Protein AF-A0A812W9Q5-F1 (afdb_monomer)

Nearest PDB structures (foldseek):
  7p4l-assembly1_B  TM=4.556E-01  e=6.138E-03  metagenome
  7p4l-assembly1_C  TM=4.584E-01  e=8.910E-03  metagenome
  7q62-assembly1_A  TM=2.193E-01  e=7.897E-06  Homo sapiens
  7p4l-assembly1_A  TM=4.209E-01  e=2.203E-02  metagenome
  4e0s-assembly1_A  TM=1.666E-01  e=3.801E-03  Homo sapiens

Secondary structure (DSSP, 8-state):
-HHHHHHHHTTSSS-----------EEEEEEGGG-EEEEEE---S---S-EEEEEEEEEEES-SSEE---EEEEE-TT----EEEEEEEP--SS-----EEEEEEEESS----TT---EEEEEEEE---S--EE------TT-----BSTTS-EEEES---S-S---S-----BB---S------------TT-TTSB--BTTTEE-B-BS-----BSS------------SSSGGGS-TTT----EE-TT-TTSS--EE-------SS--SEE--S---EEEE-S---S--S---EEETT---------S---S-------SS--GGGTT-TT--EE-SS-------GGGTTSS-SEEE-----EEEEEEEPPSSS---EEEEEEE------EEEE---TT-EEEEETT-S--EEE---SS----S-EEEEEESS---TTS--TTTTSHHHHHHHHHTEEEPPTTSEEE-S-HHHHHTT-SEEEEEEEEE-BTTB-S-SGGGTTEEEEEEEEEEEPP----EEETT-EEEEE--EES--TT-EEEEESSTT-S--SEEEE-SSSSEEEEEE--TTTS-SEEEEEEEE---SSSS-TTSGGG-EEEEEEEEE--TTEEESSSSEEE--TTSSS--TTSS-------TTSHHHHHHHHHHHHHHHHHS-PEEE-GGG---B-S------------EEESPEEE-------SSSS------SS---B-TT-----EEES---SSSBSS-------SSSEE----SSS---------SEEE--HHHHHHHB-GGGGHHHHHHHHHHHHHHHTTTTTS-S-THHHHHHHHHHHHHHHHHHHHHHHT----STTTHHHHHHHHHHSSSSS-----TTTT-----HHHHHHHHHHTTTTSS--SSBHIIIIIHHHTTTT--BTTTTT----BS-B----S-S-S--SSSHHHHHHHHHHT---TTSSSSS----STTTS-GGGHHHHH-SSTTTSTTHHHHTTSS---EE---BSS---SSSSHHHHHHHHHHHHTTT-TT---EEB--SS--TTTT-S-HHHHSSTTTGGG---TT----SSHHHHHHHHHHHHHHTSSHHHHTTSHHHHHHHHHHHHHHHHHHHHHHHHHHHTT-PPP---------------------

pLDDT: mean 71.58, std 17.88, range [24.41, 98.25]

Foldseek 3Di:
DVVVVVVVVVVVVPPDDDDDDFAPAAEAEAALLVQKDKDKDWDDDDQAAKWKKWKDWPDKPPPDWWDDDTDIDIRHRNRGDIDIDMIGTHAWFFFDFKMKIKMWIFTDPDDDDPPGPTHIYIYIHLFFAAFFDKFKWFADFPFQDTFWWLWFFFEDEQDFDDWFFAFRFFMFFAAAFDFFWKDFWFADDPDPAQPPAADDDLPQKFWFWWFDQFMAFAFAFAFFGFFTDFHFFFCLQQQQQHHYFFNGHNPSPPDDWHWFWTDFAMFQQWDYAAAFAIWTYTYDYDPCPPDFLDAFFDEQQDFFFWWFFADAFDFWWKKFKFAFFALLALWFAFWFTADDGTFFFTAGSQVSFLDAWAKMAMWFKGKDKDWDDDPPDDDIDIDIFFSFWAFFIATYFAHAQADEEEDEALDPWDKDADDKQFADPPQQKKKFWAQFAEALLDDRPPCPPQLRVLRRQFRIFGADPVRMTITPHVNSNNSNPFDKTWIFMAGQDVPQRPPDSSRSQHGAYIYGYWDFGADADDAAEAFDWDKFFTHHGHFAFQKKKWKAQDLLDPDTQFIFTDGGRTITGGTHHHCVRPFFAKIFIWIADADDPVRDPPHSSRIDTRYMYGHDYPDQWADDPRDTDHDDPPFPGAPPNSHGGDDDDDPPDPVVVVLVVVLVVVVSLLLQKAKHHNNNHDHDDDDDHRDTYHRHGIYIAAHKGKINHGHCRDNNQFTTHFHSVFNQWDAFDHHKWHHYDSRFRRRHSRHYTWGAHDRRHITGGGRSNGTTTTTRRIDIIGGYSVRSVVTGPSVVCVVVSVVVSVVVVVVVVVPPPDDDDPPVVVVVVVVVVVVSVSVSSSVVVPSPDDVSVVLLSSVSSVCSSAGRAFDDGDFASSHRHIDLCNVVNCVSSHSHRHFAHISDPVSYSNCVSCVNPLGASCGSRHRGGMAAAERRTRHIGPSVHPQWNCLSNCVVLVDPDSNSTHNTHRHGHDRSCSVVCVVCQCPPAVCSHSLNSHLPVLNHQEYDHHITRRGHISHRHLHSLNSLSLVVCVVPRPSNPYRATAHSCHGLLQQSDDVSSLPSSVVSSSGRFSIRHDHSDNVSSVNRSVVCCVRQVGSSRSSNNSVVSSVSSSVNNVVVVVVVVVVVVCVVVVVDDPDDDDPDDDDDDDDDDDDDDDD

Solvent-accessible surface area (backbone atoms only — not comparable to full-atom values): 54466 Å² total; per-residue (Å²): 110,75,72,54,56,65,60,52,60,63,64,63,72,80,70,77,80,79,78,74,68,73,68,77,63,52,74,48,80,46,47,22,83,57,45,53,47,77,49,79,45,70,64,73,97,67,37,79,57,68,45,41,36,38,40,38,77,80,48,64,42,69,89,79,53,59,52,77,77,77,44,75,48,78,32,54,60,68,44,55,69,75,45,78,47,76,38,38,35,34,68,69,58,50,71,51,69,43,34,41,36,31,37,35,42,44,76,73,74,71,75,95,59,98,74,76,70,72,44,46,33,39,40,30,38,36,32,26,4,61,26,28,42,34,30,18,32,25,41,58,92,83,30,73,59,78,36,4,3,28,20,18,40,26,78,45,62,49,73,73,93,62,52,32,12,2,29,25,21,25,10,32,6,27,22,1,2,25,27,10,5,27,38,43,37,8,45,37,81,71,52,97,83,39,84,88,35,52,59,53,77,63,64,35,20,8,17,24,39,11,22,31,39,10,11,12,8,70,40,4,28,7,37,34,35,20,22,13,23,25,77,52,59,31,22,18,9,36,21,22,32,34,36,44,21,12,14,50,37,92,70,37,76,80,62,71,72,28,35,44,33,22,27,7,12,30,18,29,14,7,36,5,22,26,64,30,14,28,12,33,30,33,48,42,73,80,81,77,87,69,78,61,82,70,68,41,74,23,62,45,42,54,62,62,55,15,22,3,28,72,62,36,46,43,75,60,5,5,46,18,9,18,71,40,8,13,50,38,19,31,20,19,48,33,12,31,9,21,71,49,42,53,7,19,21,24,13,15,14,29,34,43,20,43,40,25,24,33,39,23,1,25,17,7,0,29,70,50,79,43,78,41,81,52,97,76,86,78,62,79,46,77,49,79,23,36,26,23,20,12,45,66,38,19,31,18,22,20,34,66,47,86,41,74,44,67,42,57,58,41,54,94,77,47,63,42,77,66,78,64,94,16,42,78,86,70,93,51,37,37,38,32,33,29,78,58,24,25,20,37,69,45,77,62,85,63,56,85,42,66,37,45,41,16,16,67,66,6,24,32,14,54,60,43,101,84,55,36,26,49,42,74,31,51,67,38,36,43,58,39,47,31,39,76,26,13,22,8,13,21,66,50,46,97,96,43,77,55,77,53,62,67,41,28,23,17,15,32,9,43,31,38,33,27,27,52,34,75,40,94,42,65,78,40,51,75,70,42,73,46,70,46,77,53,55,51,31,81,53,39,54,68,28,35,44,31,35,18,82,42,47,68,49,93,60,70,62,51,72,36,63,17,82,75,33,36,51,37,63,71,49,70,44,39,71,93,57,50,62,50,48,74,33,27,34,22,34,32,67,59,85,46,95,89,44,46,75,82,49,48,76,25,35,36,76,30,29,48,35,38,36,41,59,68,80,86,28,24,59,60,90,60,44,71,40,77,72,64,81,96,38,95,46,56,36,98,83,30,72,52,62,71,89,90,83,80,86,73,63,67,70,61,59,62,61,56,56,58,57,56,60,55,54,69,64,65,69,56,53,40,82,32,51,32,75,60,38,64,51,52,86,84,80,95,65,62,60,30,35,57,34,15,24,30,21,12,12,16,32,71,21,20,4,24,22,3,11,58,26,54,76,67,54,32,34,24,8,10,30,40,74,57,44,46,39,45,53,74,40,72,56,27,10,37,36,33,62,2,4,28,68,29,26,15,28,38,27,35,12,48,10,26,47,36,54,31,16,14,24,46,38,28,56,82,42,45,80,67,63,24,8,11,9,5,30,14,17,26,31,5,53,71,32,42,67,76,40,35,57,61,75,74,54,52,70,57,54,57,52,54,53,54,54,51,57,58,54,62,71,71,59,81,87,58,89,80,69,75,62,61,59,58,50,57,50,54,52,52,52,50,50,52,52,44,54,65,32,38,56,64,63,59,50,46,82,27,56,11,72,38,47,51,47,54,44,39,11,66,42,18,14,6,6,50,53,49,42,86,56,56,82,8,51,22,17,7,24,15,3,51,23,20,49,49,41,12,69,68,46,36,44,25,38,26,80,18,16,6,22,12,30,38,28,12,59,33,47,55,69,15,62,85,70,72,32,14,4,8,12,49,1,24,47,2,46,55,52,14,23,30,16,24,33,4,18,54,15,28,36,12,52,79,52,13,10,30,32,26,26,23,59,76,50,70,37,87,54,81,64,43,15,25,55,46,31,28,14,28,8,43,8,3,25,36,70,93,42,50,72,67,39,52,38,93,44,71,72,59,9,21,37,41,32,24,60,71,48,76,46,28,25,31,28,7,12,16,20,22,51,42,17,55,16,24,31,24,10,71,27,49,48,54,40,47,52,45,62,51,38,59,76,73,35,89,73,32,75,40,34,21,20,19,20,24,69,6,20,17,60,74,11,50,30,45,56,100,53,51,57,24,28,68,49,32,32,51,4,5,46,48,52,46,13,47,20,44,43,65,65,54,26,56,53,36,49,47,50,43,42,69,76,54,65,32,45,69,54,39,19,63,34,11,48,52,39,37,46,54,18,44,53,32,24,49,51,50,50,55,50,51,48,55,51,51,54,37,52,78,69,67,64,65,80,85,81,93,76,92,86,86,88,87,81,87,87,85,84,82,88,82,87,81,84,87,134

Radius of gyration: 36.63 Å; Cα contacts (8 Å, |Δi|>4): 3756; chains: 1; bounding box: 108×69×131 Å

Sequence (1155 aa):
MAAAWATEMKKWADCGVKKTDHSVDVRQTIFESSKFAVLSLTRVGGVSGELEARVYVTKATPTADFLFENTTVRWADGDSSLKPVTVRVLDDTVFEPNEAIWFTVNDTNLDPAPNSSLRSTEVRLLPDGDGGLLRFTFVPRGETESVNLVSYVATVQESFEGASDHCLVWASRLGGSSGQAGVKLELDDCGQLMATQTATRVVDFDYFPSTEAAVWEDGETDRQCLAYAIKSDEAANALANHQVGLRVWEDADAETDEVICLRVVALSNSTANIETRFLRVVILEPEDQGDSRTSIWCTQGVNCTLNLTGLHYTPGARVALAEDCSDLECENPSATTVSEQSYVHVITAAESLLVQPGKWFLCRCFFFDVVKHDDDEGANSTVTDYETQAIQMLFYEGPSDSNLAYCTLGWPNCSVNLPFSTGEPDVETSLRILAACPVPGKTVEGTDAPSVQALIWGGVANQTETGSYPMADVQALYDAGAGLYGMCWCKSVPGRPCVDLEEYIVPAGLFVLVGPYPQELTQIYMGETLQVAIAGTGLSPNDRLEIKPTCGSAESYLVTETTDGYNFDFGVVQEQSIPPGQYNFCWCRSYSTEMSCNLPDHWRLVGDITVICTGDSYDNNGVCDECGLPWNGPNEDKTGCEMYADRALAIILMNLFYILAFFLLSLQLELTHPDRARPVANQGVHWFQGKTGWRLSGRRVLIEDISVEGEGNHLVVTTLGSHFLRVGTTFRVHFTETNHFLLDGEYKRATVVDGSRLDLHNLDGTFFAADASGGFFVLSMPGTFWYSQAYACIPLLLFCTALIAAGTSAVTFAPPYPFAIMIVTTVQMAIALLFRGLWKSRRVQTPLRRRLQQYIAMIDSQNPRPQPCDRGASRAVTAFRLFELFEFFQAFIKFRTMYYIDPNLVRPITRKHKLSFAERVGPQQVQFFISHWWGTPFVRFCESVRRHAVQISGSEDESTWKLVSYWICTFSNNQYRIKEELGTYHKDSSFYLALHSGVCKGTAMIMDERASLLNRSWCLFELLQTVTLEKTQANFTGLYFCTPTGVLNNGDATVELAMNIGKRIAGLSLQSATATSQDDKDMINKLVLEEMGSFHRIDRILRNHLADALKKCQGMVDEQFDNLFTELQGNAPENELESMGESQGESPVPDESVV

Structure (mmCIF, N/CA/C/O backbone):
data_AF-A0A812W9Q5-F1
#
_entry.id   AF-A0A812W9Q5-F1
#
loop_
_atom_site.group_PDB
_atom_site.id
_atom_site.type_symbol
_atom_site.label_atom_id
_atom_site.label_alt_id
_atom_site.label_comp_id
_atom_site.label_asym_id
_atom_site.label_entity_id
_atom_site.label_seq_id
_atom_site.pdbx_PDB_ins_code
_atom_site.Cartn_x
_atom_site.Cartn_y
_atom_site.Cartn_z
_atom_site.occupancy
_atom_site.B_iso_or_equiv
_atom_site.auth_seq_id
_atom_site.auth_comp_id
_atom_site.auth_asym_id
_atom_site.auth_atom_id
_atom_site.pdbx_PDB_model_num
ATOM 1 N N . MET A 1 1 ? 64.298 -5.894 8.853 1.00 41.41 1 MET A N 1
ATOM 2 C CA . MET A 1 1 ? 63.401 -5.511 7.739 1.00 41.41 1 MET A CA 1
ATOM 3 C C . MET A 1 1 ? 62.443 -6.645 7.387 1.00 41.41 1 MET A C 1
ATOM 5 O O . MET A 1 1 ? 61.289 -6.497 7.743 1.00 41.41 1 MET A O 1
ATOM 9 N N . ALA A 1 2 ? 62.873 -7.797 6.848 1.00 32.16 2 ALA A N 1
ATOM 10 C CA . ALA A 1 2 ? 61.957 -8.920 6.548 1.00 32.16 2 ALA A CA 1
ATOM 11 C C . ALA A 1 2 ? 61.045 -9.348 7.730 1.00 32.16 2 ALA A C 1
ATOM 13 O O . ALA A 1 2 ? 59.846 -9.535 7.554 1.00 32.16 2 ALA A O 1
ATOM 14 N N . ALA A 1 3 ? 61.579 -9.397 8.958 1.00 31.67 3 ALA A N 1
ATOM 15 C CA . ALA A 1 3 ? 60.799 -9.703 10.165 1.00 31.67 3 ALA A CA 1
ATOM 16 C C . ALA A 1 3 ? 59.738 -8.640 10.551 1.00 31.67 3 ALA A C 1
ATOM 18 O O . ALA A 1 3 ? 58.813 -8.950 11.297 1.00 31.67 3 ALA A O 1
ATOM 19 N N . ALA A 1 4 ? 59.840 -7.402 10.049 1.00 33.56 4 ALA A N 1
ATOM 20 C CA . ALA A 1 4 ? 58.826 -6.371 10.289 1.00 33.56 4 ALA A CA 1
ATOM 21 C C . ALA A 1 4 ? 57.559 -6.664 9.468 1.00 33.56 4 ALA A C 1
ATOM 23 O O . ALA A 1 4 ? 56.480 -6.791 10.037 1.00 33.56 4 ALA A O 1
ATOM 24 N N . TRP A 1 5 ? 57.712 -6.909 8.161 1.00 30.11 5 TRP A N 1
ATOM 25 C CA . TRP A 1 5 ? 56.604 -7.272 7.264 1.00 30.11 5 TRP A CA 1
ATOM 26 C C . TRP A 1 5 ? 55.856 -8.536 7.715 1.00 30.11 5 TRP A C 1
ATOM 28 O O . TRP A 1 5 ? 54.627 -8.570 7.686 1.00 30.11 5 TRP A O 1
ATOM 38 N N . ALA A 1 6 ? 56.576 -9.544 8.221 1.00 32.44 6 ALA A N 1
ATOM 39 C CA . ALA A 1 6 ? 55.969 -10.758 8.776 1.00 32.44 6 ALA A CA 1
ATOM 40 C C . ALA A 1 6 ? 55.085 -10.501 10.018 1.00 32.44 6 ALA A C 1
ATOM 42 O O . ALA A 1 6 ? 54.170 -11.275 10.295 1.00 32.44 6 ALA A O 1
ATOM 43 N N . THR A 1 7 ? 55.338 -9.417 10.758 1.00 33.19 7 THR A N 1
ATOM 44 C CA . THR A 1 7 ? 54.542 -9.020 11.935 1.00 33.19 7 THR A CA 1
ATOM 45 C C . THR A 1 7 ? 53.299 -8.216 11.533 1.00 33.19 7 THR A C 1
ATOM 47 O O . THR A 1 7 ? 52.294 -8.222 12.240 1.00 33.19 7 THR A O 1
ATOM 50 N N . GLU A 1 8 ? 53.346 -7.545 10.381 1.00 32.28 8 GLU A N 1
ATOM 51 C CA . GLU A 1 8 ? 52.298 -6.644 9.898 1.00 32.28 8 GLU A CA 1
ATOM 52 C C . GLU A 1 8 ? 51.204 -7.398 9.125 1.00 32.28 8 GLU A C 1
ATOM 54 O O . GLU A 1 8 ? 50.022 -7.230 9.422 1.00 32.28 8 GLU A O 1
ATOM 59 N N . MET A 1 9 ? 51.578 -8.349 8.254 1.00 31.78 9 MET A N 1
ATOM 60 C CA . MET A 1 9 ? 50.608 -9.235 7.586 1.00 31.78 9 MET A CA 1
ATOM 61 C C . MET A 1 9 ? 49.765 -10.054 8.574 1.00 31.78 9 MET A C 1
ATOM 63 O O . MET A 1 9 ? 48.591 -10.309 8.315 1.00 31.78 9 MET A O 1
ATOM 67 N N . LYS A 1 10 ? 50.318 -10.419 9.740 1.00 30.55 10 LYS A N 1
ATOM 68 C CA . LYS A 1 10 ? 49.571 -11.181 10.752 1.00 30.55 10 LYS A CA 1
ATOM 69 C C . LYS A 1 10 ? 48.476 -10.361 11.454 1.00 30.55 10 LYS A C 1
ATOM 71 O O . LYS A 1 10 ? 47.595 -10.955 12.056 1.00 30.55 10 LYS A O 1
ATOM 76 N N . LYS A 1 11 ? 48.472 -9.024 11.335 1.00 30.44 11 LYS A N 1
ATOM 77 C CA . LYS A 1 11 ? 47.379 -8.162 11.828 1.00 30.44 11 LYS A CA 1
ATOM 78 C C . LYS A 1 11 ? 46.214 -7.995 10.846 1.00 30.44 11 LYS A C 1
ATOM 80 O O . LYS A 1 11 ? 45.173 -7.492 11.247 1.00 30.44 11 LYS A O 1
ATOM 85 N N . TRP A 1 12 ? 46.370 -8.390 9.581 1.00 29.17 12 TRP A N 1
ATOM 86 C CA . TRP A 1 12 ? 45.296 -8.312 8.577 1.00 29.17 12 TRP A CA 1
ATOM 87 C C . TRP A 1 12 ? 44.440 -9.585 8.491 1.00 29.17 12 TRP A C 1
ATOM 89 O O . TRP A 1 12 ? 43.389 -9.558 7.860 1.00 29.17 12 TRP A O 1
ATOM 99 N N . ALA A 1 13 ? 44.846 -10.679 9.143 1.00 28.58 13 ALA A N 1
ATOM 100 C CA . ALA A 1 13 ? 44.083 -11.928 9.162 1.00 28.58 13 ALA A CA 1
ATOM 101 C C . ALA A 1 13 ? 42.838 -11.882 10.076 1.00 28.58 13 ALA A C 1
ATOM 103 O O . ALA A 1 13 ? 41.844 -12.534 9.770 1.00 28.58 13 ALA A O 1
ATOM 104 N N . ASP A 1 14 ? 42.874 -11.096 11.160 1.00 28.67 14 ASP A N 1
ATOM 105 C CA . ASP A 1 14 ? 41.856 -11.132 12.228 1.00 28.67 14 ASP A CA 1
ATOM 106 C C . ASP A 1 14 ? 40.745 -10.061 12.099 1.00 28.67 14 ASP A C 1
ATOM 108 O O . ASP A 1 14 ? 39.793 -10.056 12.878 1.00 28.67 14 ASP A O 1
ATOM 112 N N . CYS A 1 15 ? 40.807 -9.167 11.102 1.00 24.41 15 CYS A N 1
ATOM 113 C CA . CYS A 1 15 ? 39.784 -8.134 10.856 1.00 24.41 15 CYS A CA 1
ATOM 114 C C . CYS A 1 15 ? 38.835 -8.525 9.708 1.00 24.41 15 CYS A C 1
ATOM 116 O O . CYS A 1 15 ? 38.859 -7.942 8.623 1.00 24.41 15 CYS A O 1
ATOM 118 N N . GLY A 1 16 ? 37.992 -9.533 9.945 1.00 27.16 16 GLY A N 1
ATOM 119 C CA . GLY A 1 16 ? 37.069 -10.068 8.940 1.00 27.16 16 GLY A CA 1
ATOM 120 C C . GLY A 1 16 ? 35.933 -9.113 8.548 1.00 27.16 16 GLY A C 1
ATOM 121 O O . GLY A 1 16 ? 35.013 -8.866 9.328 1.00 27.16 16 GLY A O 1
ATOM 122 N N . VAL A 1 17 ? 35.926 -8.652 7.293 1.00 25.80 17 VAL A N 1
ATOM 123 C CA . VAL A 1 17 ? 34.760 -7.986 6.687 1.00 25.80 17 VAL A CA 1
ATOM 124 C C . VAL A 1 17 ? 33.739 -9.049 6.276 1.00 25.80 17 VAL A C 1
ATOM 126 O O . VAL A 1 17 ? 33.969 -9.809 5.334 1.00 25.80 17 VAL A O 1
ATOM 129 N N . LYS A 1 18 ? 32.585 -9.101 6.955 1.00 24.50 18 LYS A N 1
ATOM 130 C CA . LYS A 1 18 ? 31.467 -9.954 6.526 1.00 24.50 18 LYS A CA 1
ATOM 131 C C . LYS A 1 18 ? 30.969 -9.510 5.148 1.00 24.50 18 LYS A C 1
ATOM 133 O O . LYS A 1 18 ? 30.422 -8.414 5.015 1.00 24.50 18 LYS A O 1
ATOM 138 N N . LYS A 1 19 ? 31.069 -10.403 4.156 1.00 26.59 19 LYS A N 1
ATOM 139 C CA . LYS A 1 19 ? 30.166 -10.375 2.998 1.00 26.59 19 LYS A CA 1
ATOM 140 C C . LYS A 1 19 ? 28.718 -10.340 3.507 1.00 26.59 19 LYS A C 1
ATOM 142 O O . LYS A 1 19 ? 28.366 -11.069 4.431 1.00 26.59 19 LYS A O 1
ATOM 147 N N . THR A 1 20 ? 27.894 -9.524 2.867 1.00 25.16 20 THR A N 1
ATOM 148 C CA . THR A 1 20 ? 26.473 -9.860 2.668 1.00 25.16 20 THR A CA 1
ATOM 149 C C . THR A 1 20 ? 26.362 -10.466 1.258 1.00 25.16 20 THR A C 1
ATOM 151 O O . THR A 1 20 ? 27.364 -10.474 0.538 1.00 25.16 20 THR A O 1
ATOM 154 N N . ASP A 1 21 ? 25.202 -10.973 0.850 1.00 25.97 21 ASP A N 1
ATOM 155 C CA . ASP A 1 21 ? 25.012 -11.546 -0.493 1.00 25.97 21 ASP A CA 1
ATOM 156 C C . ASP A 1 21 ? 23.771 -10.963 -1.182 1.00 25.97 21 ASP A C 1
ATOM 158 O O . ASP A 1 21 ? 22.925 -10.365 -0.507 1.00 25.97 21 ASP A O 1
ATOM 162 N N . HIS A 1 22 ? 23.709 -11.072 -2.513 1.00 29.33 22 HIS A N 1
ATOM 163 C CA . HIS A 1 22 ? 22.698 -10.439 -3.374 1.00 29.33 22 HIS A CA 1
ATOM 164 C C . HIS A 1 22 ? 21.951 -11.396 -4.293 1.00 29.33 22 HIS A C 1
ATOM 166 O O . HIS A 1 22 ? 21.828 -11.191 -5.502 1.00 29.33 22 HIS A O 1
ATOM 172 N N . SER A 1 23 ? 21.353 -12.404 -3.668 1.00 31.89 23 SER A N 1
ATOM 173 C CA . SER A 1 23 ? 20.132 -13.002 -4.188 1.00 31.89 23 SER A CA 1
ATOM 174 C C . SER A 1 23 ? 19.041 -11.930 -4.332 1.00 31.89 23 SER A C 1
ATOM 176 O O . SER A 1 23 ? 18.707 -11.202 -3.395 1.00 31.89 23 SER A O 1
ATOM 178 N N . VAL A 1 24 ? 18.451 -11.836 -5.525 1.00 35.81 24 VAL A N 1
ATOM 179 C CA . VAL A 1 24 ? 17.134 -11.208 -5.697 1.00 35.81 24 VAL A CA 1
ATOM 180 C C . VAL A 1 24 ? 16.107 -12.302 -5.430 1.00 35.81 24 VAL A C 1
ATOM 182 O O . VAL A 1 24 ? 15.580 -12.904 -6.361 1.00 35.81 24 VAL A O 1
ATOM 185 N N . ASP A 1 25 ? 15.894 -12.604 -4.148 1.00 38.84 25 ASP A N 1
ATOM 186 C CA . ASP A 1 25 ? 14.957 -13.645 -3.731 1.00 38.84 25 ASP A CA 1
ATOM 187 C C . ASP A 1 25 ? 13.525 -13.237 -4.086 1.00 38.84 25 ASP A C 1
ATOM 189 O O . ASP A 1 25 ? 12.899 -12.402 -3.425 1.00 38.84 25 ASP A O 1
ATOM 193 N N . VAL A 1 26 ? 12.992 -13.861 -5.137 1.00 45.94 26 VAL A N 1
ATOM 194 C CA . VAL A 1 26 ? 11.547 -13.930 -5.343 1.00 45.94 26 VAL A CA 1
ATOM 195 C C . VAL A 1 26 ? 10.977 -14.752 -4.185 1.00 45.94 26 VAL A C 1
ATOM 197 O O . VAL A 1 26 ? 11.491 -15.820 -3.847 1.00 45.94 26 VAL A O 1
ATOM 200 N N . ARG A 1 27 ? 9.944 -14.218 -3.531 1.00 54.28 27 ARG A N 1
ATOM 201 C CA . ARG A 1 27 ? 9.287 -14.846 -2.381 1.00 54.28 27 ARG A CA 1
ATOM 202 C C . ARG A 1 27 ? 7.848 -15.177 -2.724 1.00 54.28 27 ARG A C 1
ATOM 204 O O . ARG A 1 27 ? 7.102 -14.296 -3.149 1.00 54.28 27 ARG A O 1
ATOM 211 N N . GLN A 1 28 ? 7.470 -16.428 -2.501 1.00 55.09 28 GLN A N 1
ATOM 212 C CA . GLN A 1 28 ? 6.101 -16.911 -2.632 1.00 55.09 28 GLN A CA 1
ATOM 213 C C . GLN A 1 28 ? 5.668 -17.521 -1.299 1.00 55.09 28 GLN A C 1
ATOM 215 O O . GLN A 1 28 ? 6.451 -18.199 -0.640 1.00 55.09 28 GLN A O 1
ATOM 220 N N . THR A 1 29 ? 4.422 -17.284 -0.903 1.00 56.16 29 THR A N 1
ATOM 221 C CA . THR A 1 29 ? 3.900 -17.708 0.398 1.00 56.16 29 THR A CA 1
ATOM 222 C C . THR A 1 29 ? 2.575 -18.433 0.189 1.00 56.16 29 THR A C 1
ATOM 224 O O . THR A 1 29 ? 1.634 -17.836 -0.334 1.00 56.16 29 THR A O 1
ATOM 227 N N . ILE A 1 30 ? 2.499 -19.707 0.574 1.00 60.19 30 ILE A N 1
ATOM 228 C CA . ILE A 1 30 ? 1.371 -20.617 0.297 1.00 60.19 30 ILE A CA 1
ATOM 229 C C . ILE A 1 30 ? 0.978 -21.403 1.555 1.00 60.19 30 ILE A C 1
ATOM 231 O O . ILE A 1 30 ? 1.717 -21.407 2.535 1.00 60.19 30 ILE A O 1
ATOM 235 N N . PHE A 1 31 ? -0.235 -21.953 1.598 1.00 58.94 31 PHE A N 1
ATOM 236 C CA . PHE A 1 31 ? -0.655 -22.876 2.666 1.00 58.94 31 PHE A CA 1
ATOM 237 C C . PHE A 1 31 ? -0.283 -24.311 2.314 1.00 58.94 31 PHE A C 1
ATOM 239 O O . PHE A 1 31 ? -0.237 -24.632 1.123 1.00 58.94 31 PHE A O 1
ATOM 246 N N . GLU A 1 32 ? -0.109 -25.172 3.311 1.00 64.50 32 GLU A N 1
ATOM 247 C CA . GLU A 1 32 ? -0.055 -26.626 3.107 1.00 64.50 32 GLU A CA 1
ATOM 248 C C . GLU A 1 32 ? -1.282 -27.113 2.309 1.00 64.50 32 GLU A C 1
ATOM 250 O O . GLU A 1 32 ? -1.157 -27.691 1.220 1.00 64.50 32 GLU A O 1
ATOM 255 N N . SER A 1 33 ? -2.476 -26.674 2.714 1.00 54.12 33 SER A N 1
ATOM 256 C CA . SER A 1 33 ? -3.750 -26.868 2.002 1.00 54.12 33 SER A CA 1
ATOM 257 C C . SER A 1 33 ? -3.819 -26.344 0.547 1.00 54.12 33 SER A C 1
ATOM 259 O O . SER A 1 33 ? -4.796 -26.623 -0.159 1.00 54.12 33 SER A O 1
ATOM 261 N N . SER A 1 34 ? -2.775 -25.679 0.023 1.00 51.38 34 SER A N 1
ATOM 262 C CA . SER A 1 34 ? -2.676 -25.275 -1.399 1.00 51.38 34 SER A CA 1
ATOM 263 C C . SER A 1 34 ? -2.399 -26.440 -2.358 1.00 51.38 34 SER A C 1
ATOM 265 O O . SER A 1 34 ? -2.650 -26.303 -3.558 1.00 51.38 34 SER A O 1
ATOM 267 N N . LYS A 1 35 ? -1.879 -27.578 -1.866 1.00 53.22 35 LYS A N 1
ATOM 268 C CA . LYS A 1 35 ? -1.561 -28.828 -2.610 1.00 53.22 35 LYS A CA 1
ATOM 269 C C . LYS A 1 35 ? -0.473 -28.736 -3.691 1.00 53.22 35 LYS A C 1
ATOM 271 O O . LYS A 1 35 ? 0.194 -29.737 -3.955 1.00 53.22 35 LYS A O 1
ATOM 276 N N . PHE A 1 36 ? -0.256 -27.574 -4.306 1.00 55.28 36 PHE A N 1
ATOM 277 C CA . PHE A 1 36 ? 0.828 -27.320 -5.257 1.00 55.28 36 PHE A CA 1
ATOM 278 C C . PHE A 1 36 ? 1.350 -25.879 -5.162 1.00 55.28 36 PHE A C 1
ATOM 280 O O . PHE A 1 36 ? 0.578 -24.945 -4.950 1.00 55.28 36 PHE A O 1
ATOM 287 N N . ALA A 1 37 ? 2.646 -25.693 -5.420 1.00 65.50 37 ALA A N 1
ATOM 288 C CA . ALA A 1 37 ? 3.233 -24.405 -5.791 1.00 65.50 37 ALA A CA 1
ATOM 289 C C . ALA A 1 37 ? 3.580 -24.412 -7.287 1.00 65.50 37 ALA A C 1
ATOM 291 O O . ALA A 1 37 ? 3.929 -25.457 -7.841 1.00 65.50 37 ALA A O 1
ATOM 292 N N . VAL A 1 38 ? 3.535 -23.250 -7.940 1.00 60.81 38 VAL A N 1
ATOM 293 C CA . VAL A 1 38 ? 3.927 -23.101 -9.351 1.00 60.81 38 VAL A CA 1
ATOM 294 C C . VAL A 1 38 ? 4.984 -22.011 -9.464 1.00 60.81 38 VAL A C 1
ATOM 296 O O . VAL A 1 38 ? 4.694 -20.834 -9.258 1.00 60.81 38 VAL A O 1
ATOM 299 N N . LEU A 1 39 ? 6.205 -22.421 -9.800 1.00 68.81 39 LEU A N 1
ATOM 300 C CA . LEU A 1 39 ? 7.330 -21.541 -10.088 1.00 68.81 39 LEU A CA 1
ATOM 301 C C . LEU A 1 39 ? 7.322 -21.215 -11.586 1.00 68.81 39 LEU A C 1
ATOM 303 O O . LEU A 1 39 ? 7.345 -22.122 -12.415 1.00 68.81 39 LEU A O 1
ATOM 307 N N . SER A 1 40 ? 7.306 -19.933 -11.941 1.00 60.47 40 SER A N 1
ATOM 308 C CA . SER A 1 40 ? 7.312 -19.480 -13.337 1.00 60.47 40 SER A CA 1
ATOM 309 C C . SER A 1 40 ? 8.708 -19.025 -13.749 1.00 60.47 40 SER A C 1
ATOM 311 O O . SER A 1 40 ? 9.220 -18.047 -13.205 1.00 60.47 40 SER A O 1
ATOM 313 N N . LEU A 1 41 ? 9.318 -19.708 -14.719 1.00 69.38 41 LEU A N 1
ATOM 314 C CA . LEU A 1 41 ? 10.629 -19.352 -15.255 1.00 69.38 41 LEU A CA 1
ATOM 315 C C . LEU A 1 41 ? 10.483 -18.608 -16.587 1.00 69.38 41 LEU A C 1
ATOM 317 O O . LEU A 1 41 ? 9.712 -19.012 -17.459 1.00 69.38 41 LEU A O 1
ATOM 321 N N . THR A 1 42 ? 11.267 -17.546 -16.763 1.00 61.91 42 THR A N 1
ATOM 322 C CA . THR A 1 42 ? 11.336 -16.748 -17.993 1.00 61.91 42 THR A CA 1
ATOM 323 C C . THR A 1 42 ? 12.782 -16.597 -18.455 1.00 61.91 42 THR A C 1
ATOM 325 O O . THR A 1 42 ? 13.686 -16.332 -17.658 1.00 61.91 42 THR A O 1
ATOM 328 N N . ARG A 1 43 ? 13.005 -16.754 -19.763 1.00 63.91 43 ARG A N 1
ATOM 329 C CA . ARG A 1 43 ? 14.297 -16.493 -20.400 1.00 63.91 43 ARG A CA 1
ATOM 330 C C . ARG A 1 43 ? 14.462 -14.985 -20.598 1.00 63.91 43 ARG A C 1
ATOM 332 O O . ARG A 1 43 ? 13.568 -14.331 -21.124 1.00 63.91 43 ARG A O 1
ATOM 339 N N . VAL A 1 44 ? 15.596 -14.426 -20.173 1.00 54.00 44 VAL A N 1
ATOM 340 C CA . VAL A 1 44 ? 15.886 -12.982 -20.241 1.00 54.00 44 VAL A CA 1
ATOM 341 C C . VAL A 1 44 ? 17.329 -12.734 -20.680 1.00 54.00 44 VAL A C 1
ATOM 343 O O . VAL A 1 44 ? 18.213 -13.525 -20.368 1.00 54.00 44 VAL A O 1
ATOM 346 N N . GLY A 1 45 ? 17.574 -11.624 -21.384 1.00 46.62 45 GLY A N 1
ATOM 347 C CA . GLY A 1 45 ? 18.909 -11.238 -21.868 1.00 46.62 45 GLY A CA 1
ATOM 348 C C . GLY A 1 45 ? 19.293 -11.766 -23.257 1.00 46.62 45 GLY A C 1
ATOM 349 O O . GLY A 1 45 ? 20.348 -11.399 -23.759 1.00 46.62 45 GLY A O 1
ATOM 350 N N . GLY A 1 46 ? 18.446 -12.579 -23.895 1.00 51.47 46 GLY A N 1
ATOM 351 C CA . GLY A 1 46 ? 18.626 -13.041 -25.274 1.00 51.47 46 GLY A CA 1
ATOM 352 C C . GLY A 1 46 ? 17.892 -14.353 -25.552 1.00 51.47 46 GLY A C 1
ATOM 353 O O . GLY A 1 46 ? 17.726 -15.174 -24.649 1.00 51.47 46 GLY A O 1
ATOM 354 N N . VAL A 1 47 ? 17.454 -14.552 -26.800 1.00 54.25 47 VAL A N 1
ATOM 355 C CA . VAL A 1 47 ? 16.754 -15.776 -27.249 1.00 54.25 47 VAL A CA 1
ATOM 356 C C . VAL A 1 47 ? 17.632 -16.732 -28.061 1.00 54.25 47 VAL A C 1
ATOM 358 O O . VAL A 1 47 ? 17.241 -17.878 -28.247 1.00 54.25 47 VAL A O 1
ATOM 361 N N . SER A 1 48 ? 18.810 -16.287 -28.513 1.00 44.47 48 SER A N 1
ATOM 362 C CA . SER A 1 48 ? 19.703 -17.092 -29.355 1.00 44.47 48 SER A CA 1
ATOM 363 C C . SER A 1 48 ? 20.386 -18.225 -28.577 1.00 44.47 48 SER A C 1
ATOM 365 O O . SER A 1 48 ? 20.829 -18.029 -27.441 1.00 44.47 48 SER A O 1
ATOM 367 N N . GLY A 1 49 ? 20.473 -19.400 -29.200 1.00 54.66 49 GLY A N 1
ATOM 368 C CA . GLY A 1 49 ? 21.028 -20.634 -28.645 1.00 54.66 49 GLY A CA 1
ATOM 369 C C . GLY A 1 49 ? 20.036 -21.399 -27.765 1.00 54.66 49 GLY A C 1
ATOM 370 O O . GLY A 1 49 ? 19.147 -20.818 -27.143 1.00 54.66 49 GLY A O 1
ATOM 371 N N . GLU A 1 50 ? 20.185 -22.719 -27.680 1.00 69.75 50 GLU A N 1
ATOM 372 C CA . GLU A 1 50 ? 19.358 -23.556 -26.804 1.00 69.75 50 GLU A CA 1
ATOM 373 C C . GLU A 1 50 ? 19.819 -23.474 -25.338 1.00 69.75 50 GLU A C 1
ATOM 375 O O . GLU A 1 50 ? 20.999 -23.655 -25.028 1.00 69.75 50 GLU A O 1
ATOM 380 N N . LEU A 1 51 ? 18.874 -23.227 -24.429 1.00 72.25 51 LEU A N 1
ATOM 381 C CA . LEU A 1 51 ? 19.119 -23.018 -23.002 1.00 72.25 51 LEU A CA 1
ATOM 382 C C . LEU A 1 51 ? 18.437 -24.110 -22.170 1.00 72.25 51 LEU A C 1
ATOM 384 O O . LEU A 1 51 ? 17.220 -24.283 -22.249 1.00 72.25 51 LEU A O 1
ATOM 388 N N . GLU A 1 52 ? 19.205 -24.790 -21.319 1.00 76.38 52 GLU A N 1
ATOM 389 C CA . GLU A 1 52 ? 18.689 -25.714 -20.305 1.00 76.38 52 GLU A CA 1
ATOM 390 C C . GLU A 1 52 ? 19.021 -25.222 -18.895 1.00 76.38 52 GLU A C 1
ATOM 392 O O . GLU A 1 52 ? 20.176 -24.950 -18.571 1.00 76.38 52 GLU A O 1
ATOM 397 N N . ALA A 1 53 ? 17.998 -25.133 -18.043 1.00 77.25 53 ALA A N 1
ATOM 398 C CA . ALA A 1 53 ? 18.129 -24.734 -16.649 1.00 77.25 53 ALA A CA 1
ATOM 399 C C . ALA A 1 53 ? 17.559 -25.811 -15.720 1.00 77.25 53 ALA A C 1
ATOM 401 O O . ALA A 1 53 ? 16.392 -26.199 -15.826 1.00 77.25 53 ALA A O 1
ATOM 402 N N . ARG A 1 54 ? 18.369 -26.283 -14.772 1.00 81.50 54 ARG A N 1
ATOM 403 C CA . ARG A 1 54 ? 17.963 -27.249 -13.748 1.00 81.50 54 ARG A CA 1
ATOM 404 C C . ARG A 1 54 ? 17.468 -26.536 -12.495 1.00 81.50 54 ARG A C 1
ATOM 406 O O . ARG A 1 54 ? 18.172 -25.696 -11.939 1.00 81.50 54 ARG A O 1
ATOM 413 N N . VAL A 1 55 ? 16.288 -26.930 -12.028 1.00 84.19 55 VAL A N 1
ATOM 414 C CA . VAL A 1 55 ? 15.646 -26.469 -10.794 1.00 84.19 55 VAL A CA 1
ATOM 415 C C . VAL A 1 55 ? 15.753 -27.567 -9.738 1.00 84.19 55 VAL A C 1
ATOM 417 O O . VAL A 1 55 ? 15.346 -28.706 -9.974 1.00 84.19 55 VAL A O 1
ATOM 420 N N . TYR A 1 56 ? 16.308 -27.234 -8.576 1.00 83.19 56 TYR A N 1
ATOM 421 C CA . TYR A 1 56 ? 16.491 -28.160 -7.456 1.00 83.19 56 TYR A CA 1
ATOM 422 C C . TYR A 1 56 ? 16.360 -27.444 -6.109 1.00 83.19 56 TYR A C 1
ATOM 424 O O . TYR A 1 56 ? 16.569 -26.235 -6.020 1.00 83.19 56 TYR A O 1
ATOM 432 N N . VAL A 1 57 ? 16.013 -28.180 -5.053 1.00 85.00 57 VAL A N 1
ATOM 433 C CA . VAL A 1 57 ? 15.977 -27.642 -3.681 1.00 85.00 57 VAL A CA 1
ATOM 434 C C . VAL A 1 57 ? 17.396 -27.611 -3.108 1.00 85.00 57 VAL A C 1
ATOM 436 O O . VAL A 1 57 ? 18.121 -28.604 -3.184 1.00 85.00 57 VAL A O 1
ATOM 439 N N . THR A 1 58 ? 17.799 -26.479 -2.529 1.00 77.69 58 THR A N 1
ATOM 440 C CA . THR A 1 58 ? 19.099 -26.301 -1.849 1.00 77.69 58 THR A CA 1
ATOM 441 C C . THR A 1 58 ? 18.992 -26.281 -0.328 1.00 77.69 58 THR A C 1
ATOM 443 O O . THR A 1 58 ? 19.975 -26.583 0.349 1.00 77.69 58 THR A O 1
ATOM 446 N N . LYS A 1 59 ? 17.816 -25.960 0.221 1.00 77.44 59 LYS A N 1
ATOM 447 C CA . LYS A 1 59 ? 17.511 -26.026 1.657 1.00 77.44 59 LYS A CA 1
ATOM 448 C C . LYS A 1 59 ? 16.003 -26.183 1.863 1.00 77.44 59 LYS A C 1
ATOM 450 O O . LYS A 1 59 ? 15.228 -25.588 1.122 1.00 77.44 59 LYS A O 1
ATOM 455 N N . ALA A 1 60 ? 15.606 -26.908 2.902 1.00 71.38 60 ALA A N 1
ATOM 456 C CA . ALA A 1 60 ? 14.266 -26.870 3.483 1.00 71.38 60 ALA A CA 1
ATOM 457 C C . ALA A 1 60 ? 14.384 -26.948 5.015 1.00 71.38 60 ALA A C 1
ATOM 459 O O . ALA A 1 60 ? 15.372 -27.504 5.508 1.00 71.38 60 ALA A O 1
ATOM 460 N N . THR A 1 61 ? 13.453 -26.337 5.752 1.00 65.06 61 THR A N 1
ATOM 461 C CA . THR A 1 61 ? 13.358 -26.446 7.222 1.00 65.06 61 THR A CA 1
ATOM 462 C C . THR A 1 61 ? 11.925 -26.196 7.721 1.00 65.06 61 THR A C 1
ATOM 464 O O . THR A 1 61 ? 11.485 -25.059 7.515 1.00 65.06 61 THR A O 1
ATOM 467 N N . PRO A 1 62 ? 11.299 -27.119 8.485 1.00 53.00 62 PRO A N 1
ATOM 468 C CA . PRO A 1 62 ? 11.517 -28.580 8.513 1.00 53.00 62 PRO A CA 1
ATOM 469 C C . PRO A 1 62 ? 11.350 -29.265 7.128 1.00 53.00 62 PRO A C 1
ATOM 471 O O . PRO A 1 62 ? 11.841 -28.723 6.132 1.00 53.00 62 PRO A O 1
ATOM 474 N N . THR A 1 63 ? 10.896 -30.526 7.062 1.00 62.62 63 THR A N 1
ATOM 475 C CA . THR A 1 63 ? 11.057 -31.371 5.857 1.00 62.62 63 THR A CA 1
ATOM 476 C C . THR A 1 63 ? 9.998 -32.475 5.656 1.00 62.62 63 THR A C 1
ATOM 478 O O . THR A 1 63 ? 10.366 -33.555 5.179 1.00 62.62 63 THR A O 1
ATOM 481 N N . ALA A 1 64 ? 8.725 -32.277 6.015 1.00 61.19 64 ALA A N 1
ATOM 482 C CA . ALA A 1 64 ? 7.663 -33.249 5.695 1.00 61.19 64 ALA A CA 1
ATOM 483 C C . ALA A 1 64 ? 6.758 -32.795 4.528 1.00 61.19 64 ALA A C 1
ATOM 485 O O . ALA A 1 64 ? 6.276 -33.633 3.760 1.00 61.19 64 ALA A O 1
ATOM 486 N N . ASP A 1 65 ? 6.613 -31.486 4.313 1.00 69.88 65 ASP A N 1
ATOM 487 C CA . ASP A 1 65 ? 5.370 -30.929 3.752 1.00 69.88 65 ASP A CA 1
ATOM 488 C C . ASP A 1 65 ? 5.443 -30.545 2.275 1.00 69.88 65 ASP A C 1
ATOM 490 O O . ASP A 1 65 ? 4.621 -29.812 1.721 1.00 69.88 65 ASP A O 1
ATOM 494 N N . PHE A 1 66 ? 6.413 -31.118 1.567 1.00 78.88 66 PHE A N 1
ATOM 495 C CA . PHE A 1 66 ? 6.514 -31.001 0.121 1.00 78.88 66 PHE A CA 1
ATOM 496 C C . PHE A 1 66 ? 7.117 -32.246 -0.528 1.00 78.88 66 PHE A C 1
ATOM 498 O O . PHE A 1 66 ? 7.927 -32.976 0.041 1.00 78.88 66 PHE A O 1
ATOM 505 N N . LEU A 1 67 ? 6.750 -32.454 -1.790 1.00 77.12 67 LEU A N 1
ATOM 506 C CA . LEU A 1 67 ? 7.331 -33.453 -2.671 1.00 77.12 67 LEU A CA 1
ATOM 507 C C . LEU A 1 67 ? 7.770 -32.764 -3.968 1.00 77.12 67 LEU A C 1
ATOM 509 O O . LEU A 1 67 ? 6.954 -32.198 -4.701 1.00 77.12 67 LEU A O 1
ATOM 513 N N . PHE A 1 68 ? 9.070 -32.819 -4.256 1.00 80.38 68 PHE A N 1
ATOM 514 C CA . PHE A 1 68 ? 9.663 -32.214 -5.445 1.00 80.38 68 PHE A CA 1
ATOM 515 C C . PHE A 1 68 ? 10.726 -33.120 -6.065 1.00 80.38 68 PHE A C 1
ATOM 517 O O . PHE A 1 68 ? 11.624 -33.598 -5.373 1.00 80.38 68 PHE A O 1
ATOM 524 N N . GLU A 1 69 ? 10.654 -33.305 -7.382 1.00 77.75 69 GLU A N 1
ATOM 525 C CA . GLU A 1 69 ? 11.689 -33.976 -8.167 1.00 77.75 69 GLU A CA 1
ATOM 526 C C . GLU A 1 69 ? 12.492 -32.937 -8.961 1.00 77.75 69 GLU A C 1
ATOM 528 O O . GLU A 1 69 ? 11.929 -32.079 -9.647 1.00 77.75 69 GLU A O 1
ATOM 533 N N . ASN A 1 70 ? 13.824 -33.011 -8.868 1.00 80.31 70 ASN A N 1
ATOM 534 C CA . ASN A 1 70 ? 14.730 -32.062 -9.516 1.00 80.31 70 ASN A CA 1
ATOM 535 C C . ASN A 1 70 ? 14.520 -32.064 -11.039 1.00 80.31 70 ASN A C 1
ATOM 537 O O . ASN A 1 70 ? 14.856 -33.026 -11.731 1.00 80.31 70 ASN A O 1
ATOM 541 N N . THR A 1 71 ? 13.982 -30.961 -11.553 1.00 73.88 71 THR A N 1
ATOM 542 C CA . THR A 1 71 ? 13.449 -30.839 -12.915 1.00 73.88 71 THR A CA 1
ATOM 543 C C . THR A 1 71 ? 14.390 -30.007 -13.785 1.00 73.88 71 THR A C 1
ATOM 545 O O . THR A 1 71 ? 15.034 -29.084 -13.294 1.00 73.88 71 THR A O 1
ATOM 548 N N . THR A 1 72 ? 14.484 -30.307 -15.083 1.00 80.56 72 THR A N 1
ATOM 549 C CA . THR A 1 72 ? 15.232 -29.480 -16.050 1.00 80.56 72 THR A CA 1
ATOM 550 C C . THR A 1 72 ? 14.260 -28.870 -17.056 1.00 80.56 72 THR A C 1
ATOM 552 O O . THR A 1 72 ? 13.383 -29.560 -17.570 1.00 80.56 72 THR A O 1
ATOM 555 N N . VAL A 1 73 ? 14.395 -27.567 -17.295 1.00 77.94 73 VAL A N 1
ATOM 556 C CA . VAL A 1 73 ? 13.538 -26.754 -18.163 1.00 77.94 73 VAL A CA 1
ATOM 557 C C . VAL A 1 73 ? 14.353 -26.317 -19.375 1.00 77.94 73 VAL A C 1
ATOM 559 O O . VAL A 1 73 ? 15.466 -25.821 -19.212 1.00 77.94 73 VAL A O 1
ATOM 562 N N . ARG A 1 74 ? 13.801 -26.497 -20.578 1.00 74.75 74 ARG A N 1
ATOM 563 C CA . ARG A 1 74 ? 14.465 -26.204 -21.854 1.00 74.75 74 ARG A CA 1
ATOM 564 C C . ARG A 1 74 ? 13.733 -25.087 -22.603 1.00 74.75 74 ARG A C 1
ATOM 566 O O . ARG A 1 74 ? 12.507 -25.126 -22.727 1.00 74.75 74 ARG A O 1
ATOM 573 N N . TRP A 1 75 ? 14.498 -24.141 -23.136 1.00 76.88 75 TRP A N 1
ATOM 574 C CA . TRP A 1 75 ? 14.085 -23.191 -24.167 1.00 76.88 75 TRP A CA 1
ATOM 575 C C . TRP A 1 75 ? 14.890 -23.494 -25.424 1.00 76.88 75 TRP A C 1
ATOM 577 O O . TRP A 1 75 ? 16.121 -23.473 -25.381 1.00 76.88 75 TRP A O 1
ATOM 587 N N . ALA A 1 76 ? 14.201 -23.761 -26.530 1.00 68.88 76 ALA A N 1
ATOM 588 C CA . ALA A 1 76 ? 14.849 -23.886 -27.829 1.00 68.88 76 ALA A CA 1
ATOM 589 C C . ALA A 1 76 ? 15.507 -22.556 -28.251 1.00 68.88 76 ALA A C 1
ATOM 591 O O . ALA A 1 76 ? 15.285 -21.503 -27.643 1.00 68.88 76 ALA A O 1
ATOM 592 N N . ASP A 1 77 ? 16.302 -22.598 -29.317 1.00 65.75 77 ASP A N 1
ATOM 593 C CA . ASP A 1 77 ? 16.750 -21.381 -29.994 1.00 65.75 77 ASP A CA 1
ATOM 594 C C . ASP A 1 77 ? 15.529 -20.554 -30.453 1.00 65.75 77 ASP A C 1
ATOM 596 O O . ASP A 1 77 ? 14.557 -21.104 -30.974 1.00 65.75 77 ASP A O 1
ATOM 600 N N . GLY A 1 78 ? 15.532 -19.250 -30.171 1.00 47.56 78 GLY A N 1
ATOM 601 C CA . GLY A 1 78 ? 14.399 -18.344 -30.405 1.00 47.56 78 GLY A CA 1
ATOM 602 C C . GLY A 1 78 ? 13.270 -18.380 -29.356 1.00 47.56 78 GLY A C 1
ATOM 603 O O . GLY A 1 78 ? 12.424 -17.486 -29.353 1.00 47.56 78 GLY A O 1
ATOM 604 N N . ASP A 1 79 ? 13.238 -19.351 -28.437 1.00 49.41 79 ASP A N 1
ATOM 605 C CA . ASP A 1 79 ? 12.134 -19.519 -27.479 1.00 49.41 79 ASP A CA 1
ATOM 606 C C . ASP A 1 79 ? 12.275 -18.611 -26.242 1.00 49.41 79 ASP A C 1
ATOM 608 O O . ASP A 1 79 ? 13.145 -18.807 -25.392 1.00 49.41 79 ASP A O 1
ATOM 612 N N . SER A 1 80 ? 11.370 -17.637 -26.110 1.00 61.00 80 SER A N 1
ATOM 613 C CA . SER A 1 80 ? 11.240 -16.738 -24.952 1.00 61.00 80 SER A CA 1
ATOM 614 C C . SER A 1 80 ? 10.080 -17.086 -24.006 1.00 61.00 80 SER A C 1
ATOM 616 O O . SER A 1 80 ? 9.861 -16.383 -23.017 1.00 61.00 80 SER A O 1
ATOM 618 N N . SER A 1 81 ? 9.313 -18.145 -24.287 1.00 47.97 81 SER A N 1
ATOM 619 C CA . SER A 1 81 ? 8.048 -18.419 -23.593 1.00 47.97 81 SER A CA 1
ATOM 620 C C . SER A 1 81 ? 8.230 -18.781 -22.112 1.00 47.97 81 SER A C 1
ATOM 622 O O . SER A 1 81 ? 9.201 -19.425 -21.708 1.00 47.97 81 SER A O 1
ATOM 624 N N . LEU A 1 82 ? 7.271 -18.364 -21.281 1.00 50.88 82 LEU A N 1
ATOM 625 C CA . LEU A 1 82 ? 7.250 -18.658 -19.847 1.00 50.88 82 LEU A CA 1
ATOM 626 C C . LEU A 1 82 ? 7.012 -20.158 -19.614 1.00 50.88 82 LEU A C 1
ATOM 628 O O . LEU A 1 82 ? 6.072 -20.735 -20.162 1.00 50.88 82 LEU A O 1
ATOM 632 N N . LYS A 1 83 ? 7.846 -20.788 -18.780 1.00 62.84 83 LYS A N 1
ATOM 633 C CA . LYS A 1 83 ? 7.775 -22.222 -18.457 1.00 62.84 83 LYS A CA 1
ATOM 634 C C . LYS A 1 83 ? 7.408 -22.421 -16.978 1.00 62.84 83 LYS A C 1
ATOM 636 O O . LYS A 1 83 ? 8.156 -21.949 -16.117 1.00 62.84 83 LYS A O 1
ATOM 641 N N . PRO A 1 84 ? 6.298 -23.102 -16.649 1.00 55.41 84 PRO A N 1
ATOM 642 C CA . PRO A 1 84 ? 5.948 -23.422 -15.268 1.00 55.41 84 PRO A CA 1
ATOM 643 C C . PRO A 1 84 ? 6.665 -24.689 -14.771 1.00 55.41 84 PRO A C 1
ATOM 645 O O . PRO A 1 84 ? 6.807 -25.666 -15.506 1.00 55.41 84 PRO A O 1
ATOM 648 N N . VAL A 1 85 ? 7.053 -24.696 -13.496 1.00 73.88 85 VAL A N 1
ATOM 649 C CA . VAL A 1 85 ? 7.566 -25.856 -12.749 1.00 73.88 85 VAL A CA 1
ATOM 650 C C . VAL A 1 85 ? 6.719 -26.034 -11.493 1.00 73.88 85 VAL A C 1
ATOM 652 O O . VAL A 1 85 ? 6.537 -25.093 -10.722 1.00 73.88 85 VAL A O 1
ATOM 655 N N . THR A 1 86 ? 6.184 -27.236 -11.284 1.00 70.31 86 THR A N 1
ATOM 656 C CA . THR A 1 86 ? 5.244 -27.526 -10.192 1.00 70.31 86 THR A CA 1
ATOM 657 C C . THR A 1 86 ? 5.923 -28.220 -9.018 1.00 70.31 86 THR A C 1
ATOM 659 O O . THR A 1 86 ? 6.507 -29.290 -9.179 1.00 70.31 86 THR A O 1
ATOM 662 N N . VAL A 1 87 ? 5.766 -27.654 -7.826 1.00 76.38 87 VAL A N 1
ATOM 663 C CA . VAL A 1 87 ? 6.067 -28.296 -6.541 1.00 76.38 87 VAL A CA 1
ATOM 664 C C . VAL A 1 87 ? 4.774 -28.909 -6.025 1.00 76.38 87 VAL A C 1
ATOM 666 O O . VAL A 1 87 ? 3.738 -28.250 -6.089 1.00 76.38 87 VAL A O 1
ATOM 669 N N . ARG A 1 88 ? 4.797 -30.135 -5.499 1.00 73.25 88 ARG A N 1
ATOM 670 C CA . ARG A 1 88 ? 3.650 -30.677 -4.766 1.00 73.25 88 ARG A CA 1
ATOM 671 C C . ARG A 1 88 ? 3.818 -30.364 -3.285 1.00 73.25 88 ARG A C 1
ATOM 673 O O . ARG A 1 88 ? 4.898 -30.554 -2.739 1.00 73.25 88 ARG A O 1
ATOM 680 N N . VAL A 1 89 ? 2.748 -29.905 -2.659 1.00 78.38 89 VAL A N 1
ATOM 681 C CA . VAL A 1 89 ? 2.682 -29.600 -1.229 1.00 78.38 89 VAL A CA 1
ATOM 682 C C . VAL A 1 89 ? 1.933 -30.749 -0.550 1.00 78.38 89 VAL A C 1
ATOM 684 O O . VAL A 1 89 ? 0.967 -31.282 -1.113 1.00 78.38 89 VAL A O 1
ATOM 687 N N . LEU A 1 90 ? 2.447 -31.198 0.589 1.00 73.38 90 LEU A N 1
ATOM 688 C CA . LEU A 1 90 ? 1.776 -32.130 1.490 1.00 73.38 90 LEU A CA 1
ATOM 689 C C . LEU A 1 90 ? 1.142 -31.317 2.627 1.00 73.38 90 LEU A C 1
ATOM 691 O O . LEU A 1 90 ? 1.347 -30.116 2.729 1.00 73.38 90 LEU A O 1
ATOM 695 N N . ASP A 1 91 ? 0.179 -31.927 3.301 1.00 69.94 91 ASP A N 1
ATOM 696 C CA . ASP A 1 91 ? -0.955 -31.206 3.872 1.00 69.94 91 ASP A CA 1
ATOM 697 C C . ASP A 1 91 ? -1.590 -32.136 4.911 1.00 69.94 91 ASP A C 1
ATOM 699 O O . ASP A 1 91 ? -1.943 -33.280 4.580 1.00 69.94 91 ASP A O 1
ATOM 703 N N . ASP A 1 92 ? -1.676 -31.706 6.166 1.00 63.22 92 ASP A N 1
ATOM 704 C CA . ASP A 1 92 ? -1.761 -32.607 7.323 1.00 63.22 92 ASP A CA 1
ATOM 705 C C . ASP A 1 92 ? -2.785 -32.089 8.384 1.00 63.22 92 ASP A C 1
ATOM 707 O O . ASP A 1 92 ? -3.887 -31.686 7.984 1.00 63.22 92 ASP A O 1
ATOM 711 N N . THR A 1 93 ? -2.543 -32.241 9.688 1.00 57.53 93 THR A N 1
ATOM 712 C CA . THR A 1 93 ? -3.402 -31.914 10.831 1.00 57.53 93 THR A CA 1
ATOM 713 C C . THR A 1 93 ? -2.575 -31.509 12.083 1.00 57.53 93 THR A C 1
ATOM 715 O O . THR A 1 93 ? -3.026 -31.775 13.200 1.00 57.53 93 THR A O 1
ATOM 718 N N . VAL A 1 94 ? -1.324 -31.031 11.942 1.00 59.94 94 VAL A N 1
ATOM 719 C CA . VAL A 1 94 ? -0.308 -30.986 13.023 1.00 59.94 94 VAL A CA 1
ATOM 720 C C . VAL A 1 94 ? 0.419 -29.635 13.131 1.00 59.94 94 VAL A C 1
ATOM 722 O O . VAL A 1 94 ? 0.609 -28.905 12.161 1.00 59.94 94 VAL A O 1
ATOM 725 N N . PHE A 1 95 ? 0.821 -29.267 14.357 1.00 58.44 95 PHE A N 1
ATOM 726 C CA . PHE A 1 95 ? 1.571 -28.037 14.625 1.00 58.44 95 PHE A CA 1
ATOM 727 C C . PHE A 1 95 ? 3.054 -28.184 14.220 1.00 58.44 95 PHE A C 1
ATOM 729 O O . PHE A 1 95 ? 3.862 -28.679 15.006 1.00 58.44 95 PHE A O 1
ATOM 736 N N . GLU A 1 96 ? 3.435 -27.692 13.038 1.00 61.09 96 GLU A N 1
ATOM 737 C CA . GLU A 1 96 ? 4.836 -27.567 12.589 1.00 61.09 96 GLU A CA 1
ATOM 738 C C . GLU A 1 96 ? 5.130 -26.106 12.187 1.00 61.09 96 GLU A C 1
ATOM 740 O O . GLU A 1 96 ? 4.399 -25.572 11.374 1.00 61.09 96 GLU A O 1
ATOM 745 N N . PRO A 1 97 ? 6.112 -25.377 12.756 1.00 60.41 97 PRO A N 1
ATOM 746 C CA . PRO A 1 97 ? 6.184 -23.911 12.609 1.00 60.41 97 PRO A CA 1
ATOM 747 C C . PRO A 1 97 ? 6.835 -23.412 11.297 1.00 60.41 97 PRO A C 1
ATOM 749 O O . PRO A 1 97 ? 8.020 -23.658 11.082 1.00 60.41 97 PRO A O 1
ATOM 752 N N . ASN A 1 98 ? 6.101 -22.602 10.508 1.00 64.56 98 ASN A N 1
ATOM 753 C CA . ASN A 1 98 ? 6.516 -21.887 9.270 1.00 64.56 98 ASN A CA 1
ATOM 754 C C . ASN A 1 98 ? 7.693 -22.519 8.506 1.00 64.56 98 ASN A C 1
ATOM 756 O O . ASN A 1 98 ? 8.849 -22.095 8.657 1.00 64.56 98 ASN A O 1
ATOM 760 N N . GLU A 1 99 ? 7.395 -23.455 7.607 1.00 72.62 99 GLU A N 1
ATOM 761 C CA . GLU A 1 99 ? 8.431 -23.993 6.738 1.00 72.62 99 GLU A CA 1
ATOM 762 C C . GLU A 1 99 ? 8.929 -22.966 5.709 1.00 72.62 99 GLU A C 1
ATOM 764 O O . GLU A 1 99 ? 8.220 -22.073 5.228 1.00 72.62 99 GLU A O 1
ATOM 769 N N . ALA A 1 100 ? 10.173 -23.149 5.280 1.00 75.94 100 ALA A N 1
ATOM 770 C CA . ALA A 1 100 ? 10.706 -22.463 4.114 1.00 75.94 100 ALA A CA 1
ATOM 771 C C . ALA A 1 100 ? 11.519 -23.426 3.249 1.00 75.94 100 ALA A C 1
ATOM 773 O O . ALA A 1 100 ? 12.407 -24.127 3.737 1.00 75.94 100 ALA A O 1
ATOM 774 N N . ILE A 1 101 ? 11.221 -23.422 1.950 1.00 78.50 101 ILE A N 1
ATOM 775 C CA . ILE A 1 101 ? 11.852 -24.235 0.916 1.00 78.50 101 ILE A CA 1
ATOM 776 C C . ILE A 1 101 ? 12.577 -23.284 -0.038 1.00 78.50 101 ILE A C 1
ATOM 778 O O . ILE A 1 101 ? 11.969 -22.423 -0.680 1.00 78.50 101 ILE A O 1
ATOM 782 N N . TRP A 1 102 ? 13.892 -23.441 -0.142 1.00 80.94 102 TRP A N 1
ATOM 783 C CA . TRP A 1 102 ? 14.734 -22.666 -1.044 1.00 80.94 102 TRP A CA 1
ATOM 784 C C . TRP A 1 102 ? 15.017 -23.487 -2.299 1.00 80.94 102 TRP A C 1
ATOM 786 O O . TRP A 1 102 ? 15.758 -24.473 -2.269 1.00 80.94 102 TRP A O 1
ATOM 796 N N . PHE A 1 103 ? 14.430 -23.059 -3.412 1.00 81.19 103 PHE A N 1
ATOM 797 C CA . PHE A 1 103 ? 14.737 -23.579 -4.739 1.00 81.19 103 PHE A CA 1
ATOM 798 C C . PHE A 1 103 ? 15.903 -22.798 -5.333 1.00 81.19 103 PHE A C 1
ATOM 800 O O . PHE A 1 103 ? 16.112 -21.623 -5.029 1.00 81.19 103 PHE A O 1
ATOM 807 N N . THR A 1 104 ? 16.680 -23.441 -6.193 1.00 82.00 104 THR A N 1
ATOM 808 C CA . THR A 1 104 ? 17.789 -22.826 -6.919 1.00 82.00 104 THR A CA 1
ATOM 809 C C . THR A 1 104 ? 17.760 -23.273 -8.370 1.00 82.00 104 THR A C 1
ATOM 811 O O . THR A 1 104 ? 17.549 -24.449 -8.669 1.00 82.00 104 THR A O 1
ATOM 814 N N . VAL A 1 105 ? 17.957 -22.308 -9.265 1.00 78.00 105 VAL A N 1
ATOM 815 C CA . VAL A 1 105 ? 18.047 -22.519 -10.709 1.00 78.00 105 VAL A CA 1
ATOM 816 C C . VAL A 1 105 ? 19.507 -22.386 -11.134 1.00 78.00 105 VAL A C 1
ATOM 818 O O . VAL A 1 105 ? 20.151 -21.384 -10.811 1.00 78.00 105 VAL A O 1
ATOM 821 N N . ASN A 1 106 ? 20.019 -23.381 -11.861 1.00 74.88 106 ASN A N 1
ATOM 822 C CA . ASN A 1 106 ? 21.363 -23.367 -12.438 1.00 74.88 106 ASN A CA 1
ATOM 823 C C . ASN A 1 106 ? 21.334 -23.768 -13.920 1.00 74.88 106 ASN A C 1
ATOM 825 O O . ASN A 1 106 ? 20.649 -24.720 -14.288 1.00 74.88 106 ASN A O 1
ATOM 829 N N . ASP A 1 107 ? 22.103 -23.063 -14.745 1.00 67.25 107 ASP A N 1
ATOM 830 C CA . ASP A 1 107 ? 22.306 -23.373 -16.166 1.00 67.25 107 ASP A CA 1
ATOM 831 C C . ASP A 1 107 ? 23.110 -24.680 -16.328 1.00 67.25 107 ASP A C 1
ATOM 833 O O . ASP A 1 107 ? 23.953 -25.006 -15.485 1.00 67.25 107 ASP A O 1
ATOM 837 N N . THR A 1 108 ? 22.847 -25.449 -17.384 1.00 59.69 108 THR A N 1
ATOM 838 C CA . THR A 1 108 ? 23.591 -26.677 -17.715 1.00 59.69 108 THR A CA 1
ATOM 839 C C . THR A 1 108 ? 24.339 -26.634 -19.051 1.00 59.69 108 THR A C 1
ATOM 841 O O . THR A 1 108 ? 25.087 -27.572 -19.323 1.00 59.69 108 THR A O 1
ATOM 844 N N . ASN A 1 109 ? 24.202 -25.566 -19.845 1.00 56.28 109 ASN A N 1
ATOM 845 C CA . ASN A 1 109 ? 24.812 -25.432 -21.177 1.00 56.28 109 ASN A CA 1
ATOM 846 C C . ASN A 1 109 ? 26.027 -24.481 -21.223 1.00 56.28 109 ASN A C 1
ATOM 848 O O . ASN A 1 109 ? 26.697 -24.407 -22.253 1.00 56.28 109 ASN A O 1
ATOM 852 N N . LEU A 1 110 ? 26.339 -23.767 -20.135 1.00 48.47 110 LEU A N 1
ATOM 853 C CA . LEU A 1 110 ? 27.484 -22.850 -20.066 1.00 48.47 110 LEU A CA 1
ATOM 854 C C . LEU A 1 110 ? 28.762 -23.503 -19.510 1.00 48.47 110 LEU A C 1
ATOM 856 O O . LEU A 1 110 ? 28.789 -24.009 -18.387 1.00 48.47 110 LEU A O 1
ATOM 860 N N . ASP A 1 111 ? 29.857 -23.374 -20.266 1.00 39.62 111 ASP A N 1
ATOM 861 C CA . ASP A 1 111 ? 31.231 -23.467 -19.744 1.00 39.62 111 ASP A CA 1
ATOM 862 C C . ASP A 1 111 ? 31.442 -22.363 -18.670 1.00 39.62 111 ASP A C 1
ATOM 864 O O . ASP A 1 111 ? 30.780 -21.321 -18.737 1.00 39.62 111 ASP A O 1
ATOM 868 N N . PRO A 1 112 ? 32.319 -22.535 -17.657 1.00 39.28 112 PRO A N 1
ATOM 869 C CA . PRO A 1 112 ? 32.239 -21.799 -16.390 1.00 39.28 112 PRO A CA 1
ATOM 870 C C . PRO A 1 112 ? 32.740 -20.342 -16.464 1.00 39.28 112 PRO A C 1
ATOM 872 O O . PRO A 1 112 ? 33.794 -19.982 -15.929 1.00 39.28 112 PRO A O 1
ATOM 875 N N . ALA A 1 113 ? 31.947 -19.473 -17.090 1.00 30.89 113 ALA A N 1
ATOM 876 C CA . ALA A 1 113 ? 32.102 -18.024 -17.058 1.00 30.89 113 ALA A CA 1
ATOM 877 C C . ALA A 1 113 ? 31.575 -17.432 -15.726 1.00 30.89 113 ALA A C 1
ATOM 879 O O . ALA A 1 113 ? 30.572 -17.915 -15.202 1.00 30.89 113 ALA A O 1
ATOM 880 N N . PRO A 1 114 ? 32.163 -16.349 -15.171 1.00 36.19 114 PRO A N 1
ATOM 881 C CA . PRO A 1 114 ? 31.886 -15.923 -13.786 1.00 36.19 114 PRO A CA 1
ATOM 882 C C . PRO A 1 114 ? 30.491 -15.336 -13.493 1.00 36.19 114 PRO A C 1
ATOM 884 O O . PRO A 1 114 ? 30.242 -14.929 -12.360 1.00 36.19 114 PRO A O 1
ATOM 887 N N . ASN A 1 115 ? 29.608 -15.242 -14.493 1.00 40.00 115 ASN A N 1
ATOM 888 C CA . ASN A 1 115 ? 28.383 -14.433 -14.449 1.00 40.00 115 ASN A CA 1
ATOM 889 C C . ASN A 1 115 ? 27.073 -15.245 -14.485 1.00 40.00 115 ASN A C 1
ATOM 891 O O . ASN A 1 115 ? 26.000 -14.649 -14.597 1.00 40.00 115 ASN A O 1
ATOM 895 N N . SER A 1 116 ? 27.116 -16.575 -14.350 1.00 40.00 116 SER A N 1
ATOM 896 C CA . SER A 1 116 ? 25.910 -17.372 -14.089 1.00 40.00 116 SER A CA 1
ATOM 897 C C . SER A 1 116 ? 25.374 -17.042 -12.689 1.00 40.00 116 SER A C 1
ATOM 899 O O . SER A 1 116 ? 25.782 -17.641 -11.692 1.00 40.00 116 SER A O 1
ATOM 901 N N . SER A 1 117 ? 24.487 -16.044 -12.593 1.00 46.94 117 SER A N 1
ATOM 902 C CA . SER A 1 117 ? 23.862 -15.657 -11.325 1.00 46.94 117 SER A CA 1
ATOM 903 C C . SER A 1 117 ? 23.069 -16.843 -10.777 1.00 46.94 117 SER A C 1
ATOM 905 O O . SER A 1 117 ? 22.028 -17.176 -11.345 1.00 46.94 117 SER A O 1
ATOM 907 N N . LEU A 1 118 ? 23.530 -17.465 -9.689 1.00 45.25 118 LEU A N 1
ATOM 908 C CA . LEU A 1 118 ? 22.749 -18.476 -8.981 1.00 45.25 118 LEU A CA 1
ATOM 909 C C . LEU A 1 118 ? 21.451 -17.809 -8.506 1.00 45.25 118 LEU A C 1
ATOM 911 O O . LEU A 1 118 ? 21.505 -16.857 -7.725 1.00 45.25 118 LEU A O 1
ATOM 915 N N . ARG A 1 119 ? 20.291 -18.247 -9.009 1.00 65.00 119 ARG A N 1
ATOM 916 C CA . ARG A 1 119 ? 19.003 -17.639 -8.640 1.00 65.00 119 ARG A CA 1
ATOM 917 C C . ARG A 1 119 ? 18.269 -18.529 -7.657 1.00 65.00 119 ARG A C 1
ATOM 919 O O . ARG A 1 119 ? 17.796 -19.604 -8.024 1.00 65.00 119 ARG A O 1
ATOM 926 N N . SER A 1 120 ? 18.197 -18.063 -6.416 1.00 61.34 120 SER A N 1
ATOM 927 C CA . SER A 1 120 ? 17.349 -18.618 -5.371 1.00 61.34 120 SER A CA 1
ATOM 928 C C . SER A 1 120 ? 15.935 -18.035 -5.433 1.00 61.34 120 SER A C 1
ATOM 930 O O . SER A 1 120 ? 15.726 -16.890 -5.837 1.00 61.34 120 SER A O 1
ATOM 932 N N . THR A 1 121 ? 14.956 -18.837 -5.027 1.00 70.75 121 THR A N 1
ATOM 933 C CA . THR A 1 121 ? 13.591 -18.388 -4.733 1.00 70.75 121 THR A CA 1
ATOM 934 C C . THR A 1 121 ? 13.104 -19.122 -3.489 1.00 70.75 121 THR A C 1
ATOM 936 O O . THR A 1 121 ? 13.358 -20.316 -3.318 1.00 70.75 121 THR A O 1
ATOM 939 N N . GLU A 1 122 ? 12.438 -18.395 -2.599 1.00 72.50 122 GLU A N 1
ATOM 940 C CA . GLU A 1 122 ? 12.005 -18.876 -1.285 1.00 72.50 122 GLU A CA 1
ATOM 941 C C . GLU A 1 122 ? 10.486 -19.073 -1.317 1.00 72.50 122 GLU A C 1
ATOM 943 O O . GLU A 1 122 ? 9.726 -18.104 -1.413 1.00 72.50 122 GLU A O 1
ATOM 948 N N . VAL A 1 123 ? 10.050 -20.333 -1.265 1.00 73.50 123 VAL A N 1
ATOM 949 C CA . VAL A 1 123 ? 8.647 -20.698 -1.053 1.00 73.50 123 VAL A CA 1
ATOM 950 C C . VAL A 1 123 ? 8.465 -20.941 0.435 1.00 73.50 123 VAL A C 1
ATOM 952 O O . VAL A 1 123 ? 9.100 -21.832 0.995 1.00 73.50 123 VAL A O 1
ATOM 955 N N . ARG A 1 124 ? 7.606 -20.160 1.083 1.00 70.50 124 ARG A N 1
ATOM 956 C CA . ARG A 1 124 ? 7.182 -20.428 2.458 1.00 70.50 124 ARG A CA 1
ATOM 957 C C . ARG A 1 124 ? 5.880 -21.195 2.452 1.00 70.50 124 ARG A C 1
ATOM 959 O O . ARG A 1 124 ? 4.892 -20.698 1.900 1.00 70.50 124 ARG A O 1
ATOM 966 N N . LEU A 1 125 ? 5.891 -22.357 3.092 1.00 69.06 125 LEU A N 1
ATOM 967 C CA . LEU A 1 125 ? 4.659 -22.931 3.604 1.00 69.06 125 LEU A CA 1
ATOM 968 C C . LEU A 1 125 ? 4.375 -22.177 4.901 1.00 69.06 125 LEU A C 1
ATOM 970 O O . LEU A 1 125 ? 5.250 -22.039 5.755 1.00 69.06 125 LEU A O 1
ATOM 974 N N . LEU A 1 126 ? 3.181 -21.606 5.004 1.00 63.94 126 LEU A N 1
ATOM 975 C CA . LEU A 1 126 ? 2.645 -21.263 6.312 1.00 63.94 126 LEU A CA 1
ATOM 976 C C . LEU A 1 126 ? 1.581 -22.349 6.642 1.00 63.94 126 LEU A C 1
ATOM 978 O O . LEU A 1 126 ? 0.726 -22.543 5.770 1.00 63.94 126 LEU A O 1
ATOM 982 N N . PRO A 1 127 ? 1.661 -23.030 7.804 1.00 59.16 127 PRO A N 1
ATOM 983 C CA . PRO A 1 127 ? 1.086 -24.373 8.065 1.00 59.16 127 PRO A CA 1
ATOM 984 C C . PRO A 1 127 ? -0.442 -24.644 8.233 1.00 59.16 127 PRO A C 1
ATOM 986 O O . PRO A 1 127 ? -1.261 -23.754 7.962 1.00 59.16 127 PRO A O 1
ATOM 989 N N . ASP A 1 128 ? -0.822 -25.881 8.665 1.00 57.12 128 ASP A N 1
ATOM 990 C CA . ASP A 1 128 ? -2.221 -26.360 8.907 1.00 57.12 128 ASP A CA 1
ATOM 991 C C . ASP A 1 128 ? -2.644 -27.241 10.186 1.00 57.12 128 ASP A C 1
ATOM 993 O O . ASP A 1 128 ? -3.791 -27.671 10.195 1.00 57.12 128 ASP A O 1
ATOM 997 N N . GLY A 1 129 ? -1.850 -27.551 11.249 1.00 52.69 129 GLY A N 1
ATOM 998 C CA . GLY A 1 129 ? -2.071 -27.366 12.750 1.00 52.69 129 GLY A CA 1
ATOM 999 C C . GLY A 1 129 ? -3.212 -27.811 13.771 1.00 52.69 129 GLY A C 1
ATOM 1000 O O . GLY A 1 129 ? -3.948 -28.751 13.514 1.00 52.69 129 GLY A O 1
ATOM 1001 N N . ASP A 1 130 ? -3.341 -27.127 14.974 1.00 55.75 130 ASP A N 1
ATOM 1002 C CA . ASP A 1 130 ? -4.349 -27.243 16.146 1.00 55.75 130 ASP A CA 1
ATOM 1003 C C . ASP A 1 130 ? -5.639 -26.283 16.433 1.00 55.75 130 ASP A C 1
ATOM 1005 O O . ASP A 1 130 ? -6.736 -26.833 16.356 1.00 55.75 130 ASP A O 1
ATOM 1009 N N . GLY A 1 131 ? -5.661 -24.931 16.735 1.00 60.31 131 GLY A N 1
ATOM 1010 C CA . GLY A 1 131 ? -6.915 -24.053 16.730 1.00 60.31 131 GLY A CA 1
ATOM 1011 C C . GLY A 1 131 ? -7.125 -22.518 17.149 1.00 60.31 131 GLY A C 1
ATOM 1012 O O . GLY A 1 131 ? -7.520 -22.288 18.286 1.00 60.31 131 GLY A O 1
ATOM 1013 N N . GLY A 1 132 ? -7.164 -21.488 16.250 1.00 66.94 132 GLY A N 1
ATOM 1014 C CA . GLY A 1 132 ? -8.098 -20.281 16.229 1.00 66.94 132 GLY A CA 1
ATOM 1015 C C . GLY A 1 132 ? -7.699 -18.790 16.543 1.00 66.94 132 GLY A C 1
ATOM 1016 O O . GLY A 1 132 ? -6.985 -18.651 17.543 1.00 66.94 132 GLY A O 1
ATOM 1017 N N . LEU A 1 133 ? -8.228 -17.732 15.760 1.00 69.81 133 LEU A N 1
ATOM 1018 C CA . LEU A 1 133 ? -7.909 -14.826 15.286 1.00 69.81 133 LEU A CA 1
ATOM 1019 C C . LEU A 1 133 ? -8.949 -13.534 15.575 1.00 69.81 133 LEU A C 1
ATOM 1021 O O . LEU A 1 133 ? -9.975 -13.423 14.894 1.00 69.81 133 LEU A O 1
ATOM 1025 N N . LEU A 1 134 ? -8.700 -12.433 16.403 1.00 72.06 134 LEU A N 1
ATOM 1026 C CA . LEU A 1 134 ? -9.678 -11.307 16.854 1.00 72.06 134 LEU A CA 1
ATOM 1027 C C . LEU A 1 134 ? -9.395 -9.704 17.030 1.00 72.06 134 LEU A C 1
ATOM 1029 O O . LEU A 1 134 ? -8.623 -9.295 17.889 1.00 72.06 134 LEU A O 1
ATOM 1033 N N . ARG A 1 135 ? -10.330 -8.754 16.658 1.00 80.25 135 ARG A N 1
ATOM 1034 C CA . ARG A 1 135 ? -10.164 -7.590 15.681 1.00 80.25 135 ARG A CA 1
ATOM 1035 C C . ARG A 1 135 ? -11.276 -6.454 15.272 1.00 80.25 135 ARG A C 1
ATOM 1037 O O . ARG A 1 135 ? -11.975 -6.667 14.306 1.00 80.25 135 ARG A O 1
ATOM 1044 N N . PHE A 1 136 ? -11.603 -5.259 15.840 1.00 79.31 136 PHE A N 1
ATOM 1045 C CA . PHE A 1 136 ? -12.869 -4.421 15.553 1.00 79.31 136 PHE A CA 1
ATOM 1046 C C . PHE A 1 136 ? -12.946 -3.024 14.695 1.00 79.31 136 PHE A C 1
ATOM 1048 O O . PHE A 1 136 ? -11.904 -2.464 14.643 1.00 79.31 136 PHE A O 1
ATOM 1055 N N . THR A 1 137 ? -14.055 -2.389 14.094 1.00 76.19 137 THR A N 1
ATOM 1056 C CA . THR A 1 137 ? -14.544 -1.495 12.798 1.00 76.19 137 THR A CA 1
ATOM 1057 C C . THR A 1 137 ? -15.156 0.015 12.967 1.00 76.19 137 THR A C 1
ATOM 1059 O O . THR A 1 137 ? -16.365 0.182 12.794 1.00 76.19 137 THR A O 1
ATOM 1062 N N . PHE A 1 138 ? -14.574 1.159 13.377 1.00 72.31 138 PHE A N 1
ATOM 1063 C CA . PHE A 1 138 ? -15.390 2.406 13.454 1.00 72.31 138 PHE A CA 1
ATOM 1064 C C . PHE A 1 138 ? -15.902 2.688 12.038 1.00 72.31 138 PHE A C 1
ATOM 1066 O O . PHE A 1 138 ? -15.544 2.069 11.035 1.00 72.31 138 PHE A O 1
ATOM 1073 N N . VAL A 1 139 ? -16.844 3.586 11.960 1.00 67.69 139 VAL A N 1
ATOM 1074 C CA . VAL A 1 139 ? -17.277 4.174 10.718 1.00 67.69 139 VAL A CA 1
ATOM 1075 C C . VAL A 1 139 ? -17.694 5.567 11.125 1.00 67.69 139 VAL A C 1
ATOM 1077 O O . VAL A 1 139 ? -18.471 5.665 12.087 1.00 67.69 139 VAL A O 1
ATOM 1080 N N . PRO A 1 140 ? -17.199 6.628 10.483 1.00 58.25 140 PRO A N 1
ATOM 1081 C CA . PRO A 1 140 ? -17.585 7.972 10.853 1.00 58.25 140 PRO A CA 1
ATOM 1082 C C . PRO A 1 140 ? -19.087 8.198 10.749 1.00 58.25 140 PRO A C 1
ATOM 1084 O O . PRO A 1 140 ? -19.828 7.499 10.051 1.00 58.25 140 PRO A O 1
ATOM 1087 N N . ARG A 1 141 ? -19.527 9.265 11.407 1.00 51.91 141 ARG A N 1
ATOM 1088 C CA . ARG A 1 141 ? -20.791 9.923 11.094 1.00 51.91 141 ARG A CA 1
ATOM 1089 C C . ARG A 1 141 ? -20.779 10.325 9.612 1.00 51.91 141 ARG A C 1
ATOM 1091 O O . ARG A 1 141 ? -20.072 11.254 9.247 1.00 51.91 141 ARG A O 1
ATOM 1098 N N . GLY A 1 142 ? -21.571 9.637 8.788 1.00 48.97 142 GLY A N 1
ATOM 1099 C CA . GLY A 1 142 ? -21.749 9.945 7.361 1.00 48.97 142 GLY A CA 1
ATOM 1100 C C . GLY A 1 142 ? -21.077 8.987 6.369 1.00 48.97 142 GLY A C 1
ATOM 1101 O O . GLY A 1 142 ? -21.226 9.186 5.167 1.00 48.97 142 GLY A O 1
ATOM 1102 N N . GLU A 1 143 ? -20.385 7.943 6.828 1.00 46.31 143 GLU A N 1
ATOM 1103 C CA . GLU A 1 143 ? -19.686 7.001 5.945 1.00 46.31 143 GLU A CA 1
ATOM 1104 C C . GLU A 1 143 ? -20.286 5.600 5.934 1.00 46.31 143 GLU A C 1
ATOM 1106 O O . GLU A 1 143 ? -20.705 5.080 6.956 1.00 46.31 143 GLU A O 1
ATOM 1111 N N . THR A 1 144 ? -20.241 4.941 4.777 1.00 47.22 144 THR A N 1
ATOM 1112 C CA . THR A 1 144 ? -20.786 3.588 4.582 1.00 47.22 144 THR A CA 1
ATOM 1113 C C . THR A 1 144 ? -19.772 2.451 4.730 1.00 47.22 144 THR A C 1
ATOM 1115 O O . THR A 1 144 ? -20.107 1.310 4.413 1.00 47.22 144 THR A O 1
ATOM 1118 N N . GLU A 1 145 ? -18.540 2.712 5.180 1.00 44.75 145 GLU A N 1
ATOM 1119 C CA . GLU A 1 145 ? -17.469 1.706 5.136 1.00 44.75 145 GLU A CA 1
ATOM 1120 C C . GLU A 1 145 ? -16.632 1.599 6.404 1.00 44.75 145 GLU A C 1
ATOM 1122 O O . GLU A 1 145 ? -16.624 2.479 7.252 1.00 44.75 145 GLU A O 1
ATOM 1127 N N . SER A 1 146 ? -16.038 0.421 6.578 1.00 56.69 146 SER A N 1
ATOM 1128 C CA . SER A 1 146 ? -16.020 -0.195 7.888 1.00 56.69 146 SER A CA 1
ATOM 1129 C C . SER A 1 146 ? -14.880 -1.225 8.031 1.00 56.69 146 SER A C 1
ATOM 1131 O O . SER A 1 146 ? -14.808 -2.182 7.266 1.00 56.69 146 SER A O 1
ATOM 1133 N N . VAL A 1 147 ? -14.008 -0.973 9.006 1.00 51.53 147 VAL A N 1
ATOM 1134 C CA . VAL A 1 147 ? -12.566 -0.819 9.036 1.00 51.53 147 VAL A CA 1
ATOM 1135 C C . VAL A 1 147 ? -12.160 -0.437 10.471 1.00 51.53 147 VAL A C 1
ATOM 1137 O O . VAL A 1 147 ? -12.888 0.275 11.141 1.00 51.53 147 VAL A O 1
ATOM 1140 N N . ASN A 1 148 ? -11.045 -0.934 11.010 1.00 58.16 148 ASN A N 1
ATOM 1141 C CA . ASN A 1 148 ? -10.959 -1.429 12.419 1.00 58.16 148 ASN A CA 1
ATOM 1142 C C . ASN A 1 148 ? -9.718 -1.160 13.629 1.00 58.16 148 ASN A C 1
ATOM 1144 O O . ASN A 1 148 ? -9.242 -2.131 14.176 1.00 58.16 148 ASN A O 1
ATOM 1148 N N . LEU A 1 149 ? -8.981 -0.040 14.180 1.00 56.44 149 LEU A N 1
ATOM 1149 C CA . LEU A 1 149 ? -9.055 1.380 15.040 1.00 56.44 149 LEU A CA 1
ATOM 1150 C C . LEU A 1 149 ? -8.101 1.391 16.204 1.00 56.44 149 LEU A C 1
ATOM 1152 O O . LEU A 1 149 ? -7.623 2.394 16.695 1.00 56.44 149 LEU A O 1
ATOM 1156 N N . VAL A 1 150 ? -7.536 0.238 16.360 1.00 51.03 150 VAL A N 1
ATOM 1157 C CA . VAL A 1 150 ? -6.137 0.182 16.368 1.00 51.03 150 VAL A CA 1
ATOM 1158 C C . VAL A 1 150 ? -5.525 1.060 15.207 1.00 51.03 150 VAL A C 1
ATOM 1160 O O . VAL A 1 150 ? -4.377 1.390 15.365 1.00 51.03 150 VAL A O 1
ATOM 1163 N N . SER A 1 151 ? -6.343 1.516 14.181 1.00 41.03 151 SER A N 1
ATOM 1164 C CA . SER A 1 151 ? -6.555 2.683 13.215 1.00 41.03 151 SER A CA 1
ATOM 1165 C C . SER A 1 151 ? -7.439 3.904 13.466 1.00 41.03 151 SER A C 1
ATOM 1167 O O . SER A 1 151 ? -7.923 4.460 12.507 1.00 41.03 151 SER A O 1
ATOM 1169 N N . TYR A 1 152 ? -7.637 4.395 14.675 1.00 47.44 152 TYR A N 1
ATOM 1170 C CA . TYR A 1 152 ? -8.022 5.782 14.985 1.00 47.44 152 TYR A CA 1
ATOM 1171 C C . TYR A 1 152 ? -8.054 5.959 16.500 1.00 47.44 152 TYR A C 1
ATOM 1173 O O . TYR A 1 152 ? -7.805 5.042 17.254 1.00 47.44 152 TYR A O 1
ATOM 1181 N N . VAL A 1 153 ? -8.547 7.098 16.940 1.00 53.91 153 VAL A N 1
ATOM 1182 C CA . VAL A 1 153 ? -9.186 7.285 18.235 1.00 53.91 153 VAL A CA 1
ATOM 1183 C C . VAL A 1 153 ? -10.709 7.385 18.009 1.00 53.91 153 VAL A C 1
ATOM 1185 O O . VAL A 1 153 ? -11.116 8.068 17.071 1.00 53.91 153 VAL A O 1
ATOM 1188 N N . ALA A 1 154 ? -11.583 6.715 18.774 1.00 61.09 154 ALA A N 1
ATOM 1189 C CA . ALA A 1 154 ? -13.035 6.927 18.618 1.00 61.09 154 ALA A CA 1
ATOM 1190 C C . ALA A 1 154 ? -13.376 8.405 18.779 1.00 61.09 154 ALA A C 1
ATOM 1192 O O . ALA A 1 154 ? -12.797 9.069 19.627 1.00 61.09 154 ALA A O 1
ATOM 1193 N N . THR A 1 155 ? -14.344 8.917 18.023 1.00 63.69 155 THR A N 1
ATOM 1194 C CA . THR A 1 155 ? -14.774 10.313 18.159 1.00 63.69 155 THR A CA 1
ATOM 1195 C C . THR A 1 155 ? -16.271 10.411 18.394 1.00 63.69 155 THR A C 1
ATOM 1197 O O . THR A 1 155 ? -17.059 9.648 17.832 1.00 63.69 155 THR A O 1
ATOM 1200 N N . VAL A 1 156 ? -16.672 11.353 19.241 1.00 67.44 156 VAL A N 1
ATOM 1201 C CA . VAL A 1 156 ? -18.067 11.700 19.515 1.00 67.44 156 VAL A CA 1
ATOM 1202 C C . VAL A 1 156 ? -18.216 13.218 19.559 1.00 67.44 156 VAL A C 1
ATOM 1204 O O . VAL A 1 156 ? -17.303 13.895 20.005 1.00 67.44 156 VAL A O 1
ATOM 1207 N N . GLN A 1 157 ? -19.350 13.741 19.099 1.00 61.31 157 GLN A N 1
ATOM 1208 C CA . GLN A 1 157 ? -19.683 15.167 19.192 1.00 61.31 157 GLN A CA 1
ATOM 1209 C C . GLN A 1 157 ? -20.720 15.409 20.287 1.00 61.31 157 GLN A C 1
ATOM 1211 O O . GLN A 1 157 ? -21.571 14.545 20.529 1.00 61.31 157 GLN A O 1
ATOM 1216 N N . GLU A 1 158 ? -20.668 16.594 20.891 1.00 57.25 158 GLU A N 1
ATOM 1217 C CA . GLU A 1 158 ? -21.555 17.005 21.986 1.00 57.25 158 GLU A CA 1
ATOM 1218 C C . GLU A 1 158 ? -22.959 17.345 21.471 1.00 57.25 158 GLU A C 1
ATOM 1220 O O . GLU A 1 158 ? -23.944 16.698 21.840 1.00 57.25 158 GLU A O 1
ATOM 1225 N N . SER A 1 159 ? -23.047 18.302 20.538 1.00 52.91 159 SER A N 1
ATOM 1226 C CA . SER A 1 159 ? -24.310 18.704 19.910 1.00 52.91 159 SER A CA 1
ATOM 1227 C C . SER A 1 159 ? -24.682 17.790 18.731 1.00 52.91 159 SER A C 1
ATOM 1229 O O . SER A 1 159 ? -23.858 17.440 17.878 1.00 52.91 159 SER A O 1
ATOM 1231 N N . PHE A 1 160 ? -25.939 17.325 18.693 1.00 49.44 160 PHE A N 1
ATOM 1232 C CA . PHE A 1 160 ? -26.300 16.217 17.802 1.00 49.44 160 PHE A CA 1
ATOM 1233 C C . PHE A 1 160 ? -27.794 16.142 17.435 1.00 49.44 160 PHE A C 1
ATOM 1235 O O . PHE A 1 160 ? -28.556 15.325 17.957 1.00 49.44 160 PHE A O 1
ATOM 1242 N N . GLU A 1 161 ? -28.224 16.930 16.451 1.00 40.75 161 GLU A N 1
ATOM 1243 C CA . GLU A 1 161 ? -29.512 16.685 15.792 1.00 40.75 161 GLU A CA 1
ATOM 1244 C C . GLU A 1 161 ? -29.448 15.399 14.929 1.00 40.75 161 GLU A C 1
ATOM 1246 O O . GLU A 1 161 ? -28.535 15.254 14.108 1.00 40.75 161 GLU A O 1
ATOM 1251 N N . GLY A 1 162 ? -30.424 14.478 15.066 1.00 39.66 162 GLY A N 1
ATOM 1252 C CA . GLY A 1 162 ? -30.776 13.572 13.952 1.00 39.66 162 GLY A CA 1
ATOM 1253 C C . GLY A 1 162 ? -31.002 12.054 14.136 1.00 39.66 162 GLY A C 1
ATOM 1254 O O . GLY A 1 162 ? -30.534 11.318 13.277 1.00 39.66 162 GLY A O 1
ATOM 1255 N N . ALA A 1 163 ? -31.849 11.595 15.072 1.00 36.03 163 ALA A N 1
ATOM 1256 C CA . ALA A 1 163 ? -32.647 10.339 14.985 1.00 36.03 163 ALA A CA 1
ATOM 1257 C C . ALA A 1 163 ? -31.957 8.949 15.033 1.00 36.03 163 ALA A C 1
ATOM 1259 O O . ALA A 1 163 ? -31.231 8.624 14.114 1.00 36.03 163 ALA A O 1
ATOM 1260 N N . SER A 1 164 ? -32.307 8.155 16.070 1.00 51.16 164 SER A N 1
ATOM 1261 C CA . SER A 1 164 ? -32.282 6.683 16.430 1.00 51.16 164 SER A CA 1
ATOM 1262 C C . SER A 1 164 ? -31.151 5.659 16.787 1.00 51.16 164 SER A C 1
ATOM 1264 O O . SER A 1 164 ? -31.093 4.597 16.195 1.00 51.16 164 SER A O 1
ATOM 1266 N N . ASP A 1 165 ? -30.280 5.955 17.753 1.00 59.44 165 ASP A N 1
ATOM 1267 C CA . ASP A 1 165 ? -29.262 5.140 18.448 1.00 59.44 165 ASP A CA 1
ATOM 1268 C C . ASP A 1 165 ? -28.486 3.939 17.881 1.00 59.44 165 ASP A C 1
ATOM 1270 O O . ASP A 1 165 ? -28.943 3.078 17.154 1.00 59.44 165 ASP A O 1
ATOM 1274 N N . HIS A 1 166 ? -27.212 3.997 18.270 1.00 66.62 166 HIS A N 1
ATOM 1275 C CA . HIS A 1 166 ? -26.038 4.064 17.408 1.00 66.62 166 HIS A CA 1
ATOM 1276 C C . HIS A 1 166 ? -25.345 2.639 17.118 1.00 66.62 166 HIS A C 1
ATOM 1278 O O . HIS A 1 166 ? -25.961 1.733 16.596 1.00 66.62 166 HIS A O 1
ATOM 1284 N N . CYS A 1 167 ? -24.043 2.407 17.444 1.00 73.81 167 CYS A N 1
ATOM 1285 C CA . CYS A 1 167 ? -22.997 1.409 17.033 1.00 73.81 167 CYS A CA 1
ATOM 1286 C C . CYS A 1 167 ? -21.623 1.846 16.406 1.00 73.81 167 CYS A C 1
ATOM 1288 O O . CYS A 1 167 ? -21.285 1.473 15.283 1.00 73.81 167 CYS A O 1
ATOM 1290 N N . LEU A 1 168 ? -20.810 2.624 17.144 1.00 73.25 168 LEU A N 1
ATOM 1291 C CA . LEU A 1 168 ? -19.458 3.156 16.840 1.00 73.25 168 LEU A CA 1
ATOM 1292 C C . LEU A 1 168 ? -18.377 2.045 16.804 1.00 73.25 168 LEU A C 1
ATOM 1294 O O . LEU A 1 168 ? -18.063 1.708 15.672 1.00 73.25 168 LEU A O 1
ATOM 1298 N N . VAL A 1 169 ? -17.915 1.469 17.951 1.00 81.00 169 VAL A N 1
ATOM 1299 C CA . VAL A 1 169 ? -17.464 0.065 18.245 1.00 81.00 169 VAL A CA 1
ATOM 1300 C C . VAL A 1 169 ? -18.453 -1.014 17.415 1.00 81.00 169 VAL A C 1
ATOM 1302 O O . VAL A 1 169 ? -19.616 -0.709 17.270 1.00 81.00 169 VAL A O 1
ATOM 1305 N N . TRP A 1 170 ? -18.073 -2.206 16.803 1.00 84.44 170 TRP A N 1
ATOM 1306 C CA . TRP A 1 170 ? -18.532 -3.638 16.445 1.00 84.44 170 TRP A CA 1
ATOM 1307 C C . TRP A 1 170 ? -17.274 -4.671 16.423 1.00 84.44 170 TRP A C 1
ATOM 1309 O O . TRP A 1 170 ? -16.236 -4.210 15.973 1.00 84.44 170 TRP A O 1
ATOM 1319 N N . ALA A 1 171 ? -17.246 -6.001 16.785 1.00 83.94 171 ALA A N 1
ATOM 1320 C CA . ALA A 1 171 ? -16.029 -6.942 16.985 1.00 83.94 171 ALA A CA 1
ATOM 1321 C C . ALA A 1 171 ? -16.229 -8.513 16.802 1.00 83.94 171 ALA A C 1
ATOM 1323 O O . ALA A 1 171 ? -17.382 -8.656 16.934 1.00 83.94 171 ALA A O 1
ATOM 1324 N N . SER A 1 172 ? -15.406 -9.652 16.644 1.00 81.81 172 SER A N 1
ATOM 1325 C CA . SER A 1 172 ? -15.577 -11.127 16.101 1.00 81.81 172 SER A CA 1
ATOM 1326 C C . SER A 1 172 ? -14.636 -12.420 16.217 1.00 81.81 172 SER A C 1
ATOM 1328 O O . SER A 1 172 ? -14.272 -12.838 17.291 1.00 81.81 172 SER A O 1
ATOM 1330 N N . ARG A 1 173 ? -14.365 -13.189 15.141 1.00 78.56 173 ARG A N 1
ATOM 1331 C CA . ARG A 1 173 ? -13.373 -14.268 14.792 1.00 78.56 173 ARG A CA 1
ATOM 1332 C C . ARG A 1 173 ? -12.848 -14.152 13.274 1.00 78.56 173 ARG A C 1
ATOM 1334 O O . ARG A 1 173 ? -13.591 -14.686 12.504 1.00 78.56 173 ARG A O 1
ATOM 1341 N N . LEU A 1 174 ? -11.720 -13.569 12.712 1.00 63.28 174 LEU A N 1
ATOM 1342 C CA . LEU A 1 174 ? -11.157 -13.762 11.268 1.00 63.28 174 LEU A CA 1
ATOM 1343 C C . LEU A 1 174 ? -9.854 -14.713 11.042 1.00 63.28 174 LEU A C 1
ATOM 1345 O O . LEU A 1 174 ? -8.833 -14.511 11.662 1.00 63.28 174 LEU A O 1
ATOM 1349 N N . GLY A 1 175 ? -9.844 -15.810 10.244 1.00 50.69 175 GLY A N 1
ATOM 1350 C CA . GLY A 1 175 ? -9.021 -17.087 10.207 1.00 50.69 175 GLY A CA 1
ATOM 1351 C C . GLY A 1 175 ? -9.073 -18.468 11.064 1.00 50.69 175 GLY A C 1
ATOM 1352 O O . GLY A 1 175 ? -7.977 -18.845 11.364 1.00 50.69 175 GLY A O 1
ATOM 1353 N N . GLY A 1 176 ? -10.156 -19.227 11.485 1.00 58.75 176 GLY A N 1
ATOM 1354 C CA . GLY A 1 176 ? -10.291 -20.548 12.265 1.00 58.75 176 GLY A CA 1
ATOM 1355 C C . GLY A 1 176 ? -10.988 -21.028 13.617 1.00 58.75 176 GLY A C 1
ATOM 1356 O O . GLY A 1 176 ? -10.531 -20.728 14.713 1.00 58.75 176 GLY A O 1
ATOM 1357 N N . SER A 1 177 ? -11.981 -21.953 13.611 1.00 66.00 177 SER A N 1
ATOM 1358 C CA . SER A 1 177 ? -12.925 -22.199 14.742 1.00 66.00 177 SER A CA 1
ATOM 1359 C C . SER A 1 177 ? -12.588 -23.069 15.960 1.00 66.00 177 SER A C 1
ATOM 1361 O O . SER A 1 177 ? -13.474 -23.249 16.783 1.00 66.00 177 SER A O 1
ATOM 1363 N N . SER A 1 178 ? -11.373 -23.561 16.190 1.00 58.41 178 SER A N 1
ATOM 1364 C CA . SER A 1 178 ? -11.266 -24.678 17.152 1.00 58.41 178 SER A CA 1
ATOM 1365 C C . SER A 1 178 ? -11.381 -24.203 18.612 1.00 58.41 178 SER A C 1
ATOM 1367 O O . SER A 1 178 ? -10.424 -23.686 19.190 1.00 58.41 178 SER A O 1
ATOM 1369 N N . GLY A 1 179 ? -12.614 -24.319 19.141 1.00 66.94 179 GLY A N 1
ATOM 1370 C CA . GLY A 1 179 ? -13.174 -23.987 20.467 1.00 66.94 179 GLY A CA 1
ATOM 1371 C C . GLY A 1 179 ? -14.237 -22.826 20.528 1.00 66.94 179 GLY A C 1
ATOM 1372 O O . GLY A 1 179 ? -14.226 -21.974 19.661 1.00 66.94 179 GLY A O 1
ATOM 1373 N N . GLN A 1 180 ? -15.085 -22.764 21.574 1.00 78.62 180 GLN A N 1
ATOM 1374 C CA . GLN A 1 180 ? -15.929 -21.686 22.213 1.00 78.62 180 GLN A CA 1
ATOM 1375 C C . GLN A 1 180 ? -15.271 -20.555 23.188 1.00 78.62 180 GLN A C 1
ATOM 1377 O O . GLN A 1 180 ? -14.604 -20.946 24.136 1.00 78.62 180 GLN A O 1
ATOM 1382 N N . ALA A 1 181 ? -15.449 -19.179 23.133 1.00 80.62 181 ALA A N 1
ATOM 1383 C CA . ALA A 1 181 ? -14.524 -18.046 23.653 1.00 80.62 181 ALA A CA 1
ATOM 1384 C C . ALA A 1 181 ? -14.782 -16.864 24.671 1.00 80.62 181 ALA A C 1
ATOM 1386 O O . ALA A 1 181 ? -15.646 -16.057 24.500 1.00 80.62 181 ALA A O 1
ATOM 1387 N N . GLY A 1 182 ? -13.789 -16.314 25.372 1.00 82.12 182 GLY A N 1
ATOM 1388 C CA . GLY A 1 182 ? -13.431 -14.860 25.216 1.00 82.12 182 GLY A CA 1
ATOM 1389 C C . GLY A 1 182 ? -13.868 -13.562 25.989 1.00 82.12 182 GLY A C 1
ATOM 1390 O O . GLY A 1 182 ? -13.422 -13.433 27.120 1.00 82.12 182 GLY A O 1
ATOM 1391 N N . VAL A 1 183 ? -14.372 -12.458 25.350 1.00 85.88 183 VAL A N 1
ATOM 1392 C CA . VAL A 1 183 ? -13.950 -11.015 25.654 1.00 85.88 183 VAL A CA 1
ATOM 1393 C C . VAL A 1 183 ? -14.982 -9.932 26.100 1.00 85.88 183 VAL A C 1
ATOM 1395 O O . VAL A 1 183 ? -16.079 -10.306 26.420 1.00 85.88 183 VAL A O 1
ATOM 1398 N N . LYS A 1 184 ? -14.610 -8.644 26.340 1.00 81.44 184 LYS A N 1
ATOM 1399 C CA . LYS A 1 184 ? -15.344 -7.534 27.047 1.00 81.44 184 LYS A CA 1
ATOM 1400 C C . LYS A 1 184 ? -14.385 -6.327 27.389 1.00 81.44 184 LYS A C 1
ATOM 1402 O O . LYS A 1 184 ? -13.184 -6.465 27.198 1.00 81.44 184 LYS A O 1
ATOM 1407 N N . LEU A 1 185 ? -14.866 -5.176 27.908 1.00 83.31 185 LEU A N 1
ATOM 1408 C CA . LEU A 1 185 ? -14.217 -3.872 28.239 1.00 83.31 185 LEU A CA 1
ATOM 1409 C C . LEU A 1 185 ? -14.844 -3.238 29.489 1.00 83.31 185 LEU A C 1
ATOM 1411 O O . LEU A 1 185 ? -16.049 -3.453 29.665 1.00 83.31 185 LEU A O 1
ATOM 1415 N N . GLU A 1 186 ? -14.107 -2.410 30.258 1.00 78.69 186 GLU A N 1
ATOM 1416 C CA . GLU A 1 186 ? -14.640 -1.745 31.469 1.00 78.69 186 GLU A CA 1
ATOM 1417 C C . GLU A 1 186 ? -14.099 -0.303 31.778 1.00 78.69 186 GLU A C 1
ATOM 1419 O O . GLU A 1 186 ? -14.445 0.596 31.033 1.00 78.69 186 GLU A O 1
ATOM 1424 N N . LEU A 1 187 ? -13.314 0.023 32.833 1.00 76.00 187 LEU A N 1
ATOM 1425 C CA . LEU A 1 187 ? -12.403 1.208 32.876 1.00 76.00 187 LEU A CA 1
ATOM 1426 C C . LEU A 1 187 ? -11.224 1.194 33.888 1.00 76.00 187 LEU A C 1
ATOM 1428 O O . LEU A 1 187 ? -11.339 0.757 35.024 1.00 76.00 187 LEU A O 1
ATOM 1432 N N . ASP A 1 188 ? -10.091 1.768 33.460 1.00 75.19 188 ASP A N 1
ATOM 1433 C CA . ASP A 1 188 ? -8.972 2.262 34.270 1.00 75.19 188 ASP A CA 1
ATOM 1434 C C . ASP A 1 188 ? -8.393 3.546 33.710 1.00 75.19 188 ASP A C 1
ATOM 1436 O O . ASP A 1 188 ? -8.324 3.691 32.502 1.00 75.19 188 ASP A O 1
ATOM 1440 N N . ASP A 1 189 ? -7.861 4.381 34.582 1.00 63.47 189 ASP A N 1
ATOM 1441 C CA . ASP A 1 189 ? -7.087 5.578 34.270 1.00 63.47 189 ASP A CA 1
ATOM 1442 C C . ASP A 1 189 ? -6.275 5.490 32.961 1.00 63.47 189 ASP A C 1
ATOM 1444 O O . ASP A 1 189 ? -5.609 4.491 32.663 1.00 63.47 189 ASP A O 1
ATOM 1448 N N . CYS A 1 190 ? -6.246 6.571 32.180 1.00 61.06 190 CYS A N 1
ATOM 1449 C CA . CYS A 1 190 ? -5.451 6.671 30.946 1.00 61.06 190 CYS A CA 1
ATOM 1450 C C . CYS A 1 190 ? -3.914 6.666 31.165 1.00 61.06 190 CYS A C 1
ATOM 1452 O O . CYS A 1 190 ? -3.147 6.995 30.259 1.00 61.06 190 CYS A O 1
ATOM 1454 N N . GLY A 1 191 ? -3.450 6.255 32.351 1.00 51.69 191 GLY A N 1
ATOM 1455 C CA . GLY A 1 191 ? -2.062 6.287 32.798 1.00 51.69 191 GLY A CA 1
ATOM 1456 C C . GLY A 1 191 ? -1.624 7.676 33.270 1.00 51.69 191 GLY A C 1
ATOM 1457 O O . GLY A 1 191 ? -2.151 8.700 32.842 1.00 51.69 191 GLY A O 1
ATOM 1458 N N . GLN A 1 192 ? -0.587 7.730 34.113 1.00 42.91 192 GLN A N 1
ATOM 1459 C CA . GLN A 1 192 ? -0.043 8.980 34.681 1.00 42.91 192 GLN A CA 1
ATOM 1460 C C . GLN A 1 192 ? 0.604 9.939 33.650 1.00 42.91 192 GLN A C 1
ATOM 1462 O O . GLN A 1 192 ? 1.251 10.909 34.035 1.00 42.91 192 GLN A O 1
ATOM 1467 N N . LEU A 1 193 ? 0.455 9.672 32.348 1.00 40.66 193 LEU A N 1
ATOM 1468 C CA . LEU A 1 193 ? 1.037 10.436 31.241 1.00 40.66 193 LEU A CA 1
ATOM 1469 C C . LEU A 1 193 ? 0.016 11.278 30.453 1.00 40.66 193 LEU A C 1
ATOM 1471 O O . LEU A 1 193 ? 0.444 12.070 29.624 1.00 40.66 193 LEU A O 1
ATOM 1475 N N . MET A 1 194 ? -1.297 11.148 30.703 1.00 46.84 194 MET A N 1
ATOM 1476 C CA . MET A 1 194 ? -2.345 11.958 30.041 1.00 46.84 194 MET A CA 1
ATOM 1477 C C . MET A 1 194 ? -3.197 12.758 31.049 1.00 46.84 194 MET A C 1
ATOM 1479 O O . MET A 1 194 ? -4.394 12.956 30.861 1.00 46.84 194 MET A O 1
ATOM 1483 N N . ALA A 1 195 ? -2.577 13.224 32.140 1.00 42.50 195 ALA A N 1
ATOM 1484 C CA . ALA A 1 195 ? -3.243 13.891 33.269 1.00 42.50 195 ALA A CA 1
ATOM 1485 C C . ALA A 1 195 ? -3.817 15.300 32.974 1.00 42.50 195 ALA A C 1
ATOM 1487 O O . ALA A 1 195 ? -4.373 15.922 33.873 1.00 42.50 195 ALA A O 1
ATOM 1488 N N . THR A 1 196 ? -3.660 15.806 31.748 1.00 45.59 196 THR A N 1
ATOM 1489 C CA . THR A 1 196 ? -4.171 17.102 31.258 1.00 45.59 196 THR A CA 1
ATOM 1490 C C . THR A 1 196 ? -5.245 16.966 30.173 1.00 45.59 196 THR A C 1
ATOM 1492 O O . THR A 1 196 ? -5.790 17.972 29.742 1.00 45.59 196 THR A O 1
ATOM 1495 N N . GLN A 1 197 ? -5.543 15.739 29.725 1.00 57.06 197 GLN A N 1
ATOM 1496 C CA . GLN A 1 197 ? -6.517 15.439 28.662 1.00 57.06 197 GLN A CA 1
ATOM 1497 C C . GLN A 1 197 ? -7.237 14.103 28.885 1.00 57.06 197 GLN A C 1
ATOM 1499 O O . GLN A 1 197 ? -7.736 13.488 27.946 1.00 57.06 197 GLN A O 1
ATOM 1504 N N . THR A 1 198 ? -7.254 13.594 30.114 1.00 63.22 198 THR A N 1
ATOM 1505 C CA . THR A 1 198 ? -8.193 12.529 30.474 1.00 63.22 198 THR A CA 1
ATOM 1506 C C . THR A 1 198 ? -9.448 13.221 30.950 1.00 63.22 198 THR A C 1
ATOM 1508 O O . THR A 1 198 ? -9.357 14.052 31.850 1.00 63.22 198 THR A O 1
ATOM 1511 N N . ALA A 1 199 ? -10.582 12.885 30.352 1.00 67.12 199 ALA A N 1
ATOM 1512 C CA . ALA A 1 199 ? -11.839 13.503 30.733 1.00 67.12 199 ALA A CA 1
ATOM 1513 C C . ALA A 1 199 ? -12.165 13.253 32.211 1.00 67.12 199 ALA A C 1
ATOM 1515 O O . ALA A 1 199 ? -11.871 12.177 32.743 1.00 67.12 199 ALA A O 1
ATOM 1516 N N . THR A 1 200 ? -12.872 14.182 32.855 1.00 70.00 200 THR A N 1
ATOM 1517 C CA . THR A 1 200 ? -13.365 14.033 34.233 1.00 70.00 200 THR A CA 1
ATOM 1518 C C . THR A 1 200 ? -14.767 13.422 34.294 1.00 70.00 200 THR A C 1
ATOM 1520 O O . THR A 1 200 ? -15.806 14.055 34.088 1.00 70.00 200 THR A O 1
ATOM 1523 N N . ARG A 1 201 ? -14.816 12.138 34.649 1.00 67.44 201 ARG A N 1
ATOM 1524 C CA . ARG A 1 201 ? -16.053 11.373 34.835 1.00 67.44 201 ARG A CA 1
ATOM 1525 C C . ARG A 1 201 ? -16.964 12.144 35.818 1.00 67.44 201 ARG A C 1
ATOM 1527 O O . ARG A 1 201 ? -16.512 12.522 36.890 1.00 67.44 201 ARG A O 1
ATOM 1534 N N . VAL A 1 202 ? -18.258 12.297 35.509 1.00 66.06 202 VAL A N 1
ATOM 1535 C CA . VAL A 1 202 ? -19.267 13.258 36.045 1.00 66.06 202 VAL A CA 1
ATOM 1536 C C . VAL A 1 202 ? -19.466 14.446 35.122 1.00 66.06 202 VAL A C 1
ATOM 1538 O O . VAL A 1 202 ? -20.612 14.811 34.868 1.00 66.06 202 VAL A O 1
ATOM 1541 N N . VAL A 1 203 ? -18.368 15.110 34.772 1.00 66.38 203 VAL A N 1
ATOM 1542 C CA . VAL A 1 203 ? -18.353 16.526 34.400 1.00 66.38 203 VAL A CA 1
ATOM 1543 C C . VAL A 1 203 ? -18.561 16.650 32.907 1.00 66.38 203 VAL A C 1
ATOM 1545 O O . VAL A 1 203 ? -19.621 17.069 32.463 1.00 66.38 203 VAL A O 1
ATOM 1548 N N . ASP A 1 204 ? -17.598 16.158 32.149 1.00 66.31 204 ASP A N 1
ATOM 1549 C CA . ASP A 1 204 ? -17.572 16.253 30.691 1.00 66.31 204 ASP A CA 1
ATOM 1550 C C . ASP A 1 204 ? -18.364 15.082 30.097 1.00 66.31 204 ASP A C 1
ATOM 1552 O O . ASP A 1 204 ? -18.747 15.052 28.931 1.00 66.31 204 ASP A O 1
ATOM 1556 N N . PHE A 1 205 ? -18.627 14.062 30.917 1.00 76.38 205 PHE A N 1
ATOM 1557 C CA . PHE A 1 205 ? -19.229 12.803 30.529 1.00 76.38 205 PHE A CA 1
ATOM 1558 C C . PHE A 1 205 ? -19.487 11.899 31.737 1.00 76.38 205 PHE A C 1
ATOM 1560 O O . PHE A 1 205 ? -19.163 12.224 32.877 1.00 76.38 205 PHE A O 1
ATOM 1567 N N . ASP A 1 206 ? -20.015 10.706 31.494 1.00 72.25 206 ASP A N 1
ATOM 1568 C CA . ASP A 1 206 ? -20.170 9.710 32.535 1.00 72.25 206 ASP A CA 1
ATOM 1569 C C . ASP A 1 206 ? -20.068 8.262 32.019 1.00 72.25 206 ASP A C 1
ATOM 1571 O O . ASP A 1 206 ? -20.422 7.997 30.870 1.00 72.25 206 ASP A O 1
ATOM 1575 N N . TYR A 1 207 ? -19.636 7.346 32.908 1.00 77.19 207 TYR A N 1
ATOM 1576 C CA . TYR A 1 207 ? -19.442 5.898 32.669 1.00 77.19 207 TYR A CA 1
ATOM 1577 C C . TYR A 1 207 ? -20.728 5.130 32.635 1.00 77.19 207 TYR A C 1
ATOM 1579 O O . TYR A 1 207 ? -21.613 5.431 33.425 1.00 77.19 207 TYR A O 1
ATOM 1587 N N . PHE A 1 208 ? -20.770 4.032 31.880 1.00 73.88 208 PHE A N 1
ATOM 1588 C CA . PHE A 1 208 ? -21.855 3.056 31.958 1.00 73.88 208 PHE A CA 1
ATOM 1589 C C . PHE A 1 208 ? -21.338 1.605 31.788 1.00 73.88 208 PHE A C 1
ATOM 1591 O O . PHE A 1 208 ? -20.252 1.469 31.249 1.00 73.88 208 PHE A O 1
ATOM 1598 N N . PRO A 1 209 ? -22.050 0.529 32.233 1.00 68.88 209 PRO A N 1
ATOM 1599 C CA . PRO A 1 209 ? -21.479 -0.800 32.680 1.00 68.88 209 PRO A CA 1
ATOM 1600 C C . PRO A 1 209 ? -22.039 -2.184 32.082 1.00 68.88 209 PRO A C 1
ATOM 1602 O O . PRO A 1 209 ? -23.213 -2.285 32.257 1.00 68.88 209 PRO A O 1
ATOM 1605 N N . SER A 1 210 ? -21.374 -3.316 31.611 1.00 66.75 210 SER A N 1
ATOM 1606 C CA . SER A 1 210 ? -21.829 -4.800 31.408 1.00 66.75 210 SER A CA 1
ATOM 1607 C C . SER A 1 210 ? -21.350 -6.019 32.307 1.00 66.75 210 SER A C 1
ATOM 1609 O O . SER A 1 210 ? -20.177 -6.248 32.565 1.00 66.75 210 SER A O 1
ATOM 1611 N N . THR A 1 211 ? -22.214 -6.916 32.799 1.00 62.47 211 THR A N 1
ATOM 1612 C CA . THR A 1 211 ? -21.801 -8.014 33.712 1.00 62.47 211 THR A CA 1
ATOM 1613 C C . THR A 1 211 ? -21.280 -9.124 32.860 1.00 62.47 211 THR A C 1
ATOM 1615 O O . THR A 1 211 ? -20.277 -9.707 33.231 1.00 62.47 211 THR A O 1
ATOM 1618 N N . GLU A 1 212 ? -21.924 -9.362 31.723 1.00 69.38 212 GLU A N 1
ATOM 1619 C CA . GLU A 1 212 ? -21.595 -10.403 30.802 1.00 69.38 212 GLU A CA 1
ATOM 1620 C C . GLU A 1 212 ? -20.382 -9.922 30.040 1.00 69.38 212 GLU A C 1
ATOM 1622 O O . GLU A 1 212 ? -20.102 -8.743 29.893 1.00 69.38 212 GLU A O 1
ATOM 1627 N N . ALA A 1 213 ? -19.635 -10.911 29.650 1.00 73.81 213 ALA A N 1
ATOM 1628 C CA . ALA A 1 213 ? -19.172 -11.210 28.329 1.00 73.81 213 ALA A CA 1
ATOM 1629 C C . ALA A 1 213 ? -19.999 -12.455 27.911 1.00 73.81 213 ALA A C 1
ATOM 1631 O O . ALA A 1 213 ? -20.492 -13.140 28.792 1.00 73.81 213 ALA A O 1
ATOM 1632 N N . ALA A 1 214 ? -20.261 -12.811 26.657 1.00 81.62 214 ALA A N 1
ATOM 1633 C CA . ALA A 1 214 ? -21.383 -13.714 26.342 1.00 81.62 214 ALA A CA 1
ATOM 1634 C C . ALA A 1 214 ? -21.228 -14.319 24.953 1.00 81.62 214 ALA A C 1
ATOM 1636 O O . ALA A 1 214 ? -20.831 -13.556 24.105 1.00 81.62 214 ALA A O 1
ATOM 1637 N N . VAL A 1 215 ? -21.571 -15.593 24.689 1.00 84.50 215 VAL A N 1
ATOM 1638 C CA . VAL A 1 215 ? -20.770 -16.842 24.531 1.00 84.50 215 VAL A CA 1
ATOM 1639 C C . VAL A 1 215 ? -20.932 -17.613 23.193 1.00 84.50 215 VAL A C 1
ATOM 1641 O O . VAL A 1 215 ? -22.022 -18.070 22.936 1.00 84.50 215 VAL A O 1
ATOM 1644 N N . TRP A 1 216 ? -19.825 -17.814 22.448 1.00 85.56 216 TRP A N 1
ATOM 1645 C CA . TRP A 1 216 ? -19.479 -18.539 21.197 1.00 85.56 216 TRP A CA 1
ATOM 1646 C C . TRP A 1 216 ? -19.565 -20.113 21.361 1.00 85.56 216 TRP A C 1
ATOM 1648 O O . TRP A 1 216 ? -19.657 -20.591 22.493 1.00 85.56 216 TRP A O 1
ATOM 1658 N N . GLU A 1 217 ? -19.640 -20.917 20.275 1.00 83.81 217 GLU A N 1
ATOM 1659 C CA . GLU A 1 217 ? -20.104 -22.358 20.189 1.00 83.81 217 GLU A CA 1
ATOM 1660 C C . GLU A 1 217 ? -18.811 -23.416 20.169 1.00 83.81 217 GLU A C 1
ATOM 1662 O O . GLU A 1 217 ? -17.759 -22.812 20.017 1.00 83.81 217 GLU A O 1
ATOM 1667 N N . ASP A 1 218 ? -18.756 -24.858 20.291 1.00 76.88 218 ASP A N 1
ATOM 1668 C CA . ASP A 1 218 ? -18.590 -26.261 19.423 1.00 76.88 218 ASP A CA 1
ATOM 1669 C C . ASP A 1 218 ? -18.973 -26.854 17.805 1.00 76.88 218 ASP A C 1
ATOM 1671 O O . ASP A 1 218 ? -19.137 -28.064 17.738 1.00 76.88 218 ASP A O 1
ATOM 1675 N N . GLY A 1 219 ? -19.101 -26.397 16.432 1.00 55.22 219 GLY A N 1
ATOM 1676 C CA . GLY A 1 219 ? -19.411 -25.187 15.414 1.00 55.22 219 GLY A CA 1
ATOM 1677 C C . GLY A 1 219 ? -18.534 -24.159 14.466 1.00 55.22 219 GLY A C 1
ATOM 1678 O O . GLY A 1 219 ? -18.419 -24.494 13.292 1.00 55.22 219 GLY A O 1
ATOM 1679 N N . GLU A 1 220 ? -18.034 -22.889 14.770 1.00 65.75 220 GLU A N 1
ATOM 1680 C CA . GLU A 1 220 ? -18.473 -21.502 14.269 1.00 65.75 220 GLU A CA 1
ATOM 1681 C C . GLU A 1 220 ? -17.618 -20.173 13.707 1.00 65.75 220 GLU A C 1
ATOM 1683 O O . GLU A 1 220 ? -16.668 -19.780 14.374 1.00 65.75 220 GLU A O 1
ATOM 1688 N N . THR A 1 221 ? -18.081 -19.260 12.720 1.00 70.06 221 THR A N 1
ATOM 1689 C CA . THR A 1 221 ? -17.926 -17.730 12.208 1.00 70.06 221 THR A CA 1
ATOM 1690 C C . THR A 1 221 ? -18.856 -16.270 12.216 1.00 70.06 221 THR A C 1
ATOM 1692 O O . THR A 1 221 ? -18.872 -15.618 11.197 1.00 70.06 221 THR A O 1
ATOM 1695 N N . ASP A 1 222 ? -19.613 -15.500 13.112 1.00 73.00 222 ASP A N 1
ATOM 1696 C CA . ASP A 1 222 ? -20.643 -14.342 12.812 1.00 73.00 222 ASP A CA 1
ATOM 1697 C C . ASP A 1 222 ? -20.727 -12.972 13.645 1.00 73.00 222 ASP A C 1
ATOM 1699 O O . ASP A 1 222 ? -19.670 -12.377 13.800 1.00 73.00 222 ASP A O 1
ATOM 1703 N N . ARG A 1 223 ? -21.889 -12.298 14.020 1.00 80.12 223 ARG A N 1
ATOM 1704 C CA . ARG A 1 223 ? -21.924 -10.811 14.339 1.00 80.12 223 ARG A CA 1
ATOM 1705 C C . ARG A 1 223 ? -22.696 -9.946 15.405 1.00 80.12 223 ARG A C 1
ATOM 1707 O O . ARG A 1 223 ? -23.861 -10.165 15.628 1.00 80.12 223 ARG A O 1
ATOM 1714 N N . GLN A 1 224 ? -21.998 -8.925 16.012 1.00 81.94 224 GLN A N 1
ATOM 1715 C CA . GLN A 1 224 ? -22.384 -7.924 17.083 1.00 81.94 224 GLN A CA 1
ATOM 1716 C C . GLN A 1 224 ? -21.582 -6.593 17.515 1.00 81.94 224 GLN A C 1
ATOM 1718 O O . GLN A 1 224 ? -20.503 -6.349 16.987 1.00 81.94 224 GLN A O 1
ATOM 1723 N N . CYS A 1 225 ? -22.017 -5.849 18.589 1.00 81.44 225 CYS A N 1
ATOM 1724 C CA . CYS A 1 225 ? -21.768 -4.405 19.031 1.00 81.44 225 CYS A CA 1
ATOM 1725 C C . CYS A 1 225 ? -21.743 -3.877 20.580 1.00 81.44 225 CYS A C 1
ATOM 1727 O O . CYS A 1 225 ? -22.821 -3.696 21.100 1.00 81.44 225 CYS A O 1
ATOM 1729 N N . LEU A 1 226 ? -20.620 -3.517 21.307 1.00 80.56 226 LEU A N 1
ATOM 1730 C CA . LEU A 1 226 ? -20.279 -3.087 22.779 1.00 80.56 226 LEU A CA 1
ATOM 1731 C C . LEU A 1 226 ? -20.982 -1.801 23.385 1.00 80.56 226 LEU A C 1
ATOM 1733 O O . LEU A 1 226 ? -22.160 -1.759 23.682 1.00 80.56 226 LEU A O 1
ATOM 1737 N N . ALA A 1 227 ? -20.286 -0.684 23.635 1.00 78.12 227 ALA A N 1
ATOM 1738 C CA . ALA A 1 227 ? -20.708 0.328 24.616 1.00 78.12 227 ALA A CA 1
ATOM 1739 C C . ALA A 1 227 ? -21.394 1.625 24.133 1.00 78.12 227 ALA A C 1
ATOM 1741 O O . ALA A 1 227 ? -20.801 2.235 23.281 1.00 78.12 227 ALA A O 1
ATOM 1742 N N . TYR A 1 228 ? -22.517 2.130 24.707 1.00 78.38 228 TYR A N 1
ATOM 1743 C CA . TYR A 1 228 ? -23.680 2.855 24.073 1.00 78.38 228 TYR A CA 1
ATOM 1744 C C . TYR A 1 228 ? -23.996 4.446 24.266 1.00 78.38 228 TYR A C 1
ATOM 1746 O O . TYR A 1 228 ? -24.906 4.801 24.967 1.00 78.38 228 TYR A O 1
ATOM 1754 N N . ALA A 1 229 ? -23.478 5.470 23.526 1.00 74.38 229 ALA A N 1
ATOM 1755 C CA . ALA A 1 229 ? -23.743 6.959 23.468 1.00 74.38 229 ALA A CA 1
ATOM 1756 C C . ALA A 1 229 ? -25.103 7.742 23.507 1.00 74.38 229 ALA A C 1
ATOM 1758 O O . ALA A 1 229 ? -25.746 8.040 22.496 1.00 74.38 229 ALA A O 1
ATOM 1759 N N . ILE A 1 230 ? -25.412 8.244 24.692 1.00 71.00 230 ILE A N 1
ATOM 1760 C CA . ILE A 1 230 ? -26.597 8.887 25.276 1.00 71.00 230 ILE A CA 1
ATOM 1761 C C . ILE A 1 230 ? -26.582 10.448 25.031 1.00 71.00 230 ILE A C 1
ATOM 1763 O O . ILE A 1 230 ? -25.537 10.979 24.661 1.00 71.00 230 ILE A O 1
ATOM 1767 N N . LYS A 1 231 ? -27.706 11.200 25.211 1.00 63.81 231 LYS A N 1
ATOM 1768 C CA . LYS A 1 231 ? -27.961 12.654 24.953 1.00 63.81 231 LYS A CA 1
ATOM 1769 C C . LYS A 1 231 ? -29.049 13.344 25.841 1.00 63.81 231 LYS A C 1
ATOM 1771 O O . LYS A 1 231 ? -28.710 14.297 26.536 1.00 63.81 231 LYS A O 1
ATOM 1776 N N . SER A 1 232 ? -30.321 12.905 25.889 1.00 62.34 232 SER A N 1
ATOM 1777 C CA . SER A 1 232 ? -31.442 13.474 26.712 1.00 62.34 232 SER A CA 1
ATOM 1778 C C . SER A 1 232 ? -32.539 12.497 27.273 1.00 62.34 232 SER A C 1
ATOM 1780 O O . SER A 1 232 ? -33.161 11.751 26.534 1.00 62.34 232 SER A O 1
ATOM 1782 N N . ASP A 1 233 ? -32.792 12.515 28.596 1.00 62.38 233 ASP A N 1
ATOM 1783 C CA . ASP A 1 233 ? -33.665 11.665 29.486 1.00 62.38 233 ASP A CA 1
ATOM 1784 C C . ASP A 1 233 ? -33.692 10.101 29.406 1.00 62.38 233 ASP A C 1
ATOM 1786 O O . ASP A 1 233 ? -33.451 9.436 30.414 1.00 62.38 233 ASP A O 1
ATOM 1790 N N . GLU A 1 234 ? -33.924 9.458 28.261 1.00 60.16 234 GLU A N 1
ATOM 1791 C CA . GLU A 1 234 ? -34.737 8.217 28.185 1.00 60.16 234 GLU A CA 1
ATOM 1792 C C . GLU A 1 234 ? -34.086 6.852 27.850 1.00 60.16 234 GLU A C 1
ATOM 1794 O O . GLU A 1 234 ? -34.585 5.847 28.312 1.00 60.16 234 GLU A O 1
ATOM 1799 N N . ALA A 1 235 ? -33.010 6.734 27.080 1.00 60.09 235 ALA A N 1
ATOM 1800 C CA . ALA A 1 235 ? -32.627 5.517 26.336 1.00 60.09 235 ALA A CA 1
ATOM 1801 C C . ALA A 1 235 ? -31.334 4.878 26.793 1.00 60.09 235 ALA A C 1
ATOM 1803 O O . ALA A 1 235 ? -31.141 3.688 26.709 1.00 60.09 235 ALA A O 1
ATOM 1804 N N . ALA A 1 236 ? -30.566 5.667 27.507 1.00 57.53 236 ALA A N 1
ATOM 1805 C CA . ALA A 1 236 ? -30.285 5.427 28.898 1.00 57.53 236 ALA A CA 1
ATOM 1806 C C . ALA A 1 236 ? -31.269 4.582 29.722 1.00 57.53 236 ALA A C 1
ATOM 1808 O O . ALA A 1 236 ? -30.911 4.027 30.742 1.00 57.53 236 ALA A O 1
ATOM 1809 N N . ASN A 1 237 ? -32.545 4.527 29.382 1.00 58.03 237 ASN A N 1
ATOM 1810 C CA . ASN A 1 237 ? -33.468 3.543 29.889 1.00 58.03 237 ASN A CA 1
ATOM 1811 C C . ASN A 1 237 ? -33.850 2.564 28.813 1.00 58.03 237 ASN A C 1
ATOM 1813 O O . ASN A 1 237 ? -34.904 2.024 28.955 1.00 58.03 237 ASN A O 1
ATOM 1817 N N . ALA A 1 238 ? -33.038 2.178 27.832 1.00 58.22 238 ALA A N 1
ATOM 1818 C CA . ALA A 1 238 ? -33.458 1.199 26.840 1.00 58.22 238 ALA A CA 1
ATOM 1819 C C . ALA A 1 238 ? -33.118 -0.287 27.034 1.00 58.22 238 ALA A C 1
ATOM 1821 O O . ALA A 1 238 ? -33.700 -1.161 26.401 1.00 58.22 238 ALA A O 1
ATOM 1822 N N . LEU A 1 239 ? -32.168 -0.569 27.916 1.00 57.31 239 LEU A N 1
ATOM 1823 C CA . LEU A 1 239 ? -31.232 -1.680 27.790 1.00 57.31 239 LEU A CA 1
ATOM 1824 C C . LEU A 1 239 ? -30.836 -2.412 29.120 1.00 57.31 239 LEU A C 1
ATOM 1826 O O . LEU A 1 239 ? -29.864 -3.117 29.123 1.00 57.31 239 LEU A O 1
ATOM 1830 N N . ALA A 1 240 ? -31.490 -2.288 30.279 1.00 49.09 240 ALA A N 1
ATOM 1831 C CA . ALA A 1 240 ? -30.916 -2.566 31.643 1.00 49.09 240 ALA A CA 1
ATOM 1832 C C . ALA A 1 240 ? -30.614 -3.973 32.090 1.00 49.09 240 ALA A C 1
ATOM 1834 O O . ALA A 1 240 ? -30.068 -4.176 33.165 1.00 49.09 240 ALA A O 1
ATOM 1835 N N . ASN A 1 241 ? -30.981 -4.932 31.281 1.00 47.31 241 ASN A N 1
ATOM 1836 C CA . ASN A 1 241 ? -30.272 -6.175 31.311 1.00 47.31 241 ASN A CA 1
ATOM 1837 C C . ASN A 1 241 ? -29.388 -6.074 30.065 1.00 47.31 241 ASN A C 1
ATOM 1839 O O . ASN A 1 241 ? -28.182 -6.073 30.123 1.00 47.31 241 ASN A O 1
ATOM 1843 N N . HIS A 1 242 ? -29.972 -5.855 28.902 1.00 49.72 242 HIS A N 1
ATOM 1844 C CA . HIS A 1 242 ? -29.309 -5.673 27.609 1.00 49.72 242 HIS A CA 1
ATOM 1845 C C . HIS A 1 242 ? -27.871 -5.102 27.603 1.00 49.72 242 HIS A C 1
ATOM 1847 O O . HIS A 1 242 ? -26.907 -5.844 27.426 1.00 49.72 242 HIS A O 1
ATOM 1853 N N . GLN A 1 243 ? -27.766 -3.777 27.595 1.00 67.06 243 GLN A N 1
ATOM 1854 C CA . GLN A 1 243 ? -26.844 -3.001 26.782 1.00 67.06 243 GLN A CA 1
ATOM 1855 C C . GLN A 1 243 ? -26.693 -1.518 27.333 1.00 67.06 243 GLN A C 1
ATOM 1857 O O . GLN A 1 243 ? -27.163 -1.318 28.439 1.00 67.06 243 GLN A O 1
ATOM 1862 N N . VAL A 1 244 ? -26.013 -0.485 26.751 1.00 74.12 244 VAL A N 1
ATOM 1863 C CA . VAL A 1 244 ? -25.318 0.611 27.562 1.00 74.12 244 VAL A CA 1
ATOM 1864 C C . VAL A 1 244 ? -25.582 2.153 27.405 1.00 74.12 244 VAL A C 1
ATOM 1866 O O . VAL A 1 244 ? -26.714 2.594 27.452 1.00 74.12 244 VAL A O 1
ATOM 1869 N N . GLY A 1 245 ? -24.514 2.993 27.356 1.00 76.12 245 GLY A N 1
ATOM 1870 C CA . GLY A 1 245 ? -24.406 4.401 27.634 1.00 76.12 245 GLY A CA 1
ATOM 1871 C C . GLY A 1 245 ? -23.033 5.063 27.254 1.00 76.12 245 GLY A C 1
ATOM 1872 O O . GLY A 1 245 ? -22.076 4.436 27.636 1.00 76.12 245 GLY A O 1
ATOM 1873 N N . LEU A 1 246 ? -22.944 6.263 26.606 1.00 76.69 246 LEU A N 1
ATOM 1874 C CA . LEU A 1 246 ? -21.911 7.384 26.599 1.00 76.69 246 LEU A CA 1
ATOM 1875 C C . LEU A 1 246 ? -22.614 8.704 26.505 1.00 76.69 246 LEU A C 1
ATOM 1877 O O . LEU A 1 246 ? -23.061 9.111 25.441 1.00 76.69 246 LEU A O 1
ATOM 1881 N N . ARG A 1 247 ? -22.758 9.427 27.587 1.00 75.00 247 ARG A N 1
ATOM 1882 C CA . ARG A 1 247 ? -23.307 10.768 27.450 1.00 75.00 247 ARG A CA 1
ATOM 1883 C C . ARG A 1 247 ? -22.105 11.597 27.918 1.00 75.00 247 ARG A C 1
ATOM 1885 O O . ARG A 1 247 ? -21.559 11.383 28.986 1.00 75.00 247 ARG A O 1
ATOM 1892 N N . VAL A 1 248 ? -21.596 12.373 26.957 1.00 75.19 248 VAL A N 1
ATOM 1893 C CA . VAL A 1 248 ? -20.611 13.469 27.026 1.00 75.19 248 VAL A CA 1
ATOM 1894 C C . VAL A 1 248 ? -21.442 14.716 27.153 1.00 75.19 248 VAL A C 1
ATOM 1896 O O . VAL A 1 248 ? -22.275 14.863 26.268 1.00 75.19 248 VAL A O 1
ATOM 1899 N N . TRP A 1 249 ? -21.402 15.458 28.258 1.00 67.50 249 TRP A N 1
ATOM 1900 C CA . TRP A 1 249 ? -22.355 16.545 28.527 1.00 67.50 249 TRP A CA 1
ATOM 1901 C C . TRP A 1 249 ? -22.364 17.607 27.410 1.00 67.50 249 TRP A C 1
ATOM 1903 O O . TRP A 1 249 ? -21.594 17.531 26.465 1.00 67.50 249 TRP A O 1
ATOM 1913 N N . GLU A 1 250 ? -23.351 18.505 27.431 1.00 61.69 250 GLU A N 1
ATOM 1914 C CA . GLU A 1 250 ? -23.511 19.542 26.383 1.00 61.69 250 GLU A CA 1
ATOM 1915 C C . GLU A 1 250 ? -22.722 20.821 26.735 1.00 61.69 250 GLU A C 1
ATOM 1917 O O . GLU A 1 250 ? -23.050 21.909 26.267 1.00 61.69 250 GLU A O 1
ATOM 1922 N N . ASP A 1 251 ? -21.761 20.665 27.644 1.00 56.94 251 ASP A N 1
ATOM 1923 C CA . ASP A 1 251 ? -20.883 21.660 28.254 1.00 56.94 251 ASP A CA 1
ATOM 1924 C C . ASP A 1 251 ? -19.511 21.037 28.601 1.00 56.94 251 ASP A C 1
ATOM 1926 O O . ASP A 1 251 ? -18.841 21.477 29.536 1.00 56.94 251 ASP A O 1
ATOM 1930 N N . ALA A 1 252 ? -19.114 19.991 27.862 1.00 54.78 252 ALA A N 1
ATOM 1931 C CA . ALA A 1 252 ? -17.791 19.371 27.949 1.00 54.78 252 ALA A CA 1
ATOM 1932 C C . ALA A 1 252 ? -16.749 20.129 27.099 1.00 54.78 252 ALA A C 1
ATOM 1934 O O . ALA A 1 252 ? -15.559 20.116 27.410 1.00 54.78 252 ALA A O 1
ATOM 1935 N N . ASP A 1 253 ? -17.213 20.898 26.111 1.00 56.56 253 ASP A N 1
ATOM 1936 C CA . ASP A 1 253 ? -16.444 21.784 25.230 1.00 56.56 253 ASP A CA 1
ATOM 1937 C C . ASP A 1 253 ? -15.924 23.081 25.894 1.00 56.56 253 ASP A C 1
ATOM 1939 O O . ASP A 1 253 ? -15.623 24.076 25.230 1.00 56.56 253 ASP A O 1
ATOM 1943 N N . ALA A 1 254 ? -15.774 23.088 27.222 1.00 45.81 254 ALA A N 1
ATOM 1944 C CA . ALA A 1 254 ? -15.167 24.200 27.953 1.00 45.81 254 ALA A CA 1
ATOM 1945 C C . ALA A 1 254 ? -13.622 24.199 27.900 1.00 45.81 254 ALA A C 1
ATOM 1947 O O . ALA A 1 254 ? -13.013 25.263 28.058 1.00 45.81 254 ALA A O 1
ATOM 1948 N N . GLU A 1 255 ? -12.997 23.031 27.697 1.00 53.00 255 GLU A N 1
ATOM 1949 C CA . GLU A 1 255 ? -11.540 22.816 27.602 1.00 53.00 255 GLU A CA 1
ATOM 1950 C C . GLU A 1 255 ? -11.204 21.787 26.477 1.00 53.00 255 GLU A C 1
ATOM 1952 O O . GLU A 1 255 ? -12.068 21.418 25.688 1.00 53.00 255 GLU A O 1
ATOM 1957 N N . THR A 1 256 ? -9.934 21.394 26.290 1.00 53.97 256 THR A N 1
ATOM 1958 C CA . THR A 1 256 ? -9.447 20.743 25.041 1.00 53.97 256 THR A CA 1
ATOM 1959 C C . THR A 1 256 ? -9.752 19.241 24.888 1.00 53.97 256 THR A C 1
ATOM 1961 O O . THR A 1 256 ? -9.519 18.503 25.840 1.00 53.97 256 THR A O 1
ATOM 1964 N N . ASP A 1 257 ? -10.070 18.781 23.660 1.00 58.88 257 ASP A N 1
ATOM 1965 C CA . ASP A 1 257 ? -10.157 17.377 23.171 1.00 58.88 257 ASP A CA 1
ATOM 1966 C C . ASP A 1 257 ? -9.756 16.269 24.175 1.00 58.88 257 ASP A C 1
ATOM 1968 O O . ASP A 1 257 ? -8.593 15.862 24.269 1.00 58.88 257 ASP A O 1
ATOM 1972 N N . GLU A 1 258 ? -10.740 15.710 24.884 1.00 63.94 258 GLU A N 1
ATOM 1973 C CA . GLU A 1 258 ? -10.464 14.812 26.011 1.00 63.94 258 GLU A CA 1
ATOM 1974 C C . GLU A 1 258 ? -10.599 13.307 25.716 1.00 63.94 258 GLU A C 1
ATOM 1976 O O . GLU A 1 258 ? -11.547 12.850 25.066 1.00 63.94 258 GLU A O 1
ATOM 1981 N N . VAL A 1 259 ? -9.735 12.496 26.331 1.00 69.56 259 VAL A N 1
ATOM 1982 C CA . VAL A 1 259 ? -9.509 11.067 26.063 1.00 69.56 259 VAL A CA 1
ATOM 1983 C C . VAL A 1 259 ? -10.029 10.135 27.174 1.00 69.56 259 VAL A C 1
ATOM 1985 O O . VAL A 1 259 ? -9.973 10.471 28.352 1.00 69.56 259 VAL A O 1
ATOM 1988 N N . ILE A 1 260 ? -10.459 8.915 26.806 1.00 72.31 260 ILE A N 1
ATOM 1989 C CA . ILE A 1 260 ? -10.877 7.825 27.721 1.00 72.31 260 ILE A CA 1
ATOM 1990 C C . ILE A 1 260 ? -10.262 6.469 27.375 1.00 72.31 260 ILE A C 1
ATOM 1992 O O . ILE A 1 260 ? -10.164 6.106 26.198 1.00 72.31 260 ILE A O 1
ATOM 1996 N N . CYS A 1 261 ? -9.908 5.689 28.409 1.00 73.69 261 CYS A N 1
ATOM 1997 C CA . CYS A 1 261 ? -9.160 4.435 28.289 1.00 73.69 261 CYS A CA 1
ATOM 1998 C C . CYS A 1 261 ? -9.570 3.369 29.298 1.00 73.69 261 CYS A C 1
ATOM 2000 O O . CYS A 1 261 ? -9.719 3.754 30.419 1.00 73.69 261 CYS A O 1
ATOM 2002 N N . LEU A 1 262 ? -9.715 2.054 29.019 1.00 76.31 262 LEU A N 1
ATOM 2003 C CA . LEU A 1 262 ? -10.552 1.213 29.931 1.00 76.31 262 LEU A CA 1
ATOM 2004 C C . LEU A 1 262 ? -10.181 -0.203 30.588 1.00 76.31 262 LEU A C 1
ATOM 2006 O O . LEU A 1 262 ? -10.666 -1.182 30.049 1.00 76.31 262 LEU A O 1
ATOM 2010 N N . ARG A 1 263 ? -9.435 -0.439 31.702 1.00 78.00 263 ARG A N 1
ATOM 2011 C CA . ARG A 1 263 ? -8.964 -1.803 32.203 1.00 78.00 263 ARG A CA 1
ATOM 2012 C C . ARG A 1 263 ? -9.966 -2.968 32.065 1.00 78.00 263 ARG A C 1
ATOM 2014 O O . ARG A 1 263 ? -11.138 -2.667 32.134 1.00 78.00 263 ARG A O 1
ATOM 2021 N N . VAL A 1 264 ? -9.636 -4.287 32.047 1.00 80.19 264 VAL A N 1
ATOM 2022 C CA . VAL A 1 264 ? -8.672 -5.069 31.205 1.00 80.19 264 VAL A CA 1
ATOM 2023 C C . VAL A 1 264 ? -8.810 -6.658 31.116 1.00 80.19 264 VAL A C 1
ATOM 2025 O O . VAL A 1 264 ? -8.031 -7.034 31.908 1.00 80.19 264 VAL A O 1
ATOM 2028 N N . VAL A 1 265 ? -9.561 -7.621 30.389 1.00 79.50 265 VAL A N 1
ATOM 2029 C CA . VAL A 1 265 ? -9.270 -9.168 30.035 1.00 79.50 265 VAL A CA 1
ATOM 2030 C C . VAL A 1 265 ? -9.811 -9.863 28.723 1.00 79.50 265 VAL A C 1
ATOM 2032 O O . VAL A 1 265 ? -10.117 -9.178 27.765 1.00 79.50 265 VAL A O 1
ATOM 2035 N N . ALA A 1 266 ? -9.794 -11.221 28.676 1.00 74.88 266 ALA A N 1
ATOM 2036 C CA . ALA A 1 266 ? -10.558 -12.284 27.992 1.00 74.88 266 ALA A CA 1
ATOM 2037 C C . ALA A 1 266 ? -10.911 -13.430 29.020 1.00 74.88 266 ALA A C 1
ATOM 2039 O O . ALA A 1 266 ? -11.132 -13.114 30.185 1.00 74.88 266 ALA A O 1
ATOM 2040 N N . LEU A 1 267 ? -10.916 -14.730 28.660 1.00 79.50 267 LEU A N 1
ATOM 2041 C CA . LEU A 1 267 ? -11.436 -15.912 29.425 1.00 79.50 267 LEU A CA 1
ATOM 2042 C C . LEU A 1 267 ? -10.260 -17.002 29.594 1.00 79.50 267 LEU A C 1
ATOM 2044 O O . LEU A 1 267 ? -9.725 -17.263 28.522 1.00 79.50 267 LEU A O 1
ATOM 2048 N N . SER A 1 268 ? -9.919 -17.667 30.783 1.00 70.94 268 SER A N 1
ATOM 2049 C CA . SER A 1 268 ? -9.078 -18.923 31.269 1.00 70.94 268 SER A CA 1
ATOM 2050 C C . SER A 1 268 ? -9.274 -20.600 31.373 1.00 70.94 268 SER A C 1
ATOM 2052 O O . SER A 1 268 ? -8.263 -21.102 31.782 1.00 70.94 268 SER A O 1
ATOM 2054 N N . ASN A 1 269 ? -10.147 -21.693 31.106 1.00 70.56 269 ASN A N 1
ATOM 2055 C CA . ASN A 1 269 ? -11.536 -22.221 30.586 1.00 70.56 269 ASN A CA 1
ATOM 2056 C C . ASN A 1 269 ? -12.385 -21.828 29.246 1.00 70.56 269 ASN A C 1
ATOM 2058 O O . ASN A 1 269 ? -13.530 -21.582 29.593 1.00 70.56 269 ASN A O 1
ATOM 2062 N N . SER A 1 270 ? -12.217 -21.573 27.860 1.00 79.44 270 SER A N 1
ATOM 2063 C CA . SER A 1 270 ? -11.480 -21.442 26.453 1.00 79.44 270 SER A CA 1
ATOM 2064 C C . SER A 1 270 ? -10.172 -22.019 25.594 1.00 79.44 270 SER A C 1
ATOM 2066 O O . SER A 1 270 ? -9.203 -22.573 26.073 1.00 79.44 270 SER A O 1
ATOM 2068 N N . THR A 1 271 ? -9.991 -21.779 24.251 1.00 71.44 271 THR A N 1
ATOM 2069 C CA . THR A 1 271 ? -8.902 -22.248 23.260 1.00 71.44 271 THR A CA 1
ATOM 2070 C C . THR A 1 271 ? -8.409 -21.429 21.960 1.00 71.44 271 THR A C 1
ATOM 2072 O O . THR A 1 271 ? -7.760 -22.054 21.141 1.00 71.44 271 THR A O 1
ATOM 2075 N N . ALA A 1 272 ? -8.627 -20.112 21.674 1.00 69.88 272 ALA A N 1
ATOM 2076 C CA . ALA A 1 272 ? -8.297 -19.338 20.398 1.00 69.88 272 ALA A CA 1
ATOM 2077 C C . ALA A 1 272 ? -7.929 -17.814 20.687 1.00 69.88 272 ALA A C 1
ATOM 2079 O O . ALA A 1 272 ? -7.997 -17.548 21.864 1.00 69.88 272 ALA A O 1
ATOM 2080 N N . ASN A 1 273 ? -7.470 -16.862 19.801 1.00 67.88 273 ASN A N 1
ATOM 2081 C CA . ASN A 1 273 ? -6.774 -15.517 20.097 1.00 67.88 273 ASN A CA 1
ATOM 2082 C C . ASN A 1 273 ? -7.233 -13.969 19.882 1.00 67.88 273 ASN A C 1
ATOM 2084 O O . ASN A 1 273 ? -7.808 -13.649 18.852 1.00 67.88 273 ASN A O 1
ATOM 2088 N N . ILE A 1 274 ? -6.893 -12.950 20.761 1.00 65.19 274 ILE A N 1
ATOM 2089 C CA . ILE A 1 274 ? -7.212 -11.451 20.711 1.00 65.19 274 ILE A CA 1
ATOM 2090 C C . ILE A 1 274 ? -6.020 -10.492 20.619 1.00 65.19 274 ILE A C 1
ATOM 2092 O O . ILE A 1 274 ? -4.940 -10.868 20.974 1.00 65.19 274 ILE A O 1
ATOM 2096 N N . GLU A 1 275 ? -6.188 -9.259 20.118 1.00 59.00 275 GLU A N 1
ATOM 2097 C CA . GLU A 1 275 ? -5.189 -8.656 19.218 1.00 59.00 275 GLU A CA 1
ATOM 2098 C C . GLU A 1 275 ? -4.710 -7.228 19.573 1.00 59.00 275 GLU A C 1
ATOM 2100 O O . GLU A 1 275 ? -4.035 -6.620 18.764 1.00 59.00 275 GLU A O 1
ATOM 2105 N N . THR A 1 276 ? -4.954 -6.681 20.775 1.00 58.97 276 THR A N 1
ATOM 2106 C CA . THR A 1 276 ? -4.346 -5.402 21.269 1.00 58.97 276 THR A CA 1
ATOM 2107 C C . THR A 1 276 ? -4.214 -5.376 22.844 1.00 58.97 276 THR A C 1
ATOM 2109 O O . THR A 1 276 ? -4.518 -6.428 23.395 1.00 58.97 276 THR A O 1
ATOM 2112 N N . ARG A 1 277 ? -3.702 -4.495 23.760 1.00 61.56 277 ARG A N 1
ATOM 2113 C CA . ARG A 1 277 ? -3.052 -3.135 23.943 1.00 61.56 277 ARG A CA 1
ATOM 2114 C C . ARG A 1 277 ? -4.076 -2.046 24.349 1.00 61.56 277 ARG A C 1
ATOM 2116 O O . ARG A 1 277 ? -4.967 -1.900 23.552 1.00 61.56 277 ARG A O 1
ATOM 2123 N N . PHE A 1 278 ? -3.990 -1.316 25.503 1.00 64.31 278 PHE A N 1
ATOM 2124 C CA . PHE A 1 278 ? -4.904 -0.319 26.193 1.00 64.31 278 PHE A CA 1
ATOM 2125 C C . PHE A 1 278 ? -6.017 0.344 25.334 1.00 64.31 278 PHE A C 1
ATOM 2127 O O . PHE A 1 278 ? -5.691 0.442 24.183 1.00 64.31 278 PHE A O 1
ATOM 2134 N N . LEU A 1 279 ? -7.218 0.847 25.813 1.00 68.69 279 LEU A N 1
ATOM 2135 C CA . LEU A 1 279 ? -8.587 1.336 25.137 1.00 68.69 279 LEU A CA 1
ATOM 2136 C C . LEU A 1 279 ? -9.046 3.605 23.165 1.00 68.69 279 LEU A C 1
ATOM 2138 O O . LEU A 1 279 ? -10.057 3.917 22.510 1.00 68.69 279 LEU A O 1
ATOM 2142 N N . ARG A 1 280 ? -8.303 4.761 22.924 1.00 67.06 280 ARG A N 1
ATOM 2143 C CA . ARG A 1 280 ? -8.693 6.186 23.091 1.00 67.06 280 ARG A CA 1
ATOM 2144 C C . ARG A 1 280 ? -10.041 6.609 22.457 1.00 67.06 280 ARG A C 1
ATOM 2146 O O . ARG A 1 280 ? -10.216 6.543 21.246 1.00 67.06 280 ARG A O 1
ATOM 2153 N N . VAL A 1 281 ? -10.969 7.109 23.281 1.00 69.31 281 VAL A N 1
ATOM 2154 C CA . VAL A 1 281 ? -12.201 7.809 22.842 1.00 69.31 281 VAL A CA 1
ATOM 2155 C C . VAL A 1 281 ? -12.035 9.305 23.077 1.00 69.31 281 VAL A C 1
ATOM 2157 O O . VAL A 1 281 ? -11.693 9.672 24.192 1.00 69.31 281 VAL A O 1
ATOM 2160 N N . VAL A 1 282 ? -12.333 10.147 22.089 1.00 67.50 282 VAL A N 1
ATOM 2161 C CA . VAL A 1 282 ? -12.195 11.615 22.083 1.00 67.50 282 VAL A CA 1
ATOM 2162 C C . VAL A 1 282 ? -13.544 12.325 21.911 1.00 67.50 282 VAL A C 1
ATOM 2164 O O . VAL A 1 282 ? -14.434 11.802 21.232 1.00 67.50 282 VAL A O 1
ATOM 2167 N N . ILE A 1 283 ? -13.706 13.479 22.570 1.00 65.06 283 ILE A N 1
ATOM 2168 C CA . ILE A 1 283 ? -14.806 14.436 22.335 1.00 65.06 283 ILE A CA 1
ATOM 2169 C C . ILE A 1 283 ? -14.407 15.406 21.224 1.00 65.06 283 ILE A C 1
ATOM 2171 O O . ILE A 1 283 ? -13.223 15.654 21.046 1.00 65.06 283 ILE A O 1
ATOM 2175 N N . LEU A 1 284 ? -15.375 15.944 20.485 1.00 56.66 284 LEU A N 1
ATOM 2176 C CA . LEU A 1 284 ? -15.167 16.971 19.471 1.00 56.66 284 LEU A CA 1
ATOM 2177 C C . LEU A 1 284 ? -16.177 18.117 19.632 1.00 56.66 284 LEU A C 1
ATOM 2179 O O . LEU A 1 284 ? -17.388 17.868 19.695 1.00 56.66 284 LEU A O 1
ATOM 2183 N N . GLU A 1 285 ? -15.651 19.342 19.597 1.00 55.00 285 GLU A N 1
ATOM 2184 C CA . GLU A 1 285 ? -16.376 20.619 19.622 1.00 55.00 285 GLU A CA 1
ATOM 2185 C C . GLU A 1 285 ? -17.455 20.759 18.513 1.00 55.00 285 GLU A C 1
ATOM 2187 O O . GLU A 1 285 ? -17.410 20.077 17.476 1.00 55.00 285 GLU A O 1
ATOM 2192 N N . PRO A 1 286 ? -18.440 21.666 18.689 1.00 47.16 286 PRO A N 1
ATOM 2193 C CA . PRO A 1 286 ? -19.562 21.827 17.765 1.00 47.16 286 PRO A CA 1
ATOM 2194 C C . PRO A 1 286 ? -19.351 22.843 16.625 1.00 47.16 286 PRO A C 1
ATOM 2196 O O . PRO A 1 286 ? -20.097 22.773 15.644 1.00 47.16 286 PRO A O 1
ATOM 2199 N N . GLU A 1 287 ? -18.408 23.794 16.719 1.00 45.12 287 GLU A N 1
ATOM 2200 C CA . GLU A 1 287 ? -18.321 24.926 15.765 1.00 45.12 287 GLU A CA 1
ATOM 2201 C C . GLU A 1 287 ? -17.392 24.680 14.552 1.00 45.12 287 GLU A C 1
ATOM 2203 O O . GLU A 1 287 ? -17.379 25.483 13.618 1.00 45.12 287 GLU A O 1
ATOM 2208 N N . ASP A 1 288 ? -16.692 23.538 14.479 1.00 41.59 288 ASP A N 1
ATOM 2209 C CA . ASP A 1 288 ? -15.736 23.224 13.398 1.00 41.59 288 ASP A CA 1
ATOM 2210 C C . ASP A 1 288 ? -16.408 22.794 12.067 1.00 41.59 288 ASP A C 1
ATOM 2212 O O . ASP A 1 288 ? -16.171 21.723 11.502 1.00 41.59 288 ASP A O 1
ATOM 2216 N N . GLN A 1 289 ? -17.265 23.660 11.512 1.00 41.50 289 GLN A N 1
ATOM 2217 C CA . GLN A 1 289 ? -17.720 23.585 10.114 1.00 41.50 289 GLN A CA 1
ATOM 2218 C C . GLN A 1 289 ? -16.623 24.116 9.165 1.00 41.50 289 GLN A C 1
ATOM 2220 O O . GLN A 1 289 ? -16.833 25.060 8.401 1.00 41.50 289 GLN A O 1
ATOM 2225 N N . GLY A 1 290 ? -15.437 23.497 9.257 1.00 33.28 290 GLY A N 1
ATOM 2226 C CA . GLY A 1 290 ? -14.145 23.996 8.764 1.00 33.28 290 GLY A CA 1
ATOM 2227 C C . GLY A 1 290 ? -13.432 23.155 7.692 1.00 33.28 290 GLY A C 1
ATOM 2228 O O . GLY A 1 290 ? -12.234 23.327 7.503 1.00 33.28 290 GLY A O 1
ATOM 2229 N N . ASP A 1 291 ? -14.150 22.288 6.965 1.00 40.22 291 ASP A N 1
ATOM 2230 C CA . ASP A 1 291 ? -13.692 21.642 5.711 1.00 40.22 291 ASP A CA 1
ATOM 2231 C C . ASP A 1 291 ? -12.383 20.814 5.784 1.00 40.22 291 ASP A C 1
ATOM 2233 O O . ASP A 1 291 ? -11.399 21.133 5.119 1.00 40.22 291 ASP A O 1
ATOM 2237 N N . SER A 1 292 ? -12.357 19.722 6.566 1.00 38.25 292 SER A N 1
ATOM 2238 C CA . SER A 1 292 ? -11.100 18.974 6.784 1.00 38.25 292 SER A CA 1
ATOM 2239 C C . SER A 1 292 ? -11.186 17.454 6.997 1.00 38.25 292 SER A C 1
ATOM 2241 O O . SER A 1 292 ? -10.271 16.824 7.529 1.00 38.25 292 SER A O 1
ATOM 2243 N N . ARG A 1 293 ? -12.244 16.806 6.500 1.00 42.84 293 ARG A N 1
ATOM 2244 C CA . ARG A 1 293 ? -12.223 15.363 6.165 1.00 42.84 293 ARG A CA 1
ATOM 2245 C C . ARG A 1 293 ? -12.656 15.134 4.711 1.00 42.84 293 ARG A C 1
ATOM 2247 O O . ARG A 1 293 ? -13.445 14.258 4.370 1.00 42.84 293 ARG A O 1
ATOM 2254 N N . THR A 1 294 ? -12.126 15.989 3.841 1.00 47.78 294 THR A N 1
ATOM 2255 C CA . THR A 1 294 ? -12.393 16.047 2.403 1.00 47.78 294 THR A CA 1
ATOM 2256 C C . THR A 1 294 ? -11.678 14.943 1.644 1.00 47.78 294 THR A C 1
ATOM 2258 O O . THR A 1 294 ? -10.459 14.963 1.556 1.00 47.78 294 THR A O 1
ATOM 2261 N N . SER A 1 295 ? -12.428 14.031 1.014 1.00 55.25 295 SER A N 1
ATOM 2262 C CA . SER A 1 295 ? -11.883 13.025 0.089 1.00 55.25 295 SER A CA 1
ATOM 2263 C C . SER A 1 295 ? -11.294 13.671 -1.170 1.00 55.25 295 SER A C 1
ATOM 2265 O O . SER A 1 295 ? -11.925 13.753 -2.223 1.00 55.25 295 SER A O 1
ATOM 2267 N N . ILE A 1 296 ? -10.075 14.174 -1.039 1.00 66.12 296 ILE A N 1
ATOM 2268 C CA . ILE A 1 296 ? -9.228 14.729 -2.098 1.00 66.12 296 ILE A CA 1
ATOM 2269 C C . ILE A 1 296 ? -8.800 13.629 -3.082 1.00 66.12 296 ILE A C 1
ATOM 2271 O O . ILE A 1 296 ? -8.158 12.625 -2.784 1.00 66.12 296 ILE A O 1
ATOM 2275 N N . TRP A 1 297 ? -9.172 13.846 -4.327 1.00 71.12 297 TRP A N 1
ATOM 2276 C CA . TRP A 1 297 ? -8.935 12.889 -5.390 1.00 71.12 297 TRP A CA 1
ATOM 2277 C C . TRP A 1 297 ? -7.479 12.867 -5.779 1.00 71.12 297 TRP A C 1
ATOM 2279 O O . TRP A 1 297 ? -6.835 13.928 -5.760 1.00 71.12 297 TRP A O 1
ATOM 2289 N N . CYS A 1 298 ? -6.971 11.697 -6.188 1.00 76.69 298 CYS A N 1
ATOM 2290 C CA . CYS A 1 298 ? -5.679 11.717 -6.828 1.00 76.69 298 CYS A CA 1
ATOM 2291 C C . CYS A 1 298 ? -5.433 10.929 -8.098 1.00 76.69 298 CYS A C 1
ATOM 2293 O O . CYS A 1 298 ? -5.382 9.714 -8.134 1.00 76.69 298 CYS A O 1
ATOM 2295 N N . THR A 1 299 ? -5.109 11.691 -9.133 1.00 82.06 299 THR A N 1
ATOM 2296 C CA . THR A 1 299 ? -4.476 11.289 -10.375 1.00 82.06 299 THR A CA 1
ATOM 2297 C C . THR A 1 299 ? -3.191 10.495 -10.121 1.00 82.06 299 THR A C 1
ATOM 2299 O O . THR A 1 299 ? -2.189 11.066 -9.670 1.00 82.06 299 THR A O 1
ATOM 2302 N N . GLN A 1 300 ? -3.182 9.194 -10.455 1.00 78.06 300 GLN A N 1
ATOM 2303 C CA . GLN A 1 300 ? -1.963 8.380 -10.488 1.00 78.06 300 GLN A CA 1
ATOM 2304 C C . GLN A 1 300 ? -0.880 9.162 -11.239 1.00 78.06 300 GLN A C 1
ATOM 2306 O O . GLN A 1 300 ? -0.972 9.388 -12.443 1.00 78.06 300 GLN A O 1
ATOM 2311 N N . GLY A 1 301 ? 0.210 9.515 -10.566 1.00 75.25 301 GLY A N 1
ATOM 2312 C CA . GLY A 1 301 ? 1.387 10.098 -11.201 1.00 75.25 301 GLY A CA 1
ATOM 2313 C C . GLY A 1 301 ? 1.541 11.597 -11.123 1.00 75.25 301 GLY A C 1
ATOM 2314 O O . GLY A 1 301 ? 2.486 12.094 -11.728 1.00 75.25 301 GLY A O 1
ATOM 2315 N N . VAL A 1 302 ? 0.686 12.323 -10.416 1.00 81.06 302 VAL A N 1
ATOM 2316 C CA . VAL A 1 302 ? 0.877 13.762 -10.176 1.00 81.06 302 VAL A CA 1
ATOM 2317 C C . 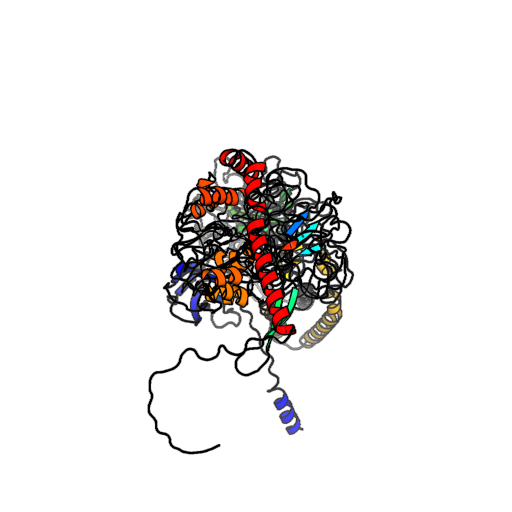VAL A 1 302 ? 1.470 13.986 -8.773 1.00 81.06 302 VAL A C 1
ATOM 2319 O O . VAL A 1 302 ? 1.620 13.042 -8.007 1.00 81.06 302 VAL A O 1
ATOM 2322 N N . ASN A 1 303 ? 1.838 15.228 -8.442 1.00 81.50 303 ASN A N 1
ATOM 2323 C CA . ASN A 1 303 ? 2.257 15.673 -7.112 1.00 81.50 303 ASN A CA 1
ATOM 2324 C C . ASN A 1 303 ? 1.257 16.733 -6.535 1.00 81.50 303 ASN A C 1
ATOM 2326 O O . ASN A 1 303 ? 1.247 17.853 -7.047 1.00 81.50 303 ASN A O 1
ATOM 2330 N N . CYS A 1 304 ? 0.421 16.408 -5.522 1.00 80.31 304 CYS A N 1
ATOM 2331 C CA . CYS A 1 304 ? -1.017 16.946 -5.247 1.00 80.31 304 CYS A CA 1
ATOM 2332 C C . CYS A 1 304 ? -0.685 17.824 -3.922 1.00 80.31 304 CYS A C 1
ATOM 2334 O O . CYS A 1 304 ? 0.246 18.625 -4.019 1.00 80.31 304 CYS A O 1
ATOM 2336 N N . THR A 1 305 ? -1.348 17.819 -2.747 1.00 78.25 305 THR A N 1
ATOM 2337 C CA . THR A 1 305 ? -1.127 18.565 -1.480 1.00 78.25 305 THR A CA 1
ATOM 2338 C C . THR A 1 305 ? -2.108 18.033 -0.394 1.00 78.25 305 THR A C 1
ATOM 2340 O O . THR A 1 305 ? -3.271 17.889 -0.735 1.00 78.25 305 THR A O 1
ATOM 2343 N N . LEU A 1 306 ? -1.711 17.822 0.880 1.00 72.25 306 LEU A N 1
ATOM 2344 C CA . LEU A 1 306 ? -2.518 17.908 2.135 1.00 72.25 306 LEU A CA 1
ATOM 2345 C C . LEU A 1 306 ? -1.689 18.500 3.306 1.00 72.25 306 LEU A C 1
ATOM 2347 O O . LEU A 1 306 ? -0.517 18.217 3.364 1.00 72.25 306 LEU A O 1
ATOM 2351 N N . ASN A 1 307 ? -2.191 19.330 4.217 1.00 67.69 307 ASN A N 1
ATOM 2352 C CA . ASN A 1 307 ? -1.381 20.196 5.091 1.00 67.69 307 ASN A CA 1
ATOM 2353 C C . ASN A 1 307 ? -1.176 19.689 6.507 1.00 67.69 307 ASN A C 1
ATOM 2355 O O . ASN A 1 307 ? -1.946 19.920 7.436 1.00 67.69 307 ASN A O 1
ATOM 2359 N N . LEU A 1 308 ? -0.044 19.039 6.670 1.00 65.19 308 LEU A N 1
ATOM 2360 C CA . LEU A 1 308 ? 0.198 18.190 7.793 1.00 65.19 308 LEU A CA 1
ATOM 2361 C C . LEU A 1 308 ? 0.688 19.001 9.042 1.00 65.19 308 LEU A C 1
ATOM 2363 O O . LEU A 1 308 ? 1.727 18.700 9.592 1.00 65.19 308 LEU A O 1
ATOM 2367 N N . THR A 1 309 ? -0.031 20.074 9.444 1.00 53.72 309 THR A N 1
ATOM 2368 C CA . THR A 1 309 ? 0.414 21.203 10.313 1.00 53.72 309 THR A CA 1
ATOM 2369 C C . THR A 1 309 ? 0.216 21.122 11.852 1.00 53.72 309 THR A C 1
ATOM 2371 O O . THR A 1 309 ? 0.872 20.304 12.472 1.00 53.72 309 THR A O 1
ATOM 2374 N N . GLY A 1 310 ? -0.476 22.068 12.522 1.00 48.00 310 GLY A N 1
ATOM 2375 C CA . GLY A 1 310 ? -0.160 22.473 13.911 1.00 48.00 310 GLY A CA 1
ATOM 2376 C C . GLY A 1 310 ? -1.012 21.981 15.095 1.00 48.00 310 GLY A C 1
ATOM 2377 O O . GLY A 1 310 ? -2.193 22.298 15.112 1.00 48.00 310 GLY A O 1
ATOM 2378 N N . LEU A 1 311 ? -0.356 21.377 16.113 1.00 51.34 311 LEU A N 1
ATOM 2379 C CA . LEU A 1 311 ? -0.752 21.036 17.513 1.00 51.34 311 LEU A CA 1
ATOM 2380 C C . LEU A 1 311 ? 0.535 20.657 18.354 1.00 51.34 311 LEU A C 1
ATOM 2382 O O . LEU A 1 311 ? 1.501 21.417 18.270 1.00 51.34 311 LEU A O 1
ATOM 2386 N N . HIS A 1 312 ? 0.647 19.533 19.124 1.00 46.75 312 HIS A N 1
ATOM 2387 C CA . HIS A 1 312 ? 1.878 19.093 19.882 1.00 46.75 312 HIS A CA 1
ATOM 2388 C C . HIS A 1 312 ? 2.231 17.552 19.912 1.00 46.75 312 HIS A C 1
ATOM 2390 O O . HIS A 1 312 ? 1.478 16.797 20.505 1.00 46.75 312 HIS A O 1
ATOM 2396 N N . TYR A 1 313 ? 3.409 17.081 19.412 1.00 53.91 313 TYR A N 1
ATOM 2397 C CA . TYR A 1 313 ? 3.931 15.661 19.413 1.00 53.91 313 TYR A CA 1
ATOM 2398 C C . TYR A 1 313 ? 4.927 15.297 20.546 1.00 53.91 313 TYR A C 1
ATOM 2400 O O . TYR A 1 313 ? 5.410 16.192 21.236 1.00 53.91 313 TYR A O 1
ATOM 2408 N N . THR A 1 314 ? 5.407 14.033 20.623 1.00 49.59 314 THR A N 1
ATOM 2409 C CA . THR A 1 314 ? 6.700 13.671 21.260 1.00 49.59 314 THR A CA 1
ATOM 2410 C C . THR A 1 314 ? 7.785 13.247 20.244 1.00 49.59 314 THR A C 1
ATOM 2412 O O . THR A 1 314 ? 7.509 13.059 19.061 1.00 49.59 314 THR A O 1
ATOM 2415 N N . PRO A 1 315 ? 9.052 13.106 20.685 1.00 50.28 315 PRO A N 1
ATOM 2416 C CA . PRO A 1 315 ? 10.163 12.560 19.900 1.00 50.28 315 PRO A CA 1
ATOM 2417 C C . PRO A 1 315 ? 10.090 11.086 19.419 1.00 50.28 315 PRO A C 1
ATOM 2419 O O . PRO A 1 315 ? 11.148 10.452 19.363 1.00 50.28 315 PRO A O 1
ATOM 2422 N N . GLY A 1 316 ? 8.918 10.555 19.048 1.00 51.88 316 GLY A N 1
ATOM 2423 C CA . GLY A 1 316 ? 8.666 9.145 18.716 1.00 51.88 316 GLY A CA 1
ATOM 2424 C C . GLY A 1 316 ? 9.061 8.663 17.314 1.00 51.88 316 GLY A C 1
ATOM 2425 O O . GLY A 1 316 ? 10.133 8.079 17.155 1.00 51.88 316 GLY A O 1
ATOM 2426 N N . ALA A 1 317 ? 8.201 8.830 16.295 1.00 60.03 317 ALA A N 1
ATOM 2427 C CA . ALA A 1 317 ? 7.675 7.692 15.507 1.00 60.03 317 ALA A CA 1
ATOM 2428 C C . ALA A 1 317 ? 7.107 7.877 14.013 1.00 60.03 317 ALA A C 1
ATOM 2430 O O . ALA A 1 317 ? 6.181 8.651 13.934 1.00 60.03 317 ALA A O 1
ATOM 2431 N N . ARG A 1 318 ? 7.483 7.095 12.904 1.00 67.12 318 ARG A N 1
ATOM 2432 C CA . ARG A 1 318 ? 7.041 6.584 11.481 1.00 67.12 318 ARG A CA 1
ATOM 2433 C C . ARG A 1 318 ? 6.712 7.385 10.093 1.00 67.12 318 ARG A C 1
ATOM 2435 O O . ARG A 1 318 ? 7.586 8.082 9.592 1.00 67.12 318 ARG A O 1
ATOM 2442 N N . VAL A 1 319 ? 5.515 7.130 9.439 1.00 68.25 319 VAL A N 1
ATOM 2443 C CA . VAL A 1 319 ? 4.574 7.613 8.281 1.00 68.25 319 VAL A CA 1
ATOM 2444 C C . VAL A 1 319 ? 4.575 7.104 6.799 1.00 68.25 319 VAL A C 1
ATOM 2446 O O . VAL A 1 319 ? 5.514 7.404 6.074 1.00 68.25 319 VAL A O 1
ATOM 2449 N N . ALA A 1 320 ? 3.483 6.440 6.312 1.00 66.62 320 ALA A N 1
ATOM 2450 C CA . ALA A 1 320 ? 3.297 5.842 4.943 1.00 66.62 320 ALA A CA 1
ATOM 2451 C C . ALA A 1 320 ? 1.787 5.610 4.439 1.00 66.62 320 ALA A C 1
ATOM 2453 O O . ALA A 1 320 ? 0.995 5.932 5.299 1.00 66.62 320 ALA A O 1
ATOM 2454 N N . LEU A 1 321 ? 1.381 5.123 3.184 1.00 67.56 321 LEU A N 1
ATOM 2455 C CA . LEU A 1 321 ? 0.021 4.938 2.386 1.00 67.56 321 LEU A CA 1
ATOM 2456 C C . LEU A 1 321 ? -0.358 3.411 2.107 1.00 67.56 321 LEU A C 1
ATOM 2458 O O . LEU A 1 321 ? 0.624 2.762 1.920 1.00 67.56 321 LEU A O 1
ATOM 2462 N N . ALA A 1 322 ? -1.572 2.766 2.020 1.00 63.12 322 ALA A N 1
ATOM 2463 C CA . ALA A 1 322 ? -1.987 1.512 1.212 1.00 63.12 322 ALA A CA 1
ATOM 2464 C C . ALA A 1 322 ? -3.407 0.850 1.421 1.00 63.12 322 ALA A C 1
ATOM 2466 O O . ALA A 1 322 ? -4.215 1.387 2.139 1.00 63.12 322 ALA A O 1
ATOM 2467 N N . GLU A 1 323 ? -3.691 -0.387 0.951 1.00 59.62 323 GLU A N 1
ATOM 2468 C CA . GLU A 1 323 ? -4.975 -1.164 1.006 1.00 59.62 323 GLU A CA 1
ATOM 2469 C C . GLU A 1 323 ? -5.576 -1.650 2.332 1.00 59.62 323 GLU A C 1
ATOM 2471 O O . GLU A 1 323 ? -6.796 -1.669 2.438 1.00 59.62 323 GLU A O 1
ATOM 2476 N N . ASP A 1 324 ? -4.776 -2.221 3.242 1.00 54.00 324 ASP A N 1
ATOM 2477 C CA . ASP A 1 324 ? -5.262 -2.701 4.545 1.00 54.00 324 ASP A CA 1
ATOM 2478 C C . ASP A 1 324 ? -4.299 -2.590 5.762 1.00 54.00 324 ASP A C 1
ATOM 2480 O O . ASP A 1 324 ? -3.430 -3.461 5.863 1.00 54.00 324 ASP A O 1
ATOM 2484 N N . CYS A 1 325 ? -4.479 -1.574 6.662 1.00 55.09 325 CYS A N 1
ATOM 2485 C CA . CYS A 1 325 ? -3.437 -0.995 7.571 1.00 55.09 325 CYS A CA 1
ATOM 2486 C C . CYS A 1 325 ? -2.665 -2.128 8.181 1.00 55.09 325 CYS A C 1
ATOM 2488 O O . CYS A 1 325 ? -3.365 -3.046 8.548 1.00 55.09 325 CYS A O 1
ATOM 2490 N N . SER A 1 326 ? -1.350 -2.113 8.401 1.00 53.34 326 SER A N 1
ATOM 2491 C CA . SER A 1 326 ? -0.797 -3.213 9.190 1.00 53.34 326 SER A CA 1
ATOM 2492 C C . SER A 1 326 ? 0.282 -2.874 10.226 1.00 53.34 326 SER A C 1
ATOM 2494 O O . SER A 1 326 ? 1.250 -2.196 9.942 1.00 53.34 326 SER A O 1
ATOM 2496 N N . ASP A 1 327 ? 0.146 -3.355 11.467 1.00 53.81 327 ASP A N 1
ATOM 2497 C CA . ASP A 1 327 ? 1.228 -3.424 12.446 1.00 53.81 327 ASP A CA 1
ATOM 2498 C C . ASP A 1 327 ? 2.188 -4.534 12.062 1.00 53.81 327 ASP A C 1
ATOM 2500 O O . ASP A 1 327 ? 3.364 -4.424 12.404 1.00 53.81 327 ASP A O 1
ATOM 2504 N N . LEU A 1 328 ? 1.740 -5.469 11.186 1.00 50.06 328 LEU A N 1
ATOM 2505 C CA . LEU A 1 328 ? 2.550 -6.268 10.242 1.00 50.06 328 LEU A CA 1
ATOM 2506 C C . LEU A 1 328 ? 3.726 -5.462 9.742 1.00 50.06 328 LEU A C 1
ATOM 2508 O O . LEU A 1 328 ? 4.723 -6.030 9.369 1.00 50.06 328 LEU A O 1
ATOM 2512 N N . GLU A 1 329 ? 3.537 -4.168 9.654 1.00 53.69 329 GLU A N 1
ATOM 2513 C CA . GLU A 1 329 ? 4.226 -3.201 8.879 1.00 53.69 329 GLU A CA 1
ATOM 2514 C C . GLU A 1 329 ? 4.884 -2.189 9.866 1.00 53.69 329 GLU A C 1
ATOM 2516 O O . GLU A 1 329 ? 5.581 -1.282 9.425 1.00 53.69 329 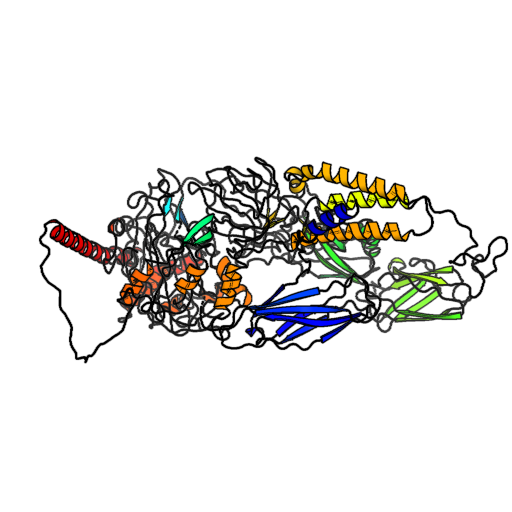GLU A O 1
ATOM 2521 N N . CYS A 1 330 ? 4.768 -2.363 11.204 1.00 51.56 330 CYS A N 1
ATOM 2522 C CA . CYS A 1 330 ? 5.452 -1.585 12.254 1.00 51.56 330 CYS A CA 1
ATOM 2523 C C . CYS A 1 330 ? 6.928 -2.074 12.333 1.00 51.56 330 CYS A C 1
ATOM 2525 O O . CYS A 1 330 ? 7.395 -2.709 13.276 1.00 51.56 330 CYS A O 1
ATOM 2527 N N . GLU A 1 331 ? 7.613 -1.890 11.198 1.00 49.81 331 GLU A N 1
ATOM 2528 C CA . GLU A 1 331 ? 8.715 -2.687 10.676 1.00 49.81 331 GLU A CA 1
ATOM 2529 C C . GLU A 1 331 ? 9.872 -2.010 9.917 1.00 49.81 331 GLU A C 1
ATOM 2531 O O . GLU A 1 331 ? 11.027 -2.426 9.954 1.00 49.81 331 GLU A O 1
ATOM 2536 N N . ASN A 1 332 ? 9.517 -1.133 9.000 1.00 49.06 332 ASN A N 1
ATOM 2537 C CA . ASN A 1 332 ? 9.907 -1.358 7.616 1.00 49.06 332 ASN A CA 1
ATOM 2538 C C . ASN A 1 332 ? 11.098 -0.404 7.252 1.00 49.06 332 ASN A C 1
ATOM 2540 O O . ASN A 1 332 ? 11.171 0.709 7.773 1.00 49.06 332 ASN A O 1
ATOM 2544 N N . PRO A 1 333 ? 12.096 -0.843 6.443 1.00 45.88 333 PRO A N 1
ATOM 2545 C CA . PRO A 1 333 ? 13.501 -0.400 6.432 1.00 45.88 333 PRO A CA 1
ATOM 2546 C C . PRO A 1 333 ? 13.959 1.052 6.225 1.00 45.88 333 PRO A C 1
ATOM 2548 O O . PRO A 1 333 ? 15.179 1.229 6.235 1.00 45.88 333 PRO A O 1
ATOM 2551 N N . SER A 1 334 ? 13.118 2.064 5.984 1.00 43.06 334 SER A N 1
ATOM 2552 C CA . SER A 1 334 ? 13.611 3.291 5.325 1.00 43.06 334 SER A CA 1
ATOM 2553 C C . SER A 1 334 ? 12.979 4.678 5.638 1.00 43.06 334 SER A C 1
ATOM 2555 O O . SER A 1 334 ? 13.218 5.538 4.816 1.00 43.06 334 SER A O 1
ATOM 2557 N N . ALA A 1 335 ? 12.248 4.945 6.734 1.00 52.16 335 ALA A N 1
ATOM 2558 C CA . ALA A 1 335 ? 11.324 6.105 6.975 1.00 52.16 335 ALA A CA 1
ATOM 2559 C C . ALA A 1 335 ? 11.813 7.551 7.356 1.00 52.16 335 ALA A C 1
ATOM 2561 O O . ALA A 1 335 ? 12.702 8.043 6.675 1.00 52.16 335 ALA A O 1
ATOM 2562 N N . THR A 1 336 ? 11.199 8.231 8.371 1.00 58.44 336 THR A N 1
ATOM 2563 C CA . THR A 1 336 ? 11.079 9.710 8.596 1.00 58.44 336 THR A CA 1
ATOM 2564 C C . THR A 1 336 ? 10.586 10.352 9.980 1.00 58.44 336 THR A C 1
ATOM 2566 O O . THR A 1 336 ? 9.444 10.725 10.038 1.00 58.44 336 THR A O 1
ATOM 2569 N N . THR A 1 337 ? 11.371 10.595 11.063 1.00 56.81 337 THR A N 1
ATOM 2570 C CA . THR A 1 337 ? 11.197 11.010 12.556 1.00 56.81 337 THR A CA 1
ATOM 2571 C C . THR A 1 337 ? 10.328 12.201 12.994 1.00 56.81 337 THR A C 1
ATOM 2573 O O . THR A 1 337 ? 9.678 12.738 12.139 1.00 56.81 337 THR A O 1
ATOM 2576 N N . VAL A 1 338 ? 10.234 12.598 14.283 1.00 57.84 338 VAL A N 1
ATOM 2577 C CA . VAL A 1 338 ? 9.575 13.835 14.797 1.00 57.84 338 VAL A CA 1
ATOM 2578 C C . VAL A 1 338 ? 10.272 14.533 15.957 1.00 57.84 338 VAL A C 1
ATOM 2580 O O . VAL A 1 338 ? 10.704 13.855 16.883 1.00 57.84 338 VAL A O 1
ATOM 2583 N N . SER A 1 339 ? 10.299 15.878 15.945 1.00 48.69 339 SER A N 1
ATOM 2584 C CA . SER A 1 339 ? 10.240 16.729 17.163 1.00 48.69 339 SER A CA 1
ATOM 2585 C C . SER A 1 339 ? 9.923 18.224 16.899 1.00 48.69 339 SER A C 1
ATOM 2587 O O . SER A 1 339 ? 10.314 19.071 17.701 1.00 48.69 339 SER A O 1
ATOM 2589 N N . GLU A 1 340 ? 9.304 18.573 15.765 1.00 51.19 340 GLU A N 1
ATOM 2590 C CA . GLU A 1 340 ? 8.622 19.866 15.572 1.00 51.19 340 GLU A CA 1
ATOM 2591 C C . GLU A 1 340 ? 7.121 19.573 15.588 1.00 51.19 340 GLU A C 1
ATOM 2593 O O . GLU A 1 340 ? 6.694 18.504 16.034 1.00 51.19 340 GLU A O 1
ATOM 2598 N N . GLN A 1 341 ? 6.335 20.590 15.262 1.00 46.66 341 GLN A N 1
ATOM 2599 C CA . GLN A 1 341 ? 4.923 20.672 15.583 1.00 46.66 341 GLN A CA 1
ATOM 2600 C C . GLN A 1 341 ? 4.086 21.251 14.428 1.00 46.66 341 GLN A C 1
ATOM 2602 O O . GLN A 1 341 ? 2.926 21.571 14.666 1.00 46.66 341 GLN A O 1
ATOM 2607 N N . SER A 1 342 ? 4.652 21.406 13.216 1.00 51.41 342 SER A N 1
ATOM 2608 C CA . SER A 1 342 ? 3.865 21.558 11.980 1.00 51.41 342 SER A CA 1
ATOM 2609 C C . SER A 1 342 ? 4.601 21.113 10.702 1.00 51.41 342 SER A C 1
ATOM 2611 O O . SER A 1 342 ? 5.695 21.628 10.438 1.00 51.41 342 SER A O 1
ATOM 2613 N N . TYR A 1 343 ? 3.985 20.306 9.817 1.00 61.47 343 TYR A N 1
ATOM 2614 C CA . TYR A 1 343 ? 4.715 19.717 8.682 1.00 61.47 343 TYR A CA 1
ATOM 2615 C C . TYR A 1 343 ? 4.120 19.821 7.239 1.00 61.47 343 TYR A C 1
ATOM 2617 O O . TYR A 1 343 ? 2.929 19.711 7.020 1.00 61.47 343 TYR A O 1
ATOM 2625 N N . VAL A 1 344 ? 4.983 20.055 6.215 1.00 67.69 344 VAL A N 1
ATOM 2626 C CA . VAL A 1 344 ? 4.832 20.264 4.741 1.00 67.69 344 VAL A CA 1
ATOM 2627 C C . VAL A 1 344 ? 5.980 19.542 3.837 1.00 67.69 344 VAL A C 1
ATOM 2629 O O . VAL A 1 344 ? 7.112 19.960 3.935 1.00 67.69 344 VAL A O 1
ATOM 2632 N N . HIS A 1 345 ? 5.852 18.484 2.961 1.00 71.50 345 HIS A N 1
ATOM 2633 C CA . HIS A 1 345 ? 6.907 17.821 2.025 1.00 71.50 345 HIS A CA 1
ATOM 2634 C C . HIS A 1 345 ? 6.271 17.640 0.616 1.00 71.50 345 HIS A C 1
ATOM 2636 O O . HIS A 1 345 ? 5.080 17.622 0.678 1.00 71.50 345 HIS A O 1
ATOM 2642 N N . VAL A 1 346 ? 6.968 17.401 -0.541 1.00 76.12 346 VAL A N 1
ATOM 2643 C CA . VAL A 1 346 ? 6.762 16.912 -1.983 1.00 76.12 346 VAL A CA 1
ATOM 2644 C C . VAL A 1 346 ? 6.383 15.410 -2.274 1.00 76.12 346 VAL A C 1
ATOM 2646 O O . VAL A 1 346 ? 7.102 14.553 -1.793 1.00 76.12 346 VAL A O 1
ATOM 2649 N N . ILE A 1 347 ? 5.389 15.054 -3.114 1.00 75.56 347 ILE A N 1
ATOM 2650 C CA . ILE A 1 347 ? 4.831 13.740 -3.543 1.00 75.56 347 ILE A CA 1
ATOM 2651 C C . ILE A 1 347 ? 5.699 13.086 -4.580 1.00 75.56 347 ILE A C 1
ATOM 2653 O O . ILE A 1 347 ? 6.051 13.776 -5.528 1.00 75.56 347 ILE A O 1
ATOM 2657 N N . THR A 1 348 ? 5.822 11.762 -4.601 1.00 74.94 348 THR A N 1
ATOM 2658 C CA . THR A 1 348 ? 6.130 11.124 -5.885 1.00 74.94 348 THR A CA 1
ATOM 2659 C C . THR A 1 348 ? 4.928 10.471 -6.565 1.00 74.94 348 THR A C 1
ATOM 2661 O O . THR A 1 348 ? 4.405 9.452 -6.130 1.00 74.94 348 THR A O 1
ATOM 2664 N N . ALA A 1 349 ? 4.575 11.065 -7.704 1.00 70.25 349 ALA A N 1
ATOM 2665 C CA . ALA A 1 349 ? 3.999 10.476 -8.899 1.00 70.25 349 ALA A CA 1
ATOM 2666 C C . ALA A 1 349 ? 4.170 8.944 -9.010 1.00 70.25 349 ALA A C 1
ATOM 2668 O O . ALA A 1 349 ? 3.419 8.157 -8.483 1.00 70.25 349 ALA A O 1
ATOM 2669 N N . ALA A 1 350 ? 5.171 8.462 -9.715 1.00 65.69 350 ALA A N 1
ATOM 2670 C CA . ALA A 1 350 ? 6.191 7.643 -9.087 1.00 65.69 350 ALA A CA 1
ATOM 2671 C C . ALA A 1 350 ? 5.878 6.564 -7.997 1.00 65.69 350 ALA A C 1
ATOM 2673 O O . ALA A 1 350 ? 6.188 5.400 -8.237 1.00 65.69 350 ALA A O 1
ATOM 2674 N N . GLU A 1 351 ? 5.328 6.889 -6.820 1.00 67.38 351 GLU A N 1
ATOM 2675 C CA . GLU A 1 351 ? 4.841 5.903 -5.838 1.00 67.38 351 GLU A CA 1
ATOM 2676 C C . GLU A 1 351 ? 3.329 5.709 -5.892 1.00 67.38 351 GLU A C 1
ATOM 2678 O O . GLU A 1 351 ? 2.907 4.601 -5.599 1.00 67.38 351 GLU A O 1
ATOM 2683 N N . SER A 1 352 ? 2.544 6.699 -6.358 1.00 70.94 352 SER A N 1
ATOM 2684 C CA . SER A 1 352 ? 1.120 6.597 -6.785 1.00 70.94 352 SER A CA 1
ATOM 2685 C C . SER A 1 352 ? 0.957 5.693 -8.016 1.00 70.94 352 SER A C 1
ATOM 2687 O O . SER A 1 352 ? 0.553 6.106 -9.108 1.00 70.94 352 SER A O 1
ATOM 2689 N N . LEU A 1 353 ? 1.521 4.501 -7.867 1.00 66.12 353 LEU A N 1
ATOM 2690 C CA . LEU A 1 353 ? 2.093 3.661 -8.907 1.00 66.12 353 LEU A CA 1
ATOM 2691 C C . LEU A 1 353 ? 2.547 2.309 -8.378 1.00 66.12 353 LEU A C 1
ATOM 2693 O O . LEU A 1 353 ? 2.376 1.311 -9.035 1.00 66.12 353 LEU A O 1
ATOM 2697 N N . LEU A 1 354 ? 3.065 2.243 -7.155 1.00 61.94 354 LEU A N 1
ATOM 2698 C CA . LEU A 1 354 ? 2.894 1.019 -6.372 1.00 61.94 354 LEU A CA 1
ATOM 2699 C C . LEU A 1 354 ? 1.450 0.937 -5.839 1.00 61.94 354 LEU A C 1
ATOM 2701 O O . LEU A 1 354 ? 1.112 0.027 -5.098 1.00 61.94 354 LEU A O 1
ATOM 2705 N N . VAL A 1 355 ? 0.623 1.894 -6.271 1.00 65.94 355 VAL A N 1
ATOM 2706 C CA . VAL A 1 355 ? -0.821 1.969 -6.187 1.00 65.94 355 VAL A CA 1
ATOM 2707 C C . VAL A 1 355 ? -1.393 1.674 -7.580 1.00 65.94 355 VAL A C 1
ATOM 2709 O O . VAL A 1 355 ? -1.335 2.542 -8.454 1.00 65.94 355 VAL A O 1
ATOM 2712 N N . GLN A 1 356 ? -1.971 0.487 -7.800 1.00 65.75 356 GLN A N 1
ATOM 2713 C CA . GLN A 1 356 ? -3.123 0.380 -8.713 1.00 65.75 356 GLN A CA 1
ATOM 2714 C C . GLN A 1 356 ? -4.285 1.222 -8.139 1.00 65.75 356 GLN A C 1
ATOM 2716 O O . GLN A 1 356 ? -4.285 1.577 -6.968 1.00 65.75 356 GLN A O 1
ATOM 2721 N N . PRO A 1 357 ? -5.296 1.569 -8.926 1.00 67.62 357 PRO A N 1
ATOM 2722 C CA . PRO A 1 357 ? -6.242 2.613 -8.569 1.00 67.62 357 PRO A CA 1
ATOM 2723 C C . PRO A 1 357 ? -7.374 2.125 -7.683 1.00 67.62 357 PRO A C 1
ATOM 2725 O O . PRO A 1 357 ? -7.634 0.927 -7.565 1.00 67.62 357 PRO A O 1
ATOM 2728 N N . GLY A 1 358 ? -8.100 3.094 -7.132 1.00 65.00 358 GLY A N 1
ATOM 2729 C CA . GLY A 1 358 ? -9.187 2.884 -6.194 1.00 65.00 358 GLY A CA 1
ATOM 2730 C C . GLY A 1 358 ? -8.881 3.444 -4.812 1.00 65.00 358 GLY A C 1
ATOM 2731 O O . GLY A 1 358 ? -7.964 4.235 -4.608 1.00 65.00 358 GLY A O 1
ATOM 2732 N N . LYS A 1 359 ? -9.725 3.050 -3.868 1.00 68.12 359 LYS A N 1
ATOM 2733 C CA . LYS A 1 359 ? -9.741 3.525 -2.489 1.00 68.12 359 LYS A CA 1
ATOM 2734 C C . LYS A 1 359 ? -8.623 2.851 -1.673 1.00 68.12 359 LYS A C 1
ATOM 2736 O O . LYS A 1 359 ? -8.505 1.631 -1.740 1.00 68.12 359 LYS A O 1
ATOM 2741 N N . TRP A 1 360 ? -7.803 3.652 -0.989 1.00 69.31 360 TRP A N 1
ATOM 2742 C CA . TRP A 1 360 ? -6.443 3.320 -0.519 1.00 69.31 360 TRP A CA 1
ATOM 2743 C C . TRP A 1 360 ? -6.143 4.135 0.784 1.00 69.31 360 TRP A C 1
ATOM 2745 O O . TRP A 1 360 ? -6.859 5.100 1.078 1.00 69.31 360 TRP A O 1
ATOM 2755 N N . PHE A 1 361 ? -5.212 3.733 1.670 1.00 67.62 361 PHE A N 1
ATOM 2756 C CA . PHE A 1 361 ? -5.097 4.125 3.119 1.00 67.62 361 PHE A CA 1
ATOM 2757 C C . PHE A 1 361 ? -3.662 4.241 3.929 1.00 67.62 361 PHE A C 1
ATOM 2759 O O . PHE A 1 361 ? -3.040 3.259 4.304 1.00 67.62 361 PHE A O 1
ATOM 2766 N N . LEU A 1 362 ? -3.094 5.451 4.251 1.00 68.56 362 LEU A N 1
ATOM 2767 C CA . LEU A 1 362 ? -1.811 5.958 4.940 1.00 68.56 362 LEU A CA 1
ATOM 2768 C C . LEU A 1 362 ? -1.581 6.067 6.501 1.00 68.56 362 LEU A C 1
ATOM 2770 O O . LEU A 1 362 ? -1.790 7.106 7.103 1.00 68.56 362 LEU A O 1
ATOM 2774 N N . CYS A 1 363 ? -1.043 5.070 7.209 1.00 68.44 363 CYS A N 1
ATOM 2775 C CA . CYS A 1 363 ? -1.167 4.895 8.676 1.00 68.44 363 CYS A CA 1
ATOM 2776 C C . CYS A 1 363 ? -0.254 5.707 9.698 1.00 68.44 363 CYS A C 1
ATOM 2778 O O . CYS A 1 363 ? 0.515 6.574 9.275 1.00 68.44 363 CYS A O 1
ATOM 2780 N N . ARG A 1 364 ? -0.338 5.452 11.049 1.00 67.81 364 ARG A N 1
ATOM 2781 C CA . ARG A 1 364 ? 0.557 5.933 12.177 1.00 67.81 364 ARG A CA 1
ATOM 2782 C C . ARG A 1 364 ? 1.035 4.881 13.414 1.00 67.81 364 ARG A C 1
ATOM 2784 O O . ARG A 1 364 ? 0.557 3.785 13.366 1.00 67.81 364 ARG A O 1
ATOM 2791 N N . CYS A 1 365 ? 1.919 5.036 14.507 1.00 64.75 365 CYS A N 1
ATOM 2792 C CA . CYS A 1 365 ? 2.501 4.166 15.719 1.00 64.75 365 CYS A CA 1
ATOM 2793 C C . CYS A 1 365 ? 3.489 4.680 16.956 1.00 64.75 365 CYS A C 1
ATOM 2795 O O . CYS A 1 365 ? 4.537 5.174 16.653 1.00 64.75 365 CYS A O 1
ATOM 2797 N N . PHE A 1 366 ? 3.442 4.480 18.316 1.00 63.00 366 PHE A N 1
ATOM 2798 C CA . PHE A 1 366 ? 4.559 4.818 19.327 1.00 63.00 366 PHE A CA 1
ATOM 2799 C C . PHE A 1 366 ? 5.654 3.747 19.607 1.00 63.00 366 PHE A C 1
ATOM 2801 O O . PHE A 1 366 ? 5.328 2.658 20.071 1.00 63.00 366 PHE A O 1
ATOM 2808 N N . PHE A 1 367 ? 6.927 4.123 19.788 1.00 60.25 367 PHE A N 1
ATOM 2809 C CA . PHE A 1 367 ? 7.888 3.310 20.571 1.00 60.25 367 PHE A CA 1
ATOM 2810 C C . PHE A 1 367 ? 7.622 3.339 22.083 1.00 60.25 367 PHE A C 1
ATOM 2812 O O . PHE A 1 367 ? 7.270 4.377 22.633 1.00 60.25 367 PHE A O 1
ATOM 2819 N N . PHE A 1 368 ? 7.897 2.234 22.787 1.00 54.56 368 PHE A N 1
ATOM 2820 C CA . PHE A 1 368 ? 8.399 2.268 24.171 1.00 54.56 368 PHE A CA 1
ATOM 2821 C C . PHE A 1 368 ? 9.110 0.964 24.570 1.00 54.56 368 PHE A C 1
ATOM 2823 O O . PHE A 1 368 ? 8.973 -0.047 23.887 1.00 54.56 368 PHE A O 1
ATOM 2830 N N . ASP A 1 369 ? 9.859 0.987 25.674 1.00 44.38 369 ASP A N 1
ATOM 2831 C CA . ASP A 1 369 ? 10.528 -0.183 26.257 1.00 44.38 369 ASP A CA 1
ATOM 2832 C C . ASP A 1 369 ? 9.740 -0.736 27.455 1.00 44.38 369 ASP A C 1
ATOM 2834 O O . ASP A 1 369 ? 9.330 0.012 28.346 1.00 44.38 369 ASP A O 1
ATOM 2838 N N . VAL A 1 370 ? 9.574 -2.058 27.510 1.00 45.97 370 VAL A N 1
ATOM 2839 C CA . VAL A 1 370 ? 8.897 -2.795 28.585 1.00 45.97 370 VAL A CA 1
ATOM 2840 C C . VAL A 1 370 ? 9.895 -3.691 29.312 1.00 45.97 370 VAL A C 1
ATOM 2842 O O . VAL A 1 370 ? 10.581 -4.511 28.702 1.00 45.97 370 VAL A O 1
ATOM 2845 N N . VAL A 1 371 ? 9.959 -3.561 30.638 1.00 46.06 371 VAL A N 1
ATOM 2846 C CA . VAL A 1 371 ? 10.725 -4.467 31.505 1.00 46.06 371 VAL A CA 1
ATOM 2847 C C . VAL A 1 371 ? 9.864 -5.688 31.825 1.00 46.06 371 VAL A C 1
ATOM 2849 O O . VAL A 1 371 ? 8.828 -5.556 32.476 1.00 46.06 371 VAL A O 1
ATOM 2852 N N . LYS A 1 372 ? 10.313 -6.878 31.428 1.00 41.00 372 LYS A N 1
ATOM 2853 C CA . LYS A 1 372 ? 9.813 -8.140 31.970 1.00 41.00 372 LYS A CA 1
ATOM 2854 C C . LYS A 1 372 ? 10.522 -8.478 33.278 1.00 41.00 372 LYS A C 1
ATOM 2856 O O . LYS A 1 372 ? 11.753 -8.483 33.348 1.00 41.00 372 LYS A O 1
ATOM 2861 N N . HIS A 1 373 ? 9.721 -8.806 34.285 1.00 44.66 373 HIS A N 1
ATOM 2862 C CA . HIS A 1 373 ? 10.089 -9.807 35.276 1.00 44.66 373 HIS A CA 1
ATOM 2863 C C . HIS A 1 373 ? 9.603 -11.156 34.741 1.00 44.66 373 HIS A C 1
ATOM 2865 O O . HIS A 1 373 ? 8.426 -11.284 34.416 1.00 44.66 373 HIS A O 1
ATOM 2871 N N . ASP A 1 374 ? 10.511 -12.120 34.618 1.00 42.06 374 ASP A N 1
ATOM 2872 C CA . ASP A 1 374 ? 10.162 -13.531 34.474 1.00 42.06 374 ASP A CA 1
ATOM 2873 C C . ASP A 1 374 ? 10.236 -14.149 35.888 1.00 42.06 374 ASP A C 1
ATOM 2875 O O . ASP A 1 374 ? 11.202 -13.896 36.617 1.00 42.06 374 ASP A O 1
ATOM 2879 N N . ASP A 1 375 ? 9.201 -14.887 36.306 1.00 46.59 375 ASP A N 1
ATOM 2880 C CA . ASP A 1 375 ? 9.023 -15.313 37.709 1.00 46.59 375 ASP A CA 1
ATOM 2881 C C . ASP A 1 375 ? 9.962 -16.455 38.158 1.00 46.59 375 ASP A C 1
ATOM 2883 O O . ASP A 1 375 ? 10.106 -16.697 39.357 1.00 46.59 375 ASP A O 1
ATOM 2887 N N . ASP A 1 376 ? 10.670 -17.099 37.223 1.00 47.75 376 ASP A N 1
ATOM 2888 C CA . ASP A 1 376 ? 11.726 -18.079 37.502 1.00 47.75 376 ASP A CA 1
ATOM 2889 C C . ASP A 1 376 ? 13.133 -17.466 37.305 1.00 47.75 376 ASP A C 1
ATOM 2891 O O . ASP A 1 376 ? 13.519 -17.044 36.216 1.00 47.75 376 ASP A O 1
ATOM 2895 N N . GLU A 1 377 ? 13.926 -17.452 38.382 1.00 48.53 377 GLU A N 1
ATOM 2896 C CA . GLU A 1 377 ? 15.362 -17.099 38.435 1.00 48.53 377 GLU A CA 1
ATOM 2897 C C . GLU A 1 377 ? 15.807 -15.695 37.941 1.00 48.53 377 GLU A C 1
ATOM 2899 O O . GLU A 1 377 ? 16.949 -15.491 37.525 1.00 48.53 377 GLU A O 1
ATOM 2904 N N . GLY A 1 378 ? 14.983 -14.665 38.158 1.00 44.25 378 GLY A N 1
ATOM 2905 C CA . GLY A 1 378 ? 15.492 -13.370 38.652 1.00 44.25 378 GLY A CA 1
ATOM 2906 C C . GLY A 1 378 ? 16.388 -12.536 37.720 1.00 44.25 378 GLY A C 1
ATOM 2907 O O . GLY A 1 378 ? 17.272 -11.822 38.204 1.00 44.25 378 GLY A O 1
ATOM 2908 N N . ALA A 1 379 ? 16.158 -12.580 36.405 1.00 41.22 379 ALA A N 1
ATOM 2909 C CA . ALA A 1 379 ? 16.872 -11.766 35.419 1.00 41.22 379 ALA A CA 1
ATOM 2910 C C . ALA A 1 379 ? 15.924 -10.839 34.633 1.00 41.22 379 ALA A C 1
ATOM 2912 O O . ALA A 1 379 ? 15.302 -11.254 33.660 1.00 41.22 379 ALA A O 1
ATOM 2913 N N . ASN A 1 380 ? 15.845 -9.557 35.013 1.00 40.50 380 ASN A N 1
ATOM 2914 C CA . ASN A 1 380 ? 15.048 -8.564 34.280 1.00 40.50 380 ASN A CA 1
ATOM 2915 C C . ASN A 1 380 ? 15.520 -8.425 32.821 1.00 40.50 380 ASN A C 1
ATOM 2917 O O . ASN A 1 380 ? 16.687 -8.106 32.571 1.00 40.50 380 ASN A O 1
ATOM 2921 N N . SER A 1 381 ? 14.600 -8.572 31.864 1.00 43.69 381 SER A N 1
ATOM 2922 C CA . SER A 1 381 ? 14.861 -8.366 30.434 1.00 43.69 381 SER A CA 1
ATOM 2923 C C . SER A 1 381 ? 13.989 -7.239 29.867 1.00 43.69 381 SER A C 1
ATOM 2925 O O . SER A 1 381 ? 12.827 -7.093 30.233 1.00 43.69 381 SER A O 1
ATOM 2927 N N . THR A 1 382 ? 14.550 -6.393 29.001 1.00 43.25 382 THR A N 1
ATOM 2928 C CA . THR A 1 382 ? 13.823 -5.293 28.341 1.00 43.25 382 THR A CA 1
ATOM 2929 C C . THR A 1 382 ? 13.484 -5.648 26.899 1.00 43.25 382 THR A C 1
ATOM 2931 O O . THR A 1 382 ? 14.377 -6.028 26.138 1.00 43.25 382 THR A O 1
ATOM 2934 N N . VAL A 1 383 ? 12.217 -5.481 26.521 1.00 44.81 383 VAL A N 1
ATOM 2935 C CA . VAL A 1 383 ? 11.683 -5.710 25.169 1.00 44.81 383 VAL A CA 1
ATOM 2936 C C . VAL A 1 383 ? 11.075 -4.402 24.653 1.00 44.81 383 VAL A C 1
ATOM 2938 O O . VAL A 1 383 ? 10.448 -3.681 25.422 1.00 44.81 383 VAL A O 1
ATOM 2941 N N . THR A 1 384 ? 11.305 -4.072 23.381 1.00 48.97 384 THR A N 1
ATOM 2942 C CA . THR A 1 384 ? 10.846 -2.816 22.762 1.00 48.97 384 THR A CA 1
ATOM 2943 C C . THR A 1 384 ? 9.624 -3.057 21.877 1.00 48.97 384 THR A C 1
ATOM 2945 O O . THR A 1 384 ? 9.570 -4.039 21.134 1.00 48.97 384 THR A O 1
ATOM 2948 N N . ASP A 1 385 ? 8.684 -2.116 21.942 1.00 51.47 385 ASP A N 1
ATOM 2949 C CA . ASP A 1 385 ? 7.270 -2.284 21.620 1.00 51.47 385 ASP A CA 1
ATOM 2950 C C . ASP A 1 385 ? 6.764 -1.081 20.754 1.00 51.47 385 ASP A C 1
ATOM 2952 O O . ASP A 1 385 ? 7.172 0.049 21.033 1.00 51.47 385 ASP A O 1
ATOM 2956 N N . TYR A 1 386 ? 5.895 -1.259 19.732 1.00 56.22 386 TYR A N 1
ATOM 2957 C CA . TYR A 1 386 ? 5.679 -0.314 18.595 1.00 56.22 386 TYR A CA 1
ATOM 2958 C C . TYR A 1 386 ? 4.182 0.019 18.228 1.00 56.22 386 TYR A C 1
ATOM 2960 O O . TYR A 1 386 ? 3.496 -0.724 17.529 1.00 56.22 386 TYR A O 1
ATOM 2968 N N . GLU A 1 387 ? 3.649 1.168 18.663 1.00 58.34 387 GLU A N 1
ATOM 2969 C CA . GLU A 1 387 ? 2.237 1.467 18.993 1.00 58.34 387 GLU A CA 1
ATOM 2970 C C . GLU A 1 387 ? 1.430 2.268 17.976 1.00 58.34 387 GLU A C 1
ATOM 2972 O O . GLU A 1 387 ? 1.035 3.409 18.192 1.00 58.34 387 GLU A O 1
ATOM 2977 N N . THR A 1 388 ? 1.135 1.632 16.872 1.00 55.88 388 THR A N 1
ATOM 2978 C CA . THR A 1 388 ? 0.292 1.933 15.709 1.00 55.88 388 THR A CA 1
ATOM 2979 C C . THR A 1 388 ? -0.846 3.059 15.634 1.00 55.88 388 THR A C 1
ATOM 2981 O O . THR A 1 388 ? -1.936 2.610 15.440 1.00 55.88 388 THR A O 1
ATOM 2984 N N . GLN A 1 389 ? -0.680 4.432 15.578 1.00 58.66 389 GLN A N 1
ATOM 2985 C CA . GLN A 1 389 ? -1.528 5.715 15.398 1.00 58.66 389 GLN A CA 1
ATOM 2986 C C . GLN A 1 389 ? -2.177 6.447 14.065 1.00 58.66 389 GLN A C 1
ATOM 2988 O O . GLN A 1 389 ? -2.250 7.647 14.176 1.00 58.66 389 GLN A O 1
ATOM 2993 N N . ALA A 1 390 ? -2.662 5.934 12.852 1.00 56.06 390 ALA A N 1
ATOM 2994 C CA . ALA A 1 390 ? -3.407 6.382 11.530 1.00 56.06 390 ALA A CA 1
ATOM 2995 C C . ALA A 1 390 ? -4.897 6.993 11.240 1.00 56.06 390 ALA A C 1
ATOM 2997 O O . ALA A 1 390 ? -5.867 6.464 11.751 1.00 56.06 390 ALA A O 1
ATOM 2998 N N . ILE A 1 391 ? -5.161 7.884 10.224 1.00 63.19 391 ILE A N 1
ATOM 2999 C CA . ILE A 1 391 ? -6.231 8.951 10.019 1.00 63.19 391 ILE A CA 1
ATOM 3000 C C . ILE A 1 391 ? -7.405 9.145 8.871 1.00 63.19 391 ILE A C 1
ATOM 3002 O O . ILE A 1 391 ? -8.393 8.445 8.982 1.00 63.19 391 ILE A O 1
ATOM 3006 N N . GLN A 1 392 ? -7.467 10.137 7.888 1.00 68.75 392 GLN A N 1
ATOM 3007 C CA . GLN A 1 392 ? -8.577 10.553 6.860 1.00 68.75 392 GLN A CA 1
ATOM 3008 C C . GLN A 1 392 ? -8.398 10.124 5.368 1.00 68.75 392 GLN A C 1
ATOM 3010 O O . GLN A 1 392 ? -7.262 10.271 4.948 1.00 68.75 392 GLN A O 1
ATOM 3015 N N . MET A 1 393 ? -9.477 9.824 4.576 1.00 65.06 393 MET A N 1
ATOM 3016 C CA . MET A 1 393 ? -9.708 9.020 3.316 1.00 65.06 393 MET A CA 1
ATOM 3017 C C . MET A 1 393 ? -9.492 9.550 1.909 1.00 65.06 393 MET A C 1
ATOM 3019 O O . MET A 1 393 ? -9.990 10.575 1.477 1.00 65.06 393 MET A O 1
ATOM 3023 N N . LEU A 1 394 ? -8.978 8.632 1.105 1.00 68.00 394 LEU A N 1
ATOM 3024 C CA . LEU A 1 394 ? -8.277 8.891 -0.115 1.00 68.00 394 LEU A CA 1
ATOM 3025 C C . LEU A 1 394 ? -8.640 7.895 -1.250 1.00 68.00 394 LEU A C 1
ATOM 3027 O O . LEU A 1 394 ? -9.091 6.776 -0.989 1.00 68.00 394 LEU A O 1
ATOM 3031 N N . PHE A 1 395 ? -8.452 8.327 -2.510 1.00 71.00 395 PHE A N 1
ATOM 3032 C CA . PHE A 1 395 ? -8.910 7.621 -3.719 1.00 71.00 395 PHE A CA 1
ATOM 3033 C C . PHE A 1 395 ? -8.054 7.871 -4.984 1.00 71.00 395 PHE A C 1
ATOM 3035 O O . PHE A 1 395 ? -8.078 8.965 -5.560 1.00 71.00 395 PHE A O 1
ATOM 3042 N N . TYR A 1 396 ? -7.399 6.825 -5.504 1.00 75.81 396 TYR A N 1
ATOM 3043 C CA . TYR A 1 396 ? -6.616 6.897 -6.742 1.00 75.81 396 TYR A CA 1
ATOM 3044 C C . TYR A 1 396 ? -7.438 6.828 -8.042 1.00 75.81 396 TYR A C 1
ATOM 3046 O O . TYR A 1 396 ? -8.138 5.852 -8.310 1.00 75.81 396 TYR A O 1
ATOM 3054 N N . GLU A 1 397 ? -7.232 7.834 -8.893 1.00 76.38 397 GLU A N 1
ATOM 3055 C CA . GLU A 1 397 ? -7.608 7.920 -10.305 1.00 76.38 397 GLU A CA 1
ATOM 3056 C C . GLU A 1 397 ? -6.595 7.169 -11.189 1.00 76.38 397 GLU A C 1
ATOM 3058 O O . GLU A 1 397 ? -5.403 7.484 -11.183 1.00 76.38 397 GLU A O 1
ATOM 3063 N N . GLY A 1 398 ? -7.085 6.193 -11.959 1.00 76.00 398 GLY A N 1
ATOM 3064 C CA . GLY A 1 398 ? -6.317 5.356 -12.889 1.00 76.00 398 GLY A CA 1
ATOM 3065 C C . GLY A 1 398 ? -6.953 3.962 -13.089 1.00 76.00 398 GLY A C 1
ATOM 3066 O O . GLY A 1 398 ? -8.025 3.725 -12.548 1.00 76.00 398 GLY A O 1
ATOM 3067 N N . PRO A 1 399 ? -6.335 2.984 -13.791 1.00 73.06 399 PRO A N 1
ATOM 3068 C CA . PRO A 1 399 ? -6.818 1.615 -14.082 1.00 73.06 399 PRO A CA 1
ATOM 3069 C C . PRO A 1 399 ? -5.864 0.469 -13.686 1.00 73.06 399 PRO A C 1
ATOM 3071 O O . PRO A 1 399 ? -4.710 0.665 -13.317 1.00 73.06 399 PRO A O 1
ATOM 3074 N N . SER A 1 400 ? -6.336 -0.760 -13.902 1.00 68.69 400 SER A N 1
ATOM 3075 C CA . SER A 1 400 ? -5.508 -1.961 -13.810 1.00 68.69 400 SER A CA 1
ATOM 3076 C C . SER A 1 400 ? -4.615 -2.196 -15.032 1.00 68.69 400 SER A C 1
ATOM 3078 O O . SER A 1 400 ? -5.032 -2.002 -16.177 1.00 68.69 400 SER A O 1
ATOM 3080 N N . ASP A 1 401 ? -3.411 -2.685 -14.745 1.00 65.44 401 ASP A N 1
ATOM 3081 C CA . ASP A 1 401 ? -2.279 -3.079 -15.611 1.00 65.44 401 ASP A CA 1
ATOM 3082 C C . ASP A 1 401 ? -2.645 -4.149 -16.652 1.00 65.44 401 ASP A C 1
ATOM 3084 O O . ASP A 1 401 ? -1.958 -4.327 -17.656 1.00 65.44 401 ASP A O 1
ATOM 3088 N N . SER A 1 402 ? -3.759 -4.845 -16.421 1.00 60.72 402 SER A N 1
ATOM 3089 C CA . SER A 1 402 ? -4.257 -5.970 -17.212 1.00 60.72 402 SER A CA 1
ATOM 3090 C C . SER A 1 402 ? -4.824 -5.610 -18.594 1.00 60.72 402 SER A C 1
ATOM 3092 O O . SER A 1 402 ? -5.376 -6.485 -19.263 1.00 60.72 402 SER A O 1
ATOM 3094 N N . ASN A 1 403 ? -4.772 -4.346 -19.021 1.00 63.75 403 ASN A N 1
ATOM 3095 C CA . ASN A 1 403 ? -5.303 -3.932 -20.322 1.00 63.75 403 ASN A CA 1
ATOM 3096 C C . ASN A 1 403 ? -4.391 -4.361 -21.480 1.00 63.75 403 ASN A C 1
ATOM 3098 O O . ASN A 1 403 ? -3.165 -4.297 -21.389 1.00 63.75 403 ASN A O 1
ATOM 3102 N N . LEU A 1 404 ? -5.011 -4.751 -22.596 1.00 66.69 404 LEU A N 1
ATOM 3103 C CA . LEU A 1 404 ? -4.342 -5.334 -23.757 1.00 66.69 404 LEU A CA 1
ATOM 3104 C C . LEU A 1 404 ? -4.934 -4.770 -25.058 1.00 66.69 404 LEU A C 1
ATOM 3106 O O . LEU A 1 404 ? -6.154 -4.766 -25.225 1.00 66.69 404 LEU A O 1
ATOM 3110 N N . ALA A 1 405 ? -4.084 -4.317 -25.979 1.00 70.00 405 ALA A N 1
ATOM 3111 C CA . ALA A 1 405 ? -4.488 -3.790 -27.286 1.00 70.00 405 ALA A CA 1
ATOM 3112 C C . ALA A 1 405 ? -3.563 -4.274 -28.416 1.00 70.00 405 ALA A C 1
ATOM 3114 O O . ALA A 1 405 ? -2.447 -4.722 -28.158 1.00 70.00 405 ALA A O 1
ATOM 3115 N N . TYR A 1 406 ? -4.024 -4.180 -29.668 1.00 77.06 406 TYR A N 1
ATOM 3116 C CA . TYR A 1 406 ? -3.355 -4.757 -30.840 1.00 77.06 406 TYR A CA 1
ATOM 3117 C C . TYR A 1 406 ? -3.377 -3.806 -32.043 1.00 77.06 406 TYR A C 1
ATOM 3119 O O . TYR A 1 406 ? -4.437 -3.279 -32.376 1.00 77.06 406 TYR A O 1
ATOM 3127 N N . CYS A 1 407 ? -2.253 -3.682 -32.754 1.00 78.81 407 CYS A N 1
ATOM 3128 C CA . CYS A 1 407 ? -2.178 -3.094 -34.099 1.00 78.81 407 CYS A CA 1
ATOM 3129 C C . CYS A 1 407 ? -1.185 -3.884 -34.969 1.00 78.81 407 CYS A C 1
ATOM 3131 O O . CYS A 1 407 ? -0.278 -4.519 -34.442 1.00 78.81 407 CYS A O 1
ATOM 3133 N N . THR A 1 408 ? -1.330 -3.850 -36.295 1.00 83.06 408 THR A N 1
ATOM 3134 C CA . THR A 1 408 ? -0.458 -4.576 -37.245 1.00 83.06 408 THR A CA 1
ATOM 3135 C C . THR A 1 408 ? 0.505 -3.613 -37.931 1.00 83.06 408 THR A C 1
ATOM 3137 O O . THR A 1 408 ? 0.084 -2.513 -38.278 1.00 83.06 408 THR A O 1
ATOM 3140 N N . LEU A 1 409 ? 1.763 -4.011 -38.155 1.00 78.62 409 LEU A N 1
ATOM 3141 C CA . LEU A 1 409 ? 2.729 -3.255 -38.960 1.00 78.62 409 LEU A CA 1
ATOM 3142 C C . LEU A 1 409 ? 2.196 -3.015 -40.388 1.00 78.62 409 LEU A C 1
ATOM 3144 O O . LEU A 1 409 ? 1.692 -3.935 -41.030 1.00 78.62 409 LEU A O 1
ATOM 3148 N N . GLY A 1 410 ? 2.335 -1.787 -40.896 1.00 70.25 410 GLY A N 1
ATOM 3149 C CA . GLY A 1 410 ? 1.981 -1.429 -42.278 1.00 70.25 410 GLY A CA 1
ATOM 3150 C C . GLY A 1 410 ? 0.509 -1.087 -42.548 1.00 70.25 410 GLY A C 1
ATOM 3151 O O . GLY A 1 410 ? 0.127 -0.960 -43.705 1.00 70.25 410 GLY A O 1
ATOM 3152 N N . TRP A 1 411 ? -0.350 -0.941 -41.538 1.00 78.06 411 TRP A N 1
ATOM 3153 C CA . TRP A 1 411 ? -1.752 -0.539 -41.737 1.00 78.06 411 TRP A CA 1
ATOM 3154 C C . TRP A 1 411 ? -1.940 0.987 -41.593 1.00 78.06 411 TRP A C 1
ATOM 3156 O O . TRP A 1 411 ? -1.196 1.644 -40.876 1.00 78.06 411 TRP A O 1
ATOM 3166 N N . PRO A 1 412 ? -2.940 1.607 -42.244 1.00 70.88 412 PRO A N 1
ATOM 3167 C CA . PRO A 1 412 ? -3.100 3.065 -42.184 1.00 70.88 412 PRO A CA 1
ATOM 3168 C C . PRO A 1 412 ? -3.658 3.583 -40.846 1.00 70.88 412 PRO A C 1
ATOM 3170 O O . PRO A 1 412 ? -3.483 4.755 -40.533 1.00 70.88 412 PRO A O 1
ATOM 3173 N N . ASN A 1 413 ? -4.337 2.735 -40.064 1.00 75.88 413 ASN A N 1
ATOM 3174 C CA . ASN A 1 413 ? -5.055 3.124 -38.847 1.00 75.88 413 ASN A CA 1
ATOM 3175 C C . ASN A 1 413 ? -4.677 2.222 -37.664 1.00 75.88 413 ASN A C 1
ATOM 3177 O O . ASN A 1 413 ? -4.673 0.997 -37.790 1.00 75.88 413 ASN A O 1
ATOM 3181 N N . CYS A 1 414 ? -4.473 2.828 -36.494 1.00 81.19 414 CYS A N 1
ATOM 3182 C CA . CYS A 1 414 ? -4.275 2.141 -35.221 1.00 81.19 414 CYS A CA 1
ATOM 3183 C C . CYS A 1 414 ? -4.966 2.925 -34.094 1.00 81.19 414 CYS A C 1
ATOM 3185 O O . CYS A 1 414 ? -4.812 4.145 -34.004 1.00 81.19 414 CYS A O 1
ATOM 3187 N N . SER A 1 415 ? -5.730 2.247 -33.235 1.00 83.50 415 SER A N 1
ATOM 3188 C CA . SER A 1 415 ? -6.381 2.873 -32.082 1.00 83.50 415 SER A CA 1
ATOM 3189 C C . SER A 1 415 ? -6.535 1.916 -30.902 1.00 83.50 415 SER A C 1
ATOM 3191 O O . SER A 1 415 ? -6.654 0.702 -31.059 1.00 83.50 415 SER A O 1
ATOM 3193 N N . VAL A 1 416 ? -6.528 2.488 -29.699 1.00 83.12 416 VAL A N 1
ATOM 3194 C CA . VAL A 1 416 ? -6.636 1.776 -28.424 1.00 83.12 416 VAL A CA 1
ATOM 3195 C C . VAL A 1 416 ? -7.918 2.206 -27.715 1.00 83.12 416 VAL A C 1
ATOM 3197 O O . VAL A 1 416 ? -8.206 3.395 -27.611 1.00 83.12 416 VAL A O 1
ATOM 3200 N N . ASN A 1 417 ? -8.668 1.244 -27.181 1.00 80.50 417 ASN A N 1
ATOM 3201 C CA . ASN A 1 417 ? -9.798 1.498 -26.289 1.00 80.50 417 ASN A CA 1
ATOM 3202 C C . ASN A 1 417 ? -9.436 1.009 -24.894 1.00 80.50 417 ASN A C 1
ATOM 3204 O O . ASN A 1 417 ? -8.933 -0.103 -24.745 1.00 80.50 417 ASN A O 1
ATOM 3208 N N . LEU A 1 418 ? -9.710 1.826 -23.883 1.00 72.00 418 LEU A N 1
ATOM 3209 C CA . LEU A 1 418 ? -9.460 1.496 -22.486 1.00 72.00 418 LEU A CA 1
ATOM 3210 C C . LEU A 1 418 ? -10.752 1.728 -21.700 1.00 72.00 418 LEU A C 1
ATOM 3212 O O . LEU A 1 418 ? -11.399 2.755 -21.919 1.00 72.00 418 LEU A O 1
ATOM 3216 N N . PRO A 1 419 ? -11.159 0.793 -20.826 1.00 62.31 419 PRO A N 1
ATOM 3217 C CA . PRO A 1 419 ? -12.316 0.990 -19.968 1.00 62.31 419 PRO A CA 1
ATOM 3218 C C . PRO A 1 419 ? -12.050 2.126 -18.976 1.00 62.31 419 PRO A C 1
ATOM 3220 O O . PRO A 1 419 ? -10.895 2.446 -18.684 1.00 62.31 419 PRO A O 1
ATOM 3223 N N . PHE A 1 420 ? -13.135 2.707 -18.455 1.00 59.75 420 PHE A N 1
ATOM 3224 C CA . PHE A 1 420 ? -13.079 3.589 -17.297 1.00 59.75 420 PHE A CA 1
ATOM 3225 C C . PHE A 1 420 ? -14.048 3.094 -16.204 1.00 59.75 420 PHE A C 1
ATOM 3227 O O . PHE A 1 420 ? -15.263 3.160 -16.355 1.00 59.75 420 PHE A O 1
ATOM 3234 N N . SER A 1 421 ? -13.504 2.530 -15.116 1.00 48.88 421 SER A N 1
ATOM 3235 C CA . SER A 1 421 ? -14.225 1.948 -13.963 1.00 48.88 421 SER A CA 1
ATOM 3236 C C . SER A 1 421 ? -15.036 2.971 -13.190 1.00 48.88 421 SER A C 1
ATOM 3238 O O . SER A 1 421 ? -15.961 2.637 -12.458 1.00 48.88 421 SER A O 1
ATOM 3240 N N . THR A 1 422 ? -14.596 4.208 -13.304 1.00 47.41 422 THR A N 1
ATOM 3241 C CA . THR A 1 422 ? -14.873 5.366 -12.484 1.00 47.41 422 THR A CA 1
ATOM 3242 C C . THR A 1 422 ? -14.418 6.566 -13.347 1.00 47.41 422 THR A C 1
ATOM 3244 O O . THR A 1 422 ? -13.490 6.407 -14.143 1.00 47.41 422 THR A O 1
ATOM 3247 N N . GLY A 1 423 ? -15.020 7.758 -13.236 1.00 43.91 423 GLY A N 1
ATOM 3248 C CA . GLY A 1 423 ? -14.528 8.999 -13.871 1.00 43.91 423 GLY A CA 1
ATOM 3249 C C . GLY A 1 423 ? -15.442 9.648 -14.905 1.00 43.91 423 GLY A C 1
ATOM 3250 O O . GLY A 1 423 ? -15.833 8.998 -15.872 1.00 43.91 423 GLY A O 1
ATOM 3251 N N . GLU A 1 424 ? -15.702 10.951 -14.755 1.00 48.34 424 GLU A N 1
ATOM 3252 C CA . GLU A 1 424 ? -16.147 11.777 -15.885 1.00 48.34 424 GLU A CA 1
ATOM 3253 C C . GLU A 1 424 ? -14.982 11.983 -16.874 1.00 48.34 424 GLU A C 1
ATOM 3255 O O . GLU A 1 424 ? -13.819 12.033 -16.461 1.00 48.34 424 GLU A O 1
ATOM 3260 N N . PRO A 1 425 ? -15.256 12.073 -18.187 1.00 48.94 425 PRO A N 1
ATOM 3261 C CA . PRO A 1 425 ? -14.220 12.203 -19.206 1.00 48.94 425 PRO A CA 1
ATOM 3262 C C . PRO A 1 425 ? -13.669 13.639 -19.281 1.00 48.94 425 PRO A C 1
ATOM 3264 O O . PRO A 1 425 ? -13.956 14.378 -20.223 1.00 48.94 425 PRO A O 1
ATOM 3267 N N . ASP A 1 426 ? -12.852 14.022 -18.294 1.00 52.78 426 ASP A N 1
ATOM 3268 C CA . ASP A 1 426 ? -12.025 15.237 -18.332 1.00 52.78 426 ASP A CA 1
ATOM 3269 C C . ASP A 1 426 ? -11.164 15.254 -19.608 1.00 52.78 426 ASP A C 1
ATOM 3271 O O . ASP A 1 426 ? -10.388 14.334 -19.877 1.00 52.78 426 ASP A O 1
ATOM 3275 N N . VAL A 1 427 ? -11.288 16.321 -20.400 1.00 59.19 427 VAL A N 1
ATOM 3276 C CA . VAL A 1 427 ? -10.958 16.327 -21.842 1.00 59.19 427 VAL A CA 1
ATOM 3277 C C . VAL A 1 427 ? -9.453 16.479 -22.155 1.00 59.19 427 VAL A C 1
ATOM 3279 O O . VAL A 1 427 ? -9.076 16.887 -23.251 1.00 59.19 427 VAL A O 1
ATOM 3282 N N . GLU A 1 428 ? -8.565 16.157 -21.211 1.00 72.19 428 GLU A N 1
ATOM 3283 C CA . GLU A 1 428 ? -7.111 16.337 -21.357 1.00 72.19 428 GLU A CA 1
ATOM 3284 C C . GLU A 1 428 ? -6.291 15.125 -20.864 1.00 72.19 428 GLU A C 1
ATOM 3286 O O . GLU A 1 428 ? -5.342 15.269 -20.088 1.00 72.19 428 GLU A O 1
ATOM 3291 N N . THR A 1 429 ? -6.618 13.908 -21.323 1.00 81.12 429 THR A N 1
ATOM 3292 C CA . THR A 1 429 ? -5.729 12.739 -21.151 1.00 81.12 429 THR A CA 1
ATOM 3293 C C . THR A 1 429 ? -5.141 12.235 -22.469 1.00 81.12 429 THR A C 1
ATOM 3295 O O . THR A 1 429 ? -5.784 12.235 -23.522 1.00 81.12 429 THR A O 1
ATOM 3298 N N . SER A 1 430 ? -3.895 11.770 -22.402 1.00 86.44 430 SER A N 1
ATOM 3299 C CA . SER A 1 430 ? -3.130 11.249 -23.532 1.00 86.44 430 SER A CA 1
ATOM 3300 C C . SER A 1 430 ? -2.569 9.858 -23.228 1.00 86.44 430 SER A C 1
ATOM 3302 O O . SER A 1 430 ? -2.394 9.459 -22.074 1.00 86.44 430 SER A O 1
ATOM 3304 N N . LEU A 1 431 ? -2.387 9.059 -24.273 1.00 86.06 431 LEU A N 1
ATOM 3305 C CA . LEU A 1 431 ? -1.733 7.753 -24.313 1.00 86.06 431 LEU A CA 1
ATOM 3306 C C . LEU A 1 431 ? -0.426 7.888 -25.113 1.00 86.06 431 LEU A C 1
ATOM 3308 O O . LEU A 1 431 ? -0.352 8.687 -26.040 1.00 86.06 431 LEU A O 1
ATOM 3312 N N . ARG A 1 432 ? 0.589 7.089 -24.787 1.00 87.50 432 ARG A N 1
ATOM 3313 C CA . ARG A 1 432 ? 1.842 6.960 -25.532 1.00 87.50 432 ARG A CA 1
ATOM 3314 C C . ARG A 1 432 ? 2.316 5.512 -25.511 1.00 87.50 432 ARG A C 1
ATOM 3316 O O . ARG A 1 432 ? 2.446 4.948 -24.432 1.00 87.50 432 ARG A O 1
ATOM 3323 N N . ILE A 1 433 ? 2.545 4.898 -26.666 1.00 84.44 433 ILE A N 1
ATOM 3324 C CA . ILE A 1 433 ? 3.144 3.555 -26.761 1.00 84.44 433 ILE A CA 1
ATOM 3325 C C . ILE A 1 433 ? 4.666 3.675 -26.628 1.00 84.44 433 ILE A C 1
ATOM 3327 O O . ILE A 1 433 ? 5.265 4.506 -27.301 1.00 84.44 433 ILE A O 1
ATOM 3331 N N . LEU A 1 434 ? 5.290 2.882 -25.755 1.00 75.25 434 LEU A N 1
ATOM 3332 C CA . LEU A 1 434 ? 6.712 2.926 -25.386 1.00 75.25 434 LEU A CA 1
ATOM 3333 C C . LEU A 1 434 ? 7.202 1.522 -24.985 1.00 75.25 434 LEU A C 1
ATOM 3335 O O . LEU A 1 434 ? 6.412 0.705 -24.539 1.00 75.25 434 LEU A O 1
ATOM 3339 N N . ALA A 1 435 ? 8.497 1.204 -25.089 1.00 68.75 435 ALA A N 1
ATOM 3340 C CA . ALA A 1 435 ? 9.004 -0.148 -24.772 1.00 68.75 435 ALA A CA 1
ATOM 3341 C C . ALA A 1 435 ? 8.683 -0.588 -23.328 1.00 68.75 435 ALA A C 1
ATOM 3343 O O . ALA A 1 435 ? 8.269 -1.718 -23.079 1.00 68.75 435 ALA A O 1
ATOM 3344 N N . ALA A 1 436 ? 8.800 0.351 -22.394 1.00 66.25 436 ALA A N 1
ATOM 3345 C CA . ALA A 1 436 ? 8.249 0.315 -21.048 1.00 66.25 436 ALA A CA 1
ATOM 3346 C C . ALA A 1 436 ? 7.922 1.763 -20.649 1.00 66.25 436 ALA A C 1
ATOM 3348 O O . ALA A 1 436 ? 8.459 2.697 -21.253 1.00 66.25 436 ALA A O 1
ATOM 3349 N N . CYS A 1 437 ? 7.048 1.972 -19.661 1.00 75.12 437 CYS A N 1
ATOM 3350 C CA . CYS A 1 437 ? 6.615 3.333 -19.352 1.00 75.12 437 CYS A CA 1
ATOM 3351 C C . CYS A 1 437 ? 7.689 4.199 -18.680 1.00 75.12 437 CYS A C 1
ATOM 3353 O O . CYS A 1 437 ? 8.578 3.668 -18.008 1.00 75.12 437 CYS A O 1
ATOM 3355 N N . PRO A 1 438 ? 7.642 5.530 -18.892 1.00 72.94 438 PRO A N 1
ATOM 3356 C CA . PRO A 1 438 ? 8.672 6.456 -18.462 1.00 72.94 438 PRO A CA 1
ATOM 3357 C C . PRO A 1 438 ? 8.807 6.604 -16.959 1.00 72.94 438 PRO A C 1
ATOM 3359 O O . PRO A 1 438 ? 7.981 6.210 -16.145 1.00 72.94 438 PRO A O 1
ATOM 3362 N N . VAL A 1 439 ? 9.902 7.243 -16.593 1.00 67.94 439 VAL A N 1
ATOM 3363 C CA . VAL A 1 439 ? 10.630 6.863 -15.400 1.00 67.94 439 VAL A CA 1
ATOM 3364 C C . VAL A 1 439 ? 11.077 8.134 -14.662 1.00 67.94 439 VAL A C 1
ATOM 3366 O O . VAL A 1 439 ? 12.255 8.440 -14.622 1.00 67.94 439 VAL A O 1
ATOM 3369 N N . PRO A 1 440 ? 10.173 8.937 -14.066 1.00 61.91 440 PRO A N 1
ATOM 3370 C CA . PRO A 1 440 ? 10.515 10.281 -13.600 1.00 61.91 440 PRO A CA 1
ATOM 3371 C C . PRO A 1 440 ? 11.507 10.171 -12.441 1.00 61.91 440 PRO A C 1
ATOM 3373 O O . PRO A 1 440 ? 11.150 9.699 -11.366 1.00 61.91 440 PRO A O 1
ATOM 3376 N N . GLY A 1 441 ? 12.761 10.562 -12.668 1.00 57.84 441 GLY A N 1
ATOM 3377 C CA . GLY A 1 441 ? 13.873 10.340 -11.732 1.00 57.84 441 GLY A CA 1
ATOM 3378 C C . GLY A 1 441 ? 14.969 9.396 -12.203 1.00 57.84 441 GLY A C 1
ATOM 3379 O O . GLY A 1 441 ? 16.035 9.329 -11.602 1.00 57.84 441 GLY A O 1
ATOM 3380 N N . LYS A 1 442 ? 14.776 8.732 -13.329 1.00 57.31 442 LYS A N 1
ATOM 3381 C CA . LYS A 1 442 ? 15.862 8.442 -14.249 1.00 57.31 442 LYS A CA 1
ATOM 3382 C C . LYS A 1 442 ? 15.343 8.864 -15.601 1.00 57.31 442 LYS A C 1
ATOM 3384 O O . LYS A 1 442 ? 14.411 8.254 -16.109 1.00 57.31 442 LYS A O 1
ATOM 3389 N N . THR A 1 443 ? 15.997 9.857 -16.180 1.00 53.72 443 THR A N 1
ATOM 3390 C CA . THR A 1 443 ? 16.076 10.027 -17.634 1.00 53.72 443 THR A CA 1
ATOM 3391 C C . THR A 1 443 ? 15.838 8.698 -18.347 1.00 53.72 443 THR A C 1
ATOM 3393 O O . THR A 1 443 ? 16.533 7.735 -18.019 1.00 53.72 443 THR A O 1
ATOM 3396 N N . VAL A 1 444 ? 14.854 8.624 -19.246 1.00 53.38 444 VAL A N 1
ATOM 3397 C CA . VAL A 1 444 ? 14.445 7.371 -19.907 1.00 53.38 444 VAL A CA 1
ATOM 3398 C C . VAL A 1 444 ? 15.665 6.728 -20.587 1.00 53.38 444 VAL A C 1
ATOM 3400 O O . VAL A 1 444 ? 16.092 7.147 -21.659 1.00 53.38 444 VAL A O 1
ATOM 3403 N N . GLU A 1 445 ? 16.282 5.746 -19.922 1.00 43.38 445 GLU A N 1
ATOM 3404 C CA . GLU A 1 445 ? 17.553 5.156 -20.353 1.00 43.38 445 GLU A CA 1
ATOM 3405 C C . GLU A 1 445 ? 17.319 4.384 -21.663 1.00 43.38 445 GLU A C 1
ATOM 3407 O O . GLU A 1 445 ? 16.578 3.404 -21.687 1.00 43.38 445 GLU A O 1
ATOM 3412 N N . GLY A 1 446 ? 17.936 4.845 -22.758 1.00 48.53 446 GLY A N 1
ATOM 3413 C CA . GLY A 1 446 ? 17.757 4.265 -24.094 1.00 48.53 446 GLY A CA 1
ATOM 3414 C C . GLY A 1 446 ? 16.833 5.040 -25.044 1.00 48.53 446 GLY A C 1
ATOM 3415 O O . GLY A 1 446 ? 16.505 4.503 -26.099 1.00 48.53 446 GLY A O 1
ATOM 3416 N N . THR A 1 447 ? 16.460 6.294 -24.741 1.00 52.47 447 THR A N 1
ATOM 3417 C CA . THR A 1 447 ? 15.765 7.197 -25.694 1.00 52.47 447 THR A CA 1
ATOM 3418 C C . THR A 1 447 ? 16.409 7.264 -27.068 1.00 52.47 447 THR A C 1
ATOM 3420 O O . THR A 1 447 ? 15.718 7.495 -28.052 1.00 52.47 447 THR A O 1
ATOM 3423 N N . ASP A 1 448 ? 17.725 7.100 -27.139 1.00 51.97 448 ASP A N 1
ATOM 3424 C CA . ASP A 1 448 ? 18.518 7.393 -28.333 1.00 51.97 448 ASP A CA 1
ATOM 3425 C C . ASP A 1 448 ? 18.491 6.238 -29.354 1.00 51.97 448 ASP A C 1
ATOM 3427 O O . ASP A 1 448 ? 19.000 6.374 -30.466 1.00 51.97 448 ASP A O 1
ATOM 3431 N N . ALA A 1 449 ? 17.879 5.100 -29.000 1.00 52.81 449 ALA A N 1
ATOM 3432 C CA . ALA A 1 449 ? 17.633 4.004 -29.927 1.00 52.81 449 ALA A CA 1
ATOM 3433 C C . ALA A 1 449 ? 16.550 4.403 -30.958 1.00 52.81 449 ALA A C 1
ATOM 3435 O O . ALA A 1 449 ? 15.484 4.876 -30.551 1.00 52.81 449 ALA A O 1
ATOM 3436 N N . PRO A 1 450 ? 16.750 4.179 -32.275 1.00 59.91 450 PRO A N 1
ATOM 3437 C CA . PRO A 1 450 ? 15.796 4.604 -33.306 1.00 59.91 450 PRO A CA 1
ATOM 3438 C C . PRO A 1 450 ? 14.375 4.068 -33.100 1.00 59.91 450 PRO A C 1
ATOM 3440 O O . PRO A 1 450 ? 13.419 4.831 -33.194 1.00 59.91 450 PRO A O 1
ATOM 3443 N N . SER A 1 451 ? 14.236 2.797 -32.714 1.00 56.06 451 SER A N 1
ATOM 3444 C CA . SER A 1 451 ? 12.943 2.174 -32.401 1.00 56.06 451 SER A CA 1
ATOM 3445 C C . SER A 1 451 ? 12.285 2.726 -31.131 1.00 56.06 451 SER A C 1
ATOM 3447 O O . SER A 1 451 ? 11.069 2.645 -30.981 1.00 56.06 451 SER A O 1
ATOM 3449 N N . VAL A 1 452 ? 13.053 3.333 -30.221 1.00 64.12 452 VAL A N 1
ATOM 3450 C CA . VAL A 1 452 ? 12.511 4.030 -29.047 1.00 64.12 452 VAL A CA 1
ATOM 3451 C C . VAL A 1 452 ? 12.063 5.441 -29.426 1.00 64.12 452 VAL A C 1
ATOM 3453 O O . VAL A 1 452 ? 10.976 5.838 -29.019 1.00 64.12 452 VAL A O 1
ATOM 3456 N N . GLN A 1 453 ? 12.798 6.168 -30.279 1.00 68.06 453 GLN A N 1
ATOM 3457 C CA . GLN A 1 453 ? 12.293 7.415 -30.880 1.00 68.06 453 GLN A CA 1
ATOM 3458 C C . GLN A 1 453 ? 11.003 7.170 -31.678 1.00 68.06 453 GLN A C 1
ATOM 3460 O O . GLN A 1 453 ? 10.013 7.862 -31.470 1.00 68.06 453 GLN A O 1
ATOM 3465 N N . ALA A 1 454 ? 10.967 6.144 -32.522 1.00 65.12 454 ALA A N 1
ATOM 3466 C CA . ALA A 1 454 ? 9.787 5.738 -33.281 1.00 65.12 454 ALA A CA 1
ATOM 3467 C C . ALA A 1 454 ? 8.517 5.639 -32.399 1.00 65.12 454 ALA A C 1
ATOM 3469 O O . ALA A 1 454 ? 7.518 6.322 -32.638 1.00 65.12 454 ALA A O 1
ATOM 3470 N N . LEU A 1 455 ? 8.609 4.913 -31.279 1.00 69.25 455 LEU A N 1
ATOM 3471 C CA . LEU A 1 455 ? 7.569 4.836 -30.242 1.00 69.25 455 LEU A CA 1
ATOM 3472 C C . LEU A 1 455 ? 7.239 6.198 -29.609 1.00 69.25 455 LEU A C 1
ATOM 3474 O O . LEU A 1 455 ? 6.071 6.569 -29.493 1.00 69.25 455 LEU A O 1
ATOM 3478 N N . ILE A 1 456 ? 8.265 6.960 -29.217 1.00 70.31 456 ILE A N 1
ATOM 3479 C CA . ILE A 1 456 ? 8.132 8.280 -28.583 1.00 70.31 456 ILE A CA 1
ATOM 3480 C C . ILE A 1 456 ? 7.313 9.243 -29.448 1.00 70.31 456 ILE A C 1
ATOM 3482 O O . ILE A 1 456 ? 6.489 9.980 -28.899 1.00 70.31 456 ILE A O 1
ATOM 3486 N N . TRP A 1 457 ? 7.543 9.275 -30.760 1.00 67.69 457 TRP A N 1
ATOM 3487 C CA . TRP A 1 457 ? 6.887 10.224 -31.663 1.00 67.69 457 TRP A CA 1
ATOM 3488 C C . TRP A 1 457 ? 5.566 9.669 -32.218 1.00 67.69 457 TRP A C 1
ATOM 3490 O O . TRP A 1 457 ? 4.564 10.380 -32.193 1.00 67.69 457 TRP A O 1
ATOM 3500 N N . GLY A 1 458 ? 5.528 8.400 -32.639 1.00 63.91 458 GLY A N 1
ATOM 3501 C CA . GLY A 1 458 ? 4.351 7.793 -33.271 1.00 63.91 458 GLY A CA 1
ATOM 3502 C C . GLY A 1 458 ? 3.299 7.226 -32.326 1.00 63.91 458 GLY A C 1
ATOM 3503 O O . GLY A 1 458 ? 2.104 7.251 -32.621 1.00 63.91 458 GLY A O 1
ATOM 3504 N N . GLY A 1 459 ? 3.719 6.755 -31.153 1.00 68.19 459 GLY A N 1
ATOM 3505 C CA . GLY A 1 459 ? 2.840 6.112 -30.181 1.00 68.19 459 GLY A CA 1
ATOM 3506 C C . GLY A 1 459 ? 1.891 7.053 -29.436 1.00 68.19 459 GLY A C 1
ATOM 3507 O O . GLY A 1 459 ? 1.140 6.565 -28.597 1.00 68.19 459 GLY A O 1
ATOM 3508 N N . VAL A 1 460 ? 1.938 8.371 -29.667 1.00 84.56 460 VAL A N 1
ATOM 3509 C CA . VAL A 1 460 ? 1.080 9.355 -28.980 1.00 84.56 460 VAL A CA 1
ATOM 3510 C C . VAL A 1 460 ? -0.358 9.280 -29.501 1.00 84.56 460 VAL A C 1
ATOM 3512 O O . VAL A 1 460 ? -0.586 9.286 -30.707 1.00 84.56 460 VAL A O 1
ATOM 3515 N N . ALA A 1 461 ? -1.334 9.282 -28.596 1.00 84.38 461 ALA A N 1
ATOM 3516 C CA . ALA A 1 461 ? -2.759 9.306 -28.902 1.00 84.38 461 ALA A CA 1
ATOM 3517 C C . ALA A 1 461 ? -3.531 10.092 -27.833 1.00 84.38 461 ALA A C 1
ATOM 3519 O O . ALA A 1 461 ? -3.570 9.685 -26.673 1.00 84.38 461 ALA A O 1
ATOM 3520 N N . ASN A 1 462 ? -4.199 11.184 -28.207 1.00 84.75 462 ASN A N 1
ATOM 3521 C CA . ASN A 1 462 ? -5.081 11.915 -27.289 1.00 84.75 462 ASN A CA 1
ATOM 3522 C C . ASN A 1 462 ? -6.443 11.214 -27.158 1.00 84.75 462 ASN A C 1
ATOM 3524 O O . ASN A 1 462 ? -6.888 10.530 -28.082 1.00 84.75 462 ASN A O 1
ATOM 3528 N N . GLN A 1 463 ? -7.116 11.386 -26.017 1.00 81.56 463 GLN A N 1
ATOM 3529 C CA . GLN A 1 463 ? -8.466 10.860 -25.815 1.00 81.56 463 GLN A CA 1
ATOM 3530 C C . GLN A 1 463 ? -9.471 11.568 -26.733 1.00 81.56 463 GLN A C 1
ATOM 3532 O O . GLN A 1 463 ? -9.496 12.793 -26.830 1.00 81.56 463 GLN A O 1
ATOM 3537 N N . THR A 1 464 ? -10.325 10.789 -27.387 1.00 77.25 464 THR A N 1
ATOM 3538 C CA . THR A 1 464 ? -11.509 11.292 -28.102 1.00 77.25 464 THR A CA 1
ATOM 3539 C C . THR A 1 464 ? -12.728 11.336 -27.179 1.00 77.25 464 THR A C 1
ATOM 3541 O O . THR A 1 464 ? -12.775 10.626 -26.175 1.00 77.25 464 THR A O 1
ATOM 3544 N N . GLU A 1 465 ? -13.765 12.089 -27.560 1.00 65.12 465 GLU A N 1
ATOM 3545 C CA . GLU A 1 465 ? -15.062 12.150 -26.853 1.00 65.12 465 GLU A CA 1
ATOM 3546 C C . GLU A 1 465 ? -15.724 10.768 -26.646 1.00 65.12 465 GLU A C 1
ATOM 3548 O O . GLU A 1 465 ? -16.575 10.607 -25.776 1.00 65.12 465 GLU A O 1
ATOM 3553 N N . THR A 1 466 ? -15.328 9.748 -27.419 1.00 64.25 466 THR A N 1
ATOM 3554 C CA . THR A 1 466 ? -15.810 8.360 -27.302 1.00 64.25 466 THR A CA 1
ATOM 3555 C C . THR A 1 466 ? -14.963 7.480 -26.372 1.00 64.25 466 THR A C 1
ATOM 3557 O O . THR A 1 466 ? -15.216 6.281 -26.270 1.00 64.25 466 THR A O 1
ATOM 3560 N N . GLY A 1 467 ? -13.934 8.036 -25.723 1.00 67.12 467 GLY A N 1
ATOM 3561 C CA . GLY A 1 467 ? -12.987 7.302 -24.876 1.00 67.12 467 GLY A CA 1
ATOM 3562 C C . GLY A 1 467 ? -11.903 6.524 -25.636 1.00 67.12 467 GLY A C 1
ATOM 3563 O O . GLY A 1 467 ? -11.066 5.880 -25.003 1.00 67.12 467 GLY A O 1
ATOM 3564 N N . SER A 1 468 ? -11.889 6.591 -26.972 1.00 79.06 468 SER A N 1
ATOM 3565 C CA . SER A 1 468 ? -10.889 5.925 -27.818 1.00 79.06 468 SER A CA 1
ATOM 3566 C C . SER A 1 468 ? -9.627 6.772 -28.026 1.00 79.06 468 SER A C 1
ATOM 3568 O O . SER A 1 468 ? -9.685 8.004 -27.991 1.00 79.06 468 SER A O 1
ATOM 3570 N N . TYR A 1 469 ? -8.499 6.106 -28.274 1.00 85.50 469 TYR A N 1
ATOM 3571 C CA . TYR A 1 469 ? -7.169 6.696 -28.444 1.00 85.50 469 TYR A CA 1
ATOM 3572 C C . TYR A 1 469 ? -6.586 6.333 -29.820 1.00 85.50 469 TYR A C 1
ATOM 3574 O O . TYR A 1 469 ? -5.916 5.303 -29.943 1.00 85.50 469 TYR A O 1
ATOM 3582 N N . PRO A 1 470 ? -6.855 7.122 -30.875 1.00 85.69 470 PRO A N 1
ATOM 3583 C CA . PRO A 1 470 ? -6.232 6.949 -32.186 1.00 85.69 470 PRO A CA 1
ATOM 3584 C C . PRO A 1 470 ? -4.777 7.440 -32.178 1.00 85.69 470 PRO A C 1
ATOM 3586 O O . PRO A 1 470 ? -4.495 8.537 -31.698 1.00 85.69 470 PRO A O 1
ATOM 3589 N N . MET A 1 471 ? -3.862 6.637 -32.725 1.00 85.50 471 MET A N 1
ATOM 3590 C CA . MET A 1 471 ? -2.434 6.976 -32.814 1.00 85.50 471 MET A CA 1
ATOM 3591 C C . MET A 1 471 ? -2.202 8.118 -33.807 1.00 85.50 471 MET A C 1
ATOM 3593 O O . MET A 1 471 ? -2.719 8.086 -34.924 1.00 85.50 471 MET A O 1
ATOM 3597 N N . ALA A 1 472 ? -1.438 9.129 -33.389 1.00 76.00 472 ALA A N 1
ATOM 3598 C CA . ALA A 1 472 ? -1.259 10.379 -34.124 1.00 76.00 472 ALA A CA 1
ATOM 3599 C C . ALA A 1 472 ? -0.309 10.253 -35.326 1.00 76.00 472 ALA A C 1
ATOM 3601 O O . ALA A 1 472 ? -0.534 10.910 -36.341 1.00 76.00 472 ALA A O 1
ATOM 3602 N N . ASP A 1 473 ? 0.717 9.402 -35.231 1.00 77.81 473 ASP A N 1
ATOM 3603 C CA . ASP A 1 473 ? 1.590 9.046 -36.353 1.00 77.81 473 ASP A CA 1
ATOM 3604 C C . ASP A 1 473 ? 1.853 7.532 -36.348 1.00 77.81 473 ASP A C 1
ATOM 3606 O O . ASP A 1 473 ? 2.774 7.004 -35.722 1.00 77.81 473 ASP A O 1
ATOM 3610 N N . VAL A 1 474 ? 0.989 6.818 -37.071 1.00 75.12 474 VAL A N 1
ATOM 3611 C CA . VAL A 1 474 ? 1.053 5.358 -37.206 1.00 75.12 474 VAL A CA 1
ATOM 3612 C C . VAL A 1 474 ? 2.313 4.912 -37.967 1.00 75.12 474 VAL A C 1
ATOM 3614 O O . VAL A 1 474 ? 2.773 3.793 -37.763 1.00 75.12 474 VAL A O 1
ATOM 3617 N N . GLN A 1 475 ? 2.911 5.771 -38.804 1.00 75.19 475 GLN A N 1
ATOM 3618 C CA . GLN A 1 475 ? 4.136 5.436 -39.531 1.00 75.19 475 GLN A CA 1
ATOM 3619 C C . GLN A 1 475 ? 5.338 5.428 -38.587 1.00 75.19 475 GLN A C 1
ATOM 3621 O O . GLN A 1 475 ? 6.048 4.424 -38.534 1.00 75.19 475 GLN A O 1
ATOM 3626 N N . ALA A 1 476 ? 5.511 6.479 -37.783 1.00 73.56 476 ALA A N 1
ATOM 3627 C CA . ALA A 1 476 ? 6.536 6.495 -36.743 1.00 73.56 476 ALA A CA 1
ATOM 3628 C C . ALA A 1 476 ? 6.324 5.359 -35.723 1.00 73.56 476 ALA A C 1
ATOM 3630 O O . ALA A 1 476 ? 7.293 4.782 -35.248 1.00 73.56 476 ALA A O 1
ATOM 3631 N N . LEU A 1 477 ? 5.082 4.940 -35.448 1.00 72.25 477 LEU A N 1
ATOM 3632 C CA . LEU A 1 477 ? 4.820 3.767 -34.604 1.00 72.25 477 LEU A CA 1
ATOM 3633 C C . LEU A 1 477 ? 5.319 2.443 -35.225 1.00 72.25 477 LEU A C 1
ATOM 3635 O O . LEU A 1 477 ? 5.532 1.484 -34.491 1.00 72.25 477 LEU A O 1
ATOM 3639 N N . TYR A 1 478 ? 5.541 2.363 -36.540 1.00 74.88 478 TYR A N 1
ATOM 3640 C CA . TYR A 1 478 ? 6.048 1.157 -37.213 1.00 74.88 478 TYR A CA 1
ATOM 3641 C C . TYR A 1 478 ? 7.565 1.065 -37.299 1.00 74.88 478 TYR A C 1
ATOM 3643 O O . TYR A 1 478 ? 8.101 -0.044 -37.314 1.00 74.88 478 TYR A O 1
ATOM 3651 N N . ASP A 1 479 ? 8.261 2.197 -37.250 1.00 74.69 479 ASP A N 1
ATOM 3652 C CA . ASP A 1 479 ? 9.726 2.231 -37.168 1.00 74.69 479 ASP A CA 1
ATOM 3653 C C . ASP A 1 479 ? 10.230 1.715 -35.788 1.00 74.69 479 ASP A C 1
ATOM 3655 O O . ASP A 1 479 ? 11.426 1.541 -35.557 1.00 74.69 479 ASP A O 1
ATOM 3659 N N . ALA A 1 480 ? 9.298 1.404 -34.874 1.00 71.25 480 ALA A N 1
ATOM 3660 C CA . ALA A 1 480 ? 9.507 0.712 -33.603 1.00 71.25 480 ALA A CA 1
ATOM 3661 C C . ALA A 1 480 ? 9.830 -0.790 -33.741 1.00 71.25 480 ALA A C 1
ATOM 3663 O O . ALA A 1 480 ? 10.311 -1.400 -32.779 1.00 71.25 480 ALA A O 1
ATOM 3664 N N . GLY A 1 481 ? 9.533 -1.386 -34.902 1.00 73.50 481 GLY A N 1
ATOM 3665 C CA . GLY A 1 481 ? 9.487 -2.838 -35.102 1.00 73.50 481 GLY A CA 1
ATOM 3666 C C . GLY A 1 481 ? 8.213 -3.486 -34.541 1.00 73.50 481 GLY A C 1
ATOM 3667 O O . GLY A 1 481 ? 7.328 -2.812 -34.018 1.00 73.50 481 GLY A O 1
ATOM 3668 N N . ALA A 1 482 ? 8.097 -4.810 -34.666 1.00 75.94 482 ALA A N 1
ATOM 3669 C CA . ALA A 1 482 ? 7.056 -5.583 -33.986 1.00 75.94 482 ALA A CA 1
ATOM 3670 C C . ALA A 1 482 ? 7.495 -5.985 -32.569 1.00 75.94 482 ALA A C 1
ATOM 3672 O O . ALA A 1 482 ? 8.685 -6.160 -32.305 1.00 75.94 482 ALA A O 1
ATOM 3673 N N . GLY A 1 483 ? 6.539 -6.204 -31.666 1.00 68.00 483 GLY A N 1
ATOM 3674 C CA . GLY A 1 483 ? 6.839 -6.519 -30.270 1.00 68.00 483 GLY A CA 1
ATOM 3675 C C . GLY A 1 483 ? 5.666 -6.338 -29.312 1.00 68.00 483 GLY A C 1
ATOM 3676 O O . GLY A 1 483 ? 4.550 -5.989 -29.705 1.00 68.00 483 GLY A O 1
ATOM 3677 N N . LEU A 1 484 ? 5.950 -6.553 -28.027 1.00 64.62 484 LEU A N 1
ATOM 3678 C CA . LEU A 1 484 ? 5.092 -6.123 -26.928 1.00 64.62 484 LEU A CA 1
ATOM 3679 C C . LEU A 1 484 ? 5.690 -4.868 -26.292 1.00 64.62 484 LEU A C 1
ATOM 3681 O O . LEU A 1 484 ? 6.868 -4.848 -25.940 1.00 64.62 484 LEU A O 1
ATOM 3685 N N . TYR A 1 485 ? 4.858 -3.847 -26.134 1.00 73.44 485 TYR A N 1
ATOM 3686 C CA . TYR A 1 485 ? 5.224 -2.521 -25.649 1.00 73.44 485 TYR A CA 1
ATOM 3687 C C . TYR A 1 485 ? 4.313 -2.131 -24.481 1.00 73.44 485 TYR A C 1
ATOM 3689 O O . TYR A 1 485 ? 3.172 -2.582 -24.388 1.00 73.44 485 TYR A O 1
ATOM 3697 N N . GLY A 1 486 ? 4.793 -1.259 -23.602 1.00 73.31 486 GLY A N 1
ATOM 3698 C CA . GLY A 1 486 ? 3.945 -0.523 -22.676 1.00 73.31 486 GLY A CA 1
ATOM 3699 C C . GLY A 1 486 ? 3.126 0.538 -23.414 1.00 73.31 486 GLY A C 1
ATOM 3700 O O . GLY A 1 486 ? 3.667 1.496 -23.953 1.00 73.31 486 GLY A O 1
ATOM 3701 N N . MET A 1 487 ? 1.805 0.431 -23.394 1.00 82.12 487 MET A N 1
ATOM 3702 C CA . MET A 1 487 ? 0.950 1.614 -23.453 1.00 82.12 487 MET A CA 1
ATOM 3703 C C . MET A 1 487 ? 1.257 2.461 -22.178 1.00 82.12 487 MET A C 1
ATOM 3705 O O . MET A 1 487 ? 1.402 1.859 -21.112 1.00 82.12 487 MET A O 1
ATOM 3709 N N . CYS A 1 488 ? 1.267 3.814 -22.225 1.00 84.69 488 CYS A N 1
ATOM 3710 C CA . CYS A 1 488 ? 1.526 4.736 -21.078 1.00 84.69 488 CYS A CA 1
ATOM 3711 C C . CYS A 1 488 ? 0.673 6.052 -21.062 1.00 84.69 488 CYS A C 1
ATOM 3713 O O . CYS A 1 488 ? 0.430 6.617 -22.119 1.00 84.69 488 CYS A O 1
ATOM 3715 N N . TRP A 1 489 ? 0.183 6.573 -19.922 1.00 87.88 489 TRP A N 1
ATOM 3716 C CA . TRP A 1 489 ? -0.721 7.754 -19.804 1.00 87.88 489 TRP A CA 1
ATOM 3717 C C . TRP A 1 489 ? -0.041 9.026 -19.362 1.00 87.88 489 TRP A C 1
ATOM 3719 O O . TRP A 1 489 ? 0.987 9.042 -18.689 1.00 87.88 489 TRP A O 1
ATOM 3729 N N . CYS A 1 490 ? -0.746 10.107 -19.638 1.00 86.25 490 CYS A N 1
ATOM 3730 C CA . CYS A 1 490 ? -0.670 11.320 -18.864 1.00 86.25 490 CYS A CA 1
ATOM 3731 C C . CYS A 1 490 ? -2.069 11.961 -18.798 1.00 86.25 490 CYS A C 1
ATOM 3733 O O . CYS A 1 490 ? -2.799 11.918 -19.788 1.00 86.25 490 CYS A O 1
ATOM 3735 N N . LYS A 1 491 ? -2.427 12.563 -17.656 1.00 85.38 491 LYS A N 1
ATOM 3736 C CA . LYS A 1 491 ? -3.529 13.529 -17.522 1.00 85.38 491 LYS A CA 1
ATOM 3737 C C . LYS A 1 491 ? -2.925 14.905 -17.299 1.00 85.38 491 LYS A C 1
ATOM 3739 O O . LYS A 1 491 ? -2.031 15.058 -16.460 1.00 85.38 491 LYS A O 1
ATOM 3744 N N . SER A 1 492 ? -3.382 15.863 -18.094 1.00 83.88 492 SER A N 1
ATOM 3745 C CA . SER A 1 492 ? -2.915 17.241 -18.064 1.00 83.88 492 SER A CA 1
ATOM 3746 C C . SER A 1 492 ? -3.365 17.898 -16.771 1.00 83.88 492 SER A C 1
ATOM 3748 O O . SER A 1 492 ? -4.519 17.781 -16.358 1.00 83.88 492 SER A O 1
ATOM 3750 N N . VAL A 1 493 ? -2.434 18.575 -16.112 1.00 78.75 493 VAL A N 1
ATOM 3751 C CA . VAL A 1 493 ? -2.675 19.333 -14.882 1.00 78.75 493 VAL A CA 1
ATOM 3752 C C . VAL A 1 493 ? -1.755 20.558 -14.863 1.00 78.75 493 VAL A C 1
ATOM 3754 O O . VAL A 1 493 ? -0.715 20.561 -15.530 1.00 78.75 493 VAL A O 1
ATOM 3757 N N . PRO A 1 494 ? -2.066 21.617 -14.093 1.00 75.81 494 PRO A N 1
ATOM 3758 C CA . PRO A 1 494 ? -1.220 22.806 -14.027 1.00 75.81 494 PRO A CA 1
ATOM 3759 C C . PRO A 1 494 ? 0.228 22.480 -13.623 1.00 75.81 494 PRO A C 1
ATOM 3761 O O . PRO A 1 494 ? 0.492 22.023 -12.511 1.00 75.81 494 PRO A O 1
ATOM 3764 N N . GLY A 1 495 ? 1.170 22.728 -14.539 1.00 72.44 495 GLY A N 1
ATOM 3765 C CA . GLY A 1 495 ? 2.589 22.390 -14.374 1.00 72.44 495 GLY A CA 1
ATOM 3766 C C . GLY A 1 495 ? 2.999 21.000 -14.879 1.00 72.44 495 GLY A C 1
ATOM 3767 O O . GLY A 1 495 ? 4.145 20.621 -14.655 1.00 72.44 495 GLY A O 1
ATOM 3768 N N . ARG A 1 496 ? 2.097 20.262 -15.543 1.00 76.44 496 ARG A N 1
ATOM 3769 C CA . ARG A 1 496 ? 2.375 18.998 -16.241 1.00 76.44 496 ARG A CA 1
ATOM 3770 C C . ARG A 1 496 ? 1.419 18.798 -17.440 1.00 76.44 496 ARG A C 1
ATOM 3772 O O . ARG A 1 496 ? 0.364 18.188 -17.264 1.00 76.44 496 ARG A O 1
ATOM 3779 N N . PRO A 1 497 ? 1.730 19.343 -18.634 1.00 80.31 497 PRO A N 1
ATOM 3780 C CA . PRO A 1 497 ? 0.807 19.418 -19.777 1.00 80.31 497 PRO A CA 1
ATOM 3781 C C . PRO A 1 497 ? 0.753 18.173 -20.686 1.00 80.31 497 PRO A C 1
ATOM 3783 O O . PRO A 1 497 ? 0.162 18.240 -21.760 1.00 80.31 497 PRO A O 1
ATOM 3786 N N . CYS A 1 498 ? 1.374 17.051 -20.309 1.00 83.75 498 CYS A N 1
ATOM 3787 C CA . CYS A 1 498 ? 1.433 15.825 -21.119 1.00 83.75 498 CYS A CA 1
ATOM 3788 C C . CYS A 1 498 ? 2.187 15.971 -22.443 1.00 83.75 498 CYS A C 1
ATOM 3790 O O . CYS A 1 498 ? 1.799 15.413 -23.472 1.00 83.75 498 CYS A O 1
ATOM 3792 N N . VAL A 1 499 ? 3.305 16.687 -22.406 1.00 80.12 499 VAL A N 1
ATOM 3793 C CA . VAL A 1 499 ? 4.197 16.868 -23.558 1.00 80.12 499 VAL A CA 1
ATOM 3794 C C . VAL A 1 499 ? 5.431 15.980 -23.399 1.00 80.12 499 VAL A C 1
ATOM 3796 O O . VAL A 1 499 ? 5.750 15.176 -24.286 1.00 80.12 499 VAL A O 1
ATOM 3799 N N . ASP A 1 500 ? 6.083 16.067 -22.241 1.00 81.06 500 ASP A N 1
ATOM 3800 C CA . ASP A 1 500 ? 7.358 15.405 -21.987 1.00 81.06 500 ASP A CA 1
ATOM 3801 C C . ASP A 1 500 ? 7.177 13.923 -21.645 1.00 81.06 500 ASP A C 1
ATOM 3803 O O . ASP A 1 500 ? 6.213 13.509 -21.000 1.00 81.06 500 ASP A O 1
ATOM 3807 N N . LEU A 1 501 ? 8.135 13.083 -22.047 1.00 74.75 501 LEU A N 1
ATOM 3808 C CA . LEU A 1 501 ? 8.101 11.647 -21.743 1.00 74.75 501 LEU A CA 1
ATOM 3809 C C . LEU A 1 501 ? 8.039 11.378 -20.241 1.00 74.75 501 LEU A C 1
ATOM 3811 O O . LEU A 1 501 ? 7.307 10.495 -19.810 1.00 74.75 501 LEU A O 1
ATOM 3815 N N . GLU A 1 502 ? 8.720 12.194 -19.440 1.00 75.50 502 GLU A N 1
ATOM 3816 C CA . GLU A 1 502 ? 8.697 12.132 -17.974 1.00 75.50 502 GLU A CA 1
ATOM 3817 C C . GLU A 1 502 ? 7.345 12.573 -17.356 1.00 75.50 502 GLU A C 1
ATOM 3819 O O . GLU A 1 502 ? 7.199 12.629 -16.136 1.00 75.50 502 GLU A O 1
ATOM 3824 N N . GLU A 1 503 ? 6.316 12.770 -18.188 1.00 81.56 503 GLU A N 1
ATOM 3825 C CA . GLU A 1 503 ? 4.907 12.955 -17.819 1.00 81.56 503 GLU A CA 1
ATOM 3826 C C . GLU A 1 503 ? 4.013 11.799 -18.297 1.00 81.56 503 GLU A C 1
ATOM 3828 O O . GLU A 1 503 ? 3.003 11.506 -17.649 1.00 81.56 503 GLU A O 1
ATOM 3833 N N . TYR A 1 504 ? 4.434 11.082 -19.349 1.00 84.00 504 TYR A N 1
ATOM 3834 C CA . TYR A 1 504 ? 3.849 9.803 -19.793 1.00 84.00 504 TYR A CA 1
ATOM 3835 C C . TYR A 1 504 ? 4.173 8.632 -18.881 1.00 84.00 504 TYR A C 1
ATOM 3837 O O . TYR A 1 504 ? 3.782 7.504 -19.133 1.00 84.00 504 TYR A O 1
ATOM 3845 N N . ILE A 1 505 ? 4.866 8.931 -17.793 1.00 76.19 505 ILE A N 1
ATOM 3846 C CA . ILE A 1 505 ? 5.111 8.087 -16.636 1.00 76.19 505 ILE A CA 1
ATOM 3847 C C . ILE A 1 505 ? 3.854 7.387 -16.148 1.00 76.19 505 ILE A C 1
ATOM 3849 O O . ILE A 1 505 ? 3.961 6.403 -15.430 1.00 76.19 505 ILE A O 1
ATOM 3853 N N . VAL A 1 506 ? 2.649 7.909 -16.408 1.00 80.31 506 VAL A N 1
ATOM 3854 C CA . VAL A 1 506 ? 1.477 7.199 -15.928 1.00 80.31 506 VAL A CA 1
ATOM 3855 C C . VAL A 1 506 ? 1.386 5.877 -16.663 1.00 80.31 506 VAL A C 1
ATOM 3857 O O . VAL A 1 506 ? 1.773 5.763 -17.826 1.00 80.31 506 VAL A O 1
ATOM 3860 N N . PRO A 1 507 ? 0.937 4.848 -15.958 1.00 78.69 507 PRO A N 1
ATOM 3861 C CA . PRO A 1 507 ? 0.776 3.559 -16.560 1.00 78.69 507 PRO A CA 1
ATOM 3862 C C . PRO A 1 507 ? -0.077 3.593 -17.887 1.00 78.69 507 PRO A C 1
ATOM 3864 O O . PRO A 1 507 ? -0.765 4.578 -18.101 1.00 78.69 507 PRO A O 1
ATOM 3867 N N . ALA A 1 508 ? -0.056 2.614 -18.831 1.00 75.56 508 ALA A N 1
ATOM 3868 C CA . ALA A 1 508 ? -1.214 2.291 -19.725 1.00 75.56 508 ALA A CA 1
ATOM 3869 C C . ALA A 1 508 ? -1.466 0.857 -20.282 1.00 75.56 508 ALA A C 1
ATOM 3871 O O . ALA A 1 508 ? -2.529 0.695 -20.877 1.00 75.56 508 ALA A O 1
ATOM 3872 N N . GLY A 1 509 ? -0.601 -0.159 -20.150 1.00 69.06 509 GLY A N 1
ATOM 3873 C CA . GLY A 1 509 ? -0.932 -1.580 -20.442 1.00 69.06 509 GLY A CA 1
ATOM 3874 C C . GLY A 1 509 ? -0.057 -2.254 -21.483 1.00 69.06 509 GLY A C 1
ATOM 3875 O O . GLY A 1 509 ? 0.979 -1.710 -21.843 1.00 69.06 509 GLY A O 1
ATOM 3876 N N . LEU A 1 510 ? -0.444 -3.435 -21.972 1.00 68.88 510 LEU A N 1
ATOM 3877 C CA . LEU A 1 510 ? 0.305 -4.130 -23.024 1.00 68.88 510 LEU A CA 1
ATOM 3878 C C . LEU A 1 510 ? -0.251 -3.816 -24.417 1.00 68.88 510 LEU A C 1
ATOM 3880 O O . LEU A 1 510 ? -1.394 -4.121 -24.754 1.00 68.88 510 LEU A O 1
ATOM 3884 N N . PHE A 1 511 ? 0.596 -3.224 -25.247 1.00 72.25 511 PHE A N 1
ATOM 3885 C CA . PHE A 1 511 ? 0.370 -3.012 -26.666 1.00 72.25 511 PHE A CA 1
ATOM 3886 C C . PHE A 1 511 ? 1.095 -4.093 -27.456 1.00 72.25 511 PHE A C 1
ATOM 3888 O O . PHE A 1 511 ? 2.312 -4.235 -27.344 1.00 72.25 511 PHE A O 1
ATOM 3895 N N . VAL A 1 512 ? 0.368 -4.841 -28.272 1.00 74.81 512 VAL A N 1
ATOM 3896 C CA . VAL A 1 512 ? 0.933 -5.861 -29.151 1.00 74.81 512 VAL A CA 1
ATOM 3897 C C . VAL A 1 512 ? 1.000 -5.276 -30.558 1.00 74.81 512 VAL A C 1
ATOM 3899 O O . VAL A 1 512 ? -0.025 -5.132 -31.228 1.00 74.81 512 VAL A O 1
ATOM 3902 N N . LEU A 1 513 ? 2.207 -4.929 -31.002 1.00 75.06 513 LEU A N 1
ATOM 3903 C CA . LEU A 1 513 ? 2.458 -4.483 -32.368 1.00 75.06 513 LEU A CA 1
ATOM 3904 C C . LEU A 1 513 ? 2.890 -5.688 -33.202 1.00 75.06 513 LEU A C 1
ATOM 3906 O O . LEU A 1 513 ? 3.907 -6.328 -32.939 1.00 75.06 513 LEU A O 1
ATOM 3910 N N . VAL A 1 514 ? 2.051 -6.036 -34.168 1.00 80.00 514 VAL A N 1
ATOM 3911 C CA . VAL A 1 514 ? 2.009 -7.353 -34.796 1.00 80.00 514 VAL A CA 1
ATOM 3912 C C . VAL A 1 514 ? 2.716 -7.327 -36.151 1.00 80.00 514 VAL A C 1
ATOM 3914 O O . VAL A 1 514 ? 2.359 -6.542 -37.028 1.00 80.00 514 VAL A O 1
ATOM 3917 N N . GLY A 1 515 ? 3.693 -8.211 -36.333 1.00 80.00 515 GLY A N 1
ATOM 3918 C CA . GLY A 1 515 ? 4.551 -8.288 -37.515 1.00 80.00 515 GLY A CA 1
ATOM 3919 C C . GLY A 1 515 ? 5.889 -8.979 -37.213 1.00 80.00 515 GLY A C 1
ATOM 3920 O O . GLY A 1 515 ? 6.066 -9.526 -36.119 1.00 80.00 515 GLY A O 1
ATOM 3921 N N . PRO A 1 516 ? 6.833 -8.982 -38.165 1.00 78.69 516 PRO A N 1
ATOM 3922 C CA . PRO A 1 516 ? 8.159 -9.556 -37.979 1.00 78.69 516 PRO A CA 1
ATOM 3923 C C . PRO A 1 516 ? 9.053 -8.670 -37.108 1.00 78.69 516 PRO A C 1
ATOM 3925 O O . PRO A 1 516 ? 8.924 -7.445 -37.085 1.00 78.69 516 PRO A O 1
ATOM 3928 N N . TYR A 1 517 ? 9.983 -9.304 -36.402 1.00 77.88 517 TYR A N 1
ATOM 3929 C CA . TYR A 1 517 ? 11.106 -8.611 -35.784 1.00 77.88 517 TYR A CA 1
ATOM 3930 C C . TYR A 1 517 ? 12.139 -8.247 -36.859 1.00 77.88 517 TYR A C 1
ATOM 3932 O O . TYR A 1 517 ? 12.323 -9.033 -37.792 1.00 77.88 517 TYR A O 1
ATOM 3940 N N . PRO A 1 518 ? 12.865 -7.125 -36.710 1.00 72.94 518 PRO A N 1
ATOM 3941 C CA . PRO A 1 518 ? 14.077 -6.888 -37.479 1.00 72.94 518 PRO A CA 1
ATOM 3942 C C . PRO A 1 518 ? 15.073 -8.039 -37.279 1.00 72.94 518 PRO A C 1
ATOM 3944 O O . PRO A 1 518 ? 15.407 -8.385 -36.143 1.00 72.94 518 PRO A O 1
ATOM 3947 N N . GLN A 1 519 ? 15.540 -8.631 -38.374 1.00 71.06 519 GLN A N 1
ATOM 3948 C CA . GLN A 1 519 ? 16.575 -9.659 -38.401 1.00 71.06 519 GLN A CA 1
ATOM 3949 C C . GLN A 1 519 ? 17.781 -9.145 -39.193 1.00 71.06 519 GLN A C 1
ATOM 3951 O O . GLN A 1 519 ? 17.640 -8.688 -40.325 1.00 71.06 519 GLN A O 1
ATOM 3956 N N . GLU A 1 520 ? 18.981 -9.282 -38.630 1.00 63.09 520 GLU A N 1
ATOM 3957 C CA . GLU A 1 520 ? 20.207 -9.259 -39.430 1.00 63.09 520 GLU A CA 1
ATOM 3958 C C . GLU A 1 520 ? 20.205 -10.523 -40.299 1.00 63.09 520 GLU A C 1
ATOM 3960 O O . GL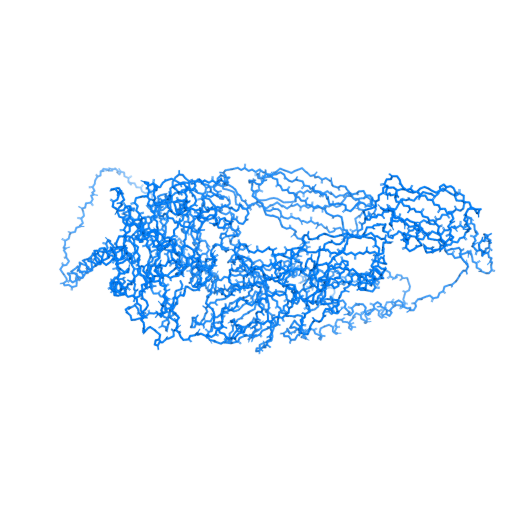U A 1 520 ? 20.292 -11.635 -39.772 1.00 63.09 520 GLU A O 1
ATOM 3965 N N . LEU A 1 521 ? 20.030 -10.371 -41.615 1.00 57.53 521 LEU A N 1
ATOM 3966 C CA . LEU A 1 521 ? 19.857 -11.501 -42.523 1.00 57.53 521 LEU A CA 1
ATOM 3967 C C . LEU A 1 521 ? 21.085 -11.733 -43.411 1.00 57.53 521 LEU A C 1
ATOM 3969 O O . LEU A 1 521 ? 21.548 -10.881 -44.160 1.00 57.53 521 LEU A O 1
ATOM 3973 N N . THR A 1 522 ? 21.582 -12.962 -43.291 1.00 71.44 522 THR A N 1
ATOM 3974 C CA . THR A 1 522 ? 22.197 -13.791 -44.331 1.00 71.44 522 THR A CA 1
ATOM 3975 C C . THR A 1 522 ? 22.850 -13.053 -45.505 1.00 71.44 522 THR A C 1
ATOM 3977 O O . THR A 1 522 ? 22.199 -12.697 -46.488 1.00 71.44 522 THR A O 1
ATOM 3980 N N . GLN A 1 523 ? 24.182 -12.973 -45.475 1.00 74.75 523 GLN A N 1
ATOM 3981 C CA . GLN A 1 523 ? 24.959 -12.936 -46.714 1.00 74.75 523 GLN A CA 1
ATOM 3982 C C . GLN A 1 523 ? 24.677 -14.226 -47.500 1.00 74.75 523 GLN A C 1
ATOM 3984 O O . GLN A 1 523 ? 24.799 -15.311 -46.932 1.00 74.75 523 GLN A O 1
ATOM 3989 N N . ILE A 1 524 ? 24.313 -14.122 -48.780 1.00 82.50 524 ILE A N 1
ATOM 3990 C CA . ILE A 1 524 ? 24.136 -15.287 -49.660 1.00 82.50 524 ILE A CA 1
ATOM 3991 C C . ILE A 1 524 ? 25.116 -15.226 -50.827 1.00 82.50 524 ILE A C 1
ATOM 3993 O O . ILE A 1 524 ? 25.298 -14.171 -51.443 1.00 82.50 524 ILE A O 1
ATOM 3997 N N . TYR A 1 525 ? 25.741 -16.355 -51.155 1.00 82.88 525 TYR A N 1
ATOM 3998 C CA . TYR A 1 525 ? 26.605 -16.450 -52.323 1.00 82.88 525 TYR A CA 1
ATOM 3999 C C . TYR A 1 525 ? 25.793 -16.816 -53.570 1.00 82.88 525 TYR A C 1
ATOM 4001 O O . TYR A 1 525 ? 24.834 -17.592 -53.524 1.00 82.88 525 TYR A O 1
ATOM 4009 N N . MET A 1 526 ? 26.174 -16.262 -54.723 1.00 82.00 526 MET A N 1
ATOM 4010 C CA . MET A 1 526 ? 25.485 -16.573 -55.978 1.00 82.00 526 MET A CA 1
ATOM 4011 C C . MET A 1 526 ? 25.537 -18.073 -56.306 1.00 82.00 526 MET A C 1
ATOM 4013 O O . MET A 1 526 ? 26.605 -18.683 -56.327 1.00 82.00 526 MET A O 1
ATOM 4017 N N . GLY A 1 527 ? 24.369 -18.653 -56.602 1.00 76.81 527 GLY A N 1
ATOM 4018 C CA . GLY A 1 527 ? 24.179 -20.085 -56.850 1.00 76.81 527 GLY A CA 1
ATOM 4019 C C . GLY A 1 527 ? 23.618 -20.882 -55.663 1.00 76.81 527 GLY A C 1
ATOM 4020 O O . GLY A 1 527 ? 23.278 -22.052 -55.845 1.00 76.81 527 GLY A O 1
ATOM 4021 N N . GLU A 1 528 ? 23.488 -20.285 -54.475 1.00 83.50 528 GLU A N 1
ATOM 4022 C CA . GLU A 1 528 ? 22.902 -20.937 -53.295 1.00 83.50 528 GLU A CA 1
ATOM 4023 C C . GLU A 1 528 ? 21.359 -20.894 -53.285 1.00 83.50 528 GLU A C 1
ATOM 4025 O O . GLU A 1 528 ? 20.720 -20.222 -54.097 1.00 83.50 528 GLU A O 1
ATOM 4030 N N . THR A 1 529 ? 20.735 -21.663 -52.384 1.00 84.31 529 THR A N 1
ATOM 4031 C CA . THR A 1 529 ? 19.267 -21.716 -52.217 1.00 84.31 529 THR A CA 1
ATOM 4032 C C . THR A 1 529 ? 18.840 -20.860 -51.030 1.00 84.31 529 THR A C 1
ATOM 4034 O O . THR A 1 529 ? 19.341 -21.054 -49.925 1.00 84.31 529 THR A O 1
ATOM 4037 N N . LEU A 1 530 ? 17.902 -19.940 -51.251 1.00 86.19 530 LEU A N 1
ATOM 4038 C CA . LEU A 1 530 ? 17.430 -18.983 -50.260 1.00 86.19 530 LEU A CA 1
ATOM 4039 C C . LEU A 1 530 ? 16.121 -19.450 -49.611 1.00 86.19 530 LEU A C 1
ATOM 4041 O O . LEU A 1 530 ? 15.036 -19.321 -50.179 1.00 86.19 530 LEU A O 1
ATOM 4045 N N . GLN A 1 531 ? 16.240 -19.944 -48.382 1.00 85.88 531 GLN A N 1
ATOM 4046 C CA . GLN A 1 531 ? 15.128 -20.169 -47.460 1.00 85.88 531 GLN A CA 1
ATOM 4047 C C . GLN A 1 531 ? 15.330 -19.284 -46.228 1.00 85.88 531 GLN A C 1
ATOM 4049 O O . GLN A 1 531 ? 16.446 -19.169 -45.722 1.00 85.88 531 GLN A O 1
ATOM 4054 N N . VAL A 1 532 ? 14.260 -18.637 -45.764 1.00 83.62 532 VAL A N 1
ATOM 4055 C CA . VAL A 1 532 ? 14.301 -17.624 -44.702 1.00 83.62 532 VAL A CA 1
ATOM 4056 C C . VAL A 1 532 ? 13.253 -17.952 -43.641 1.00 83.62 532 VAL A C 1
ATOM 4058 O O . VAL A 1 532 ? 12.076 -18.123 -43.955 1.00 83.62 532 VAL A O 1
ATOM 4061 N N . ALA A 1 533 ? 13.686 -18.018 -42.383 1.00 81.88 533 ALA A N 1
ATOM 4062 C CA . ALA A 1 533 ? 12.824 -18.212 -41.222 1.00 81.88 533 ALA A CA 1
ATOM 4063 C C . ALA A 1 533 ? 12.724 -16.897 -40.432 1.00 81.88 533 ALA A C 1
ATOM 4065 O O . ALA A 1 533 ? 13.621 -16.555 -39.654 1.00 81.88 533 ALA A O 1
ATOM 4066 N N . ILE A 1 534 ? 11.644 -16.142 -40.645 1.00 77.88 534 ILE A N 1
ATOM 4067 C CA . ILE A 1 534 ? 11.423 -14.860 -39.969 1.00 77.88 534 ILE A CA 1
ATOM 4068 C C . ILE A 1 534 ? 10.731 -15.080 -38.621 1.00 77.88 534 ILE A C 1
ATOM 4070 O O . ILE A 1 534 ? 9.723 -15.778 -38.515 1.00 77.88 534 ILE A O 1
ATOM 4074 N N . ALA A 1 535 ? 11.273 -14.469 -37.571 1.00 74.31 535 ALA A N 1
ATOM 4075 C CA . ALA A 1 535 ? 10.643 -14.421 -36.255 1.00 74.31 535 ALA A CA 1
ATOM 4076 C C . ALA A 1 535 ? 9.780 -13.155 -36.126 1.00 74.31 535 ALA A C 1
ATOM 4078 O O . ALA A 1 535 ? 10.088 -12.126 -36.725 1.00 74.31 535 ALA A O 1
ATOM 4079 N N . GLY A 1 536 ? 8.715 -13.192 -35.321 1.00 69.31 536 GLY A N 1
ATOM 4080 C CA . GLY A 1 536 ? 7.844 -12.029 -35.149 1.00 69.31 536 GLY A CA 1
ATOM 4081 C C . GLY A 1 536 ? 6.763 -12.180 -34.089 1.00 69.31 536 GLY A C 1
ATOM 4082 O O . GLY A 1 536 ? 6.452 -13.280 -33.627 1.00 69.31 536 GLY A O 1
ATOM 4083 N N . THR A 1 537 ? 6.158 -11.050 -33.729 1.00 67.88 537 THR A N 1
ATOM 4084 C CA . THR A 1 537 ? 4.987 -10.993 -32.852 1.00 67.88 537 THR A CA 1
ATOM 4085 C C . THR A 1 537 ? 3.725 -11.236 -33.675 1.00 67.88 537 THR A C 1
ATOM 4087 O O . THR A 1 537 ? 3.338 -10.398 -34.482 1.00 67.88 537 THR A O 1
ATOM 4090 N N . GLY A 1 538 ? 3.055 -12.370 -33.456 1.00 66.69 538 GLY A N 1
ATOM 4091 C CA . GLY A 1 538 ? 1.706 -12.629 -33.976 1.00 66.69 538 GLY A CA 1
ATOM 4092 C C . GLY A 1 538 ? 1.576 -12.760 -35.501 1.00 66.69 538 GLY A C 1
ATOM 4093 O O . GLY A 1 538 ? 0.513 -12.427 -36.031 1.00 66.69 538 GLY A O 1
ATOM 4094 N N . LEU A 1 539 ? 2.623 -13.227 -36.190 1.00 78.19 539 LEU A N 1
ATOM 4095 C CA . LEU A 1 539 ? 2.616 -13.613 -37.614 1.00 78.19 539 LEU A CA 1
ATOM 4096 C C . LEU A 1 539 ? 1.545 -14.682 -37.935 1.00 78.19 539 LEU A C 1
ATOM 4098 O O . LEU A 1 539 ? 1.014 -15.323 -37.024 1.00 78.19 539 LEU A O 1
ATOM 4102 N N . SER A 1 540 ? 1.198 -14.882 -39.213 1.00 74.00 540 SER A N 1
ATOM 4103 C CA . SER A 1 540 ? 0.273 -15.952 -39.641 1.00 74.00 540 SER A CA 1
ATOM 4104 C C . SER A 1 540 ? 0.606 -16.624 -40.974 1.00 74.00 540 SER A C 1
ATOM 4106 O O . SER A 1 540 ? 1.215 -16.010 -41.847 1.00 74.00 540 SER A O 1
ATOM 4108 N N . PRO A 1 541 ? 0.093 -17.850 -41.199 1.00 77.00 541 PRO A N 1
ATOM 4109 C CA . PRO A 1 541 ? -0.106 -18.377 -42.545 1.00 77.00 541 PRO A CA 1
ATOM 4110 C C . PRO A 1 541 ? -0.759 -17.340 -43.474 1.00 77.00 541 PRO A C 1
ATOM 4112 O O . PRO A 1 541 ? -1.700 -16.651 -43.071 1.00 77.00 541 PRO A O 1
ATOM 4115 N N . ASN A 1 542 ? -0.322 -17.305 -44.734 1.00 81.25 542 ASN A N 1
ATOM 4116 C CA . ASN A 1 542 ? -0.668 -16.323 -45.774 1.00 81.25 542 ASN A CA 1
ATOM 4117 C C . ASN A 1 542 ? -0.082 -14.904 -45.583 1.00 81.25 542 ASN A C 1
ATOM 4119 O O . ASN A 1 542 ? -0.417 -14.002 -46.355 1.00 81.25 542 ASN A O 1
ATOM 4123 N N . ASP A 1 543 ? 0.812 -14.688 -44.613 1.00 85.94 543 ASP A N 1
ATOM 4124 C CA . ASP A 1 543 ? 1.696 -13.517 -44.621 1.00 85.94 543 ASP A CA 1
ATOM 4125 C C . ASP A 1 543 ? 2.667 -13.596 -45.829 1.00 85.94 543 ASP A C 1
ATOM 4127 O O . ASP A 1 543 ? 2.991 -14.684 -46.321 1.00 85.94 543 ASP A O 1
ATOM 4131 N N . ARG A 1 544 ? 3.128 -12.445 -46.336 1.00 88.31 544 ARG A N 1
ATOM 4132 C CA . ARG A 1 544 ? 3.932 -12.331 -47.571 1.00 88.31 544 ARG A CA 1
ATOM 4133 C C . ARG A 1 544 ? 5.321 -11.770 -47.312 1.00 88.31 544 ARG A C 1
ATOM 4135 O O . ARG A 1 544 ? 5.467 -10.930 -46.428 1.00 88.31 544 ARG A O 1
ATOM 4142 N N . LEU A 1 545 ? 6.300 -12.162 -48.131 1.00 88.88 545 LEU A N 1
ATOM 4143 C CA . LEU A 1 545 ? 7.666 -11.629 -48.106 1.00 88.88 545 LEU A CA 1
ATOM 4144 C C . LEU A 1 545 ? 8.196 -11.409 -49.536 1.00 88.88 545 LEU A C 1
ATOM 4146 O O . LEU A 1 545 ? 8.116 -12.300 -50.382 1.00 88.88 545 LEU A O 1
ATOM 4150 N N . GLU A 1 546 ? 8.738 -10.221 -49.800 1.00 90.00 546 GLU A N 1
ATOM 4151 C CA . GLU A 1 546 ? 9.312 -9.798 -51.087 1.00 90.00 546 GLU A CA 1
ATOM 4152 C C . GLU A 1 546 ? 10.757 -9.305 -50.933 1.00 90.00 546 GLU A C 1
ATOM 4154 O O . GLU A 1 546 ? 11.115 -8.784 -49.880 1.00 90.00 546 GLU A O 1
ATOM 4159 N N . ILE A 1 547 ? 11.572 -9.424 -51.987 1.00 89.94 547 ILE A N 1
ATOM 4160 C CA . ILE A 1 547 ? 12.938 -8.875 -52.051 1.00 89.94 547 ILE A CA 1
ATOM 4161 C C . ILE A 1 547 ? 12.961 -7.674 -52.999 1.00 89.94 547 ILE A C 1
ATOM 4163 O O . ILE A 1 547 ? 12.645 -7.807 -54.187 1.00 89.94 547 ILE A O 1
ATOM 4167 N N . LYS A 1 548 ? 13.337 -6.500 -52.478 1.00 87.88 548 LYS A N 1
ATOM 4168 C CA . LYS A 1 548 ? 13.233 -5.202 -53.169 1.00 87.88 548 LYS A CA 1
ATOM 4169 C C . LYS A 1 548 ? 14.471 -4.319 -52.962 1.00 87.88 548 LYS A C 1
ATOM 4171 O O . LYS A 1 548 ? 15.130 -4.455 -51.935 1.00 87.88 548 LYS A O 1
ATOM 4176 N N . PRO A 1 549 ? 14.754 -3.353 -53.863 1.00 85.12 549 PRO A N 1
ATOM 4177 C CA . PRO A 1 549 ? 15.735 -2.294 -53.603 1.00 85.12 549 PRO A CA 1
ATOM 4178 C C . PRO A 1 549 ? 15.385 -1.443 -52.373 1.00 85.12 549 PRO A C 1
ATOM 4180 O O . PRO A 1 549 ? 16.276 -1.039 -51.641 1.00 85.12 549 PRO A O 1
ATOM 4183 N N . THR A 1 550 ? 14.091 -1.162 -52.162 1.00 85.25 550 THR A N 1
ATOM 4184 C CA . THR A 1 550 ? 13.534 -0.571 -50.930 1.00 85.25 550 THR A CA 1
ATOM 4185 C C . THR A 1 550 ? 12.100 -1.054 -50.722 1.00 85.25 550 THR A C 1
ATOM 4187 O O . THR A 1 550 ? 11.377 -1.269 -51.691 1.00 85.25 550 THR 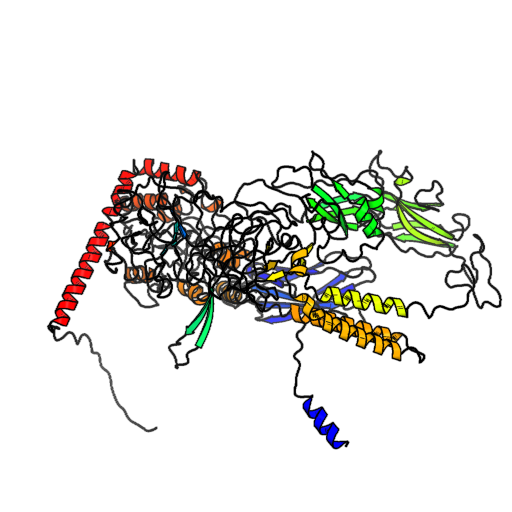A O 1
ATOM 4190 N N . CYS A 1 551 ? 11.614 -1.190 -49.486 1.00 82.62 551 CYS A N 1
ATOM 4191 C CA . CYS A 1 551 ? 10.272 -1.759 -49.271 1.00 82.62 551 CYS A CA 1
ATOM 4192 C C . CYS A 1 551 ? 9.091 -0.912 -49.783 1.00 82.62 551 CYS A C 1
ATOM 4194 O O . CYS A 1 551 ? 7.998 -1.450 -49.937 1.00 82.62 551 CYS A O 1
ATOM 4196 N N . GLY A 1 552 ? 9.308 0.363 -50.126 1.00 73.81 552 GLY A N 1
ATOM 4197 C CA . GLY A 1 552 ? 8.326 1.206 -50.820 1.00 73.81 552 GLY A CA 1
ATOM 4198 C C . GLY A 1 552 ? 8.411 1.180 -52.356 1.00 73.81 552 GLY A C 1
ATOM 4199 O O . GLY A 1 552 ? 7.638 1.881 -53.009 1.00 73.81 552 GLY A O 1
ATOM 4200 N N . SER A 1 553 ? 9.342 0.434 -52.968 1.00 81.25 553 SER A N 1
ATOM 4201 C CA . SER A 1 553 ? 9.524 0.447 -54.426 1.00 81.25 553 SER A CA 1
ATOM 4202 C C . SER A 1 553 ? 8.510 -0.419 -55.179 1.00 81.25 553 SER A C 1
ATOM 4204 O O . SER A 1 553 ? 8.068 -1.468 -54.711 1.00 81.25 553 SER A O 1
ATOM 4206 N N . ALA A 1 554 ? 8.195 -0.001 -56.409 1.00 76.62 554 ALA A N 1
ATOM 4207 C CA . ALA A 1 554 ? 7.424 -0.799 -57.367 1.00 76.62 554 ALA A CA 1
ATOM 4208 C C . ALA A 1 554 ? 8.257 -1.916 -58.031 1.00 76.62 554 ALA A C 1
ATOM 4210 O O . ALA A 1 554 ? 7.695 -2.835 -58.621 1.00 76.62 554 ALA A O 1
ATOM 4211 N N . GLU A 1 555 ? 9.587 -1.838 -57.943 1.00 79.44 555 GLU A N 1
ATOM 4212 C CA . GLU A 1 555 ? 10.504 -2.897 -58.365 1.00 79.44 555 GLU A CA 1
ATOM 4213 C C . GLU A 1 555 ? 10.568 -3.988 -57.287 1.00 79.44 555 GLU A C 1
ATOM 4215 O O . GLU A 1 555 ? 10.621 -3.679 -56.094 1.00 79.44 555 GLU A O 1
ATOM 4220 N N . SER A 1 556 ? 10.525 -5.252 -57.716 1.00 82.06 556 SER A N 1
ATOM 4221 C CA . SER A 1 556 ? 10.536 -6.454 -56.873 1.00 82.06 556 SER A CA 1
ATOM 4222 C C . SER A 1 556 ? 11.199 -7.592 -57.651 1.00 82.06 556 SER A C 1
ATOM 4224 O O . SER A 1 556 ? 10.895 -7.773 -58.833 1.00 82.06 556 SER A O 1
ATOM 4226 N N . TYR A 1 557 ? 12.123 -8.318 -57.019 1.00 86.88 557 TYR A N 1
ATOM 4227 C CA . TYR A 1 557 ? 12.915 -9.373 -57.668 1.00 86.88 557 TYR A CA 1
ATOM 4228 C C . TYR A 1 557 ? 12.338 -10.767 -57.421 1.00 86.88 557 TYR A C 1
ATOM 4230 O O . TYR A 1 557 ? 12.204 -11.563 -58.350 1.00 86.88 557 TYR A O 1
ATOM 4238 N N . LEU A 1 558 ? 11.987 -11.061 -56.167 1.00 86.75 558 LEU A N 1
ATOM 4239 C CA . LEU A 1 558 ? 11.492 -12.360 -55.711 1.00 86.75 558 LEU A CA 1
ATOM 4240 C C . LEU A 1 558 ? 10.374 -12.153 -54.677 1.00 86.75 558 LEU A C 1
ATOM 4242 O O . LEU A 1 558 ? 10.426 -11.213 -53.886 1.00 86.75 558 LEU A O 1
ATOM 4246 N N . VAL A 1 559 ? 9.367 -13.029 -54.684 1.00 87.81 559 VAL A N 1
ATOM 4247 C CA . VAL A 1 559 ? 8.171 -12.968 -53.822 1.00 87.81 559 VAL A CA 1
ATOM 4248 C C . VAL A 1 559 ? 7.755 -14.373 -53.396 1.00 87.81 559 VAL A C 1
ATOM 4250 O O . VAL A 1 559 ? 7.796 -15.295 -54.211 1.00 87.81 559 VAL A O 1
ATOM 4253 N N . THR A 1 560 ? 7.336 -14.539 -52.140 1.00 88.56 560 THR A N 1
ATOM 4254 C CA . THR A 1 560 ? 6.801 -15.808 -51.624 1.00 88.56 560 THR A CA 1
ATOM 4255 C C . THR A 1 560 ? 5.798 -15.589 -50.477 1.00 88.56 560 THR A C 1
ATOM 4257 O O . THR A 1 560 ? 5.718 -14.501 -49.897 1.00 88.56 560 THR A O 1
ATOM 4260 N N . GLU A 1 561 ? 4.997 -16.610 -50.164 1.00 87.12 561 GLU A N 1
ATOM 4261 C CA . GLU A 1 561 ? 3.971 -16.597 -49.105 1.00 87.12 561 GLU A CA 1
ATOM 4262 C C . GLU A 1 561 ? 4.248 -17.721 -48.096 1.00 87.12 561 GLU A C 1
ATOM 4264 O O . GLU A 1 561 ? 4.626 -18.825 -48.491 1.00 87.12 561 GLU A O 1
ATOM 4269 N N . THR A 1 562 ? 4.037 -17.476 -46.799 1.00 83.75 562 THR A N 1
ATOM 4270 C CA . THR A 1 562 ? 4.249 -18.509 -45.769 1.00 83.75 562 THR A CA 1
ATOM 4271 C C . THR A 1 562 ? 3.013 -19.374 -45.526 1.00 83.75 562 THR A C 1
ATOM 4273 O O . THR A 1 562 ? 1.872 -18.911 -45.584 1.00 83.75 562 THR A O 1
ATOM 4276 N N . THR A 1 563 ? 3.239 -20.646 -45.191 1.00 75.75 563 THR A N 1
ATOM 4277 C CA . THR A 1 563 ? 2.180 -21.603 -44.820 1.00 75.75 563 THR A CA 1
ATOM 4278 C C . THR A 1 563 ? 2.038 -21.812 -43.310 1.00 75.75 563 THR A C 1
ATOM 4280 O O . THR A 1 563 ? 1.006 -22.320 -42.875 1.00 75.75 563 THR A O 1
ATOM 4283 N N . ASP A 1 564 ? 3.024 -21.392 -42.511 1.00 73.81 564 ASP A N 1
ATOM 4284 C CA . ASP A 1 564 ? 3.045 -21.540 -41.047 1.00 73.81 564 ASP A CA 1
ATOM 4285 C C . ASP A 1 564 ? 3.128 -20.201 -40.289 1.00 73.81 564 ASP A C 1
ATOM 4287 O O . ASP A 1 564 ? 2.755 -20.146 -39.118 1.00 73.81 564 ASP A O 1
ATOM 4291 N N . GLY A 1 565 ? 3.534 -19.121 -40.962 1.00 71.12 565 GLY A N 1
ATOM 4292 C CA . GLY A 1 565 ? 3.737 -17.791 -40.384 1.00 71.12 565 GLY A CA 1
ATOM 4293 C C . GLY A 1 565 ? 5.201 -17.367 -40.299 1.00 71.12 565 GLY A C 1
ATOM 4294 O O . GLY A 1 565 ? 5.463 -16.190 -40.084 1.00 71.12 565 GLY A O 1
ATOM 4295 N N . TYR A 1 566 ? 6.145 -18.288 -40.487 1.00 75.38 566 TYR A N 1
ATOM 4296 C CA . TYR A 1 566 ? 7.551 -18.084 -40.135 1.00 75.38 566 TYR A CA 1
ATOM 4297 C C . TYR A 1 566 ? 8.503 -18.445 -41.277 1.00 75.38 566 TYR A C 1
ATOM 4299 O O . TYR A 1 566 ? 9.490 -17.746 -41.486 1.00 75.38 566 TYR A O 1
ATOM 4307 N N . ASN A 1 567 ? 8.216 -19.502 -42.041 1.00 81.62 567 ASN A N 1
ATOM 4308 C CA . ASN A 1 567 ? 9.101 -19.991 -43.099 1.00 81.62 567 ASN A CA 1
ATOM 4309 C C . ASN A 1 567 ? 8.685 -19.483 -44.487 1.00 81.62 567 ASN A C 1
ATOM 4311 O O . ASN A 1 567 ? 7.511 -19.566 -44.864 1.00 81.62 567 ASN A O 1
ATOM 4315 N N . PHE A 1 568 ? 9.666 -18.993 -45.248 1.00 86.12 568 PHE A N 1
ATOM 4316 C CA . PHE A 1 568 ? 9.531 -18.398 -46.579 1.00 86.12 568 PHE A CA 1
ATOM 4317 C C . PHE A 1 568 ? 10.619 -18.971 -47.510 1.00 86.12 568 PHE A C 1
ATOM 4319 O O . PHE A 1 568 ? 11.808 -18.888 -47.204 1.00 86.12 568 PHE A O 1
ATOM 4326 N N . ASP A 1 569 ? 10.227 -19.566 -48.641 1.00 87.81 569 ASP A N 1
ATOM 4327 C CA . ASP A 1 569 ? 11.141 -20.192 -49.615 1.00 87.81 569 ASP A CA 1
ATOM 4328 C C . ASP A 1 569 ? 11.150 -19.405 -50.934 1.00 87.81 569 ASP A C 1
ATOM 4330 O O . ASP A 1 569 ? 10.087 -19.134 -51.502 1.00 87.81 569 ASP A O 1
ATOM 4334 N N . PHE A 1 570 ? 12.344 -19.043 -51.408 1.00 85.50 570 PHE A N 1
ATOM 4335 C CA . PHE A 1 570 ? 12.575 -18.287 -52.642 1.00 85.50 570 PHE A CA 1
ATOM 4336 C C . PHE A 1 570 ? 13.318 -19.092 -53.728 1.00 85.50 570 PHE A C 1
ATOM 4338 O O . PHE A 1 570 ? 13.473 -18.603 -54.849 1.00 85.50 570 PHE A O 1
ATOM 4345 N N . GLY A 1 571 ? 13.765 -20.320 -53.444 1.00 84.00 571 GLY A N 1
ATOM 4346 C CA . GLY A 1 571 ? 14.526 -21.144 -54.389 1.00 84.00 571 GLY A CA 1
ATOM 4347 C C . GLY A 1 571 ? 15.977 -20.686 -54.619 1.00 84.00 571 GLY A C 1
ATOM 4348 O O . GLY A 1 571 ? 16.616 -20.112 -53.742 1.00 84.00 571 GLY A O 1
ATOM 4349 N N . VAL A 1 572 ? 16.544 -21.011 -55.787 1.00 82.50 572 VAL A N 1
ATOM 4350 C CA . VAL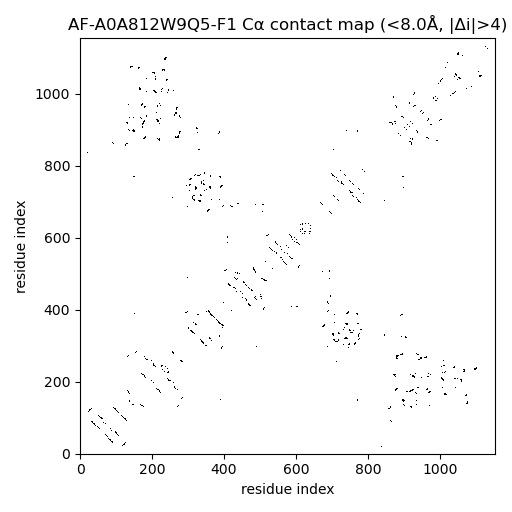 A 1 572 ? 17.974 -20.791 -56.097 1.00 82.50 572 VAL A CA 1
ATOM 4351 C C . VAL A 1 572 ? 18.233 -19.366 -56.584 1.00 82.50 572 VAL A C 1
ATOM 4353 O O . VAL A 1 572 ? 17.660 -18.941 -57.588 1.00 82.50 572 VAL A O 1
ATOM 4356 N N . VAL A 1 573 ? 19.161 -18.664 -55.933 1.00 82.62 573 VAL A N 1
ATOM 4357 C CA . VAL A 1 573 ? 19.559 -17.293 -56.276 1.00 82.62 573 VAL A CA 1
ATOM 4358 C C . VAL A 1 573 ? 20.559 -17.300 -57.432 1.00 82.62 573 VAL A C 1
ATOM 4360 O O . VAL A 1 573 ? 21.644 -17.875 -57.337 1.00 82.62 573 VAL A O 1
ATOM 4363 N N . GLN A 1 574 ? 20.198 -16.640 -58.533 1.00 78.38 574 GLN A N 1
ATOM 4364 C CA . GLN A 1 574 ? 21.030 -16.500 -59.731 1.00 78.38 574 GLN A CA 1
ATOM 4365 C C . GLN A 1 574 ? 21.161 -15.028 -60.136 1.00 78.38 574 GLN A C 1
ATOM 4367 O O . GLN A 1 574 ? 20.233 -14.246 -59.947 1.00 78.38 574 GLN A O 1
ATOM 4372 N N . GLU A 1 575 ? 22.273 -14.689 -60.788 1.00 70.12 575 GLU A N 1
ATOM 4373 C CA . GLU A 1 575 ? 22.599 -13.360 -61.341 1.00 70.12 575 GLU A CA 1
ATOM 4374 C C . GLU A 1 575 ? 21.492 -12.773 -62.247 1.00 70.12 575 GLU A C 1
ATOM 4376 O O . GLU A 1 575 ? 21.306 -11.564 -62.331 1.00 70.12 575 GLU A O 1
ATOM 4381 N N . GLN A 1 576 ? 20.713 -13.640 -62.904 1.00 73.06 576 GLN A N 1
ATOM 4382 C CA . GLN A 1 576 ? 19.582 -13.266 -63.767 1.00 73.06 576 GLN A CA 1
ATOM 4383 C C . GLN A 1 576 ? 18.289 -12.954 -62.990 1.00 73.06 576 GLN A C 1
ATOM 4385 O O . GLN A 1 576 ? 17.349 -12.406 -63.564 1.00 73.06 576 GLN A O 1
ATOM 4390 N N . SER A 1 577 ? 18.224 -13.337 -61.714 1.00 76.81 577 SER A N 1
ATOM 4391 C CA . SER A 1 577 ? 17.092 -13.109 -60.809 1.00 76.81 577 SER A CA 1
ATOM 4392 C C . SER A 1 577 ? 17.333 -11.904 -59.903 1.00 76.81 577 SER A C 1
ATOM 4394 O O . SER A 1 577 ? 16.400 -11.150 -59.639 1.00 76.81 577 SER A O 1
ATOM 4396 N N . ILE A 1 578 ? 18.575 -11.715 -59.446 1.00 83.88 578 ILE A N 1
ATOM 4397 C CA . ILE A 1 578 ? 19.000 -10.570 -58.638 1.00 83.88 578 ILE A CA 1
ATOM 4398 C C . ILE A 1 578 ? 20.515 -10.319 -58.845 1.00 83.88 578 ILE A C 1
ATOM 4400 O O . ILE A 1 578 ? 21.294 -11.276 -58.785 1.00 83.88 578 ILE A O 1
ATOM 4404 N N . PRO A 1 579 ? 20.955 -9.077 -59.131 1.00 83.69 579 PRO A N 1
ATOM 4405 C CA . PRO A 1 579 ? 22.380 -8.725 -59.200 1.00 83.69 579 PRO A CA 1
ATOM 4406 C C . PRO A 1 579 ? 23.100 -8.875 -57.841 1.00 83.69 579 PRO A C 1
ATOM 4408 O O . PRO A 1 579 ? 22.436 -8.981 -56.808 1.00 83.69 579 PRO A O 1
ATOM 4411 N N . PRO A 1 580 ? 24.448 -8.871 -57.798 1.00 81.06 580 PRO A N 1
ATOM 4412 C CA . PRO A 1 580 ? 25.169 -8.735 -56.537 1.00 81.06 580 PRO A CA 1
ATOM 4413 C C . PRO A 1 580 ? 25.003 -7.306 -55.995 1.00 81.06 580 PRO A C 1
ATOM 4415 O O . PRO A 1 580 ? 24.871 -6.352 -56.765 1.00 81.06 580 PRO A O 1
ATOM 4418 N N . GLY A 1 581 ? 24.979 -7.166 -54.669 1.00 81.62 581 GLY A N 1
ATOM 4419 C CA . GLY A 1 581 ? 24.666 -5.903 -53.994 1.00 81.62 581 GLY A CA 1
ATOM 4420 C C . GLY A 1 581 ? 23.771 -6.084 -52.765 1.00 81.62 581 GLY A C 1
ATOM 4421 O O . GLY A 1 581 ? 23.618 -7.195 -52.255 1.00 81.62 581 GLY A O 1
ATOM 4422 N N . GLN A 1 582 ? 23.194 -4.979 -52.285 1.00 84.62 582 GLN A N 1
ATOM 4423 C CA . GLN A 1 582 ? 22.354 -4.919 -51.082 1.00 84.62 582 GLN A CA 1
ATOM 4424 C C . GLN A 1 582 ? 20.882 -4.658 -51.429 1.00 84.62 582 GLN A C 1
ATOM 4426 O O . GLN A 1 582 ? 20.575 -3.785 -52.243 1.00 84.62 582 GLN A O 1
ATOM 4431 N N . TYR A 1 583 ? 19.983 -5.396 -50.777 1.00 88.88 583 TYR A N 1
ATOM 4432 C CA . TYR A 1 583 ? 18.528 -5.323 -50.947 1.00 88.88 583 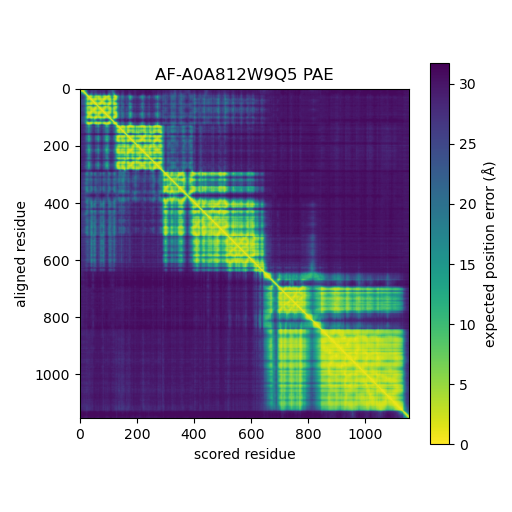TYR A CA 1
ATOM 4433 C C . TYR A 1 583 ? 17.821 -5.505 -49.599 1.00 88.88 583 TYR A C 1
ATOM 4435 O O . TYR A 1 583 ? 18.440 -5.905 -48.616 1.00 88.88 583 TYR A O 1
ATOM 4443 N N . ASN A 1 584 ? 16.510 -5.271 -49.558 1.00 89.56 584 ASN A N 1
ATOM 4444 C CA . ASN A 1 584 ? 15.681 -5.471 -48.373 1.00 89.56 584 ASN A CA 1
ATOM 4445 C C . ASN A 1 584 ? 14.708 -6.647 -48.545 1.00 89.56 584 ASN A C 1
ATOM 4447 O O . ASN A 1 584 ? 14.079 -6.791 -49.598 1.00 89.56 584 ASN A O 1
ATOM 4451 N N . PHE A 1 585 ? 14.495 -7.407 -47.469 1.00 89.94 585 PHE A N 1
ATOM 4452 C CA . PHE A 1 585 ? 13.309 -8.239 -47.275 1.00 89.94 585 PHE A CA 1
ATOM 4453 C C . PHE A 1 585 ? 12.140 -7.398 -46.758 1.00 89.94 585 PHE A C 1
ATOM 4455 O O . PHE A 1 585 ? 12.271 -6.664 -45.777 1.00 89.94 585 PHE A O 1
ATOM 4462 N N . CYS A 1 586 ? 10.979 -7.546 -47.388 1.00 89.38 586 CYS A N 1
ATOM 4463 C CA . CYS A 1 586 ? 9.814 -6.695 -47.186 1.00 89.38 586 CYS A CA 1
ATOM 4464 C C . CYS A 1 586 ? 8.566 -7.543 -46.930 1.00 89.38 586 CYS A C 1
ATOM 4466 O O . CYS A 1 586 ? 8.113 -8.263 -47.817 1.00 89.38 586 CYS A O 1
ATOM 4468 N N . TRP A 1 587 ? 8.004 -7.463 -45.725 1.00 90.25 587 TRP A N 1
ATOM 4469 C CA . TRP A 1 587 ? 6.839 -8.235 -45.289 1.00 90.25 587 TRP A CA 1
ATOM 4470 C C . TRP A 1 587 ? 5.537 -7.445 -45.417 1.00 90.25 587 TRP A C 1
ATOM 4472 O O . TRP A 1 587 ? 5.533 -6.221 -45.274 1.00 90.25 587 TRP A O 1
ATOM 4482 N N . CYS A 1 588 ? 4.426 -8.146 -45.642 1.00 87.88 588 CYS A N 1
ATOM 4483 C CA . CYS A 1 588 ? 3.081 -7.585 -45.521 1.00 87.88 588 CYS A CA 1
ATOM 4484 C C . CYS A 1 588 ? 2.044 -8.656 -45.145 1.00 87.88 588 CYS A C 1
ATOM 4486 O O . CYS A 1 588 ? 2.154 -9.822 -45.530 1.00 87.88 588 CYS A O 1
ATOM 4488 N N . ARG A 1 589 ? 0.985 -8.231 -44.442 1.00 84.31 589 ARG A N 1
ATOM 4489 C CA . ARG A 1 589 ? -0.164 -9.057 -44.051 1.00 84.31 589 ARG A CA 1
ATOM 4490 C C . ARG A 1 589 ? -1.478 -8.527 -44.616 1.00 84.31 589 ARG A C 1
ATOM 4492 O O . ARG A 1 589 ? -1.842 -7.372 -44.395 1.00 84.31 589 ARG A O 1
ATOM 4499 N N . SER A 1 590 ? -2.229 -9.407 -45.278 1.00 75.81 590 SER A N 1
ATOM 4500 C CA . SER A 1 590 ? -3.556 -9.121 -45.834 1.00 75.81 590 SER A CA 1
ATOM 4501 C C . SER A 1 590 ? -4.656 -9.656 -44.911 1.00 75.81 590 SER A C 1
ATOM 4503 O O . SER A 1 590 ? -4.647 -10.836 -44.575 1.00 75.81 590 SER A O 1
ATOM 4505 N N . TYR A 1 591 ? -5.622 -8.816 -44.527 1.00 65.25 591 TYR A N 1
ATOM 4506 C CA . TYR A 1 591 ? -6.696 -9.180 -43.580 1.00 65.25 591 TYR A CA 1
ATOM 4507 C C . TYR A 1 591 ? -8.110 -8.889 -44.105 1.00 65.25 591 TYR A C 1
ATOM 4509 O O . TYR A 1 591 ? -9.067 -9.553 -43.711 1.00 65.25 591 TYR A O 1
ATOM 4517 N N . SER A 1 592 ? -8.267 -7.940 -45.033 1.00 62.94 592 SER A N 1
ATOM 4518 C CA . SER A 1 592 ? -9.554 -7.653 -45.678 1.00 62.94 592 SER A CA 1
ATOM 4519 C C . SER A 1 592 ? -9.365 -7.201 -47.129 1.00 62.94 592 SER A C 1
ATOM 4521 O O . SER A 1 592 ? -8.246 -6.980 -47.588 1.00 62.94 592 SER A O 1
ATOM 4523 N N . THR A 1 593 ? -10.461 -7.025 -47.869 1.00 55.47 593 THR A N 1
ATOM 4524 C CA . THR A 1 593 ? -10.421 -6.434 -49.218 1.00 55.47 593 THR A CA 1
ATOM 4525 C C . THR A 1 593 ? -9.943 -4.979 -49.225 1.00 55.47 593 THR A C 1
ATOM 4527 O O . THR A 1 593 ? -9.434 -4.519 -50.242 1.00 55.47 593 THR A O 1
ATOM 4530 N N . GLU A 1 594 ? -10.076 -4.269 -48.103 1.00 53.38 594 GLU A N 1
ATOM 4531 C CA . GLU A 1 594 ? -9.619 -2.882 -47.926 1.00 53.38 594 GLU A CA 1
ATOM 4532 C C . GLU A 1 594 ? -8.199 -2.814 -47.328 1.00 53.38 594 GLU A C 1
ATOM 4534 O O . GLU A 1 594 ? -7.480 -1.844 -47.546 1.00 53.38 594 GLU A O 1
ATOM 4539 N N . MET A 1 595 ? -7.759 -3.872 -46.635 1.00 62.34 595 MET A N 1
ATOM 4540 C CA . MET A 1 595 ? -6.436 -4.013 -46.013 1.00 62.34 595 MET A CA 1
ATOM 4541 C C . MET A 1 595 ? -5.699 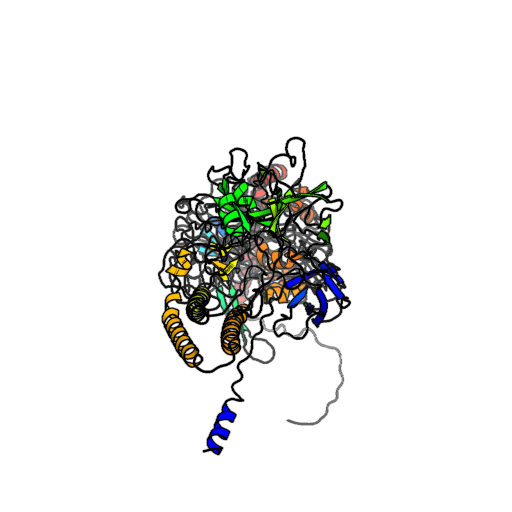-5.211 -46.624 1.00 62.34 595 MET A C 1
ATOM 4543 O O . MET A 1 595 ? -5.677 -6.313 -46.065 1.00 62.34 595 MET A O 1
ATOM 4547 N N . SER A 1 596 ? -5.130 -4.980 -47.810 1.00 68.00 596 SER A N 1
ATOM 4548 C CA . SER A 1 596 ? -4.431 -5.974 -48.634 1.00 68.00 596 SER A CA 1
ATOM 4549 C C . SER A 1 596 ? -3.105 -5.431 -49.181 1.00 68.00 596 SER A C 1
ATOM 4551 O O . SER A 1 596 ? -2.945 -4.222 -49.340 1.00 68.00 596 SER A O 1
ATOM 4553 N N . CYS A 1 597 ? -2.146 -6.312 -49.485 1.00 78.81 597 CYS A N 1
ATOM 4554 C CA . CYS A 1 597 ? -0.742 -5.980 -49.802 1.00 78.81 597 CYS A CA 1
ATOM 4555 C C . CYS A 1 597 ? -0.497 -5.352 -51.193 1.00 78.81 597 CYS A C 1
ATOM 4557 O O . CYS A 1 597 ? 0.487 -5.653 -51.863 1.00 78.81 597 CYS A O 1
ATOM 4559 N N . ASN A 1 598 ? -1.413 -4.492 -51.640 1.00 76.50 598 ASN A N 1
ATOM 4560 C CA . ASN A 1 598 ? -1.446 -3.892 -52.974 1.00 76.50 598 ASN A CA 1
ATOM 4561 C C . ASN A 1 598 ? -0.996 -2.416 -53.003 1.00 76.50 598 ASN A C 1
ATOM 4563 O O . ASN A 1 598 ? -0.839 -1.856 -54.085 1.00 76.50 598 ASN A O 1
ATOM 4567 N N . LEU A 1 599 ? -0.802 -1.781 -51.840 1.00 77.38 599 LEU A N 1
ATOM 4568 C CA . LEU A 1 599 ? -0.240 -0.431 -51.716 1.00 77.38 599 LEU A CA 1
ATOM 4569 C C . LEU A 1 599 ? 1.221 -0.515 -51.237 1.00 77.38 599 LEU A C 1
ATOM 4571 O O . LEU A 1 599 ? 1.502 -1.354 -50.378 1.00 77.38 599 LEU A O 1
ATOM 4575 N N . PRO A 1 600 ? 2.143 0.336 -51.736 1.00 74.81 600 PRO A N 1
ATOM 4576 C CA . PRO A 1 600 ? 3.541 0.340 -51.293 1.00 74.81 600 PRO A CA 1
ATOM 4577 C C . PRO A 1 600 ? 3.683 0.511 -49.778 1.00 74.81 600 PRO A C 1
ATOM 4579 O O . PRO A 1 600 ? 4.441 -0.212 -49.138 1.00 74.81 600 PRO A O 1
ATOM 4582 N N . ASP A 1 601 ? 2.868 1.390 -49.192 1.00 73.69 601 ASP A N 1
ATOM 4583 C CA . ASP A 1 601 ? 2.924 1.747 -47.773 1.00 73.69 601 ASP A CA 1
ATOM 4584 C C . ASP A 1 601 ? 2.524 0.602 -46.828 1.00 73.69 601 ASP A C 1
ATOM 4586 O O . ASP A 1 601 ? 2.722 0.729 -45.621 1.00 73.69 601 ASP A O 1
ATOM 4590 N N . HIS A 1 602 ? 2.001 -0.518 -47.347 1.00 80.12 602 HIS A N 1
ATOM 4591 C CA . HIS A 1 602 ? 1.672 -1.712 -46.560 1.00 80.12 602 HIS A CA 1
ATOM 4592 C C . HIS A 1 602 ? 2.858 -2.669 -46.351 1.00 80.12 602 HIS A C 1
ATOM 4594 O O . HIS A 1 602 ? 2.763 -3.589 -45.539 1.00 80.12 602 HIS A O 1
ATOM 4600 N N . TRP A 1 603 ? 3.975 -2.464 -47.054 1.00 85.00 603 TRP A N 1
ATOM 4601 C CA . TRP A 1 603 ? 5.165 -3.313 -46.962 1.00 85.00 603 TRP A CA 1
ATOM 4602 C C . TRP A 1 603 ? 6.171 -2.764 -45.943 1.00 85.00 603 TRP A C 1
ATOM 4604 O O . TRP A 1 603 ? 6.424 -1.560 -45.885 1.00 85.00 603 TRP A O 1
ATOM 4614 N N . ARG A 1 604 ? 6.755 -3.630 -45.109 1.00 85.69 604 ARG A N 1
ATOM 4615 C CA . ARG A 1 604 ? 7.660 -3.239 -44.011 1.00 85.69 604 ARG A CA 1
ATOM 4616 C C . ARG A 1 604 ? 8.953 -4.048 -44.021 1.00 85.69 604 ARG A C 1
ATOM 4618 O O . ARG A 1 604 ? 8.932 -5.241 -44.304 1.00 85.69 604 ARG A O 1
ATOM 4625 N N . LEU A 1 605 ? 10.065 -3.378 -43.723 1.00 85.31 605 LEU A N 1
ATOM 4626 C CA . LEU A 1 605 ? 11.401 -3.970 -43.674 1.00 85.31 605 LEU A CA 1
ATOM 4627 C C . LEU A 1 605 ? 11.473 -5.065 -42.602 1.00 85.31 605 LEU A C 1
ATOM 4629 O O . LEU A 1 605 ? 11.077 -4.839 -41.460 1.00 85.31 605 LEU A O 1
ATOM 4633 N N . VAL A 1 606 ? 11.999 -6.230 -42.979 1.00 84.25 606 VAL A N 1
ATOM 4634 C CA . VAL A 1 606 ? 12.321 -7.340 -42.066 1.00 84.25 606 VAL A CA 1
ATOM 4635 C C . VAL A 1 606 ? 13.815 -7.411 -41.795 1.00 84.25 606 VAL A C 1
ATOM 4637 O O . VAL A 1 606 ? 14.227 -7.680 -40.676 1.00 84.25 606 VAL A O 1
ATOM 4640 N N . GLY A 1 607 ? 14.629 -7.162 -42.814 1.00 83.06 607 GLY A N 1
ATOM 4641 C CA . GLY A 1 607 ? 16.076 -7.257 -42.734 1.00 83.06 607 GLY A CA 1
ATOM 4642 C C . GLY A 1 607 ? 16.705 -7.022 -44.095 1.00 83.06 607 GLY A C 1
ATOM 4643 O O . GLY A 1 607 ? 16.023 -7.077 -45.123 1.00 83.06 607 GLY A O 1
ATOM 4644 N N . ASP A 1 608 ? 18.001 -6.764 -44.094 1.00 85.25 608 ASP A N 1
ATOM 4645 C CA . ASP A 1 608 ? 18.777 -6.570 -45.314 1.00 85.25 608 ASP A CA 1
ATOM 4646 C C . ASP A 1 608 ? 19.321 -7.909 -45.816 1.00 85.25 608 ASP A C 1
ATOM 4648 O O . ASP A 1 608 ? 19.519 -8.838 -45.038 1.00 85.25 608 ASP A O 1
ATOM 4652 N N . ILE A 1 609 ? 19.570 -8.018 -47.118 1.00 86.12 609 ILE A N 1
ATOM 4653 C CA . ILE A 1 609 ? 20.247 -9.158 -47.737 1.00 86.12 609 ILE A CA 1
ATOM 4654 C C . ILE A 1 609 ? 21.357 -8.650 -48.646 1.00 86.12 609 ILE A C 1
ATOM 4656 O O . ILE A 1 609 ? 21.132 -7.806 -49.517 1.00 86.12 609 ILE A O 1
ATOM 4660 N N . THR A 1 610 ? 22.563 -9.181 -48.445 1.00 85.25 610 THR A N 1
ATOM 4661 C CA . THR A 1 610 ? 23.712 -8.902 -49.313 1.00 85.25 610 THR A CA 1
ATOM 4662 C C . THR A 1 610 ? 23.998 -10.126 -50.176 1.00 85.25 610 THR A C 1
ATOM 4664 O O . THR A 1 610 ? 24.282 -11.208 -49.659 1.00 85.25 610 THR A O 1
ATOM 4667 N N . VAL A 1 611 ? 23.927 -9.952 -51.494 1.00 84.62 611 VAL A N 1
ATOM 4668 C CA . VAL A 1 611 ? 24.237 -10.983 -52.492 1.00 84.62 611 VAL A CA 1
ATOM 4669 C C . VAL A 1 611 ? 25.712 -10.838 -52.874 1.00 84.62 611 VAL A C 1
ATOM 4671 O O . VAL A 1 611 ? 26.093 -9.842 -53.491 1.00 84.62 611 VAL A O 1
ATOM 4674 N N . ILE A 1 612 ? 26.552 -11.797 -52.468 1.00 81.38 612 ILE A N 1
ATOM 4675 C CA . ILE A 1 612 ? 28.020 -11.664 -52.462 1.00 81.38 612 ILE A CA 1
ATOM 4676 C C . ILE A 1 612 ? 28.713 -12.530 -53.525 1.00 81.38 612 ILE A C 1
ATOM 4678 O O . ILE A 1 612 ? 28.372 -13.689 -53.774 1.00 81.38 612 ILE A O 1
ATOM 4682 N N . CYS A 1 613 ? 29.771 -11.958 -54.104 1.00 79.12 613 CYS A N 1
ATOM 4683 C CA . CYS A 1 613 ? 30.710 -12.609 -55.011 1.00 79.12 613 CYS A CA 1
ATOM 4684 C C . CYS A 1 613 ? 31.516 -13.744 -54.347 1.00 79.12 613 CYS A C 1
ATOM 4686 O O . CYS A 1 613 ? 32.261 -13.531 -53.383 1.00 79.12 613 CYS A O 1
ATOM 4688 N N . THR A 1 614 ? 31.429 -14.950 -54.911 1.00 79.88 614 THR A N 1
ATOM 4689 C CA . THR A 1 614 ? 32.219 -16.133 -54.519 1.00 79.88 614 THR A CA 1
ATOM 4690 C C . THR A 1 614 ? 33.717 -15.981 -54.812 1.00 79.88 614 THR A C 1
ATOM 4692 O O . THR A 1 614 ? 34.092 -15.312 -55.770 1.00 79.88 614 THR A O 1
ATOM 4695 N N . GLY A 1 615 ? 34.574 -16.687 -54.066 1.00 74.12 615 GLY A N 1
ATOM 4696 C CA . GLY A 1 615 ? 36.022 -16.754 -54.331 1.00 74.12 615 GLY A CA 1
ATOM 4697 C C . GLY A 1 615 ? 36.788 -15.508 -53.873 1.00 74.12 615 GLY A C 1
ATOM 4698 O O . GLY A 1 615 ? 36.352 -14.826 -52.948 1.00 74.12 615 GLY A O 1
ATOM 4699 N N . ASP A 1 616 ? 37.908 -15.197 -54.526 1.00 67.75 616 ASP A N 1
ATOM 4700 C CA . ASP A 1 616 ? 38.765 -14.040 -54.201 1.00 67.75 616 ASP A CA 1
ATOM 4701 C C . ASP A 1 616 ? 38.236 -12.697 -54.762 1.00 67.75 616 ASP A C 1
ATOM 4703 O O . ASP A 1 616 ? 38.891 -11.661 -54.641 1.00 67.75 616 ASP A O 1
ATOM 4707 N N . SER A 1 617 ? 37.036 -12.695 -55.358 1.00 73.25 617 SER A N 1
ATOM 4708 C CA . SER A 1 617 ? 36.463 -11.531 -56.042 1.00 73.25 617 SER A CA 1
ATOM 4709 C C . SER A 1 617 ? 35.754 -10.523 -55.120 1.00 73.25 617 SER A C 1
ATOM 4711 O O . SER A 1 617 ? 35.148 -10.904 -54.114 1.00 73.25 617 SER A O 1
ATOM 4713 N N . TYR A 1 618 ? 35.775 -9.246 -55.501 1.00 78.19 618 TYR A N 1
ATOM 4714 C CA . TYR A 1 618 ? 35.068 -8.108 -54.899 1.00 78.19 618 TYR A CA 1
ATOM 4715 C C . TYR A 1 618 ? 33.969 -7.578 -55.848 1.00 78.19 618 TYR A C 1
ATOM 4717 O O . TYR A 1 618 ? 33.952 -7.943 -57.026 1.00 78.19 618 TYR A O 1
ATOM 4725 N N . ASP A 1 619 ? 33.053 -6.738 -55.356 1.00 76.56 619 ASP A N 1
ATOM 4726 C CA . ASP A 1 619 ? 32.026 -6.087 -56.190 1.00 76.56 619 ASP A CA 1
ATOM 4727 C C . ASP A 1 619 ? 32.582 -4.883 -56.978 1.00 76.56 619 ASP A C 1
ATOM 4729 O O . ASP A 1 619 ? 32.959 -3.852 -56.415 1.00 76.56 619 ASP A O 1
ATOM 4733 N N . ASN A 1 620 ? 32.586 -4.998 -58.306 1.00 74.31 620 ASN A N 1
ATOM 4734 C CA . ASN A 1 620 ? 32.918 -3.948 -59.260 1.00 74.31 620 ASN A CA 1
ATOM 4735 C C . ASN A 1 620 ? 31.657 -3.451 -59.997 1.00 74.31 620 ASN A C 1
ATOM 4737 O O . ASN A 1 620 ? 31.484 -3.672 -61.196 1.00 74.31 620 ASN A O 1
ATOM 4741 N N . ASN A 1 621 ? 30.808 -2.703 -59.285 1.00 75.31 621 ASN A N 1
ATOM 4742 C CA . ASN A 1 621 ? 29.593 -2.055 -59.807 1.00 75.31 621 ASN A CA 1
ATOM 4743 C C . ASN A 1 621 ? 28.505 -3.042 -60.286 1.00 75.31 621 ASN A C 1
ATOM 4745 O O . ASN A 1 621 ? 27.927 -2.862 -61.362 1.00 75.31 621 ASN A O 1
ATOM 4749 N N . GLY A 1 622 ? 28.209 -4.070 -59.487 1.00 68.44 622 GLY A N 1
ATOM 4750 C CA . GLY A 1 622 ? 27.201 -5.090 -59.786 1.00 68.44 622 GLY A CA 1
ATOM 4751 C C . GLY A 1 622 ? 27.743 -6.295 -60.564 1.00 68.44 622 GLY A C 1
ATOM 4752 O O . GLY A 1 622 ? 26.955 -7.031 -61.157 1.00 68.44 622 GLY A O 1
ATOM 4753 N N . VAL A 1 623 ? 29.067 -6.492 -60.593 1.00 76.19 623 VAL A N 1
ATOM 4754 C CA . VAL A 1 623 ? 29.769 -7.608 -61.264 1.00 76.19 623 VAL A CA 1
ATOM 4755 C C . VAL A 1 623 ? 31.038 -7.960 -60.472 1.00 76.19 623 VAL A C 1
ATOM 4757 O O . VAL A 1 623 ? 31.690 -7.073 -59.934 1.00 76.19 623 VAL A O 1
ATOM 4760 N N . CYS A 1 624 ? 31.415 -9.238 -60.398 1.00 77.81 624 CYS A N 1
ATOM 4761 C CA . CYS A 1 624 ? 32.528 -9.718 -59.564 1.00 77.81 624 CYS A CA 1
ATOM 4762 C C . CYS A 1 624 ? 33.915 -9.637 -60.252 1.00 77.81 624 CYS A C 1
ATOM 4764 O O . CYS A 1 624 ? 34.056 -10.122 -61.374 1.00 77.81 624 CYS A O 1
ATOM 4766 N N . ASP A 1 625 ? 34.940 -9.091 -59.574 1.00 74.75 625 ASP A N 1
ATOM 4767 C CA . ASP A 1 625 ? 36.294 -8.798 -60.125 1.00 74.75 625 ASP A CA 1
ATOM 4768 C C . ASP A 1 625 ? 37.430 -8.953 -59.060 1.00 74.75 625 ASP A C 1
ATOM 4770 O O . ASP A 1 625 ? 37.112 -9.215 -57.908 1.00 74.75 625 ASP A O 1
ATOM 4774 N N . GLU A 1 626 ? 38.740 -8.829 -59.357 1.00 75.69 626 GLU A N 1
ATOM 4775 C CA . GLU A 1 626 ? 39.860 -9.155 -58.403 1.00 75.69 626 GLU A CA 1
ATOM 4776 C C . GLU A 1 626 ? 40.750 -7.956 -57.922 1.00 75.69 626 GLU A C 1
ATOM 4778 O O . GLU A 1 626 ? 41.067 -7.052 -58.695 1.00 75.69 626 GLU A O 1
ATOM 4783 N N . CYS A 1 627 ? 41.219 -7.948 -56.650 1.00 67.94 627 CYS A N 1
ATOM 4784 C CA . CYS A 1 627 ? 42.140 -6.923 -56.067 1.00 67.94 627 CYS A CA 1
ATOM 4785 C C . CYS A 1 627 ? 43.632 -7.127 -56.466 1.00 67.94 627 CYS A C 1
ATOM 4787 O O . CYS A 1 627 ? 44.062 -8.226 -56.811 1.00 67.94 627 CYS A O 1
ATOM 4789 N N . GLY A 1 628 ? 44.475 -6.084 -56.326 1.00 57.81 628 GLY A N 1
ATOM 4790 C CA . GLY A 1 628 ? 45.919 -6.146 -56.636 1.00 57.81 628 GLY A CA 1
ATOM 4791 C C . GLY A 1 628 ? 46.848 -5.275 -55.765 1.00 57.81 628 GLY A C 1
ATOM 4792 O O . GLY A 1 628 ? 46.405 -4.417 -55.005 1.00 57.81 628 GLY A O 1
ATOM 4793 N N . LEU A 1 629 ? 48.166 -5.493 -55.895 1.00 44.91 629 LEU A N 1
ATOM 4794 C CA . LEU A 1 629 ? 49.229 -4.820 -55.119 1.00 44.91 629 LEU A CA 1
ATOM 4795 C C . LEU A 1 629 ? 49.189 -3.277 -55.247 1.00 44.91 629 LEU A C 1
ATOM 4797 O O . LEU A 1 629 ? 48.948 -2.773 -56.346 1.00 44.91 629 LEU A O 1
ATOM 4801 N N . PRO A 1 630 ? 49.503 -2.499 -54.186 1.00 45.50 630 PRO A N 1
ATOM 4802 C CA . PRO A 1 630 ? 50.201 -2.881 -52.948 1.00 45.50 630 PRO A CA 1
ATOM 4803 C C . PRO A 1 630 ? 49.300 -3.423 -51.825 1.00 45.50 630 PRO A C 1
ATOM 4805 O O . PRO A 1 630 ? 49.791 -3.667 -50.725 1.00 45.50 630 PRO A O 1
ATOM 4808 N N . TRP A 1 631 ? 48.007 -3.594 -52.084 1.00 57.38 631 TRP A N 1
ATOM 4809 C CA . TRP A 1 631 ? 47.052 -4.166 -51.139 1.00 57.38 631 TRP A CA 1
ATOM 4810 C C . TRP A 1 631 ? 47.200 -5.697 -51.104 1.00 57.38 631 TRP A C 1
ATOM 4812 O O . TRP A 1 631 ? 47.501 -6.313 -52.127 1.00 57.38 631 TRP A O 1
ATOM 4822 N N . ASN A 1 632 ? 47.021 -6.317 -49.932 1.00 57.47 632 ASN A N 1
ATOM 4823 C CA . ASN A 1 632 ? 47.261 -7.760 -49.738 1.00 57.47 632 ASN A CA 1
ATOM 4824 C C . ASN A 1 632 ? 46.014 -8.644 -49.950 1.00 57.47 632 ASN A C 1
ATOM 4826 O O . ASN A 1 632 ? 46.115 -9.863 -49.854 1.00 57.47 632 ASN A O 1
ATOM 4830 N N . GLY A 1 633 ? 44.859 -8.037 -50.214 1.00 66.12 633 GLY A N 1
ATOM 4831 C CA . GLY A 1 633 ? 43.568 -8.690 -50.426 1.00 66.12 633 GLY A CA 1
ATOM 4832 C C . GLY A 1 633 ? 42.444 -7.649 -50.425 1.00 66.12 633 GLY A C 1
ATOM 4833 O O . GLY A 1 633 ? 42.726 -6.475 -50.146 1.00 66.12 633 GLY A O 1
ATOM 4834 N N . PRO A 1 634 ? 41.198 -8.043 -50.738 1.00 64.19 634 PRO A N 1
ATOM 4835 C CA . PRO A 1 634 ? 40.043 -7.188 -50.509 1.00 64.19 634 PRO A CA 1
ATOM 4836 C C . PRO A 1 634 ? 39.851 -6.882 -49.014 1.00 64.19 634 PRO A C 1
ATOM 4838 O O . PRO A 1 634 ? 40.409 -7.561 -48.149 1.00 64.19 634 PRO A O 1
ATOM 4841 N N . ASN A 1 635 ? 39.064 -5.851 -48.711 1.00 65.75 635 ASN A N 1
ATOM 4842 C CA . ASN A 1 635 ? 38.541 -5.622 -47.366 1.00 65.75 635 ASN A CA 1
ATOM 4843 C C . ASN A 1 635 ? 37.570 -6.745 -46.960 1.00 65.75 635 ASN A C 1
ATOM 4845 O O . ASN A 1 635 ? 37.096 -7.517 -47.796 1.00 65.75 635 ASN A O 1
ATOM 4849 N N . GLU A 1 636 ? 37.271 -6.820 -45.663 1.00 64.94 636 GLU A N 1
ATOM 4850 C CA . GLU A 1 636 ? 36.440 -7.877 -45.068 1.00 64.94 636 GLU A CA 1
ATOM 4851 C C . GLU A 1 636 ? 35.027 -7.932 -45.696 1.00 64.94 636 GLU A C 1
ATOM 4853 O O . GLU A 1 636 ? 34.469 -9.013 -45.870 1.00 64.94 636 GLU A O 1
ATOM 4858 N N . ASP A 1 637 ? 34.524 -6.786 -46.175 1.00 64.38 637 ASP A N 1
ATOM 4859 C CA . ASP A 1 637 ? 33.221 -6.629 -46.839 1.00 64.38 637 ASP A CA 1
ATOM 4860 C C . ASP A 1 637 ? 33.210 -6.927 -48.356 1.00 64.38 637 ASP A C 1
ATOM 4862 O O . ASP A 1 637 ? 32.149 -6.854 -48.975 1.00 64.38 637 ASP A O 1
ATOM 4866 N N . LYS A 1 638 ? 34.359 -7.216 -48.995 1.00 70.50 638 LYS A N 1
ATOM 4867 C CA . LYS A 1 638 ? 34.487 -7.410 -50.464 1.00 70.50 638 LYS A CA 1
ATOM 4868 C C . LYS A 1 638 ? 34.010 -6.216 -51.323 1.00 70.50 638 LYS A C 1
ATOM 4870 O O . LYS A 1 638 ? 33.531 -6.396 -52.444 1.00 70.50 638 LYS A O 1
ATOM 4875 N N . THR A 1 639 ? 34.210 -4.991 -50.837 1.00 65.62 639 THR A N 1
ATOM 4876 C CA . THR A 1 639 ? 33.852 -3.715 -51.500 1.00 65.62 639 THR A CA 1
ATOM 4877 C C . THR A 1 639 ? 35.058 -2.831 -51.876 1.00 65.62 639 THR A C 1
ATOM 4879 O O . THR A 1 639 ? 34.891 -1.797 -52.522 1.00 65.62 639 THR A O 1
ATOM 4882 N N . GLY A 1 640 ? 36.285 -3.211 -51.499 1.00 68.12 640 GLY A N 1
ATOM 4883 C CA . GLY A 1 640 ? 37.530 -2.471 -51.758 1.00 68.12 640 GLY A CA 1
ATOM 4884 C C . GLY A 1 640 ? 38.782 -3.237 -51.295 1.00 68.12 640 GLY A C 1
ATOM 4885 O O . GLY A 1 640 ? 38.716 -4.445 -51.115 1.00 68.12 640 GLY A O 1
ATOM 4886 N N . CYS A 1 641 ? 39.919 -2.556 -51.081 1.00 66.94 641 CYS A N 1
ATOM 4887 C CA . CYS A 1 641 ? 41.180 -3.117 -50.541 1.00 66.94 641 CYS A CA 1
ATOM 4888 C C . CYS A 1 641 ? 41.851 -2.051 -49.593 1.00 66.94 641 CYS A C 1
ATOM 4890 O O . CYS A 1 641 ? 41.773 -0.869 -49.928 1.00 66.94 641 CYS A O 1
ATOM 4892 N N . GLU A 1 642 ? 42.476 -2.384 -48.432 1.00 60.44 642 GLU A N 1
ATOM 4893 C CA . GLU A 1 642 ? 42.660 -1.407 -47.296 1.00 60.44 642 GLU A CA 1
ATOM 4894 C C . GLU A 1 642 ? 44.007 -1.373 -46.475 1.00 60.44 642 GLU A C 1
ATOM 4896 O O . GLU A 1 642 ? 44.852 -2.262 -46.608 1.00 60.44 642 GLU A O 1
ATOM 4901 N N . MET A 1 643 ? 44.212 -0.338 -45.612 1.00 48.88 643 MET A N 1
ATOM 4902 C CA . MET A 1 643 ? 45.325 -0.107 -44.633 1.00 48.88 643 MET A CA 1
ATOM 4903 C C . MET A 1 643 ? 44.938 0.865 -43.460 1.00 48.88 643 MET A C 1
ATOM 4905 O O . MET A 1 643 ? 44.238 1.841 -43.694 1.00 48.88 643 MET A O 1
ATOM 4909 N N . TYR A 1 644 ? 45.481 0.681 -42.232 1.00 54.97 644 TYR A N 1
ATOM 4910 C CA . TYR A 1 644 ? 44.919 1.162 -40.926 1.00 54.97 644 TYR A CA 1
ATOM 4911 C C . TYR A 1 644 ? 45.470 2.435 -40.208 1.00 54.97 644 TYR A C 1
ATOM 4913 O O . TYR A 1 644 ? 46.638 2.792 -40.392 1.00 54.97 644 TYR A O 1
ATOM 4921 N N . ALA A 1 645 ? 44.685 3.037 -39.267 1.00 45.59 645 ALA A N 1
ATOM 4922 C CA . ALA A 1 645 ? 45.064 4.267 -38.514 1.00 45.59 645 ALA A CA 1
ATOM 4923 C C . ALA A 1 645 ? 44.547 4.515 -37.042 1.00 45.59 645 ALA A C 1
ATOM 4925 O O . ALA A 1 645 ? 44.987 5.472 -36.400 1.00 45.59 645 ALA A O 1
ATOM 4926 N N . ASP A 1 646 ? 43.658 3.717 -36.442 1.00 51.19 646 ASP A N 1
ATOM 4927 C CA . ASP A 1 646 ? 42.536 4.253 -35.609 1.00 51.19 646 ASP A CA 1
ATOM 4928 C C . ASP A 1 646 ? 42.722 4.508 -34.090 1.00 51.19 646 ASP A C 1
ATOM 4930 O O . ASP A 1 646 ? 41.758 4.761 -33.363 1.00 51.19 646 ASP A O 1
ATOM 4934 N N . ARG A 1 647 ? 43.937 4.451 -33.533 1.00 51.94 647 ARG A N 1
ATOM 4935 C CA . ARG A 1 647 ? 44.116 4.285 -32.064 1.00 51.94 647 ARG A CA 1
ATOM 4936 C C . ARG A 1 647 ? 43.813 5.490 -31.150 1.00 51.94 647 ARG A C 1
ATOM 4938 O O . ARG A 1 647 ? 43.967 5.359 -29.937 1.00 51.94 647 ARG A O 1
ATOM 4945 N N . ALA A 1 648 ? 43.403 6.646 -31.670 1.00 49.66 648 ALA A N 1
ATOM 4946 C CA . ALA A 1 648 ? 43.275 7.874 -30.870 1.00 49.66 648 ALA A CA 1
ATOM 4947 C C . ALA A 1 648 ? 41.901 8.082 -30.194 1.00 49.66 648 ALA A C 1
ATOM 4949 O O . ALA A 1 648 ? 41.839 8.647 -29.102 1.00 49.66 648 ALA A O 1
ATOM 4950 N N . LEU A 1 649 ? 40.800 7.656 -30.825 1.00 53.03 649 LEU A N 1
ATOM 4951 C CA . LEU A 1 649 ? 39.453 8.138 -30.475 1.00 53.03 649 LEU A CA 1
ATOM 4952 C C . LEU A 1 649 ? 38.868 7.497 -29.199 1.00 53.03 649 LEU A C 1
ATOM 4954 O O . LEU A 1 649 ? 38.252 8.180 -28.378 1.00 53.03 649 LEU A O 1
ATOM 4958 N N . ALA A 1 650 ? 39.097 6.196 -29.000 1.00 54.19 650 ALA A N 1
ATOM 4959 C CA . ALA A 1 650 ? 38.437 5.396 -27.960 1.00 54.19 650 ALA A CA 1
ATOM 4960 C C . ALA A 1 650 ? 38.727 5.850 -26.511 1.00 54.19 650 ALA A C 1
ATOM 4962 O O . ALA A 1 650 ? 37.897 5.666 -25.620 1.00 54.19 650 ALA A O 1
ATOM 4963 N N . ILE A 1 651 ? 39.889 6.465 -26.262 1.00 55.66 651 ILE A N 1
ATOM 4964 C CA . ILE A 1 651 ? 40.339 6.846 -24.911 1.00 55.66 651 ILE A CA 1
ATOM 4965 C C . ILE A 1 651 ? 39.490 7.993 -24.331 1.00 55.66 651 ILE A C 1
ATOM 4967 O O . ILE A 1 651 ? 39.271 8.055 -23.120 1.00 55.66 651 ILE A O 1
ATOM 4971 N N . ILE A 1 652 ? 38.981 8.891 -25.181 1.00 55.38 652 ILE A N 1
ATOM 4972 C CA . ILE A 1 652 ? 38.227 10.076 -24.746 1.00 55.38 652 ILE A CA 1
ATOM 4973 C C . ILE A 1 652 ? 36.822 9.678 -24.268 1.00 55.38 652 ILE A C 1
ATOM 4975 O O . ILE A 1 652 ? 36.410 10.061 -23.173 1.00 55.38 652 ILE A O 1
ATOM 4979 N N . LEU A 1 653 ? 36.115 8.860 -25.053 1.00 56.34 653 LEU A N 1
ATOM 4980 C CA . LEU A 1 653 ? 34.722 8.476 -24.791 1.00 56.34 653 LEU A CA 1
ATOM 4981 C C . LEU A 1 653 ? 34.563 7.682 -23.482 1.00 56.34 653 LEU A C 1
ATOM 4983 O O . LEU A 1 653 ? 33.641 7.943 -22.709 1.00 56.34 653 LEU A O 1
ATOM 4987 N N . MET A 1 654 ? 35.495 6.769 -23.186 1.00 60.72 654 MET A N 1
ATOM 4988 C CA . MET A 1 654 ? 35.419 5.887 -22.012 1.00 60.72 654 MET A CA 1
ATOM 4989 C C . MET A 1 654 ? 35.392 6.645 -20.669 1.00 60.72 654 MET A C 1
ATOM 4991 O O . MET A 1 654 ? 34.781 6.179 -19.708 1.00 60.72 654 MET A O 1
ATOM 4995 N N . ASN A 1 655 ? 36.026 7.821 -20.589 1.00 58.28 655 ASN A N 1
ATOM 4996 C CA . ASN A 1 655 ? 36.093 8.601 -19.348 1.00 58.28 655 ASN A CA 1
ATOM 4997 C C . ASN A 1 655 ? 34.790 9.370 -19.046 1.00 58.28 655 ASN A C 1
ATOM 4999 O O . ASN A 1 655 ? 34.508 9.645 -17.881 1.00 58.28 655 ASN A O 1
ATOM 5003 N N . LEU A 1 656 ? 33.976 9.691 -20.060 1.00 57.25 656 LEU A N 1
ATOM 5004 C CA . LEU A 1 656 ? 32.720 10.434 -19.884 1.00 57.25 656 LEU A CA 1
ATOM 5005 C C . LEU A 1 656 ? 31.606 9.558 -19.291 1.00 57.25 656 LEU A C 1
ATOM 5007 O O . LEU A 1 656 ? 30.951 9.964 -18.329 1.00 57.25 656 LEU A O 1
ATOM 5011 N N . PHE A 1 657 ? 31.441 8.330 -19.795 1.00 58.59 657 PHE A N 1
ATOM 5012 C CA . PHE A 1 657 ? 30.425 7.386 -19.304 1.00 58.59 657 PHE A CA 1
ATOM 5013 C C . PHE A 1 657 ? 30.575 7.057 -17.807 1.00 58.59 657 PHE A C 1
ATOM 5015 O O . PHE A 1 657 ? 29.576 6.902 -17.102 1.00 58.59 657 PHE A O 1
ATOM 5022 N N . TYR A 1 658 ? 31.810 7.017 -17.293 1.00 58.62 658 TYR A N 1
ATOM 5023 C CA . TYR A 1 658 ? 32.079 6.733 -15.879 1.00 58.62 658 TYR A CA 1
ATOM 5024 C C . TYR A 1 658 ? 31.546 7.796 -14.913 1.00 58.62 658 TYR A C 1
ATOM 5026 O O . TYR A 1 658 ? 31.123 7.465 -13.804 1.00 58.62 658 TYR A O 1
ATOM 5034 N N . ILE A 1 659 ? 31.549 9.066 -15.325 1.00 58.97 659 ILE A N 1
ATOM 5035 C CA . ILE A 1 659 ? 31.080 10.181 -14.492 1.00 58.97 659 ILE A CA 1
ATOM 5036 C C . ILE A 1 659 ? 29.548 10.144 -14.381 1.00 58.97 659 ILE A C 1
ATOM 5038 O O . ILE A 1 659 ? 29.001 10.314 -13.290 1.00 58.97 659 ILE A O 1
ATOM 5042 N N . LEU A 1 660 ? 28.860 9.848 -15.490 1.00 58.34 660 LEU A N 1
ATOM 5043 C CA . LEU A 1 660 ? 27.399 9.767 -15.555 1.00 58.34 660 LEU A CA 1
ATOM 5044 C C . LEU A 1 660 ? 26.840 8.617 -14.696 1.00 58.34 660 LEU A C 1
ATOM 5046 O O . LEU A 1 660 ? 25.939 8.830 -13.881 1.00 58.34 660 LEU A O 1
ATOM 5050 N N . ALA A 1 661 ? 27.416 7.416 -14.816 1.00 55.38 661 ALA A N 1
ATOM 5051 C CA . ALA A 1 661 ? 26.946 6.231 -14.094 1.00 55.38 661 ALA A CA 1
ATOM 5052 C C . ALA A 1 661 ? 27.042 6.376 -12.560 1.00 55.38 661 ALA A C 1
ATOM 5054 O O . ALA A 1 661 ? 26.150 5.936 -11.832 1.00 55.38 661 ALA A O 1
ATOM 5055 N N . PHE A 1 662 ? 28.099 7.022 -12.051 1.00 56.50 662 PHE A N 1
ATOM 5056 C CA . PHE A 1 662 ? 28.281 7.212 -10.606 1.00 56.50 662 PHE A CA 1
ATOM 5057 C C . PHE A 1 662 ? 27.378 8.323 -10.037 1.00 56.50 662 PHE A C 1
ATOM 5059 O O . PHE A 1 662 ? 26.926 8.222 -8.895 1.00 56.50 662 PHE A O 1
ATOM 5066 N N . PHE A 1 663 ? 27.056 9.348 -10.836 1.00 58.75 663 PHE A N 1
ATOM 5067 C CA . PHE A 1 663 ? 26.110 10.405 -10.460 1.00 58.75 663 PHE A CA 1
ATOM 5068 C C . PHE A 1 663 ? 24.705 9.830 -10.204 1.00 58.75 663 PHE A C 1
ATOM 5070 O O . PHE A 1 663 ? 24.151 10.014 -9.117 1.00 58.75 663 PHE A O 1
ATOM 5077 N N . LEU A 1 664 ? 24.187 9.024 -11.140 1.00 56.19 664 LEU A N 1
ATOM 5078 C CA . LEU A 1 664 ? 22.884 8.348 -11.030 1.00 56.19 664 LEU A CA 1
ATOM 5079 C C . LEU A 1 664 ? 22.814 7.317 -9.884 1.00 56.19 664 LEU A C 1
ATOM 5081 O O . LEU A 1 664 ? 21.729 7.001 -9.391 1.00 56.19 664 LEU A O 1
ATOM 5085 N N . LEU A 1 665 ? 23.956 6.800 -9.415 1.00 54.97 665 LEU A N 1
ATOM 5086 C CA . LEU A 1 665 ? 24.004 5.901 -8.256 1.00 54.97 665 LEU A CA 1
ATOM 5087 C C . LEU A 1 665 ? 23.773 6.628 -6.918 1.00 54.97 665 LEU A C 1
ATOM 5089 O O . LEU A 1 665 ? 23.310 6.008 -5.962 1.00 54.97 665 LEU A O 1
ATOM 5093 N N . SER A 1 666 ? 24.096 7.924 -6.844 1.00 54.47 666 SER A N 1
ATOM 5094 C CA . SER A 1 666 ? 24.142 8.688 -5.586 1.00 54.47 666 SER A CA 1
ATOM 5095 C C . SER A 1 666 ? 22.791 9.245 -5.110 1.00 54.47 666 SER A C 1
ATOM 5097 O O . SER A 1 666 ? 22.635 9.536 -3.927 1.00 54.47 666 SER A O 1
ATOM 5099 N N . LEU A 1 667 ? 21.800 9.350 -6.003 1.00 56.62 667 LEU A N 1
ATOM 5100 C CA . LEU A 1 667 ? 20.540 10.075 -5.765 1.00 56.62 667 LEU A CA 1
ATOM 5101 C C . LEU A 1 667 ? 19.385 9.222 -5.191 1.00 56.62 667 LEU A C 1
ATOM 5103 O O . LEU A 1 667 ? 18.330 9.760 -4.879 1.00 56.62 667 LEU A O 1
ATOM 5107 N N . GLN A 1 668 ? 19.582 7.908 -5.013 1.00 58.09 668 GLN A N 1
ATOM 5108 C CA . GLN A 1 668 ? 18.626 6.973 -4.375 1.00 58.09 668 GLN A CA 1
ATOM 5109 C C . GLN A 1 668 ? 17.212 6.897 -5.004 1.00 58.09 668 GLN A C 1
ATOM 5111 O O . GLN A 1 668 ? 16.222 6.668 -4.313 1.00 58.09 668 GLN A O 1
ATOM 5116 N N . LEU A 1 669 ? 17.123 7.036 -6.327 1.00 60.56 669 LEU A N 1
ATOM 5117 C CA . LEU A 1 669 ? 15.874 6.963 -7.097 1.00 60.56 669 LEU A CA 1
ATOM 5118 C C . LEU A 1 669 ? 15.540 5.476 -7.416 1.00 60.56 669 LEU A C 1
ATOM 5120 O O . LEU A 1 669 ? 16.403 4.746 -7.928 1.00 60.56 669 LEU A O 1
ATOM 5124 N N . GLU A 1 670 ? 14.337 4.993 -7.051 1.00 56.31 670 GLU A N 1
ATOM 5125 C CA . GLU A 1 670 ? 13.900 3.571 -7.141 1.00 56.31 670 GLU A CA 1
ATOM 5126 C C . GLU A 1 670 ? 12.952 3.311 -8.325 1.00 56.31 670 GLU A C 1
ATOM 5128 O O . GLU A 1 670 ? 12.003 4.050 -8.503 1.00 56.31 670 GLU A O 1
ATOM 5133 N N . LEU A 1 671 ? 13.145 2.249 -9.120 1.00 52.03 671 LEU A N 1
ATOM 5134 C CA . LEU A 1 671 ? 12.170 1.843 -10.155 1.00 52.03 671 LEU A CA 1
ATOM 5135 C C . LEU A 1 671 ? 10.978 1.114 -9.508 1.00 52.03 671 LEU A C 1
ATOM 5137 O O . LEU A 1 671 ? 11.186 0.201 -8.706 1.00 52.03 671 LEU A O 1
ATOM 5141 N N . THR A 1 672 ? 9.756 1.490 -9.883 1.00 48.09 672 THR A N 1
ATOM 5142 C CA . THR A 1 672 ? 8.479 1.122 -9.254 1.00 48.09 672 THR A CA 1
ATOM 5143 C C . THR A 1 672 ? 7.463 0.630 -10.305 1.00 48.09 672 THR A C 1
ATOM 5145 O O . THR A 1 672 ? 7.406 1.162 -11.414 1.00 48.09 672 THR A O 1
ATOM 5148 N N . HIS A 1 673 ? 6.677 -0.415 -9.995 1.00 39.78 673 HIS A N 1
ATOM 5149 C CA . HIS A 1 673 ? 5.744 -1.036 -10.958 1.00 39.78 673 HIS A CA 1
ATOM 5150 C C . HIS A 1 673 ? 4.262 -0.883 -10.555 1.00 39.78 673 HIS A C 1
ATOM 5152 O O . HIS A 1 673 ? 3.970 -1.153 -9.388 1.00 39.78 673 HIS A O 1
ATOM 5158 N N . PRO A 1 674 ? 3.368 -0.539 -11.514 1.00 39.50 674 PRO A N 1
ATOM 5159 C CA . PRO A 1 674 ? 1.912 -0.359 -11.373 1.00 39.50 674 PRO A CA 1
ATOM 5160 C C . PRO A 1 674 ? 1.148 -1.371 -10.532 1.00 39.50 674 PRO A C 1
ATOM 5162 O O . PRO A 1 674 ? 0.361 -0.974 -9.678 1.00 39.50 674 PRO A O 1
ATOM 5165 N N . ASP A 1 675 ? 1.407 -2.665 -10.751 1.00 37.44 675 ASP A N 1
ATOM 5166 C CA . ASP A 1 675 ? 0.580 -3.792 -10.291 1.00 37.44 675 ASP A CA 1
ATOM 5167 C C . ASP A 1 675 ? 0.327 -3.901 -8.776 1.00 37.44 675 ASP A C 1
ATOM 5169 O O . ASP A 1 675 ? -0.350 -4.831 -8.336 1.00 37.44 675 ASP A O 1
ATOM 5173 N N . ARG A 1 676 ? 0.894 -3.015 -7.954 1.00 42.00 676 ARG A N 1
ATOM 5174 C CA . ARG A 1 676 ? 1.061 -3.209 -6.509 1.00 42.00 676 ARG A CA 1
ATOM 5175 C C . ARG A 1 676 ? -0.051 -2.713 -5.594 1.00 42.00 676 ARG A C 1
ATOM 5177 O O . ARG A 1 676 ? 0.091 -2.856 -4.383 1.00 42.00 676 ARG A O 1
ATOM 5184 N N . ALA A 1 677 ? -1.176 -2.309 -6.170 1.00 34.78 677 ALA A N 1
ATOM 5185 C CA . ALA A 1 677 ? -2.443 -2.391 -5.460 1.00 34.78 677 ALA A CA 1
ATOM 5186 C C . ALA A 1 677 ? -3.454 -3.301 -6.138 1.00 34.78 677 ALA A C 1
ATOM 5188 O O . ALA A 1 677 ? -3.240 -3.789 -7.246 1.00 34.78 677 ALA A O 1
ATOM 5189 N N . ARG A 1 678 ? -4.622 -3.394 -5.513 1.00 34.00 678 ARG A N 1
ATOM 5190 C CA . ARG A 1 678 ? -5.937 -3.503 -6.134 1.00 34.00 678 ARG A CA 1
ATOM 5191 C C . ARG A 1 678 ? -6.885 -2.475 -5.491 1.00 34.00 678 ARG A C 1
ATOM 5193 O O . ARG A 1 678 ? -6.620 -2.017 -4.377 1.00 34.00 678 ARG A O 1
ATOM 5200 N N . PRO A 1 679 ? -7.988 -2.102 -6.163 1.00 30.78 679 PRO A N 1
ATOM 5201 C CA . PRO A 1 679 ? -9.012 -1.251 -5.564 1.00 30.78 679 PRO A CA 1
ATOM 5202 C C . PRO A 1 679 ? -9.626 -1.923 -4.333 1.00 30.78 679 PRO A C 1
ATOM 5204 O O . PRO A 1 679 ? -10.122 -3.051 -4.428 1.00 30.78 679 PRO A O 1
ATOM 5207 N N . VAL A 1 680 ? -9.677 -1.213 -3.203 1.00 34.06 680 VAL A N 1
ATOM 5208 C CA . VAL A 1 680 ? -10.507 -1.642 -2.072 1.00 34.06 680 VAL A CA 1
ATOM 5209 C C . VAL A 1 680 ? -11.972 -1.476 -2.453 1.00 34.06 680 VAL A C 1
ATOM 5211 O O . VAL A 1 680 ? -12.404 -0.431 -2.942 1.00 34.06 680 VAL A O 1
ATOM 5214 N N . ALA A 1 681 ? -12.735 -2.549 -2.272 1.00 31.30 681 ALA A N 1
ATOM 5215 C CA . ALA A 1 681 ? -14.080 -2.668 -2.803 1.00 31.30 681 ALA A CA 1
ATOM 5216 C C . ALA A 1 681 ? -15.132 -2.595 -1.693 1.00 31.30 681 ALA A C 1
ATOM 5218 O O . ALA A 1 681 ? -15.479 -3.636 -1.137 1.00 31.30 681 ALA A O 1
ATOM 5219 N N . ASN A 1 682 ? -15.701 -1.406 -1.437 1.00 30.88 682 ASN A N 1
ATOM 5220 C CA . ASN A 1 682 ? -17.119 -1.296 -1.051 1.00 30.88 682 ASN A CA 1
ATOM 5221 C C . ASN A 1 682 ? -17.817 0.078 -1.180 1.00 30.88 682 ASN A C 1
ATOM 5223 O O . ASN A 1 682 ? -19.051 0.083 -1.139 1.00 30.88 682 ASN A O 1
ATOM 5227 N N . GLN A 1 683 ? -17.124 1.196 -1.429 1.00 31.25 683 GLN A N 1
ATOM 5228 C CA . GLN A 1 683 ? -17.772 2.495 -1.680 1.00 31.25 683 GLN A CA 1
ATOM 5229 C C . GLN A 1 683 ? -17.951 2.831 -3.167 1.00 31.25 683 GLN A C 1
ATOM 5231 O O . GLN A 1 683 ? -17.002 2.912 -3.943 1.00 31.25 683 GLN A O 1
ATOM 5236 N N . GLY A 1 684 ? -19.211 3.045 -3.559 1.00 29.19 684 GLY A N 1
ATOM 5237 C CA . GLY A 1 684 ? -19.612 3.349 -4.931 1.00 29.19 684 GLY A CA 1
ATOM 5238 C C . GLY A 1 684 ? -19.461 4.826 -5.286 1.00 29.19 684 GLY A C 1
ATOM 5239 O O . GLY A 1 684 ? -20.456 5.545 -5.319 1.00 29.19 684 GLY A O 1
ATOM 5240 N N . VAL A 1 685 ? -18.237 5.263 -5.595 1.00 26.86 685 VAL A N 1
ATOM 5241 C CA . VAL A 1 685 ? -17.971 6.578 -6.202 1.00 26.86 685 VAL A CA 1
ATOM 5242 C C . VAL A 1 685 ? -17.225 6.389 -7.521 1.00 26.86 685 VAL A C 1
ATOM 5244 O O . VAL A 1 685 ? -16.085 5.932 -7.550 1.00 26.86 685 VAL A O 1
ATOM 5247 N N . HIS A 1 686 ? -17.867 6.749 -8.633 1.00 30.34 686 HIS A N 1
ATOM 5248 C CA . HIS A 1 686 ? -17.268 6.665 -9.962 1.00 30.34 686 HIS A CA 1
ATOM 5249 C C . HIS A 1 686 ? -16.399 7.899 -10.298 1.00 30.34 686 HIS A C 1
ATOM 5251 O O . HIS A 1 686 ? -16.751 8.615 -11.218 1.00 30.34 686 HIS A O 1
ATOM 5257 N N . TRP A 1 687 ? -15.234 8.082 -9.658 1.00 28.06 687 TRP A N 1
ATOM 5258 C CA . TRP A 1 687 ? -14.081 8.932 -10.078 1.00 28.06 687 TRP A CA 1
ATOM 5259 C C . TRP A 1 687 ? -12.764 8.094 -9.969 1.00 28.06 687 TRP A C 1
ATOM 5261 O O . TRP A 1 687 ? -12.688 7.256 -9.075 1.00 28.06 687 TRP A O 1
ATOM 5271 N N . PHE A 1 688 ? -11.687 8.181 -10.770 1.00 31.05 688 PHE A N 1
ATOM 5272 C CA . PHE A 1 688 ? -11.571 8.191 -12.248 1.00 31.05 688 PHE A CA 1
ATOM 5273 C C . PHE A 1 688 ? -10.688 6.992 -12.737 1.00 31.05 688 PHE A C 1
ATOM 5275 O O . PHE A 1 688 ? -10.032 6.372 -11.901 1.00 31.05 688 PHE A O 1
ATOM 5282 N N . GLN A 1 689 ? -10.625 6.656 -14.044 1.00 33.75 689 GLN A N 1
ATOM 5283 C CA . GLN A 1 689 ? -9.755 5.588 -14.610 1.00 33.75 689 GLN A CA 1
ATOM 5284 C C . GLN A 1 689 ? -8.706 6.079 -15.645 1.00 33.75 689 GLN A C 1
ATOM 5286 O O . GLN A 1 689 ? -8.491 7.277 -15.781 1.00 33.75 689 GLN A O 1
ATOM 5291 N N . GLY A 1 690 ? -8.056 5.156 -16.381 1.00 37.50 690 GLY A N 1
ATOM 5292 C CA . GLY A 1 690 ? -7.005 5.424 -17.385 1.00 37.50 690 GLY A CA 1
ATOM 5293 C C . GLY A 1 690 ? -5.655 5.751 -16.734 1.00 37.50 690 GLY A C 1
ATOM 5294 O O . GLY A 1 690 ? -5.578 6.673 -15.948 1.00 37.50 690 GLY A O 1
ATOM 5295 N N . LYS A 1 691 ? -4.524 5.062 -16.934 1.00 37.03 691 LYS A N 1
ATOM 5296 C CA . LYS A 1 691 ? -4.005 3.912 -17.746 1.00 37.03 691 LYS A CA 1
ATOM 5297 C C . LYS A 1 691 ? -2.818 3.320 -16.813 1.00 37.03 691 LYS A C 1
ATOM 5299 O O . LYS A 1 691 ? -2.443 4.106 -15.958 1.00 37.03 691 LYS A O 1
ATOM 5304 N N . THR A 1 692 ? -2.159 2.122 -16.594 1.00 42.69 692 THR A N 1
ATOM 5305 C CA . THR A 1 692 ? -1.681 0.716 -17.030 1.00 42.69 692 THR A CA 1
ATOM 5306 C C . THR A 1 692 ? -0.128 0.100 -17.190 1.00 42.69 692 THR A C 1
ATOM 5308 O O . THR A 1 692 ? -0.048 -1.092 -17.443 1.00 42.69 692 THR A O 1
ATOM 5311 N N . GLY A 1 693 ? 1.107 0.731 -17.013 1.00 43.62 693 GLY A N 1
ATOM 5312 C CA . GLY A 1 693 ? 2.605 0.315 -17.004 1.00 43.62 693 GLY A CA 1
ATOM 5313 C C . GLY A 1 693 ? 3.748 1.224 -16.253 1.00 43.62 693 GLY A C 1
ATOM 5314 O O . GLY A 1 693 ? 3.459 2.337 -15.858 1.00 43.62 693 GLY A O 1
ATOM 5315 N N . TRP A 1 694 ? 5.033 0.811 -15.975 1.00 43.72 694 TRP A N 1
ATOM 5316 C CA . TRP A 1 694 ? 6.171 1.425 -15.112 1.00 43.72 694 TRP A CA 1
ATOM 5317 C C . TRP A 1 694 ? 6.315 2.944 -14.700 1.00 43.72 694 TRP A C 1
ATOM 5319 O O . TRP A 1 694 ? 6.008 3.836 -15.480 1.00 43.72 694 TRP A O 1
ATOM 5329 N N . ARG A 1 695 ? 7.019 3.224 -13.558 1.00 50.75 695 ARG A N 1
ATOM 5330 C CA . ARG A 1 695 ? 7.727 4.506 -13.208 1.00 50.75 695 ARG A CA 1
ATOM 5331 C C . ARG A 1 695 ? 9.066 4.340 -12.439 1.00 50.75 695 ARG A C 1
ATOM 5333 O O . ARG A 1 695 ? 9.412 3.260 -11.987 1.00 50.75 695 ARG A O 1
ATOM 5340 N N . LEU A 1 696 ? 9.839 5.421 -12.258 1.00 56.88 696 LEU A N 1
ATOM 5341 C CA . LEU A 1 696 ? 10.668 5.647 -11.052 1.00 56.88 696 LEU A CA 1
ATOM 5342 C C . LEU A 1 696 ? 9.788 6.231 -9.967 1.00 56.88 696 LEU A C 1
ATOM 5344 O O . LEU A 1 696 ? 8.918 7.029 -10.296 1.00 56.88 696 LEU A O 1
ATOM 5348 N N . SER A 1 697 ? 10.171 6.033 -8.711 1.00 60.72 697 SER A N 1
ATOM 5349 C CA . SER A 1 697 ? 9.962 7.017 -7.677 1.00 60.72 697 SER A CA 1
ATOM 5350 C C . SER A 1 697 ? 11.155 7.915 -7.378 1.00 60.72 697 SER A C 1
ATOM 5352 O O . SER A 1 697 ? 12.317 7.494 -7.338 1.00 60.72 697 SER A O 1
ATOM 5354 N N . GLY A 1 698 ? 10.812 9.169 -7.055 1.00 65.38 698 GLY A N 1
ATOM 5355 C CA . GLY A 1 698 ? 11.590 9.924 -6.083 1.00 65.38 698 GLY A CA 1
ATOM 5356 C C . GLY A 1 698 ? 11.715 9.092 -4.811 1.00 65.38 698 GLY A C 1
ATOM 5357 O O . GLY A 1 698 ? 10.963 8.138 -4.599 1.00 65.38 698 GLY A O 1
ATOM 5358 N N . ARG A 1 699 ? 12.744 9.367 -4.026 1.00 77.69 699 ARG A N 1
ATOM 5359 C CA . ARG A 1 699 ? 13.276 8.419 -3.051 1.00 77.69 699 ARG A CA 1
ATOM 5360 C C . ARG A 1 699 ? 12.167 7.817 -2.178 1.00 77.69 699 ARG A C 1
ATOM 5362 O O . ARG A 1 699 ? 11.343 8.578 -1.675 1.00 77.69 699 ARG A O 1
ATOM 5369 N N . ARG A 1 700 ? 12.184 6.474 -2.071 1.00 80.44 700 ARG A N 1
ATOM 5370 C CA . ARG A 1 700 ? 11.181 5.584 -1.449 1.00 80.44 700 ARG A CA 1
ATOM 5371 C C . ARG A 1 700 ? 11.614 5.127 -0.052 1.00 80.44 700 ARG A C 1
ATOM 5373 O O . ARG A 1 700 ? 12.763 4.726 0.141 1.00 80.44 700 ARG A O 1
ATOM 5380 N N . VAL A 1 701 ? 10.724 5.230 0.930 1.00 83.56 701 VAL A N 1
ATOM 5381 C CA . VAL A 1 701 ? 11.111 5.560 2.313 1.00 83.56 701 VAL A CA 1
ATOM 5382 C C . VAL A 1 701 ? 10.188 4.783 3.292 1.00 83.56 701 VAL A C 1
ATOM 5384 O O . VAL A 1 701 ? 9.288 5.349 3.876 1.00 83.56 701 VAL A O 1
ATOM 5387 N N . LEU A 1 702 ? 10.374 3.451 3.354 1.00 86.12 702 LEU A N 1
ATOM 5388 C CA . LEU A 1 702 ? 9.705 2.319 4.072 1.00 86.12 702 LEU A CA 1
ATOM 5389 C C . LEU A 1 702 ? 9.576 2.479 5.630 1.00 86.12 702 LEU A C 1
ATOM 5391 O O . LEU A 1 702 ? 10.554 2.890 6.218 1.00 86.12 702 LEU A O 1
ATOM 5395 N N . ILE A 1 703 ? 8.470 2.167 6.334 1.00 90.19 703 ILE A N 1
ATOM 5396 C CA . ILE A 1 703 ? 8.050 2.658 7.684 1.00 90.19 703 ILE A CA 1
ATOM 5397 C C . ILE A 1 703 ? 8.018 1.673 8.841 1.00 90.19 703 ILE A C 1
ATOM 5399 O O . ILE A 1 703 ? 7.495 0.599 8.663 1.00 90.19 703 ILE A O 1
ATOM 5403 N N . GLU A 1 704 ? 8.389 2.074 10.073 1.00 89.56 704 GLU A N 1
ATOM 5404 C CA . GLU A 1 704 ? 8.256 1.208 11.276 1.00 89.56 704 GLU A CA 1
ATOM 5405 C C . GLU A 1 704 ? 7.274 1.542 12.386 1.00 89.56 704 GLU A C 1
ATOM 5407 O O . GLU A 1 704 ? 6.896 0.619 13.060 1.00 89.56 704 GLU A O 1
ATOM 5412 N N . ASP A 1 705 ? 6.890 2.765 12.687 1.00 91.50 705 ASP A N 1
ATOM 5413 C CA . ASP A 1 705 ? 6.341 3.036 14.017 1.00 91.50 705 ASP A CA 1
ATOM 5414 C C . ASP A 1 705 ? 5.997 4.504 14.206 1.00 91.50 705 ASP A C 1
ATOM 5416 O O . ASP A 1 705 ? 6.955 5.193 14.422 1.00 91.50 705 ASP A O 1
ATOM 5420 N N . ILE A 1 706 ? 4.757 4.985 14.079 1.00 91.81 706 ILE A N 1
ATOM 5421 C CA . ILE A 1 706 ? 4.297 6.348 13.760 1.00 91.81 706 ILE A CA 1
ATOM 5422 C C . ILE A 1 706 ? 3.379 7.349 14.700 1.00 91.81 706 ILE A C 1
ATOM 5424 O O . ILE A 1 706 ? 2.382 7.869 14.230 1.00 91.81 706 ILE A O 1
ATOM 5428 N N . SER A 1 707 ? 3.397 7.463 16.035 1.00 89.69 707 SER A N 1
ATOM 5429 C CA . SER A 1 707 ? 2.283 7.674 17.060 1.00 89.69 707 SER A CA 1
ATOM 5430 C C . SER A 1 707 ? 1.259 8.865 17.073 1.00 89.69 707 SER A C 1
ATOM 5432 O O . SER A 1 707 ? 1.369 9.761 16.259 1.00 89.69 707 SER A O 1
ATOM 5434 N N . VAL A 1 708 ? 0.245 8.925 17.991 1.00 86.81 708 VAL A N 1
ATOM 5435 C CA . VAL A 1 708 ? -0.370 10.167 18.581 1.00 86.81 708 VAL A CA 1
ATOM 5436 C C . VAL A 1 708 ? 0.422 10.362 19.849 1.00 86.81 708 VAL A C 1
ATOM 5438 O O . VAL A 1 708 ? 0.243 9.641 20.826 1.00 86.81 708 VAL A O 1
ATOM 5441 N N . GLU A 1 709 ? 1.280 11.355 19.835 1.00 81.88 709 GLU A N 1
ATOM 5442 C CA . GLU A 1 709 ? 2.063 11.726 20.994 1.00 81.88 709 GLU A CA 1
ATOM 5443 C C . GLU A 1 709 ? 1.815 13.181 21.348 1.00 81.88 709 GLU A C 1
ATOM 5445 O O . GLU A 1 709 ? 1.128 13.890 20.619 1.00 81.88 709 GLU A O 1
ATOM 5450 N N . GLY A 1 710 ? 2.414 13.602 22.461 1.00 59.97 710 GLY A N 1
ATOM 5451 C CA . GLY A 1 710 ? 2.115 14.869 23.100 1.00 59.97 710 GLY A CA 1
ATOM 5452 C C . GLY A 1 710 ? 0.668 14.889 23.572 1.00 59.97 710 GLY A C 1
ATOM 5453 O O . GLY A 1 710 ? 0.105 13.848 23.922 1.00 59.97 710 GLY A O 1
ATOM 5454 N N . GLU A 1 711 ? 0.076 16.073 23.600 1.00 63.66 711 GLU A N 1
ATOM 5455 C CA . GLU A 1 711 ? -1.270 16.286 24.125 1.00 63.66 711 GLU A CA 1
ATOM 5456 C C . GLU A 1 711 ? -2.329 16.020 23.043 1.00 63.66 711 GLU A C 1
ATOM 5458 O O . GLU A 1 711 ? -3.012 16.942 22.597 1.00 63.66 711 GLU A O 1
ATOM 5463 N N . GLY A 1 712 ? -2.449 14.729 22.669 1.00 63.78 712 GLY A N 1
ATOM 5464 C CA . GLY A 1 712 ? -3.622 14.027 22.092 1.00 63.78 712 GLY A CA 1
ATOM 5465 C C . GLY A 1 712 ? -4.003 14.423 20.666 1.00 63.78 712 GLY A C 1
ATOM 5466 O O . GLY A 1 712 ? -4.104 13.629 19.730 1.00 63.78 712 GLY A O 1
ATOM 5467 N N . ASN A 1 713 ? -4.116 15.712 20.493 1.00 71.50 713 ASN A N 1
ATOM 5468 C CA . ASN A 1 713 ? -3.970 16.421 19.259 1.00 71.50 713 ASN A CA 1
ATOM 5469 C C . ASN A 1 713 ? -2.476 16.401 18.829 1.00 71.50 713 ASN A C 1
ATOM 5471 O O . ASN A 1 713 ? -1.807 17.411 18.997 1.00 71.50 713 ASN A O 1
ATOM 5475 N N . HIS A 1 714 ? -1.926 15.263 18.328 1.00 82.75 714 HIS A N 1
ATOM 5476 C CA . HIS A 1 714 ? -0.925 15.224 17.214 1.00 82.75 714 HIS A CA 1
ATOM 5477 C C . HIS A 1 714 ? -0.487 13.841 16.646 1.00 82.75 714 HIS A C 1
ATOM 5479 O O . HIS A 1 714 ? -1.197 12.847 16.819 1.00 82.75 714 HIS A O 1
ATOM 5485 N N . LEU A 1 715 ? 0.577 13.791 15.807 1.00 91.38 715 LEU A N 1
ATOM 5486 C CA . LEU A 1 715 ? 0.536 13.049 14.529 1.00 91.38 715 LEU A CA 1
ATOM 5487 C C . LEU A 1 715 ? 1.812 12.355 13.951 1.00 91.38 715 LEU A C 1
ATOM 5489 O O . LEU A 1 715 ? 2.185 12.535 12.802 1.00 91.38 715 LEU A O 1
ATOM 5493 N N . VAL A 1 716 ? 2.569 11.599 14.720 1.00 92.75 716 VAL A N 1
ATOM 5494 C CA . VAL A 1 716 ? 4.034 11.449 14.607 1.00 92.75 716 VAL A CA 1
ATOM 5495 C C . VAL A 1 716 ? 4.602 10.856 13.284 1.00 92.75 716 VAL A C 1
ATOM 5497 O O . VAL A 1 716 ? 3.870 10.291 12.488 1.00 92.75 716 VAL A O 1
ATOM 5500 N N . VAL A 1 717 ? 5.912 11.054 13.013 1.00 93.25 717 VAL A N 1
ATOM 5501 C CA . VAL A 1 717 ? 6.781 10.558 11.890 1.00 93.25 717 VAL A CA 1
ATOM 5502 C C . VAL A 1 717 ? 8.159 10.029 12.518 1.00 93.25 717 VAL A C 1
ATOM 5504 O O . VAL A 1 717 ? 8.409 10.436 13.648 1.00 93.25 717 VAL A O 1
ATOM 5507 N N . THR A 1 718 ? 8.946 9.018 11.980 1.00 92.62 718 THR A N 1
ATOM 5508 C CA . THR A 1 718 ? 10.214 8.203 12.412 1.00 92.62 718 THR A CA 1
ATOM 5509 C C . THR A 1 718 ? 10.860 7.403 11.316 1.00 92.62 718 THR A C 1
ATOM 5511 O O . THR A 1 718 ? 10.181 6.917 10.448 1.00 92.62 718 THR A O 1
ATOM 5514 N N . THR A 1 719 ? 12.191 7.291 11.301 1.00 90.44 719 THR A N 1
ATOM 5515 C CA . THR A 1 719 ? 12.963 6.552 10.308 1.00 90.44 719 THR A CA 1
ATOM 5516 C C . THR A 1 719 ? 13.434 5.213 10.821 1.00 90.44 719 THR A C 1
ATOM 5518 O O . THR A 1 719 ? 14.011 5.157 11.901 1.00 90.44 719 THR A O 1
ATOM 5521 N N . LEU A 1 720 ? 13.311 4.155 10.010 1.00 84.62 720 LEU A N 1
ATOM 5522 C CA . LEU A 1 720 ? 14.234 3.035 10.167 1.00 84.62 720 LEU A CA 1
ATOM 5523 C C . LEU A 1 720 ? 15.579 3.460 9.581 1.00 84.62 720 LEU A C 1
ATOM 5525 O O . LEU A 1 720 ? 15.768 3.543 8.370 1.00 84.62 720 LEU A O 1
ATOM 5529 N N . GLY A 1 721 ? 16.480 3.847 10.486 1.00 81.19 721 GLY A N 1
ATOM 5530 C CA . GLY A 1 721 ? 17.729 4.536 10.176 1.00 81.19 721 GLY A CA 1
ATOM 5531 C C . GLY A 1 721 ? 17.592 6.055 10.312 1.00 81.19 721 GLY A C 1
ATOM 5532 O O . GLY A 1 721 ? 17.141 6.557 11.334 1.00 81.19 721 GLY A O 1
ATOM 5533 N N . SER A 1 722 ? 17.989 6.794 9.275 1.00 80.38 722 SER A N 1
ATOM 5534 C CA . SER A 1 722 ? 17.765 8.240 9.163 1.00 80.38 722 SER A CA 1
ATOM 5535 C C . SER A 1 722 ? 17.256 8.575 7.766 1.00 80.38 722 SER A C 1
ATOM 5537 O O . SER A 1 722 ? 17.722 8.003 6.777 1.00 80.38 722 SER A O 1
ATOM 5539 N N . HIS A 1 723 ? 16.331 9.525 7.665 1.00 80.00 723 HIS A N 1
ATOM 5540 C CA . HIS A 1 723 ? 15.765 9.909 6.383 1.00 80.00 723 HIS A CA 1
ATOM 5541 C C . HIS A 1 723 ? 16.702 10.816 5.577 1.00 80.00 723 HIS A C 1
ATOM 5543 O O . HIS A 1 723 ? 16.498 10.976 4.383 1.00 80.00 723 HIS A O 1
ATOM 5549 N N . PHE A 1 724 ? 17.762 11.384 6.170 1.00 76.50 724 PHE A N 1
ATOM 5550 C CA . PHE A 1 724 ? 18.721 12.285 5.502 1.00 76.50 724 PHE A CA 1
ATOM 5551 C C . PHE A 1 724 ? 18.094 13.483 4.756 1.00 76.50 724 PHE A C 1
ATOM 5553 O O . PHE A 1 724 ? 18.543 13.861 3.669 1.00 76.50 724 PHE A O 1
ATOM 5560 N N . LEU A 1 725 ? 17.057 14.082 5.339 1.00 83.00 725 LEU A N 1
ATOM 5561 C CA . LEU A 1 725 ? 16.365 15.267 4.839 1.00 83.00 725 LEU A CA 1
ATOM 5562 C C . LEU A 1 725 ? 16.738 16.492 5.679 1.00 83.00 725 LEU A C 1
ATOM 5564 O O . LEU A 1 725 ? 17.470 16.392 6.670 1.00 83.00 725 LEU A O 1
ATOM 5568 N N . ARG A 1 726 ? 16.313 17.676 5.241 1.00 82.69 726 ARG A N 1
ATOM 5569 C CA . ARG A 1 726 ? 16.719 18.949 5.841 1.00 82.69 726 ARG A CA 1
ATOM 5570 C C . ARG A 1 726 ? 15.671 19.529 6.786 1.00 82.69 726 ARG A C 1
ATOM 5572 O O . ARG A 1 726 ? 14.695 20.085 6.304 1.00 82.69 726 ARG A O 1
ATOM 5579 N N . VAL A 1 727 ? 15.958 19.489 8.086 1.00 86.94 727 VAL A N 1
ATOM 5580 C CA . VAL A 1 727 ? 15.279 20.201 9.193 1.00 86.94 727 VAL A CA 1
ATOM 5581 C C . VAL A 1 727 ? 14.600 21.516 8.778 1.00 86.94 727 VAL A C 1
ATOM 5583 O O . VAL A 1 727 ? 15.215 22.332 8.085 1.00 86.94 727 VAL A O 1
ATOM 5586 N N . GLY A 1 728 ? 13.350 21.705 9.198 1.00 83.88 728 GLY A N 1
ATOM 5587 C CA . GLY A 1 728 ? 12.476 22.840 8.911 1.00 83.88 728 GLY A CA 1
ATOM 5588 C C . GLY A 1 728 ? 11.972 22.970 7.465 1.00 83.88 728 GLY A C 1
ATOM 5589 O O . GLY A 1 728 ? 11.433 24.020 7.118 1.00 83.88 728 GLY A O 1
ATOM 5590 N N . THR A 1 729 ? 12.169 21.991 6.561 1.00 86.81 729 THR A N 1
ATOM 5591 C CA . THR A 1 729 ? 11.776 22.172 5.139 1.00 86.81 729 THR A CA 1
ATOM 5592 C C . THR A 1 729 ? 10.356 21.753 4.758 1.00 86.81 729 THR A C 1
ATOM 5594 O O . THR A 1 729 ? 10.004 20.597 4.918 1.00 86.81 729 THR A O 1
ATOM 5597 N N . THR A 1 730 ? 9.625 22.696 4.137 1.00 88.19 730 THR A N 1
ATOM 5598 C CA . THR A 1 730 ? 8.173 22.721 3.836 1.00 88.19 730 THR A CA 1
ATOM 5599 C C . THR A 1 730 ? 7.813 22.567 2.311 1.00 88.19 730 THR A C 1
ATOM 5601 O O . THR A 1 730 ? 8.410 23.306 1.530 1.00 88.19 730 THR A O 1
ATOM 5604 N N . PHE A 1 731 ? 6.929 21.643 1.828 1.00 88.69 731 PHE A N 1
ATOM 5605 C CA . PHE A 1 731 ? 6.667 21.300 0.385 1.00 88.69 731 PHE A CA 1
ATOM 5606 C C . PHE A 1 731 ? 5.230 20.666 -0.053 1.00 88.69 731 PHE A C 1
ATOM 5608 O O . PHE A 1 731 ? 4.243 21.209 0.421 1.00 88.69 731 PHE A O 1
ATOM 5615 N N . ARG A 1 732 ? 4.972 19.670 -0.978 1.00 87.56 732 ARG A N 1
ATOM 5616 C CA . ARG A 1 732 ? 3.622 18.951 -1.266 1.00 87.56 732 ARG A CA 1
ATOM 5617 C C . ARG A 1 732 ? 3.547 17.333 -1.452 1.00 87.56 732 ARG A C 1
ATOM 5619 O O . ARG A 1 732 ? 3.841 17.013 -2.581 1.00 87.56 732 ARG A O 1
ATOM 5626 N N . VAL A 1 733 ? 3.184 16.333 -0.549 1.00 88.44 733 VAL A N 1
ATOM 5627 C CA . VAL A 1 733 ? 3.674 14.867 -0.317 1.00 88.44 733 VAL A CA 1
ATOM 5628 C C . VAL A 1 733 ? 2.787 13.614 -0.601 1.00 88.44 733 VAL A C 1
ATOM 5630 O O . VAL A 1 733 ? 1.577 13.695 -0.668 1.00 88.44 733 VAL A O 1
ATOM 5633 N N . HIS A 1 734 ? 3.398 12.421 -0.734 1.00 87.50 734 HIS A N 1
ATOM 5634 C CA . HIS A 1 734 ? 2.788 11.106 -1.010 1.00 87.50 734 HIS A CA 1
ATOM 5635 C C . HIS A 1 734 ? 3.547 9.937 -0.339 1.00 87.50 734 HIS A C 1
ATOM 5637 O O . HIS A 1 734 ? 4.662 10.138 0.138 1.00 87.50 734 HIS A O 1
ATOM 5643 N N . PHE A 1 735 ? 2.949 8.736 -0.314 1.00 88.88 735 PHE A N 1
ATOM 5644 C CA . PHE A 1 735 ? 3.411 7.532 0.391 1.00 88.88 735 PHE A CA 1
ATOM 5645 C C . PHE A 1 735 ? 3.086 6.131 -0.339 1.00 88.88 735 PHE A C 1
ATOM 5647 O O . PHE A 1 735 ? 2.582 6.221 -1.438 1.00 88.88 735 PHE A O 1
ATOM 5654 N N . THR A 1 736 ? 3.298 4.856 0.140 1.00 83.19 736 THR A N 1
ATOM 5655 C CA . THR A 1 736 ? 2.599 3.535 -0.243 1.00 83.19 736 THR A CA 1
ATOM 5656 C C . THR A 1 736 ? 2.917 2.276 0.639 1.00 83.19 736 THR A C 1
ATOM 5658 O O . THR A 1 736 ? 3.912 2.289 1.309 1.00 83.19 736 THR A O 1
ATOM 5661 N N . GLU A 1 737 ? 2.158 1.156 0.616 1.00 79.81 737 GLU A N 1
ATOM 5662 C CA . GLU A 1 737 ? 2.146 -0.080 1.481 1.00 79.81 737 GLU A CA 1
ATOM 5663 C C . GLU A 1 737 ? 1.848 -0.054 3.056 1.00 79.81 737 GLU A C 1
ATOM 5665 O O . GLU A 1 737 ? 2.074 -1.104 3.638 1.00 79.81 737 GLU A O 1
ATOM 5670 N N . THR A 1 738 ? 1.382 1.011 3.782 1.00 80.94 738 THR A N 1
ATOM 5671 C CA . THR A 1 738 ? 0.945 0.999 5.239 1.00 80.94 738 THR A CA 1
ATOM 5672 C C . THR A 1 738 ? -0.446 0.498 5.520 1.00 80.94 738 THR A C 1
ATOM 5674 O O . THR A 1 738 ? -0.681 -0.061 6.582 1.00 80.94 738 THR A O 1
ATOM 5677 N N . ASN A 1 739 ? -1.384 0.748 4.591 1.00 74.12 739 ASN A N 1
ATOM 5678 C CA . ASN A 1 739 ? -2.532 -0.109 4.385 1.00 74.12 739 ASN A CA 1
ATOM 5679 C C . ASN A 1 739 ? -3.962 0.457 4.947 1.00 74.12 739 ASN A C 1
ATOM 5681 O O . ASN A 1 739 ? -4.983 0.052 4.483 1.00 74.12 739 ASN A O 1
ATOM 5685 N N . HIS A 1 740 ? -4.219 1.389 5.901 1.00 79.06 740 HIS A N 1
ATOM 5686 C CA . HIS A 1 740 ? -5.529 1.873 6.568 1.00 79.06 740 HIS A CA 1
ATOM 5687 C C . HIS A 1 7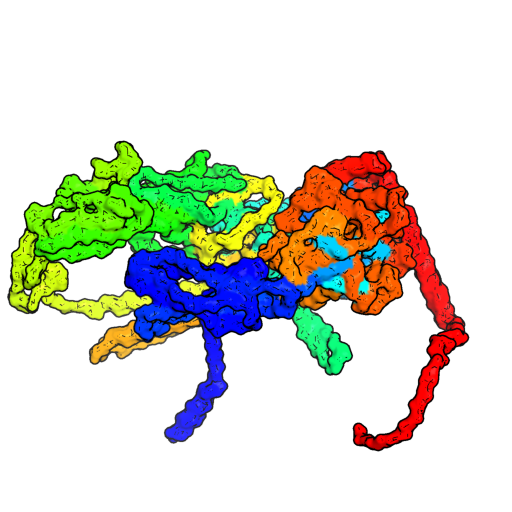40 ? -7.030 1.575 6.110 1.00 79.06 740 HIS A C 1
ATOM 5689 O O . HIS A 1 740 ? -7.402 0.419 5.949 1.00 79.06 740 HIS A O 1
ATOM 5695 N N . PHE A 1 741 ? -7.939 2.598 6.114 1.00 73.75 741 PHE A N 1
ATOM 5696 C CA . PHE A 1 741 ? -9.276 2.724 5.469 1.00 73.75 741 PHE A CA 1
ATOM 5697 C C . PHE A 1 741 ? -9.752 4.143 5.062 1.00 73.75 741 PHE A C 1
ATOM 5699 O O . PHE A 1 741 ? -10.571 4.328 4.164 1.00 73.75 741 PHE A O 1
ATOM 5706 N N . LEU A 1 742 ? -9.348 5.171 5.785 1.00 77.94 742 LEU A N 1
ATOM 5707 C CA . LEU A 1 742 ? -9.583 6.556 5.420 1.00 77.94 742 LEU A CA 1
ATOM 5708 C C . LEU A 1 742 ? -8.134 7.041 5.315 1.00 77.94 742 LEU A C 1
ATOM 5710 O O . LEU A 1 742 ? -7.740 7.611 6.298 1.00 77.94 742 LEU A O 1
ATOM 5714 N N . LEU A 1 743 ? -7.255 6.775 4.320 1.00 83.00 743 LEU A N 1
ATOM 5715 C CA . LEU A 1 743 ? -5.917 7.436 4.376 1.00 83.00 743 LEU A CA 1
ATOM 5716 C C . LEU A 1 743 ? -4.945 7.529 3.156 1.00 83.00 743 LEU A C 1
ATOM 5718 O O . LEU A 1 743 ? -3.960 8.202 3.369 1.00 83.00 743 LEU A O 1
ATOM 5722 N N . ASP A 1 744 ? -5.066 6.927 1.966 1.00 81.50 744 ASP A N 1
ATOM 5723 C CA . ASP A 1 744 ? -4.120 6.937 0.806 1.00 81.50 744 ASP A CA 1
ATOM 5724 C C . ASP A 1 744 ? -4.723 6.957 -0.646 1.00 81.50 744 ASP A C 1
ATOM 5726 O O . ASP A 1 744 ? -5.751 6.363 -0.929 1.00 81.50 744 ASP A O 1
ATOM 5730 N N . GLY A 1 745 ? -4.200 7.764 -1.579 1.00 68.69 745 GLY A N 1
ATOM 5731 C CA . GLY A 1 745 ? -4.946 8.189 -2.791 1.00 68.69 745 GLY A CA 1
ATOM 5732 C C . GLY A 1 745 ? -5.528 9.615 -2.857 1.00 68.69 745 GLY A C 1
ATOM 5733 O O . GLY A 1 745 ? -6.038 10.001 -3.889 1.00 68.69 745 GLY A O 1
ATOM 5734 N N . GLU A 1 746 ? -5.436 10.422 -1.805 1.00 76.44 746 GLU A N 1
ATOM 5735 C CA . GLU A 1 746 ? -5.261 11.883 -1.758 1.00 76.44 746 GLU A CA 1
ATOM 5736 C C . GLU A 1 746 ? -3.716 12.113 -1.682 1.00 76.44 746 GLU A C 1
ATOM 5738 O O . GLU A 1 746 ? -2.909 11.265 -2.066 1.00 76.44 746 GLU A O 1
ATOM 5743 N N . TYR A 1 747 ? -3.274 13.276 -1.173 1.00 84.62 747 TYR A N 1
ATOM 5744 C CA . TYR A 1 747 ? -2.222 14.067 -1.825 1.00 84.62 747 TYR A CA 1
ATOM 5745 C C . TYR A 1 747 ? -1.217 14.765 -0.849 1.00 84.62 747 TYR A C 1
ATOM 5747 O O . TYR A 1 747 ? -0.503 15.633 -1.318 1.00 84.62 747 TYR A O 1
ATOM 5755 N N . LYS A 1 748 ? -1.182 14.429 0.464 1.00 89.62 748 LYS A N 1
ATOM 5756 C CA . LYS A 1 748 ? -0.177 14.661 1.579 1.00 89.62 748 LYS A CA 1
ATOM 5757 C C . LYS A 1 748 ? 0.687 16.011 1.636 1.00 89.62 748 LYS A C 1
ATOM 5759 O O . LYS A 1 748 ? 0.813 16.706 0.640 1.00 89.62 748 LYS A O 1
ATOM 5764 N N . ARG A 1 749 ? 1.362 16.435 2.740 1.00 90.44 749 ARG A N 1
ATOM 5765 C CA . ARG A 1 749 ? 2.586 17.326 2.929 1.00 90.44 749 ARG A CA 1
ATOM 5766 C C . ARG A 1 749 ? 2.848 17.792 4.381 1.00 90.44 749 ARG A C 1
ATOM 5768 O O . ARG A 1 749 ? 1.972 18.534 4.772 1.00 90.44 749 ARG A O 1
ATOM 5775 N N . ALA A 1 750 ? 3.909 17.575 5.232 1.00 92.19 750 ALA A N 1
ATOM 5776 C CA . ALA A 1 750 ? 5.277 16.921 5.349 1.00 92.19 750 ALA A CA 1
ATOM 5777 C C . ALA A 1 750 ? 6.705 17.605 5.742 1.00 92.19 750 ALA A C 1
ATOM 5779 O O . ALA A 1 750 ? 7.660 17.428 5.027 1.00 92.19 750 ALA A O 1
ATOM 5780 N N . THR A 1 751 ? 6.962 18.406 6.807 1.00 92.12 751 THR A N 1
ATOM 5781 C CA . THR A 1 751 ? 8.173 19.252 7.136 1.00 92.12 751 THR A CA 1
ATOM 5782 C C . THR A 1 751 ? 9.177 18.618 8.082 1.00 92.12 751 THR A C 1
ATOM 5784 O O . THR A 1 751 ? 8.829 18.192 9.167 1.00 92.12 751 THR A O 1
ATOM 5787 N N . VAL A 1 752 ? 10.445 18.599 7.696 1.00 91.69 752 VAL A N 1
ATOM 5788 C CA . VAL A 1 752 ? 11.550 17.969 8.442 1.00 91.69 752 VAL A CA 1
ATOM 5789 C C . VAL A 1 752 ? 11.901 18.696 9.752 1.00 91.69 752 VAL A C 1
ATOM 5791 O O . VAL A 1 752 ? 11.539 19.845 9.918 1.00 91.69 752 VAL A O 1
ATOM 5794 N N . VAL A 1 753 ? 12.711 18.083 10.624 1.00 90.00 753 VAL A N 1
ATOM 5795 C CA . VAL A 1 753 ? 13.076 18.525 11.986 1.00 90.00 753 VAL A CA 1
ATOM 5796 C C . VAL A 1 753 ? 14.459 18.066 12.476 1.00 90.00 753 VAL A C 1
ATOM 5798 O O . VAL A 1 753 ? 15.200 18.808 13.113 1.00 90.00 753 VAL A O 1
ATOM 5801 N N . ASP A 1 754 ? 14.840 16.816 12.225 1.00 90.31 754 ASP A N 1
ATOM 5802 C CA . ASP A 1 754 ? 16.162 16.281 12.592 1.00 90.31 754 ASP A CA 1
ATOM 5803 C C . ASP A 1 754 ? 16.645 15.367 11.458 1.00 90.31 754 ASP A C 1
ATOM 5805 O O . ASP A 1 754 ? 15.955 15.220 10.458 1.00 90.31 754 ASP A O 1
ATOM 5809 N N . GLY A 1 755 ? 17.863 14.822 11.506 1.00 82.94 755 GLY A N 1
ATOM 5810 C CA . GLY A 1 755 ? 18.375 13.984 10.403 1.00 82.94 755 GLY A CA 1
ATOM 5811 C C . GLY A 1 755 ? 17.566 12.702 10.190 1.00 82.94 755 GLY A C 1
ATOM 5812 O O . GLY A 1 755 ? 17.496 12.162 9.084 1.00 82.94 755 GLY A O 1
ATOM 5813 N N . SER A 1 756 ? 16.920 12.274 11.258 1.00 89.50 756 SER A N 1
ATOM 5814 C CA . SER A 1 756 ? 15.796 11.387 11.253 1.00 89.50 756 SER A CA 1
ATOM 5815 C C . SER A 1 756 ? 14.447 12.154 11.173 1.00 89.50 756 SER A C 1
ATOM 5817 O O . SER A 1 756 ? 13.637 11.579 10.483 1.00 89.50 756 SER A O 1
ATOM 5819 N N . ARG A 1 757 ? 14.193 13.363 11.761 1.00 92.69 757 ARG A N 1
ATOM 5820 C CA . ARG A 1 757 ? 12.854 13.966 12.142 1.00 92.69 757 ARG A CA 1
ATOM 5821 C C . ARG A 1 757 ? 11.989 14.862 11.176 1.00 92.69 757 ARG A C 1
ATOM 5823 O O . ARG A 1 757 ? 12.570 15.455 10.293 1.00 92.69 757 ARG A O 1
ATOM 5830 N N . LEU A 1 758 ? 10.648 14.985 11.397 1.00 93.25 758 LEU A N 1
ATOM 5831 C CA . LEU A 1 758 ? 9.425 15.456 10.623 1.00 93.25 758 LEU A CA 1
ATOM 5832 C C . LEU A 1 758 ? 8.140 15.711 11.562 1.00 93.25 758 LEU A C 1
ATOM 5834 O O . LEU A 1 758 ? 8.508 15.966 12.701 1.00 93.25 758 LEU A O 1
ATOM 5838 N N . ASP A 1 759 ? 6.785 15.697 11.187 1.00 92.69 759 ASP A N 1
ATOM 5839 C CA . ASP A 1 759 ? 5.436 15.822 11.975 1.00 92.69 759 ASP A CA 1
ATOM 5840 C C . ASP A 1 759 ? 3.924 15.905 11.273 1.00 92.69 759 ASP A C 1
ATOM 5842 O O . ASP A 1 759 ? 3.534 16.971 10.862 1.00 92.69 759 ASP A O 1
ATOM 5846 N N . LEU A 1 760 ? 2.920 14.943 11.189 1.00 92.94 760 LEU A N 1
ATOM 5847 C CA . LEU A 1 760 ? 1.603 14.876 10.330 1.00 92.94 760 LEU A CA 1
ATOM 5848 C C . LEU A 1 760 ? 0.219 15.775 10.457 1.00 92.94 760 LEU A C 1
ATOM 5850 O O . LEU A 1 760 ? -0.054 16.307 11.515 1.00 92.94 760 LEU A O 1
ATOM 5854 N N . HIS A 1 761 ? -0.733 15.870 9.422 1.00 89.69 761 HIS A N 1
ATOM 5855 C CA . HIS A 1 761 ? -2.210 16.401 9.252 1.00 89.69 761 HIS A CA 1
ATOM 5856 C C . HIS A 1 761 ? -2.933 16.991 7.911 1.00 89.69 761 HIS A C 1
ATOM 5858 O O . HIS A 1 761 ? -2.373 16.938 6.825 1.00 89.69 761 HIS A O 1
ATOM 5864 N N . ASN A 1 762 ? -4.217 17.450 7.859 1.00 88.12 762 ASN A N 1
ATOM 5865 C CA . ASN A 1 762 ? -5.067 17.586 6.602 1.00 88.12 762 ASN A CA 1
ATOM 5866 C C . ASN A 1 762 ? -4.974 18.875 5.696 1.00 88.12 762 ASN A C 1
ATOM 5868 O O . ASN A 1 762 ? -4.214 19.759 6.006 1.00 88.12 762 ASN A O 1
ATOM 5872 N N . LEU A 1 763 ? -5.622 18.993 4.503 1.00 85.00 763 LEU A N 1
ATOM 5873 C CA . LEU A 1 763 ? -5.274 19.858 3.320 1.00 85.00 763 LEU A CA 1
ATOM 5874 C C . LEU A 1 763 ? -5.280 21.372 3.506 1.00 85.00 763 LEU A C 1
ATOM 5876 O O . LEU A 1 763 ? -4.313 22.059 3.159 1.00 85.00 763 LEU A O 1
ATOM 5880 N N . ASP A 1 764 ? -6.433 21.855 3.915 1.00 84.94 764 ASP A N 1
ATOM 5881 C CA . ASP A 1 764 ? -6.652 22.860 4.936 1.00 84.94 764 ASP A CA 1
ATOM 5882 C C . ASP A 1 764 ? -5.407 23.136 5.814 1.00 84.94 764 ASP A C 1
ATOM 5884 O O . ASP A 1 764 ? -4.604 24.039 5.544 1.00 84.94 764 ASP A O 1
ATOM 5888 N N . GLY A 1 765 ? -5.221 22.334 6.852 1.00 81.25 765 GLY A N 1
ATOM 5889 C CA . GLY A 1 765 ? -4.237 22.499 7.902 1.00 81.25 765 GLY A CA 1
ATOM 5890 C C . GLY A 1 765 ? -4.738 22.066 9.267 1.00 81.25 765 GLY A C 1
ATOM 5891 O O . GLY A 1 765 ? -4.227 22.631 10.227 1.00 81.25 765 GLY A O 1
ATOM 5892 N N . THR A 1 766 ? -5.698 21.133 9.383 1.00 87.69 766 THR A N 1
ATOM 5893 C CA . THR A 1 766 ? -6.324 20.737 10.666 1.00 87.69 766 THR A CA 1
ATOM 5894 C C . THR A 1 766 ? -5.950 19.328 11.121 1.00 87.69 766 THR A C 1
ATOM 5896 O O . THR A 1 766 ? -5.623 18.469 10.297 1.00 87.69 766 THR A O 1
ATOM 5899 N N . PHE A 1 767 ? -6.055 19.089 12.432 1.00 87.06 767 PHE A N 1
ATOM 5900 C CA . PHE A 1 767 ? -5.873 17.785 13.069 1.00 87.06 767 PHE A CA 1
ATOM 5901 C C . PHE A 1 767 ? -6.722 16.686 12.430 1.00 87.06 767 PHE A C 1
ATOM 5903 O O . PHE A 1 767 ? -7.812 16.930 11.907 1.00 87.06 767 PHE A O 1
ATOM 5910 N N . PHE A 1 768 ? -6.250 15.443 12.563 1.00 87.12 768 PHE A N 1
ATOM 5911 C CA . PHE A 1 768 ? -7.088 14.277 12.360 1.00 87.12 768 PHE A CA 1
ATOM 5912 C C . PHE A 1 768 ? -6.677 13.086 13.289 1.00 87.12 768 PHE A C 1
ATOM 5914 O O . PHE A 1 768 ? -5.494 12.794 13.465 1.00 87.12 768 PHE A O 1
ATOM 5921 N N . ALA A 1 769 ? -7.636 12.367 13.897 1.00 83.19 769 ALA A N 1
ATOM 5922 C CA . ALA A 1 769 ? -7.389 11.324 14.930 1.00 83.19 769 ALA A CA 1
ATOM 5923 C C . ALA A 1 769 ? -7.380 9.871 14.400 1.00 83.19 769 ALA A C 1
ATOM 5925 O O . ALA A 1 769 ? -8.018 9.641 13.374 1.00 83.19 769 ALA A O 1
ATOM 5926 N N . ALA A 1 770 ? -6.614 8.941 15.027 1.00 86.00 770 ALA A N 1
ATOM 5927 C CA . ALA A 1 770 ? -5.766 8.059 14.198 1.00 86.00 770 ALA A CA 1
ATOM 5928 C C . ALA A 1 770 ? -5.069 6.750 14.792 1.00 86.00 770 ALA A C 1
ATOM 5930 O O . ALA A 1 770 ? -4.614 6.897 15.914 1.00 86.00 770 ALA A O 1
ATOM 5931 N N . ASP A 1 771 ? -4.927 5.546 14.105 1.00 87.56 771 ASP A N 1
ATOM 5932 C CA . ASP A 1 771 ? -4.167 4.244 14.498 1.00 87.56 771 ASP A CA 1
ATOM 5933 C C . ASP A 1 771 ? -3.416 3.144 13.383 1.00 87.56 771 ASP A C 1
ATOM 5935 O O . ASP A 1 771 ? -3.998 2.222 12.880 1.00 87.56 771 ASP A O 1
ATOM 5939 N N . ALA A 1 772 ? -2.128 3.106 12.820 1.00 89.00 772 ALA A N 1
ATOM 5940 C CA . ALA A 1 772 ? -1.328 1.889 12.233 1.00 89.00 772 ALA A CA 1
ATOM 5941 C C . ALA A 1 772 ? 0.023 1.991 11.360 1.00 89.00 772 ALA A C 1
ATOM 5943 O O . ALA A 1 772 ? 0.514 3.046 11.013 1.00 89.00 772 ALA A O 1
ATOM 5944 N N . SER A 1 773 ? 0.685 0.930 10.861 1.00 88.00 773 SER A N 1
ATOM 5945 C CA . SER A 1 773 ? 2.073 1.043 10.313 1.00 88.00 773 SER A CA 1
ATOM 5946 C C . SER A 1 773 ? 2.344 0.755 8.834 1.00 88.00 773 SER A C 1
ATOM 5948 O O . SER A 1 773 ? 1.471 0.339 8.113 1.00 88.00 773 SER A O 1
ATOM 5950 N N . GLY A 1 774 ? 3.627 0.884 8.456 1.00 83.94 774 GLY A N 1
ATOM 5951 C CA . GLY A 1 774 ? 4.412 0.261 7.373 1.00 83.94 774 GLY A CA 1
ATOM 5952 C C . GLY A 1 774 ? 4.220 0.674 5.948 1.00 83.94 774 GLY A C 1
ATOM 5953 O O . GLY A 1 774 ? 4.064 1.841 5.683 1.00 83.94 774 GLY A O 1
ATOM 5954 N N . GLY A 1 775 ? 4.503 -0.209 4.998 1.00 86.25 775 GLY A N 1
ATOM 5955 C CA . GLY A 1 775 ? 4.888 0.247 3.670 1.00 86.25 775 GLY A CA 1
ATOM 5956 C C . GLY A 1 775 ? 5.953 1.320 3.752 1.00 86.25 775 GLY A C 1
ATOM 5957 O O . GLY A 1 775 ? 6.923 1.126 4.449 1.00 86.25 775 GLY A O 1
ATOM 5958 N N . PHE A 1 776 ? 5.766 2.439 3.079 1.00 86.88 776 PHE A N 1
ATOM 5959 C CA . PHE A 1 776 ? 6.728 3.390 2.552 1.00 86.88 776 PHE A CA 1
ATOM 5960 C C . PHE A 1 776 ? 6.129 4.769 2.415 1.00 86.88 776 PHE A C 1
ATOM 5962 O O . PHE A 1 776 ? 4.920 4.928 2.288 1.00 86.88 776 PHE A O 1
ATOM 5969 N N . PHE A 1 777 ? 6.990 5.769 2.299 1.00 87.94 777 PHE A N 1
ATOM 5970 C CA . PHE A 1 777 ? 6.584 6.960 1.597 1.00 87.94 777 PHE A CA 1
ATOM 5971 C C . PHE A 1 777 ? 7.601 7.551 0.649 1.00 87.94 777 PHE A C 1
ATOM 5973 O O . PHE A 1 777 ? 8.680 6.994 0.467 1.00 87.94 777 PHE A O 1
ATOM 5980 N N . VAL A 1 778 ? 7.239 8.669 0.018 1.00 85.50 778 VAL A N 1
ATOM 5981 C CA . VAL A 1 778 ? 8.030 9.269 -1.041 1.00 85.50 778 VAL A CA 1
ATOM 5982 C C . VAL A 1 778 ? 8.130 10.785 -1.068 1.00 85.50 778 VAL A C 1
ATOM 5984 O O . VAL A 1 778 ? 7.180 11.547 -0.910 1.00 85.50 778 VAL A O 1
ATOM 5987 N N . LEU A 1 779 ? 9.332 11.195 -1.453 1.00 80.62 779 LEU A N 1
ATOM 5988 C CA . LEU A 1 779 ? 9.798 12.567 -1.588 1.00 80.62 779 LEU A CA 1
ATOM 5989 C C . LEU A 1 779 ? 9.853 12.940 -3.064 1.00 80.62 779 LEU A C 1
ATOM 5991 O O . LEU A 1 779 ? 10.581 12.267 -3.789 1.00 80.62 779 LEU A O 1
ATOM 5995 N N . SER A 1 780 ? 9.129 13.969 -3.525 1.00 78.12 780 SER A N 1
ATOM 5996 C CA . SER A 1 780 ? 8.860 14.179 -4.964 1.00 78.12 780 SER A CA 1
ATOM 5997 C C . SER A 1 780 ? 10.057 14.126 -5.856 1.00 78.12 780 SER A C 1
ATOM 5999 O O . SER A 1 780 ? 11.179 14.292 -5.402 1.00 78.12 780 SER A O 1
ATOM 6001 N N . MET A 1 781 ? 9.832 14.003 -7.160 1.00 72.62 781 MET A N 1
ATOM 6002 C CA . MET A 1 781 ? 10.964 14.124 -8.056 1.00 72.62 781 MET A CA 1
ATOM 6003 C C . MET A 1 781 ? 11.749 15.426 -7.873 1.00 72.62 781 MET A C 1
ATOM 6005 O O . MET A 1 781 ? 12.923 15.333 -7.529 1.00 72.62 781 MET A O 1
ATOM 6009 N N . PRO A 1 782 ? 11.136 16.619 -7.910 1.00 72.19 782 PRO A N 1
ATOM 6010 C CA . PRO A 1 782 ? 11.803 17.822 -7.415 1.00 72.19 782 PRO A CA 1
ATOM 6011 C C . PRO A 1 782 ? 12.347 17.685 -5.975 1.00 72.19 782 PRO A C 1
ATOM 6013 O O . PRO A 1 782 ? 13.468 18.087 -5.682 1.00 72.19 782 PRO A O 1
ATOM 6016 N N . GLY A 1 783 ? 11.578 17.106 -5.057 1.00 68.38 783 GLY A N 1
ATOM 6017 C CA . GLY A 1 783 ? 11.855 17.113 -3.626 1.00 68.38 783 GLY A CA 1
ATOM 6018 C C . GLY A 1 783 ? 12.980 16.184 -3.158 1.00 68.38 783 GLY A C 1
ATOM 6019 O O . GLY A 1 783 ? 13.688 16.500 -2.203 1.00 68.38 783 GLY A O 1
ATOM 6020 N N . THR A 1 784 ? 13.228 15.087 -3.864 1.00 72.94 784 THR A N 1
ATOM 6021 C CA . THR A 1 784 ? 14.390 14.226 -3.640 1.00 72.94 784 THR A CA 1
ATOM 6022 C C . THR A 1 784 ? 15.677 15.016 -3.866 1.00 72.94 784 THR A C 1
ATOM 6024 O O . THR A 1 784 ? 16.622 14.865 -3.094 1.00 72.94 784 THR A O 1
ATOM 6027 N N . PHE A 1 785 ? 15.700 15.915 -4.857 1.00 70.94 785 PHE A N 1
ATOM 6028 C CA . PHE A 1 785 ? 16.824 16.827 -5.073 1.00 70.94 785 PHE A CA 1
ATOM 6029 C C . PHE A 1 785 ? 16.833 17.991 -4.071 1.00 70.94 785 PHE A C 1
ATOM 6031 O O . PHE A 1 785 ? 17.874 18.269 -3.485 1.00 70.94 785 PHE A O 1
ATOM 6038 N N . TRP A 1 786 ? 15.699 18.662 -3.842 1.00 71.62 786 TRP A N 1
ATOM 6039 C CA . TRP A 1 786 ? 15.676 19.917 -3.072 1.00 71.62 786 TRP A CA 1
ATOM 6040 C C . TRP A 1 786 ? 15.799 19.767 -1.550 1.00 71.62 786 TRP A C 1
ATOM 6042 O O . TRP A 1 786 ? 16.257 20.706 -0.895 1.00 71.62 786 TRP A O 1
ATOM 6052 N N . TYR A 1 787 ? 15.407 18.625 -0.977 1.00 74.62 787 TYR A N 1
ATOM 6053 C CA . TYR A 1 787 ? 15.270 18.488 0.482 1.00 74.62 787 TYR A CA 1
ATOM 6054 C C . TYR A 1 787 ? 16.073 17.337 1.090 1.00 74.62 787 TYR A C 1
ATOM 6056 O O . TYR A 1 787 ? 16.151 17.242 2.315 1.00 74.62 787 TYR A O 1
ATOM 6064 N N . SER A 1 788 ? 16.721 16.502 0.268 1.00 67.94 788 SER A N 1
ATOM 6065 C CA . SER A 1 788 ? 17.723 15.544 0.746 1.00 67.94 788 SER A CA 1
ATOM 6066 C C . SER A 1 788 ? 19.113 16.176 0.858 1.00 67.94 788 SER A C 1
ATOM 6068 O O . SER A 1 788 ? 19.454 17.134 0.163 1.00 67.94 788 SER A O 1
ATOM 6070 N N . GLN A 1 789 ? 19.962 15.616 1.719 1.00 64.06 789 GLN A N 1
ATOM 6071 C CA . GLN A 1 789 ? 21.335 16.098 1.913 1.00 64.06 789 GLN A CA 1
ATOM 6072 C C . GLN A 1 789 ? 22.340 15.552 0.868 1.00 64.06 789 GLN A C 1
ATOM 6074 O O . GLN A 1 789 ? 23.547 15.566 1.109 1.00 64.06 789 GLN A O 1
ATOM 6079 N N . ALA A 1 790 ? 21.876 15.092 -0.305 1.00 56.75 790 ALA A N 1
ATOM 6080 C CA . ALA A 1 790 ? 22.694 14.409 -1.324 1.00 56.75 790 ALA A CA 1
ATOM 6081 C C . ALA A 1 790 ? 23.945 15.195 -1.778 1.00 56.75 790 ALA A C 1
ATOM 6083 O O . ALA A 1 790 ? 24.984 14.604 -2.083 1.00 56.75 790 ALA A O 1
ATOM 6084 N N . TYR A 1 791 ? 23.890 16.531 -1.745 1.00 57.50 791 TYR A N 1
ATOM 6085 C CA . TYR A 1 791 ? 25.020 17.416 -2.052 1.00 57.50 791 TYR A CA 1
ATOM 6086 C C . TYR A 1 791 ? 26.275 17.154 -1.194 1.00 57.50 791 TYR A C 1
ATOM 6088 O O . TYR A 1 791 ? 27.389 17.426 -1.643 1.00 57.50 791 TYR A O 1
ATOM 6096 N N . ALA A 1 792 ? 26.129 16.573 0.004 1.00 56.25 792 ALA A N 1
ATOM 6097 C CA . ALA A 1 792 ? 27.247 16.221 0.882 1.00 56.25 792 ALA A CA 1
ATOM 6098 C C . ALA A 1 792 ? 28.199 15.161 0.284 1.00 56.25 792 ALA A C 1
ATOM 6100 O O . ALA A 1 792 ? 29.363 15.091 0.678 1.00 56.25 792 ALA A O 1
ATOM 6101 N N . CYS A 1 793 ? 27.748 14.360 -0.689 1.00 54.38 793 CYS A N 1
ATOM 6102 C CA . CYS A 1 793 ? 28.562 13.317 -1.325 1.00 54.38 793 CYS A CA 1
ATOM 6103 C C . CYS A 1 793 ? 29.442 13.825 -2.488 1.00 54.38 793 CYS A C 1
ATOM 6105 O O . CYS A 1 793 ? 30.363 13.123 -2.915 1.00 54.38 793 CYS A O 1
ATOM 6107 N N . ILE A 1 794 ? 29.202 15.043 -2.990 1.00 59.34 794 ILE A N 1
ATOM 6108 C CA . ILE A 1 794 ? 29.877 15.606 -4.176 1.00 59.34 794 ILE A CA 1
ATOM 6109 C C . ILE A 1 794 ? 31.415 15.704 -4.032 1.00 59.34 794 ILE A C 1
ATOM 6111 O O . ILE A 1 794 ? 32.112 15.356 -4.988 1.00 59.34 794 ILE A O 1
ATOM 6115 N N . PRO A 1 795 ? 32.001 16.091 -2.878 1.00 56.56 795 PRO A N 1
ATOM 6116 C CA . PRO A 1 795 ? 33.461 16.131 -2.732 1.00 56.56 795 PRO A CA 1
ATOM 6117 C C . PRO A 1 795 ? 34.127 14.752 -2.863 1.00 56.56 795 PRO A C 1
ATOM 6119 O O . PRO A 1 795 ? 35.238 14.649 -3.385 1.00 56.56 795 PRO A O 1
ATOM 6122 N N . LEU A 1 796 ? 33.443 13.686 -2.429 1.00 57.69 796 LEU A N 1
ATOM 6123 C CA . LEU A 1 796 ? 33.950 12.313 -2.499 1.00 57.69 796 LEU A CA 1
ATOM 6124 C C . LEU A 1 796 ? 33.961 11.801 -3.951 1.00 57.69 796 LEU A C 1
ATOM 6126 O O . LEU A 1 796 ? 34.952 11.226 -4.397 1.00 57.69 796 LEU A O 1
ATOM 6130 N N . LEU A 1 797 ? 32.895 12.091 -4.707 1.00 57.00 797 LEU A N 1
ATOM 6131 C CA . LEU A 1 797 ? 32.778 11.821 -6.149 1.00 57.00 797 LEU A CA 1
ATOM 6132 C C . LEU A 1 797 ? 33.941 12.437 -6.953 1.00 57.00 797 LEU A C 1
ATOM 6134 O O . LEU A 1 797 ? 34.584 11.757 -7.760 1.00 57.00 797 LEU A O 1
ATOM 6138 N N . LEU A 1 798 ? 34.243 13.716 -6.708 1.00 61.19 798 LEU A N 1
ATOM 6139 C CA . LEU A 1 798 ? 35.330 14.437 -7.384 1.00 61.19 798 LEU A CA 1
ATOM 6140 C C . LEU A 1 798 ? 36.717 13.864 -7.041 1.00 61.19 798 LEU A C 1
ATOM 6142 O O . LEU A 1 798 ? 37.591 13.783 -7.903 1.00 61.19 798 LEU A O 1
ATOM 6146 N N . PHE A 1 799 ? 36.919 13.406 -5.803 1.00 65.00 799 PHE A N 1
ATOM 6147 C CA . PHE A 1 799 ? 38.166 12.755 -5.393 1.00 65.00 799 PHE A CA 1
ATOM 6148 C C . PHE A 1 799 ? 38.360 11.380 -6.061 1.00 65.00 799 PHE A C 1
ATOM 6150 O O . PHE A 1 799 ? 39.445 11.078 -6.563 1.00 65.00 799 PHE A O 1
ATOM 6157 N N . CYS A 1 800 ? 37.305 10.560 -6.133 1.00 60.50 800 CYS A N 1
ATOM 6158 C CA . CYS A 1 800 ? 37.360 9.248 -6.784 1.00 60.50 800 CYS A CA 1
ATOM 6159 C C . CYS A 1 800 ? 37.628 9.346 -8.296 1.00 60.50 800 CYS A C 1
ATOM 6161 O O . CYS A 1 800 ? 38.447 8.592 -8.822 1.00 60.50 800 CYS A O 1
ATOM 6163 N N . THR A 1 801 ? 36.994 10.294 -8.992 1.00 62.09 801 THR A N 1
ATOM 6164 C CA . THR A 1 801 ? 37.212 10.503 -10.439 1.00 62.09 801 THR A CA 1
ATOM 6165 C C . THR A 1 801 ? 38.641 10.957 -10.760 1.00 62.09 801 THR A C 1
ATOM 6167 O O . THR A 1 801 ? 39.240 10.451 -11.712 1.00 62.09 801 THR A O 1
ATOM 6170 N N . ALA A 1 802 ? 39.242 11.820 -9.931 1.00 62.38 802 ALA A N 1
ATOM 6171 C CA . ALA A 1 802 ? 40.633 12.252 -10.096 1.00 62.38 802 ALA A CA 1
ATOM 6172 C C . ALA A 1 802 ? 41.648 11.092 -9.984 1.00 62.38 802 ALA A C 1
ATOM 6174 O O . ALA A 1 802 ? 42.611 11.033 -10.753 1.00 62.38 802 ALA A O 1
ATOM 6175 N N . LEU A 1 803 ? 41.421 10.142 -9.068 1.00 62.09 803 LEU A N 1
ATOM 6176 C CA . LEU A 1 803 ? 42.277 8.958 -8.906 1.00 62.09 803 LEU A CA 1
ATOM 6177 C C . LEU A 1 803 ? 42.205 8.003 -10.110 1.00 62.09 803 LEU A C 1
ATOM 6179 O O . LEU A 1 803 ? 43.226 7.441 -10.509 1.00 62.09 803 LEU A O 1
ATOM 6183 N N . ILE A 1 804 ? 41.026 7.839 -10.718 1.00 63.94 804 ILE A N 1
ATOM 6184 C CA . ILE A 1 804 ? 40.836 6.959 -11.883 1.00 63.94 804 ILE A CA 1
ATOM 6185 C C . ILE A 1 804 ? 41.541 7.534 -13.124 1.00 63.94 804 ILE A C 1
ATOM 6187 O O . ILE A 1 804 ? 42.262 6.804 -13.807 1.00 63.94 804 ILE A O 1
ATOM 6191 N N . ALA A 1 805 ? 41.423 8.845 -13.367 1.00 60.47 805 ALA A N 1
ATOM 6192 C CA . ALA A 1 805 ? 42.101 9.526 -14.477 1.00 60.47 805 ALA A CA 1
ATOM 6193 C C . ALA A 1 805 ? 43.642 9.469 -14.375 1.00 60.47 805 ALA A C 1
ATOM 6195 O O . ALA A 1 805 ? 44.342 9.351 -15.386 1.00 60.47 805 ALA A O 1
ATOM 6196 N N . ALA A 1 806 ? 44.188 9.499 -13.154 1.00 59.16 806 ALA A N 1
ATOM 6197 C CA . ALA A 1 806 ? 45.619 9.303 -12.923 1.00 59.16 806 ALA A CA 1
ATOM 6198 C C . ALA A 1 806 ? 46.077 7.867 -13.256 1.00 59.16 806 ALA A C 1
ATOM 6200 O O . ALA A 1 806 ? 47.176 7.677 -13.777 1.00 59.16 806 ALA A O 1
ATOM 6201 N N . GLY A 1 807 ? 45.233 6.861 -12.997 1.00 57.94 807 GLY A N 1
ATOM 6202 C CA . GLY A 1 807 ? 45.526 5.454 -13.284 1.00 57.94 807 GLY A CA 1
ATOM 6203 C C . GLY A 1 807 ? 45.527 5.116 -14.778 1.00 57.94 807 GLY A C 1
ATOM 6204 O O . GLY A 1 807 ? 46.465 4.483 -15.264 1.00 57.94 807 GLY A O 1
ATOM 6205 N N . THR A 1 808 ? 44.519 5.568 -15.532 1.00 57.94 808 THR A N 1
ATOM 6206 C CA . THR A 1 808 ? 44.421 5.307 -16.985 1.00 57.94 808 THR A CA 1
ATOM 6207 C C . THR A 1 808 ? 45.573 5.942 -17.769 1.00 57.94 808 THR A C 1
ATOM 6209 O O . THR A 1 808 ? 46.088 5.339 -18.713 1.00 57.94 808 THR A O 1
ATOM 6212 N N . SER A 1 809 ? 46.049 7.108 -17.322 1.00 56.31 809 SER A N 1
ATOM 6213 C CA . SER A 1 809 ? 47.182 7.837 -17.912 1.00 56.31 809 SER A CA 1
ATOM 6214 C C . SER A 1 809 ? 48.519 7.077 -17.878 1.00 56.31 809 SER A C 1
ATOM 6216 O O . SER A 1 809 ? 49.415 7.393 -18.658 1.00 56.31 809 SER A O 1
ATOM 6218 N N . ALA A 1 810 ? 48.680 6.084 -16.994 1.00 54.53 810 ALA A N 1
ATOM 6219 C CA . ALA A 1 810 ? 49.945 5.367 -16.800 1.00 54.53 810 ALA A CA 1
ATOM 6220 C C . ALA A 1 810 ? 50.122 4.119 -17.693 1.00 54.53 810 ALA A C 1
ATOM 6222 O O . ALA A 1 810 ? 51.220 3.569 -17.763 1.00 54.53 810 ALA A O 1
ATOM 6223 N N . VAL A 1 811 ? 49.059 3.649 -18.359 1.00 54.34 811 VAL A N 1
ATOM 6224 C CA . VAL A 1 811 ? 49.023 2.326 -19.025 1.00 54.34 811 VAL A CA 1
ATOM 6225 C C . VAL A 1 811 ? 49.305 2.401 -20.536 1.00 54.34 811 VAL A C 1
ATOM 6227 O O . VAL A 1 811 ? 49.680 1.410 -21.155 1.00 54.34 811 VAL A O 1
ATOM 6230 N N . THR A 1 812 ? 49.181 3.576 -21.153 1.00 53.41 812 THR A N 1
ATOM 6231 C CA . THR A 1 812 ? 49.139 3.752 -22.620 1.00 53.41 812 THR A CA 1
ATOM 6232 C C . THR A 1 812 ? 50.476 3.609 -23.363 1.00 53.41 812 THR A C 1
ATOM 6234 O O . THR A 1 812 ? 50.476 3.593 -24.593 1.00 53.41 812 THR A O 1
ATOM 6237 N N . PHE A 1 813 ? 51.608 3.480 -22.662 1.00 52.06 813 PHE A N 1
ATOM 6238 C CA . PHE A 1 813 ? 52.957 3.498 -23.260 1.00 52.06 813 PHE A CA 1
ATOM 6239 C C . PHE A 1 813 ? 53.670 2.133 -23.354 1.00 52.06 813 PHE A C 1
ATOM 6241 O O . PHE A 1 813 ? 54.849 2.089 -23.705 1.00 52.06 813 PHE A O 1
ATOM 6248 N N . ALA A 1 814 ? 52.979 1.017 -23.099 1.00 45.53 814 ALA A N 1
ATOM 6249 C CA . ALA A 1 814 ? 53.533 -0.331 -23.256 1.00 45.53 814 ALA A CA 1
ATOM 6250 C C . ALA A 1 814 ? 52.597 -1.243 -24.079 1.00 45.53 814 ALA A C 1
ATOM 6252 O O . ALA A 1 814 ? 51.454 -1.447 -23.676 1.00 45.53 814 ALA A O 1
ATOM 6253 N N . PRO A 1 815 ? 53.045 -1.817 -25.213 1.00 53.22 815 PRO A N 1
ATOM 6254 C CA . PRO A 1 815 ? 52.317 -2.883 -25.899 1.00 53.22 815 PRO A CA 1
ATOM 6255 C C . PRO A 1 815 ? 52.678 -4.271 -25.322 1.00 53.22 815 PRO A C 1
ATOM 6257 O O . PRO A 1 815 ? 53.830 -4.469 -24.927 1.00 53.22 815 PRO A O 1
ATOM 6260 N N . PRO A 1 816 ? 51.775 -5.275 -25.357 1.00 53.34 816 PRO A N 1
ATOM 6261 C CA . PRO A 1 816 ? 50.379 -5.251 -25.816 1.00 53.34 816 PRO A CA 1
ATOM 6262 C C . PRO A 1 816 ? 49.377 -5.107 -24.634 1.00 53.34 816 PRO A C 1
ATOM 6264 O O . PRO A 1 816 ? 49.730 -4.561 -23.598 1.00 53.34 816 PRO A O 1
ATOM 6267 N N . TYR A 1 817 ? 48.149 -5.635 -24.793 1.00 53.84 817 TYR A N 1
ATOM 6268 C CA . TYR A 1 817 ? 47.057 -5.778 -23.798 1.00 53.84 817 TYR A CA 1
ATOM 6269 C C . TYR A 1 817 ? 46.046 -4.618 -23.621 1.00 53.84 817 TYR A C 1
ATOM 6271 O O . TYR A 1 817 ? 45.969 -4.022 -22.546 1.00 53.84 817 TYR A O 1
ATOM 6279 N N . PRO A 1 818 ? 45.123 -4.403 -24.585 1.00 54.44 818 PRO A N 1
ATOM 6280 C CA . PRO A 1 818 ? 43.887 -3.645 -24.326 1.00 54.44 818 PRO A CA 1
ATOM 6281 C C . PRO A 1 818 ? 42.996 -4.287 -23.236 1.00 54.44 818 PRO A C 1
ATOM 6283 O O . PRO A 1 818 ? 42.269 -3.584 -22.536 1.00 54.44 818 PRO A O 1
ATOM 6286 N N . PHE A 1 819 ? 43.096 -5.609 -23.034 1.00 54.88 819 PHE A N 1
ATOM 6287 C CA . PHE A 1 819 ? 42.335 -6.369 -22.030 1.00 54.88 819 PHE A CA 1
ATOM 6288 C C . PHE A 1 819 ? 42.458 -5.831 -20.595 1.00 54.88 819 PHE A C 1
ATOM 6290 O O . PHE A 1 819 ? 41.492 -5.899 -19.839 1.00 54.88 819 PHE A O 1
ATOM 6297 N N . ALA A 1 820 ? 43.609 -5.268 -20.208 1.00 54.22 820 ALA A N 1
ATOM 6298 C CA . ALA A 1 820 ? 43.810 -4.767 -18.847 1.00 54.22 820 ALA A CA 1
ATOM 6299 C C . ALA A 1 820 ? 42.838 -3.625 -18.487 1.00 54.22 820 ALA A C 1
ATOM 6301 O O . ALA A 1 820 ? 42.379 -3.538 -17.350 1.00 54.22 820 ALA A O 1
ATOM 6302 N N . ILE A 1 821 ? 42.485 -2.783 -19.464 1.00 57.31 821 ILE A N 1
ATOM 6303 C CA . ILE A 1 821 ? 41.595 -1.632 -19.267 1.00 57.31 821 ILE A CA 1
ATOM 6304 C C . ILE A 1 821 ? 40.145 -2.106 -19.077 1.00 57.31 821 ILE A C 1
ATOM 6306 O O . ILE A 1 821 ? 39.485 -1.666 -18.140 1.00 57.31 821 ILE A O 1
ATOM 6310 N N . MET A 1 822 ? 39.696 -3.069 -19.893 1.00 57.50 822 MET A N 1
ATOM 6311 C CA . MET A 1 822 ? 38.380 -3.723 -19.779 1.00 57.50 822 MET A CA 1
ATOM 6312 C C . MET A 1 822 ? 38.179 -4.416 -18.422 1.00 57.50 822 MET A C 1
ATOM 6314 O O . MET A 1 822 ? 37.090 -4.382 -17.851 1.00 57.50 822 MET A O 1
ATOM 6318 N N . ILE A 1 823 ? 39.228 -5.046 -17.884 1.00 60.75 823 ILE A N 1
ATOM 6319 C CA . ILE A 1 823 ? 39.165 -5.749 -16.593 1.00 60.75 823 ILE A CA 1
ATOM 6320 C C . ILE A 1 823 ? 39.057 -4.752 -15.430 1.00 60.75 823 ILE A C 1
ATOM 6322 O O . ILE A 1 823 ? 38.229 -4.938 -14.541 1.00 60.75 823 ILE A O 1
ATOM 6326 N N . VAL A 1 824 ? 39.842 -3.668 -15.431 1.00 62.47 824 VAL A N 1
ATOM 6327 C CA . VAL A 1 824 ? 39.780 -2.657 -14.357 1.00 62.47 824 VAL A CA 1
ATOM 6328 C C . VAL A 1 824 ? 38.412 -1.968 -14.311 1.00 62.47 824 VAL A C 1
ATOM 6330 O O . VAL A 1 824 ? 37.868 -1.777 -13.222 1.00 62.47 824 VAL A O 1
ATOM 6333 N N . THR A 1 825 ? 37.823 -1.642 -15.465 1.00 60.34 825 THR A N 1
ATOM 6334 C CA . THR A 1 825 ? 36.496 -1.009 -15.533 1.00 60.34 825 THR A CA 1
ATOM 6335 C C . THR A 1 825 ? 35.379 -1.967 -15.107 1.00 60.34 825 THR A C 1
ATOM 6337 O O . THR A 1 825 ? 34.609 -1.642 -14.198 1.00 60.34 825 THR A O 1
ATOM 6340 N N . THR A 1 826 ? 35.320 -3.182 -15.663 1.00 60.53 826 THR A N 1
ATOM 6341 C CA . THR A 1 826 ? 34.296 -4.175 -15.274 1.00 60.53 826 THR A CA 1
ATOM 6342 C C . THR A 1 826 ? 34.357 -4.538 -13.788 1.00 60.53 826 THR A C 1
ATOM 6344 O O . THR A 1 826 ? 33.308 -4.616 -13.150 1.00 60.53 826 THR A O 1
ATOM 6347 N N . VAL A 1 827 ? 35.549 -4.651 -13.189 1.00 65.06 827 VAL A N 1
ATOM 6348 C CA . VAL A 1 827 ? 35.703 -4.868 -11.737 1.00 65.06 827 VAL A CA 1
ATOM 6349 C C . VAL A 1 827 ? 35.176 -3.681 -10.919 1.00 65.06 827 VAL A C 1
ATOM 6351 O O . VAL A 1 827 ? 34.493 -3.892 -9.918 1.00 65.06 827 VAL A O 1
ATOM 6354 N N . GLN A 1 828 ? 35.420 -2.434 -11.337 1.00 60.97 828 GLN A N 1
ATOM 6355 C CA . GLN A 1 828 ? 34.874 -1.253 -10.649 1.00 60.97 828 GLN A CA 1
ATOM 6356 C C . GLN A 1 828 ? 33.341 -1.185 -10.740 1.00 60.97 828 GLN A C 1
ATOM 6358 O O . GLN A 1 828 ? 32.681 -0.914 -9.735 1.00 60.97 828 GLN A O 1
ATOM 6363 N N . MET A 1 829 ? 32.770 -1.495 -11.910 1.00 59.47 829 MET A N 1
ATOM 6364 C CA . MET A 1 829 ? 31.317 -1.588 -12.107 1.00 59.47 829 MET A CA 1
ATOM 6365 C C . MET A 1 829 ? 30.712 -2.691 -11.223 1.00 59.47 829 MET A C 1
ATOM 6367 O O . MET A 1 829 ? 29.729 -2.456 -10.521 1.00 59.47 829 MET A O 1
ATOM 6371 N N . ALA A 1 830 ? 31.335 -3.873 -11.193 1.00 61.47 830 ALA A N 1
ATOM 6372 C CA . ALA A 1 830 ? 30.902 -5.003 -10.376 1.00 61.47 830 ALA A CA 1
ATOM 6373 C C . ALA A 1 830 ? 30.967 -4.698 -8.871 1.00 61.47 830 ALA A C 1
ATOM 6375 O O . ALA A 1 830 ? 30.061 -5.085 -8.141 1.00 61.47 830 ALA A O 1
ATOM 6376 N N . ILE A 1 831 ? 31.980 -3.960 -8.398 1.00 64.50 831 ILE A N 1
ATOM 6377 C CA . ILE A 1 831 ? 32.066 -3.512 -6.997 1.00 64.50 831 ILE A CA 1
ATOM 6378 C C . ILE A 1 831 ? 30.946 -2.513 -6.669 1.00 64.50 831 ILE A C 1
ATOM 6380 O O . ILE A 1 831 ? 30.308 -2.647 -5.625 1.00 64.50 831 ILE A O 1
ATOM 6384 N N . ALA A 1 832 ? 30.658 -1.545 -7.545 1.00 58.19 832 ALA A N 1
ATOM 6385 C CA . ALA A 1 832 ? 29.576 -0.580 -7.330 1.00 58.19 832 ALA A CA 1
ATOM 6386 C C . ALA A 1 832 ? 28.187 -1.250 -7.326 1.00 58.19 832 ALA A C 1
ATOM 6388 O O . ALA A 1 832 ? 27.360 -0.962 -6.457 1.00 58.19 832 ALA A O 1
ATOM 6389 N N . LEU A 1 833 ? 27.953 -2.188 -8.250 1.00 60.16 833 LEU A N 1
ATOM 6390 C CA . LEU A 1 833 ? 26.734 -2.997 -8.302 1.00 60.16 833 LEU A CA 1
ATOM 6391 C C . LEU A 1 833 ? 26.632 -3.962 -7.116 1.00 60.16 833 LEU A C 1
ATOM 6393 O O . LEU A 1 833 ? 25.540 -4.113 -6.576 1.00 60.16 833 LEU A O 1
ATOM 6397 N N . LEU A 1 834 ? 27.745 -4.530 -6.637 1.00 61.50 834 LEU A N 1
ATOM 6398 C CA . LEU A 1 834 ? 27.772 -5.273 -5.377 1.00 61.50 834 LEU A CA 1
ATOM 6399 C C . LEU A 1 834 ? 27.389 -4.371 -4.205 1.00 61.50 834 LEU A C 1
ATOM 6401 O O . LEU A 1 834 ? 26.492 -4.743 -3.471 1.00 61.50 834 LEU A O 1
ATOM 6405 N N . PHE A 1 835 ? 27.974 -3.184 -4.026 1.00 56.72 835 PHE A N 1
ATOM 6406 C CA . PHE A 1 835 ? 27.602 -2.298 -2.910 1.00 56.72 835 PHE A CA 1
ATOM 6407 C C . PHE A 1 835 ? 26.134 -1.836 -2.965 1.00 56.72 835 PHE A C 1
ATOM 6409 O O . PHE A 1 835 ? 25.447 -1.904 -1.942 1.00 56.72 835 PHE A O 1
ATOM 6416 N N . ARG A 1 836 ? 25.632 -1.430 -4.145 1.00 58.50 836 ARG A N 1
ATOM 6417 C CA . ARG A 1 836 ? 24.205 -1.097 -4.359 1.00 58.50 836 ARG A CA 1
ATOM 6418 C C . ARG A 1 836 ? 23.297 -2.311 -4.159 1.00 58.50 836 ARG A C 1
ATOM 6420 O O . ARG A 1 836 ? 22.170 -2.151 -3.695 1.00 58.50 836 ARG A O 1
ATOM 6427 N N . GLY A 1 837 ? 23.814 -3.496 -4.474 1.00 53.44 837 GLY A N 1
ATOM 6428 C CA . GLY A 1 837 ? 23.336 -4.776 -3.989 1.00 53.44 837 GLY A CA 1
ATOM 6429 C C . GLY A 1 837 ? 23.297 -4.766 -2.468 1.00 53.44 837 GLY A C 1
ATOM 6430 O O . GLY A 1 837 ? 22.258 -4.441 -1.918 1.00 53.44 837 GLY A O 1
ATOM 6431 N N . LEU A 1 838 ? 24.398 -5.105 -1.784 1.00 52.78 838 LEU A N 1
ATOM 6432 C CA . LEU A 1 838 ? 24.531 -5.401 -0.343 1.00 52.78 838 LEU A CA 1
ATOM 6433 C C . LEU A 1 838 ? 23.585 -4.585 0.558 1.00 52.78 838 LEU A C 1
ATOM 6435 O O . LEU A 1 838 ? 22.902 -5.154 1.414 1.00 52.78 838 LEU A O 1
ATOM 6439 N N . TRP A 1 839 ? 23.486 -3.279 0.311 1.00 51.38 839 TRP A N 1
ATOM 6440 C CA . TRP A 1 839 ? 22.573 -2.342 0.973 1.00 51.38 839 TRP A CA 1
ATOM 6441 C C . TRP A 1 839 ? 21.072 -2.725 0.884 1.00 51.38 839 TRP A C 1
ATOM 6443 O O . TRP A 1 839 ? 20.370 -2.680 1.886 1.00 51.38 839 TRP A O 1
ATOM 6453 N N . LYS A 1 840 ? 20.587 -3.197 -0.271 1.00 50.03 840 LYS A N 1
ATOM 6454 C CA . LYS A 1 840 ? 19.202 -3.626 -0.559 1.00 50.03 840 LYS A CA 1
ATOM 6455 C C . LYS A 1 840 ? 18.806 -5.001 0.022 1.00 50.03 840 LYS A C 1
ATOM 6457 O O . LYS A 1 840 ? 17.616 -5.252 0.167 1.00 50.03 840 LYS A O 1
ATOM 6462 N N . SER A 1 841 ? 19.758 -5.874 0.384 1.00 44.44 841 SER A N 1
ATOM 6463 C CA . SER A 1 841 ? 19.471 -7.109 1.173 1.00 44.44 841 SER A CA 1
ATOM 6464 C C . SER A 1 841 ? 19.505 -6.805 2.670 1.00 44.44 841 SER A C 1
ATOM 6466 O O . SER A 1 841 ? 18.699 -7.318 3.437 1.00 44.44 841 SER A O 1
ATOM 6468 N N . ARG A 1 842 ? 20.296 -5.799 3.065 1.00 48.94 842 ARG A N 1
ATOM 6469 C CA . ARG A 1 842 ? 20.066 -5.035 4.298 1.00 48.94 842 ARG A CA 1
ATOM 6470 C C . ARG A 1 842 ? 18.861 -4.077 4.201 1.00 48.94 842 ARG A C 1
ATOM 6472 O O . ARG A 1 842 ? 18.852 -3.058 4.888 1.00 48.94 842 ARG A O 1
ATOM 6479 N N . ARG A 1 843 ? 17.814 -4.424 3.434 1.00 55.81 843 ARG A N 1
ATOM 6480 C CA . ARG A 1 843 ? 16.448 -3.990 3.769 1.00 55.81 843 ARG A CA 1
ATOM 6481 C C . ARG A 1 843 ? 16.164 -4.617 5.134 1.00 55.81 843 ARG A C 1
ATOM 6483 O O . ARG A 1 843 ? 15.837 -5.796 5.218 1.00 55.81 843 ARG A O 1
ATOM 6490 N N . VAL A 1 844 ? 16.442 -3.846 6.187 1.00 60.59 844 VAL A N 1
ATOM 6491 C CA . VAL A 1 844 ? 16.411 -4.264 7.593 1.00 60.59 844 VAL A CA 1
ATOM 6492 C C . VAL A 1 844 ? 15.066 -4.902 7.879 1.00 60.59 844 VAL A C 1
ATOM 6494 O O . VAL A 1 844 ? 14.090 -4.164 7.950 1.00 60.59 844 VAL A O 1
ATOM 6497 N N . GLN A 1 845 ? 15.009 -6.239 8.025 1.00 66.81 845 GLN A N 1
ATOM 6498 C CA . GLN A 1 845 ? 13.743 -6.895 8.340 1.00 66.81 845 GLN A CA 1
ATOM 6499 C C . GLN A 1 845 ? 13.317 -6.360 9.733 1.00 66.81 845 GLN A C 1
ATOM 6501 O O . GLN A 1 845 ? 13.967 -6.671 10.728 1.00 66.81 845 GLN A O 1
ATOM 6506 N N . THR A 1 846 ? 12.421 -5.375 9.810 1.00 80.06 846 THR A N 1
ATOM 6507 C CA . THR A 1 846 ? 10.994 -5.535 9.505 1.00 80.06 846 THR A CA 1
ATOM 6508 C C . THR A 1 846 ? 10.446 -6.436 10.639 1.00 80.06 846 THR A C 1
ATOM 6510 O O . THR A 1 846 ? 10.408 -7.655 10.490 1.00 80.06 846 THR A O 1
ATOM 6513 N N . PRO A 1 847 ? 10.245 -5.860 11.861 1.00 86.56 847 PRO A N 1
ATOM 6514 C CA . PRO A 1 847 ? 9.723 -6.496 13.075 1.00 86.56 847 PRO A CA 1
ATOM 6515 C C . PRO A 1 847 ? 8.436 -7.325 13.069 1.00 86.56 847 PRO A C 1
ATOM 6517 O O . PRO A 1 847 ? 8.339 -8.146 13.976 1.00 86.56 847 PRO A O 1
ATOM 6520 N N . LEU A 1 848 ? 7.485 -7.213 12.131 1.00 88.88 848 LEU A N 1
ATOM 6521 C CA . LEU A 1 848 ? 6.146 -7.824 12.256 1.00 88.88 848 LEU A CA 1
ATOM 6522 C C . LEU A 1 848 ? 5.716 -8.715 11.075 1.00 88.88 848 LEU A C 1
ATOM 6524 O O . LEU A 1 848 ? 5.484 -9.897 11.254 1.00 88.88 848 LEU A O 1
ATOM 6528 N N . ARG A 1 849 ? 5.972 -8.352 9.833 1.00 86.12 849 ARG A N 1
ATOM 6529 C CA . ARG A 1 849 ? 6.465 -9.287 8.813 1.00 86.12 849 ARG A CA 1
ATOM 6530 C C . ARG A 1 849 ? 7.822 -9.898 9.246 1.00 86.12 849 ARG A C 1
ATOM 6532 O O . ARG A 1 849 ? 8.480 -10.531 8.432 1.00 86.12 849 ARG A O 1
ATOM 6539 N N . ARG A 1 850 ? 8.203 -9.786 10.532 1.00 88.12 850 ARG A N 1
ATOM 6540 C CA . ARG A 1 850 ? 8.795 -10.813 11.414 1.00 88.12 850 ARG A CA 1
ATOM 6541 C C . ARG A 1 850 ? 7.847 -11.383 12.508 1.00 88.12 850 ARG A C 1
ATOM 6543 O O . ARG A 1 850 ? 7.633 -12.582 12.479 1.00 88.12 850 ARG A O 1
ATOM 6550 N N . ARG A 1 851 ? 7.295 -10.632 13.473 1.00 92.69 851 ARG A N 1
ATOM 6551 C CA . ARG A 1 851 ? 6.408 -11.107 14.576 1.00 92.69 851 ARG A CA 1
ATOM 6552 C C . ARG A 1 851 ? 5.061 -11.662 14.094 1.00 92.69 851 ARG A C 1
ATOM 6554 O O . ARG A 1 851 ? 4.770 -12.807 14.365 1.00 92.69 851 ARG A O 1
ATOM 6561 N N . LEU A 1 852 ? 4.297 -10.935 13.293 1.00 91.62 852 LEU A N 1
ATOM 6562 C CA . LEU A 1 852 ? 3.174 -11.429 12.489 1.00 91.62 852 LEU A CA 1
ATOM 6563 C C . LEU A 1 852 ? 3.565 -12.609 11.596 1.00 91.62 852 LEU A C 1
ATOM 6565 O O . LEU A 1 852 ? 2.788 -13.539 11.490 1.00 91.62 852 LEU A O 1
ATOM 6569 N N . GLN A 1 853 ? 4.785 -12.681 11.053 1.00 90.56 853 GLN A N 1
ATOM 6570 C CA . GLN A 1 853 ? 5.265 -13.930 10.438 1.00 90.56 853 GLN A CA 1
ATOM 6571 C C . GLN A 1 853 ? 5.459 -15.069 11.457 1.00 90.56 853 GLN A C 1
ATOM 6573 O O . GLN A 1 853 ? 5.091 -16.195 11.146 1.00 90.56 853 GLN A O 1
ATOM 6578 N N . GLN A 1 854 ? 6.006 -14.817 12.651 1.00 94.06 854 GLN A N 1
ATOM 6579 C CA . GLN A 1 854 ? 6.126 -15.808 13.738 1.00 94.06 854 GLN A CA 1
ATOM 6580 C C . GLN A 1 854 ? 4.759 -16.242 14.274 1.00 94.06 854 GLN A C 1
ATOM 6582 O O . GLN A 1 854 ? 4.600 -17.376 14.698 1.00 94.06 854 GLN A O 1
ATOM 6587 N N . TYR A 1 855 ? 3.785 -15.343 14.273 1.00 94.38 855 TYR A N 1
ATOM 6588 C CA . TYR A 1 855 ? 2.451 -15.609 14.763 1.00 94.38 855 TYR A CA 1
ATOM 6589 C C . TYR A 1 855 ? 1.616 -16.346 13.723 1.00 94.38 855 TYR A C 1
ATOM 6591 O O . TYR A 1 855 ? 0.956 -17.319 14.052 1.00 94.38 855 TYR A O 1
ATOM 6599 N N . ILE A 1 856 ? 1.690 -15.915 12.459 1.00 93.75 856 ILE A N 1
ATOM 6600 C CA . ILE A 1 856 ? 1.223 -16.689 11.312 1.00 93.75 856 ILE A CA 1
ATOM 6601 C C . ILE A 1 856 ? 1.797 -18.091 11.431 1.00 93.75 856 ILE A C 1
ATOM 6603 O O . ILE A 1 856 ? 1.019 -19.019 11.455 1.00 93.75 856 ILE A O 1
ATOM 6607 N N . ALA A 1 857 ? 3.106 -18.263 11.663 1.00 92.00 857 ALA A N 1
ATOM 6608 C CA . ALA A 1 857 ? 3.670 -19.593 11.916 1.00 92.00 857 ALA A CA 1
ATOM 6609 C C . ALA A 1 857 ? 2.900 -20.369 12.983 1.00 92.00 857 ALA A C 1
ATOM 6611 O O . ALA A 1 857 ? 2.633 -21.538 12.775 1.00 92.00 857 ALA A O 1
ATOM 6612 N N . MET A 1 858 ? 2.556 -19.693 14.079 1.00 93.81 858 MET A N 1
ATOM 6613 C CA . MET A 1 858 ? 2.008 -20.229 15.319 1.00 93.81 858 MET A CA 1
ATOM 6614 C C . MET A 1 858 ? 0.470 -20.346 15.342 1.00 93.81 858 MET A C 1
ATOM 6616 O O . MET A 1 858 ? -0.028 -20.952 16.277 1.00 93.81 858 MET A O 1
ATOM 6620 N N . ILE A 1 859 ? -0.274 -19.842 14.344 1.00 92.25 859 ILE A N 1
ATOM 6621 C CA . ILE A 1 859 ? -1.701 -20.159 14.060 1.00 92.25 859 ILE A CA 1
ATOM 6622 C C . ILE A 1 859 ? -1.920 -20.822 12.703 1.00 92.25 859 ILE A C 1
ATOM 6624 O O . ILE A 1 859 ? -3.027 -21.262 12.383 1.00 92.25 859 ILE A O 1
ATOM 6628 N N . ASP A 1 860 ? -0.877 -20.888 11.892 1.00 89.75 860 ASP A N 1
ATOM 6629 C CA . ASP A 1 860 ? -0.863 -21.663 10.674 1.00 89.75 860 ASP A CA 1
ATOM 6630 C C . ASP A 1 860 ? -0.484 -23.095 11.053 1.00 89.75 860 ASP A C 1
ATOM 6632 O O . ASP A 1 860 ? -1.271 -23.993 10.801 1.00 89.75 860 ASP A O 1
ATOM 6636 N N . SER A 1 861 ? 0.473 -23.300 11.967 1.00 91.25 861 SER A N 1
ATOM 6637 C CA . SER A 1 861 ? 0.556 -24.533 12.775 1.00 91.25 861 SER A CA 1
ATOM 6638 C C . SER A 1 861 ? -0.638 -24.704 13.749 1.00 91.25 861 SER A C 1
ATOM 6640 O O . SER A 1 861 ? -0.659 -25.582 14.606 1.00 91.25 861 SER A O 1
ATOM 6642 N N . GLN A 1 862 ? -1.694 -23.909 13.546 1.00 87.44 862 GLN A N 1
ATOM 6643 C CA . GLN A 1 862 ? -3.092 -23.996 13.972 1.00 87.44 862 GLN A CA 1
ATOM 6644 C C . GLN A 1 862 ? -4.056 -24.942 13.152 1.00 87.44 862 GLN A C 1
ATOM 6646 O O . GLN A 1 862 ? -3.844 -25.092 11.960 1.00 87.44 862 GLN A O 1
ATOM 6651 N N . ASN A 1 863 ? -5.164 -25.466 13.724 1.00 88.06 863 ASN A N 1
ATOM 6652 C CA . ASN A 1 863 ? -6.184 -26.473 13.283 1.00 88.06 863 ASN A CA 1
ATOM 6653 C C . ASN A 1 863 ? -6.116 -27.120 11.887 1.00 88.06 863 ASN A C 1
ATOM 6655 O O . ASN A 1 863 ? -6.163 -26.381 10.894 1.00 88.06 863 ASN A O 1
ATOM 6659 N N . PRO A 1 864 ? -6.415 -28.443 11.805 1.00 86.38 864 PRO A N 1
ATOM 6660 C CA . PRO A 1 864 ? -6.431 -29.222 10.568 1.00 86.38 864 PRO A CA 1
ATOM 6661 C C . PRO A 1 864 ? -7.246 -28.601 9.431 1.00 86.38 864 PRO A C 1
ATOM 6663 O O . PRO A 1 864 ? -8.476 -28.677 9.444 1.00 86.38 864 PRO A O 1
ATOM 6666 N N . ARG A 1 865 ? -6.555 -28.061 8.415 1.00 87.88 865 ARG A N 1
ATOM 6667 C CA . ARG A 1 865 ? -7.096 -27.668 7.095 1.00 87.88 865 ARG A CA 1
ATOM 6668 C C . ARG A 1 865 ? -8.405 -26.879 7.149 1.00 87.88 865 ARG A C 1
ATOM 6670 O O . ARG A 1 865 ? -9.495 -27.463 7.142 1.00 87.88 865 ARG A O 1
ATOM 6677 N N . PRO A 1 866 ? -8.369 -25.559 7.073 1.00 90.75 866 PRO A N 1
ATOM 6678 C CA . PRO A 1 866 ? -9.546 -24.771 7.361 1.00 90.75 866 PRO A CA 1
ATOM 6679 C C . PRO A 1 866 ? -10.744 -24.936 6.457 1.00 90.75 866 PRO A C 1
ATOM 6681 O O . PRO A 1 866 ? -10.665 -24.756 5.242 1.00 90.75 866 PRO A O 1
ATOM 6684 N N . GLN A 1 867 ? -11.880 -25.193 7.096 1.00 86.50 867 GLN A N 1
ATOM 6685 C CA . GLN A 1 867 ? -13.164 -25.331 6.432 1.00 86.50 867 GLN A CA 1
ATOM 6686 C C . GLN A 1 867 ? -14.103 -24.180 6.807 1.00 86.50 867 GLN A C 1
ATOM 6688 O O . GLN A 1 867 ? -14.077 -23.728 7.953 1.00 86.50 867 GLN A O 1
ATOM 6693 N N . PRO A 1 868 ? -14.940 -23.715 5.862 1.00 90.44 868 PRO A N 1
ATOM 6694 C CA . PRO A 1 868 ? -16.050 -22.826 6.166 1.00 90.44 868 PRO A CA 1
ATOM 6695 C C . PRO A 1 868 ? -17.121 -23.518 7.026 1.00 90.44 868 PRO A C 1
ATOM 6697 O O . PRO A 1 868 ? -17.307 -24.731 6.907 1.00 90.44 868 PRO A O 1
ATOM 6700 N N . CYS A 1 869 ? -17.852 -22.758 7.849 1.00 90.62 869 CYS A N 1
ATOM 6701 C CA . CYS A 1 869 ? -18.985 -23.270 8.640 1.00 90.62 869 CYS A CA 1
ATOM 6702 C C . CYS A 1 869 ? -20.219 -22.340 8.635 1.00 90.62 869 CYS A C 1
ATOM 6704 O O . CYS A 1 869 ? -20.140 -21.182 8.220 1.00 90.62 869 CYS A O 1
ATOM 6706 N N . ASP A 1 870 ? -21.380 -22.894 9.008 1.00 90.38 870 ASP A N 1
ATOM 6707 C CA . ASP A 1 870 ? -22.723 -22.376 8.687 1.00 90.38 870 ASP A CA 1
ATOM 6708 C C . ASP A 1 870 ? -23.179 -21.180 9.531 1.00 90.38 870 ASP A C 1
ATOM 6710 O O . ASP A 1 870 ? -23.173 -21.221 10.757 1.00 90.38 870 ASP A O 1
ATOM 6714 N N . ARG A 1 871 ? -23.697 -20.138 8.879 1.00 89.56 871 ARG A N 1
ATOM 6715 C CA . ARG A 1 871 ? -24.006 -18.860 9.530 1.00 89.56 871 ARG A CA 1
ATOM 6716 C C . ARG A 1 871 ? -25.138 -18.866 10.569 1.00 89.56 871 ARG A C 1
ATOM 6718 O O . ARG A 1 871 ? -26.171 -19.496 10.364 1.00 89.56 871 ARG A O 1
ATOM 6725 N N . GLY A 1 872 ? -24.919 -18.184 11.695 1.00 92.00 872 GLY A N 1
ATOM 6726 C CA . GLY A 1 872 ? -25.734 -18.184 12.907 1.00 92.00 872 GLY A CA 1
ATOM 6727 C C . GLY A 1 872 ? -25.039 -18.742 14.133 1.00 92.00 872 GLY A C 1
ATOM 6728 O O . GLY A 1 872 ? -23.985 -18.260 14.500 1.00 92.00 872 GLY A O 1
ATOM 6729 N N . ALA A 1 873 ? -25.658 -19.748 14.752 1.00 93.06 873 ALA A N 1
ATOM 6730 C CA . ALA A 1 873 ? -25.114 -20.524 15.870 1.00 93.06 873 ALA A CA 1
ATOM 6731 C C . ALA A 1 873 ? -23.955 -21.451 15.463 1.00 93.06 873 ALA A C 1
ATOM 6733 O O . ALA A 1 873 ? -23.241 -21.996 16.280 1.00 93.06 873 ALA A O 1
ATOM 6734 N N . SER A 1 874 ? -23.695 -21.646 14.179 1.00 94.25 874 SER A N 1
ATOM 6735 C CA . SER A 1 874 ? -22.365 -22.089 13.772 1.00 94.25 874 SER A CA 1
ATOM 6736 C C . SER A 1 874 ? -21.536 -20.894 13.344 1.00 94.25 874 SER A C 1
ATOM 6738 O O . SER A 1 874 ? -20.797 -21.068 12.380 1.00 94.25 874 SER A O 1
ATOM 6740 N N . ARG A 1 875 ? -21.602 -19.709 14.018 1.00 94.81 875 ARG A N 1
ATOM 6741 C CA . ARG A 1 875 ? -20.738 -18.540 13.762 1.00 94.81 875 ARG A CA 1
ATOM 6742 C C . ARG A 1 875 ? -19.874 -17.650 14.879 1.00 94.81 875 ARG A C 1
ATOM 6744 O O . ARG A 1 875 ? -20.370 -16.644 15.342 1.00 94.81 875 ARG A O 1
ATOM 6751 N N . ALA A 1 876 ? -18.531 -17.823 15.281 1.00 96.62 876 ALA A N 1
ATOM 6752 C CA . ALA A 1 876 ? -17.889 -17.423 16.623 1.00 96.62 876 ALA A CA 1
ATOM 6753 C C . ALA A 1 876 ? -16.568 -18.041 17.353 1.00 96.62 876 ALA A C 1
ATOM 6755 O O . ALA A 1 876 ? -16.379 -19.233 17.184 1.00 96.62 876 ALA A O 1
ATOM 6756 N N . VAL A 1 877 ? -15.714 -17.396 18.248 1.00 96.81 877 VAL A N 1
ATOM 6757 C CA . VAL A 1 877 ? -14.387 -17.902 18.894 1.00 96.81 877 VAL A CA 1
ATOM 6758 C C . VAL A 1 877 ? -14.269 -19.024 19.961 1.00 96.81 877 VAL A C 1
ATOM 6760 O O . VAL A 1 877 ? -15.285 -19.397 20.501 1.00 96.81 877 VAL A O 1
ATOM 6763 N N . THR A 1 878 ? -13.006 -19.412 20.331 1.00 97.19 878 THR A N 1
ATOM 6764 C CA . THR A 1 878 ? -12.389 -19.782 21.657 1.00 97.19 878 THR A CA 1
ATOM 6765 C C . THR A 1 878 ? -11.273 -18.829 22.212 1.00 97.19 878 THR A C 1
ATOM 6767 O O . THR A 1 878 ? -10.873 -17.884 21.544 1.00 97.19 878 THR A O 1
ATOM 6770 N N . ALA A 1 879 ? -10.780 -19.026 23.456 1.00 95.56 879 ALA A N 1
ATOM 6771 C CA . ALA A 1 879 ? -9.904 -18.088 24.199 1.00 95.56 879 ALA A CA 1
ATOM 6772 C C . ALA A 1 879 ? -8.602 -18.552 24.956 1.00 95.56 879 ALA A C 1
ATOM 6774 O O . ALA A 1 879 ? -8.038 -17.669 25.591 1.00 95.56 879 ALA A O 1
ATOM 6775 N N . PHE A 1 880 ? -8.066 -19.809 24.909 1.00 95.56 880 PHE A N 1
ATOM 6776 C CA . PHE A 1 880 ? -6.704 -20.214 25.443 1.00 95.56 880 PHE A CA 1
ATOM 6777 C C . PHE A 1 880 ? -5.712 -19.130 25.141 1.00 95.56 880 PHE A C 1
ATOM 6779 O O . PHE A 1 880 ? -4.967 -18.617 25.973 1.00 95.56 880 PHE A O 1
ATOM 6786 N N . ARG A 1 881 ? -5.844 -18.761 23.885 1.00 95.12 881 ARG A N 1
ATOM 6787 C CA . ARG A 1 881 ? -4.964 -17.912 23.194 1.00 95.12 881 ARG A CA 1
ATOM 6788 C C . ARG A 1 881 ? -5.518 -16.503 23.005 1.00 95.12 881 ARG A C 1
ATOM 6790 O O . ARG A 1 881 ? -4.853 -15.684 22.402 1.00 95.12 881 ARG A O 1
ATOM 6797 N N . LEU A 1 882 ? -6.678 -16.139 23.588 1.00 95.69 882 LEU A N 1
ATOM 6798 C CA . LEU A 1 882 ? -7.238 -14.777 23.486 1.00 95.69 882 LEU A CA 1
ATOM 6799 C C . LEU A 1 882 ? -6.187 -13.881 24.087 1.00 95.69 882 LEU A C 1
ATOM 6801 O O . LEU A 1 882 ? -5.669 -13.006 23.410 1.00 95.69 882 LEU A O 1
ATOM 6805 N N . PHE A 1 883 ? -5.708 -14.313 25.238 1.00 95.88 883 PHE A N 1
ATOM 6806 C CA . PHE A 1 883 ? -4.405 -13.940 25.731 1.00 95.88 883 PHE A CA 1
ATOM 6807 C C . PHE A 1 883 ? -3.238 -14.095 24.756 1.00 95.88 883 PHE A C 1
ATOM 6809 O O . PHE A 1 883 ? -2.750 -13.054 24.336 1.00 95.88 883 PHE A O 1
ATOM 6816 N N . GLU A 1 884 ? -2.829 -15.308 24.366 1.00 94.94 884 GLU A N 1
ATOM 6817 C CA . GLU A 1 884 ? -1.693 -15.570 23.448 1.00 94.94 884 GLU A CA 1
ATOM 6818 C C . GLU A 1 884 ? -1.481 -14.494 22.370 1.00 94.94 884 GLU A C 1
ATOM 6820 O O . GLU A 1 884 ? -0.412 -13.928 22.412 1.00 94.94 884 GLU A O 1
ATOM 6825 N N . LEU A 1 885 ? -2.402 -14.117 21.470 1.00 95.38 885 LEU A N 1
ATOM 6826 C CA . LEU A 1 885 ? -2.147 -13.099 20.412 1.00 95.38 885 LEU A CA 1
ATOM 6827 C C . LEU A 1 885 ? -1.911 -11.704 20.959 1.00 95.38 885 LEU A C 1
ATOM 6829 O O . LEU A 1 885 ? -1.100 -10.955 20.420 1.00 95.38 885 LEU A O 1
ATOM 6833 N N . PHE A 1 886 ? -2.600 -11.338 22.024 1.00 95.88 886 PHE A N 1
ATOM 6834 C CA . PHE A 1 886 ? -2.478 -10.007 22.579 1.00 95.88 886 PHE A CA 1
ATOM 6835 C C . PHE A 1 886 ? -1.136 -10.005 23.278 1.00 95.88 886 PHE A C 1
ATOM 6837 O O . PHE A 1 886 ? -0.332 -9.132 23.015 1.00 95.88 886 PHE A O 1
ATOM 6844 N N . GLU A 1 887 ? -0.846 -11.006 24.096 1.00 94.75 887 GLU A N 1
ATOM 6845 C CA . GLU A 1 887 ? 0.443 -11.197 24.747 1.00 94.75 887 GLU A CA 1
ATOM 6846 C C . GLU A 1 887 ? 1.575 -11.338 23.712 1.00 94.75 887 GLU A C 1
ATOM 6848 O O . GLU A 1 887 ? 2.691 -10.859 23.921 1.00 94.75 887 GLU A O 1
ATOM 6853 N N . PHE A 1 888 ? 1.288 -11.921 22.547 1.00 95.25 888 PHE A N 1
ATOM 6854 C CA . PHE A 1 888 ? 2.227 -12.124 21.452 1.00 95.25 888 PHE A CA 1
ATOM 6855 C C . PHE A 1 888 ? 2.587 -10.789 20.827 1.00 95.25 888 PHE A C 1
ATOM 6857 O O . PHE A 1 888 ? 3.761 -10.447 20.683 1.00 95.25 888 PHE A O 1
ATOM 6864 N N . PHE A 1 889 ? 1.588 -10.015 20.451 1.00 95.56 889 PHE A N 1
ATOM 6865 C CA . PHE A 1 889 ? 1.793 -8.754 19.776 1.00 95.56 889 PHE A CA 1
ATOM 6866 C C . PHE A 1 889 ? 1.745 -7.573 20.731 1.00 95.56 889 PHE A C 1
ATOM 6868 O O . PHE A 1 889 ? 1.750 -6.465 20.235 1.00 95.56 889 PHE A O 1
ATOM 6875 N N . GLN A 1 890 ? 1.706 -7.779 22.054 1.00 92.25 890 GLN A N 1
ATOM 6876 C CA . GLN A 1 890 ? 1.455 -6.796 23.130 1.00 92.25 890 GLN A CA 1
ATOM 6877 C C . GLN A 1 890 ? 2.152 -5.459 22.889 1.00 92.25 890 GLN A C 1
ATOM 6879 O O . GLN A 1 890 ? 1.661 -4.370 23.193 1.00 92.25 890 GLN A O 1
ATOM 6884 N N . ALA A 1 891 ? 3.348 -5.617 22.366 1.00 87.94 891 ALA A N 1
ATOM 6885 C CA . ALA A 1 891 ? 4.223 -4.595 21.907 1.00 87.94 891 ALA A CA 1
ATOM 6886 C C . ALA A 1 891 ? 3.577 -3.550 21.003 1.00 87.94 891 ALA A C 1
ATOM 6888 O O . ALA A 1 891 ? 3.810 -2.361 21.164 1.00 87.94 891 ALA A O 1
ATOM 6889 N N . PHE A 1 892 ? 2.801 -3.991 20.031 1.00 90.50 892 PHE A N 1
ATOM 6890 C CA . PHE A 1 892 ? 2.381 -3.208 18.895 1.00 90.50 892 PHE A CA 1
ATOM 6891 C C . PHE A 1 892 ? 1.168 -2.371 19.269 1.00 90.50 892 PHE A C 1
ATOM 6893 O O . PHE A 1 892 ? 1.305 -1.414 20.017 1.00 90.50 892 PHE A O 1
ATOM 6900 N N . ILE A 1 893 ? -0.039 -2.824 18.966 1.00 89.62 893 ILE A N 1
ATOM 6901 C CA . ILE A 1 893 ? -0.997 -3.058 20.047 1.00 89.62 893 ILE A CA 1
ATOM 6902 C C . ILE A 1 893 ? -1.253 -1.850 21.032 1.00 89.62 893 ILE A C 1
ATOM 6904 O O . ILE A 1 893 ? -2.157 -1.108 20.723 1.00 89.62 893 ILE A O 1
ATOM 6908 N N . LYS A 1 894 ? -0.520 -1.559 22.135 1.00 88.19 894 LYS A N 1
ATOM 6909 C CA . LYS A 1 894 ? -0.726 -0.478 23.188 1.00 88.19 894 LYS A CA 1
ATOM 6910 C C . LYS A 1 894 ? -1.935 0.508 23.125 1.00 88.19 894 LYS A C 1
ATOM 6912 O O . LYS A 1 894 ? -3.031 0.008 23.051 1.00 88.19 894 LYS A O 1
ATOM 6917 N N . PHE A 1 895 ? -1.893 1.820 23.393 1.00 87.25 895 PHE A N 1
ATOM 6918 C CA . PHE A 1 895 ? -3.114 2.636 23.686 1.00 87.25 895 PHE A CA 1
ATOM 6919 C C . PHE A 1 895 ? -4.070 2.930 22.513 1.00 87.25 895 PHE A C 1
ATOM 6921 O O . PHE A 1 895 ? -4.167 4.055 22.018 1.00 87.25 895 PHE A O 1
ATOM 6928 N N . ARG A 1 896 ? -4.863 1.924 22.125 1.00 90.81 896 ARG A N 1
ATOM 6929 C CA . ARG A 1 896 ? -5.274 1.789 20.749 1.00 90.81 896 ARG A CA 1
ATOM 6930 C C . ARG A 1 896 ? -6.475 0.918 20.346 1.00 90.81 896 ARG A C 1
ATOM 6932 O O . ARG A 1 896 ? -6.578 -0.211 20.789 1.00 90.81 896 ARG A O 1
ATOM 6939 N N . THR A 1 897 ? -7.270 1.392 19.386 1.00 92.50 897 THR A N 1
ATOM 6940 C CA . THR A 1 897 ? -8.749 1.415 19.418 1.00 92.50 897 THR A CA 1
ATOM 6941 C C . THR A 1 897 ? -9.450 0.454 18.447 1.00 92.50 897 THR A C 1
ATOM 6943 O O . THR A 1 897 ? -8.966 -0.664 18.483 1.00 92.50 897 THR A O 1
ATOM 6946 N N . MET A 1 898 ? -10.423 0.779 17.525 1.00 91.94 898 MET A N 1
ATOM 6947 C CA . MET A 1 898 ? -10.841 -0.094 16.326 1.00 91.94 898 MET A CA 1
ATOM 6948 C C . MET A 1 898 ? -11.607 0.405 14.846 1.00 91.94 898 MET A C 1
ATOM 6950 O O . MET A 1 898 ? -12.785 0.154 14.948 1.00 91.94 898 MET A O 1
ATOM 6954 N N . TYR A 1 899 ? -11.288 0.991 13.504 1.00 88.81 899 TYR A N 1
ATOM 6955 C CA . TYR A 1 899 ? -10.102 1.369 12.368 1.00 88.81 899 TYR A CA 1
ATOM 6956 C C . TYR A 1 899 ? -8.905 0.474 11.504 1.00 88.81 899 TYR A C 1
ATOM 6958 O O . TYR A 1 899 ? -8.925 0.640 10.284 1.00 88.81 899 TYR A O 1
ATOM 6966 N N . TYR A 1 900 ? -7.848 -0.458 11.642 1.00 92.44 900 TYR A N 1
ATOM 6967 C CA . TYR A 1 900 ? -6.877 -1.484 12.340 1.00 92.44 900 TYR A CA 1
ATOM 6968 C C . TYR A 1 900 ? -6.917 -3.028 12.374 1.00 92.44 900 TYR A C 1
ATOM 6970 O O . TYR A 1 900 ? -6.533 -3.615 11.380 1.00 92.44 900 TYR A O 1
ATOM 6978 N N . ILE A 1 901 ? -7.247 -3.769 13.447 1.00 94.25 901 ILE A N 1
ATOM 6979 C CA . ILE A 1 901 ? -6.932 -5.221 13.562 1.00 94.25 901 ILE A CA 1
ATOM 6980 C C . ILE A 1 901 ? -7.314 -6.030 12.325 1.00 94.25 901 ILE A C 1
ATOM 6982 O O . ILE A 1 901 ? -6.469 -6.696 11.743 1.00 94.25 901 ILE A O 1
ATOM 6986 N N . ASP A 1 902 ? -8.557 -5.904 11.886 1.00 92.75 902 ASP A N 1
ATOM 6987 C CA . ASP A 1 902 ? -9.098 -6.243 10.578 1.00 92.75 902 ASP A CA 1
ATOM 6988 C C . ASP A 1 902 ? -8.136 -5.902 9.478 1.00 92.75 902 ASP A C 1
ATOM 6990 O O . ASP A 1 902 ? -7.576 -6.900 9.052 1.00 92.75 902 ASP A O 1
ATOM 6994 N N . PRO A 1 903 ? -7.796 -4.675 9.045 1.00 89.12 903 PRO A N 1
ATOM 6995 C CA . PRO A 1 903 ? -6.819 -4.675 8.004 1.00 89.12 903 PRO A CA 1
ATOM 6996 C C . PRO A 1 903 ? -5.356 -5.032 8.433 1.00 89.12 903 PRO A C 1
ATOM 6998 O O . PRO A 1 903 ? -4.585 -5.341 7.537 1.00 89.12 903 PRO A O 1
ATOM 7001 N N . ASN A 1 904 ? -4.988 -5.165 9.736 1.00 91.50 904 ASN A N 1
ATOM 7002 C CA . ASN A 1 904 ? -3.593 -5.266 10.266 1.00 91.50 904 ASN A CA 1
ATOM 7003 C C . ASN A 1 904 ? -3.024 -6.593 10.714 1.00 91.50 904 ASN A C 1
ATOM 7005 O O . ASN A 1 904 ? -1.956 -6.982 10.252 1.00 91.50 904 ASN A O 1
ATOM 7009 N N . LEU A 1 905 ? -3.622 -7.183 11.737 1.00 94.19 905 LEU A N 1
ATOM 7010 C CA . LEU A 1 905 ? -3.125 -8.414 12.296 1.00 94.19 905 LEU A CA 1
ATOM 7011 C C . LEU A 1 905 ? -3.865 -9.489 11.506 1.00 94.19 905 LEU A C 1
ATOM 7013 O O . LEU A 1 905 ? -3.207 -10.220 10.754 1.00 94.19 905 LEU A O 1
ATOM 7017 N N . VAL A 1 906 ? -5.209 -9.440 11.423 1.00 94.50 906 VAL A N 1
ATOM 7018 C CA . VAL A 1 906 ? -5.897 -10.419 10.581 1.00 94.50 906 VAL A CA 1
ATOM 7019 C C . VAL A 1 906 ? -6.016 -10.219 9.071 1.00 94.50 906 VAL A C 1
ATOM 7021 O O . VAL A 1 906 ? -5.855 -11.231 8.402 1.00 94.50 906 VAL A O 1
ATOM 7024 N N . ARG A 1 907 ? -6.332 -9.085 8.420 1.00 91.94 907 ARG A N 1
ATOM 7025 C CA . ARG A 1 907 ? -6.408 -9.127 6.925 1.00 91.94 907 ARG A CA 1
ATOM 7026 C C . ARG A 1 907 ? -5.035 -9.490 6.342 1.00 91.94 907 ARG A C 1
ATOM 7028 O O . ARG A 1 907 ? -5.020 -9.854 5.174 1.00 91.94 907 ARG A O 1
ATOM 7035 N N . PRO A 1 908 ? -3.916 -9.481 7.104 1.00 91.56 908 PRO A N 1
ATOM 7036 C CA . PRO A 1 908 ? -2.706 -10.269 6.869 1.00 91.56 908 PRO A CA 1
ATOM 7037 C C . PRO A 1 908 ? -2.790 -11.758 7.234 1.00 91.56 908 PRO A C 1
ATOM 7039 O O . PRO A 1 908 ? -2.615 -12.567 6.325 1.00 91.56 908 PRO A O 1
ATOM 7042 N N . ILE A 1 909 ? -3.090 -12.158 8.479 1.00 94.12 909 ILE A N 1
ATOM 7043 C CA . ILE A 1 909 ? -3.192 -13.591 8.864 1.00 94.12 909 ILE A CA 1
ATOM 7044 C C . ILE A 1 909 ? -4.189 -14.387 7.999 1.00 94.12 909 ILE A C 1
ATOM 7046 O O . ILE A 1 909 ? -3.955 -15.538 7.644 1.00 94.12 909 ILE A O 1
ATOM 7050 N N . THR A 1 910 ? -5.266 -13.755 7.552 1.00 93.75 910 THR A N 1
ATOM 7051 C CA . THR A 1 910 ? -6.280 -14.357 6.674 1.00 93.75 910 THR A CA 1
ATOM 7052 C C . THR A 1 910 ? -6.128 -14.061 5.206 1.00 93.75 910 THR A C 1
ATOM 7054 O O . THR A 1 910 ? -6.820 -14.718 4.423 1.00 93.75 910 THR A O 1
ATOM 7057 N N . ARG A 1 911 ? -5.247 -13.130 4.802 1.00 90.81 911 ARG A N 1
ATOM 7058 C CA . ARG A 1 911 ? -5.135 -12.603 3.417 1.00 90.81 911 ARG A CA 1
ATOM 7059 C C . ARG A 1 911 ? -5.163 -13.699 2.356 1.00 90.81 911 ARG A C 1
ATOM 7061 O O . ARG A 1 911 ? -5.655 -13.521 1.244 1.00 90.81 911 ARG A O 1
ATOM 7068 N N . LYS A 1 912 ? -4.591 -14.826 2.759 1.00 89.38 912 LYS A N 1
ATOM 7069 C CA . LYS A 1 912 ? -4.176 -15.990 1.998 1.00 89.38 912 LYS A CA 1
ATOM 7070 C C . LYS A 1 912 ? -5.214 -17.136 1.995 1.00 89.38 912 LYS A C 1
ATOM 7072 O O . LYS A 1 912 ? -5.130 -17.984 1.117 1.00 89.38 912 LYS A O 1
ATOM 7077 N N . HIS A 1 913 ? -6.222 -17.118 2.881 1.00 88.56 913 HIS A N 1
ATOM 7078 C CA . HIS A 1 913 ? -7.414 -17.998 2.817 1.00 88.56 913 HIS A CA 1
ATOM 7079 C C . HIS A 1 913 ? -8.724 -17.254 2.505 1.00 88.56 913 HIS A C 1
ATOM 7081 O O . HIS A 1 913 ? -9.624 -17.830 1.903 1.00 88.56 913 HIS A O 1
ATOM 7087 N N . LYS A 1 914 ? -8.850 -15.978 2.900 1.00 93.06 914 LYS A N 1
ATOM 7088 C CA . LYS A 1 914 ? -10.099 -15.182 2.857 1.00 93.06 914 LYS A CA 1
ATOM 7089 C C . LYS A 1 914 ? -11.259 -15.829 3.618 1.00 93.06 914 LYS A C 1
ATOM 7091 O O . LYS A 1 914 ? -12.392 -15.920 3.145 1.00 93.06 914 LYS A O 1
ATOM 7096 N N . LEU A 1 915 ? -10.914 -16.285 4.810 1.00 93.38 915 LEU A N 1
ATOM 7097 C CA . LEU A 1 915 ? -11.703 -17.111 5.706 1.00 93.38 915 LEU A CA 1
ATOM 7098 C C . LEU A 1 915 ? -11.790 -16.419 7.064 1.00 93.38 915 LEU A C 1
ATOM 7100 O O . LEU A 1 915 ? -10.813 -15.814 7.506 1.00 93.38 915 LEU A O 1
ATOM 7104 N N . SER A 1 916 ? -12.924 -16.523 7.742 1.00 95.75 916 SER A N 1
ATOM 7105 C CA . SER A 1 916 ? -13.094 -16.066 9.128 1.00 95.75 916 SER A CA 1
ATOM 7106 C C . SER A 1 916 ? -12.322 -16.890 10.140 1.00 95.75 916 SER A C 1
ATOM 7108 O O . SER A 1 916 ? -11.712 -17.866 9.748 1.00 95.75 916 SER A O 1
ATOM 7110 N N . PHE A 1 917 ? -12.154 -16.411 11.389 1.00 96.69 917 PHE A N 1
ATOM 7111 C CA . PHE A 1 917 ? -11.312 -16.860 12.568 1.00 96.69 917 PHE A CA 1
ATOM 7112 C C . PHE A 1 917 ? -11.910 -18.039 13.179 1.00 96.69 917 PHE A C 1
ATOM 7114 O O . PHE A 1 917 ? -11.422 -18.442 14.200 1.00 96.69 917 PHE A O 1
ATOM 7121 N N . ALA A 1 918 ? -12.874 -18.555 12.442 1.00 96.00 918 ALA A N 1
ATOM 7122 C CA . ALA A 1 918 ? -13.618 -19.745 12.461 1.00 96.00 918 ALA A CA 1
ATOM 7123 C C . ALA A 1 918 ? -13.291 -20.725 11.324 1.00 96.00 918 ALA A C 1
ATOM 7125 O O . ALA A 1 918 ? -13.462 -21.933 11.401 1.00 96.00 918 ALA A O 1
ATOM 7126 N N . GLU A 1 919 ? -12.772 -20.190 10.246 1.00 95.19 919 GLU A N 1
ATOM 7127 C CA . GLU A 1 919 ? -12.479 -20.883 9.024 1.00 95.19 919 GLU A CA 1
ATOM 7128 C C . GLU A 1 919 ? -10.964 -21.176 8.914 1.00 95.19 919 GLU A C 1
ATOM 7130 O O . GLU A 1 919 ? -10.699 -22.327 9.224 1.00 95.19 919 GLU A O 1
ATOM 7135 N N . ARG A 1 920 ? -9.975 -20.255 8.660 1.00 94.25 920 ARG A N 1
ATOM 7136 C CA . ARG A 1 920 ? -8.483 -20.553 8.475 1.00 94.25 920 ARG A CA 1
ATOM 7137 C C . ARG A 1 920 ? -7.827 -21.527 9.468 1.00 94.25 920 ARG A C 1
ATOM 7139 O O . ARG A 1 920 ? -6.839 -22.156 9.145 1.00 94.25 920 ARG A O 1
ATOM 7146 N N . VAL A 1 921 ? -8.463 -21.775 10.587 1.00 92.56 921 VAL A N 1
ATOM 7147 C CA . VAL A 1 921 ? -8.077 -22.643 11.692 1.00 92.56 921 VAL A CA 1
ATOM 7148 C C . VAL A 1 921 ? -9.306 -23.330 12.467 1.00 92.56 921 VAL A C 1
ATOM 7150 O O . VAL A 1 921 ? -9.304 -23.405 13.691 1.00 92.56 921 VAL A O 1
ATOM 7153 N N . GLY A 1 922 ? -10.381 -23.745 11.732 1.00 90.94 922 GLY A N 1
ATOM 7154 C CA . GLY A 1 922 ? -11.595 -24.663 11.900 1.00 90.94 922 GLY A CA 1
ATOM 7155 C C . GLY A 1 922 ? -12.509 -24.971 13.173 1.00 90.94 922 GLY A C 1
ATOM 7156 O O . GLY A 1 922 ? -11.949 -25.266 14.208 1.00 90.94 922 GLY A O 1
ATOM 7157 N N . PRO A 1 923 ? -13.886 -25.029 13.067 1.00 93.31 923 PRO A N 1
ATOM 7158 C CA . PRO A 1 923 ? -15.080 -25.251 14.001 1.00 93.31 923 PRO A CA 1
ATOM 7159 C C . PRO A 1 923 ? -15.184 -25.334 15.576 1.00 93.31 923 PRO A C 1
ATOM 7161 O O . PRO A 1 923 ? -14.498 -26.156 16.173 1.00 93.31 923 PRO A O 1
ATOM 7164 N N . GLN A 1 924 ? -16.187 -24.624 16.205 1.00 94.94 924 GLN A N 1
ATOM 7165 C CA . GLN A 1 924 ? -16.962 -24.906 17.491 1.00 94.94 924 GLN A CA 1
ATOM 7166 C C . GLN A 1 924 ? -18.485 -24.118 17.686 1.00 94.94 924 GLN A C 1
ATOM 7168 O O . GLN A 1 924 ? -18.270 -22.978 17.370 1.00 94.94 924 GLN A O 1
ATOM 7173 N N . GLN A 1 925 ? -19.938 -24.365 18.038 1.00 96.00 925 GLN A N 1
ATOM 7174 C CA . GLN A 1 925 ? -21.139 -25.008 19.079 1.00 96.00 925 GLN A CA 1
ATOM 7175 C C . GLN A 1 925 ? -21.511 -24.649 20.764 1.00 96.00 925 GLN A C 1
ATOM 7177 O O . GLN A 1 925 ? -20.927 -25.269 21.652 1.00 96.00 925 GLN A O 1
ATOM 7182 N N . VAL A 1 926 ? -22.457 -23.764 21.351 1.00 96.25 926 VAL A N 1
ATOM 7183 C CA . VAL A 1 926 ? -22.427 -22.491 22.315 1.00 96.25 926 VAL A CA 1
ATOM 7184 C C . VAL A 1 926 ? -22.974 -22.612 23.753 1.00 96.25 926 VAL A C 1
ATOM 7186 O O . VAL A 1 926 ? -23.639 -23.569 24.143 1.00 96.25 926 VAL A O 1
ATOM 7189 N N . GLN A 1 927 ? -22.793 -21.490 24.503 1.00 96.81 927 GLN A N 1
ATOM 7190 C CA . GLN A 1 927 ? -23.640 -21.041 25.600 1.00 96.81 927 GLN A CA 1
ATOM 7191 C C . GLN A 1 927 ? -24.203 -19.537 25.718 1.00 96.81 927 GLN A C 1
ATOM 7193 O O . GLN A 1 927 ? -24.889 -19.390 26.700 1.00 96.81 927 GLN A O 1
ATOM 7198 N N . PHE A 1 928 ? -24.040 -18.412 24.939 1.00 97.88 928 PHE A N 1
ATOM 7199 C CA . PHE A 1 928 ? -24.576 -16.966 25.186 1.00 97.88 928 PHE A CA 1
ATOM 7200 C C . PHE A 1 928 ? -24.378 -15.949 23.945 1.00 97.88 928 PHE A C 1
ATOM 7202 O O . PHE A 1 928 ? -24.197 -16.453 22.848 1.00 97.88 928 PHE A O 1
ATOM 7209 N N . PHE A 1 929 ? -24.394 -14.572 24.042 1.00 98.25 929 PHE A N 1
ATOM 7210 C CA . PHE A 1 929 ? -24.119 -13.551 22.948 1.00 98.25 929 PHE A CA 1
ATOM 7211 C C . PHE A 1 929 ? -23.589 -12.132 23.389 1.00 98.25 929 PHE A C 1
ATOM 7213 O O . PHE A 1 929 ? -24.343 -11.399 23.980 1.00 98.25 929 PHE A O 1
ATOM 7220 N N . ILE A 1 930 ? -22.366 -11.627 23.142 1.00 97.75 930 ILE A N 1
ATOM 7221 C CA . ILE A 1 930 ? -21.938 -10.249 23.534 1.00 97.75 930 ILE A CA 1
ATOM 7222 C C . ILE A 1 930 ? -22.668 -9.205 22.677 1.00 97.75 930 ILE A C 1
ATOM 7224 O O . ILE A 1 930 ? -23.636 -9.479 21.987 1.00 97.75 930 ILE A O 1
ATOM 7228 N N . SER A 1 931 ? -22.212 -7.978 22.652 1.00 96.31 931 SER A N 1
ATOM 7229 C CA . SER A 1 931 ? -22.178 -7.207 21.435 1.00 96.31 931 SER A CA 1
ATOM 7230 C C . SER A 1 931 ? -20.764 -6.580 21.411 1.00 96.31 931 SER A C 1
ATOM 7232 O O . SER A 1 931 ? -20.339 -5.965 22.375 1.00 96.31 931 SER A O 1
ATOM 7234 N N . HIS A 1 932 ? -19.886 -6.954 20.471 1.00 94.75 932 HIS A N 1
ATOM 7235 C CA . HIS A 1 932 ? -18.475 -6.501 20.377 1.00 94.75 932 HIS A CA 1
ATOM 7236 C C . HIS A 1 932 ? -18.461 -5.086 19.803 1.00 94.75 932 HIS A C 1
ATOM 7238 O O . HIS A 1 932 ? -18.925 -5.122 18.713 1.00 94.75 932 HIS A O 1
ATOM 7244 N N . TRP A 1 933 ? -18.084 -3.888 20.295 1.00 92.06 933 TRP A N 1
ATOM 7245 C CA . TRP A 1 933 ? -18.033 -2.602 19.554 1.00 92.06 933 TRP A CA 1
ATOM 7246 C C . TRP A 1 933 ? -16.467 -2.683 18.951 1.00 92.06 933 TRP A C 1
ATOM 7248 O O . TRP A 1 933 ? -15.769 -3.547 19.477 1.00 92.06 933 TRP A O 1
ATOM 7258 N N . TRP A 1 934 ? -15.650 -2.138 17.954 1.00 90.94 934 TRP A N 1
ATOM 7259 C CA . TRP A 1 934 ? -15.197 -1.033 16.935 1.00 90.94 934 TRP A CA 1
ATOM 7260 C C . TRP A 1 934 ? -14.681 0.542 17.246 1.00 90.94 934 TRP A C 1
ATOM 7262 O O . TRP A 1 934 ? -15.148 1.444 16.562 1.00 90.94 934 TRP A O 1
ATOM 7272 N N . GLY A 1 935 ? -13.903 1.046 18.246 1.00 88.50 935 GLY A N 1
ATOM 7273 C CA . GLY A 1 935 ? -14.159 2.333 18.995 1.00 88.50 935 GLY A CA 1
ATOM 7274 C C . GLY A 1 935 ? -13.168 2.752 20.119 1.00 88.50 935 GLY A C 1
ATOM 7275 O O . GLY A 1 935 ? -12.261 3.530 19.887 1.00 88.50 935 GLY A O 1
ATOM 7276 N N . THR A 1 936 ? -13.418 2.340 21.363 1.00 90.75 936 THR A N 1
ATOM 7277 C CA . THR A 1 936 ? -12.564 2.394 22.583 1.00 90.75 936 THR A CA 1
ATOM 7278 C C . THR A 1 936 ? -11.209 1.642 22.503 1.00 90.75 936 THR A C 1
ATOM 7280 O O . THR A 1 936 ? -11.046 1.052 21.440 1.00 90.75 936 THR A O 1
ATOM 7283 N N . PRO A 1 937 ? -10.222 1.685 23.505 1.00 93.31 937 PRO A N 1
ATOM 7284 C CA . PRO A 1 937 ? -8.436 1.387 22.864 1.00 93.31 937 PRO A CA 1
ATOM 7285 C C . PRO A 1 937 ? -8.349 -0.244 22.715 1.00 93.31 937 PRO A C 1
ATOM 7287 O O . PRO A 1 937 ? -9.155 -0.744 21.954 1.00 93.31 937 PRO A O 1
ATOM 7290 N N . PHE A 1 938 ? -7.545 -1.143 23.363 1.00 95.31 938 PHE A N 1
ATOM 7291 C CA . PHE A 1 938 ? -7.756 -2.602 23.744 1.00 95.31 938 PHE A CA 1
ATOM 7292 C C . PHE A 1 938 ? -6.803 -3.273 24.835 1.00 95.31 938 PHE A C 1
ATOM 7294 O O . PHE A 1 938 ? -6.319 -4.358 24.632 1.00 95.31 938 PHE A O 1
ATOM 7301 N N . VAL A 1 939 ? -6.410 -2.797 26.034 1.00 94.69 939 VAL A N 1
ATOM 7302 C CA . VAL A 1 939 ? -5.758 -3.695 27.082 1.00 94.69 939 VAL A CA 1
ATOM 7303 C C . VAL A 1 939 ? -6.231 -3.490 28.472 1.00 94.69 939 VAL A C 1
ATOM 7305 O O . VAL A 1 939 ? -5.636 -2.888 29.361 1.00 94.69 939 VAL A O 1
ATOM 7308 N N . ARG A 1 940 ? -7.421 -3.938 28.734 1.00 94.12 940 ARG A N 1
ATOM 7309 C CA . ARG A 1 940 ? -8.528 -4.140 27.865 1.00 94.12 940 ARG A CA 1
ATOM 7310 C C . ARG A 1 940 ? -9.188 -5.531 28.067 1.00 94.12 940 ARG A C 1
ATOM 7312 O O . ARG A 1 940 ? -10.362 -5.541 28.411 1.00 94.12 940 ARG A O 1
ATOM 7319 N N . PHE A 1 941 ? -8.588 -6.744 28.074 1.00 96.25 941 PHE A N 1
ATOM 7320 C CA . PHE A 1 941 ? -7.303 -7.473 27.841 1.00 96.25 941 PHE A CA 1
ATOM 7321 C C . PHE A 1 941 ? -6.165 -7.875 28.929 1.00 96.25 941 PHE A C 1
ATOM 7323 O O . PHE A 1 941 ? -5.018 -7.976 28.539 1.00 96.25 941 PHE A O 1
ATOM 7330 N N . CYS A 1 942 ? -6.440 -8.091 30.261 1.00 96.62 942 CYS A N 1
ATOM 7331 C CA . CYS A 1 942 ? -5.770 -8.718 31.491 1.00 96.62 942 CYS A CA 1
ATOM 7332 C C . CYS A 1 942 ? -6.337 -8.891 33.051 1.00 96.62 942 CYS A C 1
ATOM 7334 O O . CYS A 1 942 ? -5.692 -9.759 33.622 1.00 96.62 942 CYS A O 1
ATOM 7336 N N . GLU A 1 943 ? -7.275 -8.439 34.004 1.00 95.25 943 GLU A N 1
ATOM 7337 C CA . GLU A 1 943 ? -8.513 -7.586 34.498 1.00 95.25 943 GLU A CA 1
ATOM 7338 C C . GLU A 1 943 ? -10.077 -7.629 34.099 1.00 95.25 943 GLU A C 1
ATOM 7340 O O . GLU A 1 943 ? -10.765 -8.429 34.718 1.00 95.25 943 GLU A O 1
ATOM 7345 N N . SER A 1 944 ? -10.655 -6.850 33.123 1.00 96.12 944 SER A N 1
ATOM 7346 C CA . SER A 1 944 ? -12.075 -6.768 32.570 1.00 96.12 944 SER A CA 1
ATOM 7347 C C . SER A 1 944 ? -12.840 -8.080 32.363 1.00 96.12 944 SER A C 1
ATOM 7349 O O . SER A 1 944 ? -13.850 -8.357 32.982 1.00 96.12 944 SER A O 1
ATOM 7351 N N . VAL A 1 945 ? -12.491 -8.865 31.342 1.00 97.12 945 VAL A N 1
ATOM 7352 C CA . VAL A 1 945 ? -13.425 -9.876 30.845 1.00 97.12 945 VAL A CA 1
ATOM 7353 C C . VAL A 1 945 ? -13.486 -11.018 31.797 1.00 97.12 945 VAL A C 1
ATOM 7355 O O . VAL A 1 945 ? -14.587 -11.401 32.128 1.00 97.12 945 VAL A O 1
ATOM 7358 N N . ARG A 1 946 ? -12.326 -11.447 32.297 1.00 96.44 946 ARG A N 1
ATOM 7359 C CA . ARG A 1 946 ? -12.086 -12.117 33.568 1.00 96.44 946 ARG A CA 1
ATOM 7360 C C . ARG A 1 946 ? -13.026 -11.629 34.628 1.00 96.44 946 ARG A C 1
ATOM 7362 O O . ARG A 1 946 ? -13.532 -12.495 35.285 1.00 96.44 946 ARG A O 1
ATOM 7369 N N . ARG A 1 947 ? -13.405 -10.359 34.761 1.00 95.12 947 ARG A N 1
ATOM 7370 C CA . ARG A 1 947 ? -14.467 -10.034 35.722 1.00 95.12 947 ARG A CA 1
ATOM 7371 C C . ARG A 1 947 ? -15.753 -10.787 35.404 1.00 95.12 947 ARG A C 1
ATOM 7373 O O . ARG A 1 947 ? -16.222 -11.479 36.285 1.00 95.12 947 ARG A O 1
ATOM 7380 N N . HIS A 1 948 ? -16.251 -10.830 34.165 1.00 96.62 948 HIS A N 1
ATOM 7381 C CA . HIS A 1 948 ? -17.289 -11.824 33.827 1.00 96.62 948 HIS A CA 1
ATOM 7382 C C . HIS A 1 948 ? -16.808 -13.284 33.774 1.00 96.62 948 HIS A C 1
ATOM 7384 O O . HIS A 1 948 ? -17.570 -14.197 34.061 1.00 96.62 948 HIS A O 1
ATOM 7390 N N . ALA A 1 949 ? -15.583 -13.542 33.332 1.00 96.25 949 ALA A N 1
ATOM 7391 C CA . ALA A 1 949 ? -15.025 -14.867 33.088 1.00 96.25 949 ALA A CA 1
ATOM 7392 C C . ALA A 1 949 ? -14.937 -15.641 34.392 1.00 96.25 949 ALA A C 1
ATOM 7394 O O . ALA A 1 949 ? -15.602 -16.658 34.508 1.00 96.25 949 ALA A O 1
ATOM 7395 N N . VAL A 1 950 ? -14.257 -15.050 35.371 1.00 95.06 950 VAL A N 1
ATOM 7396 C CA . VAL A 1 950 ? -14.286 -15.331 36.810 1.00 95.06 950 VAL A CA 1
ATOM 7397 C C . VAL A 1 950 ? -15.703 -15.395 37.333 1.00 95.06 950 VAL A C 1
ATOM 7399 O O . VAL A 1 950 ? -15.987 -16.299 38.107 1.00 95.06 950 VAL A O 1
ATOM 7402 N N . GLN A 1 951 ? -16.619 -14.514 36.915 1.00 91.62 951 GLN A N 1
ATOM 7403 C CA . GLN A 1 951 ? -17.984 -14.600 37.436 1.00 91.62 951 GLN A CA 1
ATOM 7404 C C . GLN A 1 951 ? -18.739 -15.866 37.021 1.00 91.62 951 GLN A C 1
ATOM 7406 O O . GLN A 1 951 ? -19.451 -16.431 37.846 1.00 91.62 951 GLN A O 1
ATOM 7411 N N . ILE A 1 952 ? -18.627 -16.311 35.764 1.00 92.44 952 ILE A N 1
ATOM 7412 C CA . ILE A 1 952 ? -19.341 -17.510 35.275 1.00 92.44 952 ILE A CA 1
ATOM 7413 C C . ILE A 1 952 ? -18.546 -18.787 35.510 1.00 92.44 952 ILE A C 1
ATOM 7415 O O . ILE A 1 952 ? -19.148 -19.836 35.730 1.00 92.44 952 ILE A O 1
ATOM 7419 N N . SER A 1 953 ? -17.215 -18.715 35.497 1.00 92.06 953 SER A N 1
ATOM 7420 C CA . SER A 1 953 ? -16.355 -19.803 35.967 1.00 92.06 953 SER A CA 1
ATOM 7421 C C . SER A 1 953 ? -16.458 -19.999 37.484 1.00 92.06 953 SER A C 1
ATOM 7423 O O . SER A 1 953 ? -16.184 -21.090 37.979 1.00 92.06 953 SER A O 1
ATOM 7425 N N . GLY A 1 954 ? -16.809 -18.940 38.222 1.00 89.31 954 GLY A N 1
ATOM 7426 C CA . GLY A 1 954 ? -16.717 -18.857 39.679 1.00 89.31 954 GLY A CA 1
ATOM 7427 C C . GLY A 1 954 ? -15.279 -18.865 40.220 1.00 89.31 954 GLY A C 1
ATOM 7428 O O . GLY A 1 954 ? -15.085 -19.247 41.371 1.00 89.31 954 GLY A O 1
ATOM 7429 N N . SER A 1 955 ? -14.265 -18.548 39.404 1.00 89.06 955 SER A N 1
ATOM 7430 C CA . SER A 1 955 ? -12.854 -18.853 39.704 1.00 89.06 955 SER A CA 1
ATOM 7431 C C . SER A 1 955 ? -11.854 -17.956 38.966 1.00 89.06 955 SER A C 1
ATOM 7433 O O . SER A 1 955 ? -11.970 -17.804 37.753 1.00 89.06 955 SER A O 1
ATOM 7435 N N . GLU A 1 956 ? -10.832 -17.435 39.661 1.00 87.88 956 GLU A N 1
ATOM 7436 C CA . GLU A 1 956 ? -9.678 -16.704 39.087 1.00 87.88 956 GLU A CA 1
ATOM 7437 C C . GLU A 1 956 ? -8.559 -17.593 38.523 1.00 87.88 956 GLU A C 1
ATOM 7439 O O . GLU A 1 956 ? -7.615 -17.072 37.938 1.00 87.88 956 GLU A O 1
ATOM 7444 N N . ASP A 1 957 ? -8.639 -18.917 38.663 1.00 90.94 957 ASP A N 1
ATOM 7445 C CA . ASP A 1 957 ? -7.615 -19.825 38.130 1.00 90.94 957 ASP A CA 1
ATOM 7446 C C . ASP A 1 957 ? -7.475 -19.691 36.604 1.00 90.94 957 ASP A C 1
ATOM 7448 O O . ASP A 1 957 ? -8.480 -19.696 35.900 1.00 90.94 957 ASP A O 1
ATOM 7452 N N . GLU A 1 958 ? -6.239 -19.655 36.093 1.00 89.19 958 GLU A N 1
ATOM 7453 C CA . GLU A 1 958 ? -5.869 -19.570 34.669 1.00 89.19 958 GLU A CA 1
ATOM 7454 C C . GLU A 1 958 ? -6.170 -20.861 33.852 1.00 89.19 958 GLU A C 1
ATOM 7456 O O . GLU A 1 958 ? -5.713 -20.977 32.712 1.00 89.19 958 GLU A O 1
ATOM 7461 N N . SER A 1 959 ? -6.949 -21.808 34.409 1.00 89.31 959 SER A N 1
ATOM 7462 C CA . SER A 1 959 ? -7.557 -22.971 33.731 1.00 89.31 959 SER A CA 1
ATOM 7463 C C . SER A 1 959 ? -9.111 -22.996 33.728 1.00 89.31 959 SER A C 1
ATOM 7465 O O . SER A 1 959 ? -9.677 -23.927 33.152 1.00 89.31 959 SER A O 1
ATOM 7467 N N . THR A 1 960 ? -9.837 -21.994 34.281 1.00 91.88 960 THR A N 1
ATOM 7468 C CA . THR A 1 960 ? -11.328 -22.015 34.417 1.00 91.88 960 THR A CA 1
ATOM 7469 C C . THR A 1 960 ? -12.162 -21.026 33.551 1.00 91.88 960 THR A C 1
ATOM 7471 O O . THR A 1 960 ? -13.380 -21.148 33.471 1.00 91.88 960 THR A O 1
ATOM 7474 N N . TRP A 1 961 ? -11.542 -20.131 32.774 1.00 94.31 961 TRP A N 1
ATOM 7475 C CA . TRP A 1 961 ? -12.076 -19.409 31.580 1.00 94.31 961 TRP A CA 1
ATOM 7476 C C . TRP A 1 961 ? -11.587 -19.475 29.975 1.00 94.31 961 TRP A C 1
ATOM 7478 O O . TRP A 1 961 ? -12.445 -18.984 29.288 1.00 94.31 961 TRP A O 1
ATOM 7488 N N . LYS A 1 962 ? -10.498 -19.885 29.112 1.00 95.25 962 LYS A N 1
ATOM 7489 C CA . LYS A 1 962 ? -9.530 -21.057 28.563 1.00 95.25 962 LYS A CA 1
ATOM 7490 C C . LYS A 1 962 ? -9.729 -22.742 28.575 1.00 95.25 962 LYS A C 1
ATOM 7492 O O . LYS A 1 962 ? -8.837 -23.334 29.168 1.00 95.25 962 LYS A O 1
ATOM 7497 N N . LEU A 1 963 ? -10.651 -23.734 28.136 1.00 95.31 963 LEU A N 1
ATOM 7498 C CA . LEU A 1 963 ? -11.854 -24.261 27.232 1.00 95.31 963 LEU A CA 1
ATOM 7499 C C . LEU A 1 963 ? -13.386 -23.740 26.868 1.00 95.31 963 LEU A C 1
ATOM 7501 O O . LEU A 1 963 ? -13.669 -23.771 25.677 1.00 95.31 963 LEU A O 1
ATOM 7505 N N . VAL A 1 964 ? -14.336 -23.247 27.738 1.00 96.75 964 VAL A N 1
ATOM 7506 C CA . VAL A 1 964 ? -15.641 -22.404 27.634 1.00 96.75 964 VAL A CA 1
ATOM 7507 C C . VAL A 1 964 ? -15.565 -20.819 27.302 1.00 96.75 964 VAL A C 1
ATOM 7509 O O . VAL A 1 964 ? -14.485 -20.356 26.967 1.00 96.75 964 VAL A O 1
ATOM 7512 N N . SER A 1 965 ? -16.638 -19.946 27.217 1.00 97.38 965 SER A N 1
ATOM 7513 C CA . SER A 1 965 ? -16.926 -19.308 25.879 1.00 97.38 965 SER A CA 1
ATOM 7514 C C . SER A 1 965 ? -17.520 -17.900 25.321 1.00 97.38 965 SER A C 1
ATOM 7516 O O . SER A 1 965 ? -17.791 -17.890 24.137 1.00 97.38 965 SER A O 1
ATOM 7518 N N . TYR A 1 966 ? -17.702 -16.686 25.910 1.00 98.19 966 TYR A N 1
ATOM 7519 C CA . TYR A 1 966 ? -18.116 -15.267 25.374 1.00 98.19 966 TYR A CA 1
ATOM 7520 C C . TYR A 1 966 ? -18.283 -14.610 23.855 1.00 98.19 966 TYR A C 1
ATOM 7522 O O . TYR A 1 966 ? -17.702 -13.548 23.669 1.00 98.19 966 TYR A O 1
ATOM 7530 N N . TRP A 1 967 ? -19.127 -15.061 22.843 1.00 98.12 967 TRP A N 1
ATOM 7531 C CA . TRP A 1 967 ? -19.804 -14.568 21.515 1.00 98.12 967 TRP A CA 1
ATOM 7532 C C . TRP A 1 967 ? -19.763 -13.169 20.810 1.00 98.12 967 TRP A C 1
ATOM 7534 O O . TRP A 1 967 ? -20.253 -12.264 21.427 1.00 98.12 967 TRP A O 1
ATOM 7544 N N . ILE A 1 968 ? -19.405 -12.915 19.511 1.00 97.75 968 ILE A N 1
ATOM 7545 C CA . ILE A 1 968 ? -19.132 -11.541 18.908 1.00 97.75 968 ILE A CA 1
ATOM 7546 C C . ILE A 1 968 ? -19.444 -11.325 17.291 1.00 97.75 968 ILE A C 1
ATOM 7548 O O . ILE A 1 968 ? -19.758 -12.338 16.689 1.00 97.75 968 ILE A O 1
ATOM 7552 N N . CYS A 1 969 ? -19.295 -10.134 16.544 1.00 94.06 969 CYS A N 1
ATOM 7553 C CA . CYS A 1 969 ? -18.991 -9.596 15.043 1.00 94.06 969 CYS A CA 1
ATOM 7554 C C . CYS A 1 969 ? -17.691 -9.772 14.147 1.00 94.06 969 CYS A C 1
ATOM 7556 O O . CYS A 1 969 ? -17.601 -10.624 13.279 1.00 94.06 969 CYS A O 1
ATOM 7558 N N . THR A 1 970 ? -16.769 -8.798 14.081 1.00 95.50 970 THR A N 1
ATOM 7559 C CA . THR A 1 970 ? -15.944 -8.353 12.915 1.00 95.50 970 THR A CA 1
ATOM 7560 C C . THR A 1 970 ? -14.929 -9.319 12.418 1.00 95.50 970 THR A C 1
ATOM 7562 O O . THR A 1 970 ? -14.457 -9.335 11.286 1.00 95.50 970 THR A O 1
ATOM 7565 N N . PHE A 1 971 ? -14.430 -10.027 13.385 1.00 97.31 971 PHE A N 1
ATOM 7566 C CA . PHE A 1 971 ? -13.473 -11.007 13.111 1.00 97.31 971 PHE A CA 1
ATOM 7567 C C . PHE A 1 971 ? -14.349 -12.057 12.337 1.00 97.31 971 PHE A C 1
ATOM 7569 O O . PHE A 1 971 ? -13.982 -12.408 11.224 1.00 97.31 971 PHE A O 1
ATOM 7576 N N . SER A 1 972 ? -15.548 -12.436 12.827 1.00 96.88 972 SER A N 1
ATOM 7577 C CA . SER A 1 972 ? -16.273 -13.703 12.583 1.00 96.88 972 SER A CA 1
ATOM 7578 C C . SER A 1 972 ? -17.043 -13.570 11.318 1.00 96.88 972 SER A C 1
ATOM 7580 O O . SER A 1 972 ? -16.721 -14.299 10.386 1.00 96.88 972 SER A O 1
ATOM 7582 N N . ASN A 1 973 ? -17.868 -12.536 11.193 1.00 95.56 973 ASN A N 1
ATOM 7583 C CA . ASN A 1 973 ? -18.216 -12.033 9.877 1.00 95.56 973 ASN A CA 1
ATOM 7584 C C . ASN A 1 973 ? -16.973 -11.999 8.985 1.00 95.56 973 ASN A C 1
ATOM 7586 O O . ASN A 1 973 ? -16.020 -11.262 9.262 1.00 95.56 973 ASN A O 1
ATOM 7590 N N . ASN A 1 974 ? -16.996 -12.753 7.893 1.00 94.44 974 ASN A N 1
ATOM 7591 C CA . ASN A 1 974 ? -15.882 -12.810 6.978 1.00 94.44 974 ASN A CA 1
ATOM 7592 C C . ASN A 1 974 ? -15.726 -11.424 6.328 1.00 94.44 974 ASN A C 1
ATOM 7594 O O . ASN A 1 974 ? -16.530 -11.047 5.479 1.00 94.44 974 ASN A O 1
ATOM 7598 N N . GLN A 1 975 ? -14.742 -10.608 6.738 1.00 91.50 975 GLN A N 1
ATOM 7599 C CA . GLN A 1 975 ? -14.687 -9.207 6.279 1.00 91.50 975 GLN A CA 1
ATOM 7600 C C . GLN A 1 975 ? -14.359 -9.051 4.796 1.00 91.50 975 GLN A C 1
ATOM 7602 O O . GLN A 1 975 ? -14.701 -8.030 4.208 1.00 91.50 975 GLN A O 1
ATOM 7607 N N . TYR A 1 976 ? -13.812 -10.083 4.148 1.00 89.69 976 TYR A N 1
ATOM 7608 C CA . TYR A 1 976 ? -13.735 -10.117 2.684 1.00 89.69 976 TYR A CA 1
ATOM 7609 C C . TYR A 1 976 ? -15.118 -10.212 2.021 1.00 89.69 976 TYR A C 1
ATOM 7611 O O . TYR A 1 976 ? -15.220 -10.090 0.802 1.00 89.69 976 TYR A O 1
ATOM 7619 N N . ARG A 1 977 ? -16.168 -10.457 2.815 1.00 88.75 977 ARG A N 1
ATOM 7620 C CA . ARG A 1 977 ? -17.535 -10.764 2.399 1.00 88.75 977 ARG A CA 1
ATOM 7621 C C . ARG A 1 977 ? -18.615 -10.134 3.289 1.00 88.75 977 ARG A C 1
ATOM 7623 O O . ARG A 1 977 ? -19.719 -10.659 3.328 1.00 88.75 977 ARG A O 1
ATOM 7630 N N . ILE A 1 978 ? -18.363 -8.993 3.951 1.00 86.38 978 ILE A N 1
ATOM 7631 C CA . ILE A 1 978 ? -19.332 -8.322 4.858 1.00 86.38 978 ILE A CA 1
ATOM 7632 C C . ILE A 1 978 ? -20.782 -8.301 4.338 1.00 86.38 978 ILE A C 1
ATOM 7634 O O . ILE A 1 978 ? -21.718 -8.494 5.110 1.00 86.38 978 ILE A O 1
ATOM 7638 N N . LYS A 1 979 ? -20.967 -8.088 3.030 1.00 85.44 979 LYS A N 1
ATOM 7639 C CA . LYS A 1 979 ? -22.279 -8.049 2.368 1.00 85.44 979 LYS A CA 1
ATOM 7640 C C . LYS A 1 979 ? -23.022 -9.392 2.361 1.00 85.44 979 LYS A C 1
ATOM 7642 O O . LYS A 1 979 ? -24.246 -9.384 2.385 1.00 85.44 979 LYS A O 1
ATOM 7647 N N . GLU A 1 980 ? -22.319 -10.524 2.343 1.00 88.81 980 GLU A N 1
ATOM 7648 C CA . GLU A 1 980 ? -22.934 -11.852 2.489 1.00 88.81 980 GLU A CA 1
ATOM 7649 C C . GLU A 1 980 ? -23.504 -12.007 3.906 1.00 88.81 980 GLU A C 1
ATOM 7651 O O . GLU A 1 980 ? -24.647 -12.436 4.062 1.00 88.81 980 GLU A O 1
ATOM 7656 N N . GLU A 1 981 ? -22.743 -11.579 4.915 1.00 89.19 981 GLU A N 1
ATOM 7657 C CA . GLU A 1 981 ? -23.027 -11.740 6.348 1.00 89.19 981 GLU A CA 1
ATOM 7658 C C . GLU A 1 981 ? -24.166 -10.845 6.869 1.00 89.19 981 GLU A C 1
ATOM 7660 O O . GLU A 1 981 ? -24.980 -11.251 7.698 1.00 89.19 981 GLU A O 1
ATOM 7665 N N . LEU A 1 982 ? -24.266 -9.614 6.355 1.00 85.19 982 LEU A N 1
ATOM 7666 C CA . LEU A 1 982 ? -25.391 -8.714 6.649 1.00 85.19 982 LEU A CA 1
ATOM 7667 C C . LEU A 1 982 ? -26.727 -9.284 6.128 1.00 85.19 982 LEU A C 1
ATOM 7669 O O . LEU A 1 982 ? -27.772 -9.047 6.733 1.00 85.19 982 LEU A O 1
ATOM 7673 N N . GLY A 1 983 ? -26.684 -10.083 5.056 1.00 83.81 983 GLY A N 1
ATOM 7674 C CA . GLY A 1 983 ? -27.850 -10.738 4.463 1.00 83.81 983 GLY A CA 1
ATOM 7675 C C . GLY A 1 983 ? -28.768 -9.802 3.667 1.00 83.81 983 GLY A C 1
ATOM 7676 O O . GLY A 1 983 ? -28.442 -8.647 3.405 1.00 83.81 983 GLY A O 1
ATOM 7677 N N . THR A 1 984 ? -29.923 -10.325 3.244 1.00 80.69 984 THR A N 1
ATOM 7678 C CA . THR A 1 984 ? -30.957 -9.561 2.514 1.00 80.69 984 THR A CA 1
ATOM 7679 C C . THR A 1 984 ? -32.056 -9.012 3.422 1.00 80.69 984 THR A C 1
ATOM 7681 O O . THR A 1 984 ? -32.653 -7.979 3.125 1.00 80.69 984 THR A O 1
ATOM 7684 N N . TYR A 1 985 ? -32.304 -9.683 4.543 1.00 81.62 985 TYR A N 1
ATOM 7685 C CA . TYR A 1 985 ? -33.181 -9.261 5.624 1.00 81.62 985 TYR A CA 1
ATOM 7686 C C . TYR A 1 985 ? -32.422 -9.350 6.950 1.00 81.62 985 TYR A C 1
ATOM 7688 O O . TYR A 1 985 ? -31.586 -10.230 7.131 1.00 81.62 985 TYR A O 1
ATOM 7696 N N . HIS A 1 986 ? -32.779 -8.519 7.932 1.00 81.00 986 HIS A N 1
ATOM 7697 C CA . HIS A 1 986 ? -32.168 -8.540 9.270 1.00 81.00 986 HIS A CA 1
ATOM 7698 C C . HIS A 1 986 ? -32.165 -9.929 9.943 1.00 81.00 986 HIS A C 1
ATOM 7700 O O . HIS A 1 986 ? -31.267 -10.206 10.730 1.00 81.00 986 HIS A O 1
ATOM 7706 N N . LYS A 1 987 ? -33.120 -10.822 9.627 1.00 88.25 987 LYS A N 1
ATOM 7707 C CA . LYS A 1 987 ? -33.149 -12.208 10.142 1.00 88.25 987 LYS A CA 1
ATOM 7708 C C . LYS A 1 987 ? -32.216 -13.171 9.413 1.00 88.25 987 LYS A C 1
ATOM 7710 O O . LYS A 1 987 ? -31.850 -14.189 9.985 1.00 88.25 987 LYS A O 1
ATOM 7715 N N . ASP A 1 988 ? -31.821 -12.838 8.187 1.00 87.56 988 ASP A N 1
ATOM 7716 C CA . ASP A 1 988 ? -30.751 -13.533 7.474 1.00 87.56 988 ASP A CA 1
ATOM 7717 C C . ASP A 1 988 ? -29.383 -13.108 8.009 1.00 87.56 988 ASP A C 1
ATOM 7719 O O . ASP A 1 988 ? -28.387 -13.723 7.638 1.00 87.56 988 ASP A O 1
ATOM 7723 N N . SER A 1 989 ? -29.305 -12.018 8.781 1.00 91.44 989 SER A N 1
ATOM 7724 C CA . SER A 1 989 ? -28.031 -11.503 9.255 1.00 91.44 989 SER A CA 1
ATOM 7725 C C . SER A 1 989 ? -27.400 -12.475 10.243 1.00 91.44 989 SER A C 1
ATOM 7727 O O . SER A 1 989 ? -28.048 -12.999 11.155 1.00 91.44 989 SER A O 1
ATOM 7729 N N . SER A 1 990 ? -26.095 -12.629 10.085 1.00 93.00 990 SER A N 1
ATOM 7730 C CA . SER A 1 990 ? -25.154 -13.240 11.018 1.00 93.00 990 SER A CA 1
ATOM 7731 C C . SER A 1 990 ? -25.437 -12.953 12.502 1.00 93.00 990 SER A C 1
ATOM 7733 O O . SER A 1 990 ? -25.238 -13.789 13.376 1.00 93.00 990 SER A O 1
ATOM 7735 N N . PHE A 1 991 ? -25.966 -11.768 12.781 1.00 92.38 991 PHE A N 1
ATOM 7736 C CA . PHE A 1 991 ? -26.229 -11.227 14.096 1.00 92.38 991 PHE A CA 1
ATOM 7737 C C . PHE A 1 991 ? -27.452 -11.890 14.733 1.00 92.38 991 PHE A C 1
ATOM 7739 O O . PHE A 1 991 ? -27.432 -12.409 15.848 1.00 92.38 991 PHE A O 1
ATOM 7746 N N . TYR A 1 992 ? -28.542 -11.905 13.966 1.00 94.00 992 TYR A N 1
ATOM 7747 C CA . TYR A 1 992 ? -29.823 -12.447 14.381 1.00 94.00 992 TYR A CA 1
ATOM 7748 C C . TYR A 1 992 ? -29.745 -13.950 14.614 1.00 94.00 992 TYR A C 1
ATOM 7750 O O . TYR A 1 992 ? -30.279 -14.464 15.596 1.00 94.00 992 TYR A O 1
ATOM 7758 N N . LEU A 1 993 ? -29.087 -14.647 13.686 1.00 95.50 993 LEU A N 1
ATOM 7759 C CA . LEU A 1 993 ? -29.034 -16.104 13.634 1.00 95.50 993 LEU A CA 1
ATOM 7760 C C . LEU A 1 993 ? -28.297 -16.720 14.839 1.00 95.50 993 LEU A C 1
ATOM 7762 O O . LEU A 1 993 ? -28.459 -17.905 15.123 1.00 95.50 993 LEU A O 1
ATOM 7766 N N . ALA A 1 994 ? -27.533 -15.908 15.563 1.00 95.00 994 ALA A N 1
ATOM 7767 C CA . ALA A 1 994 ? -26.808 -16.286 16.762 1.00 95.00 994 ALA A CA 1
ATOM 7768 C C . ALA A 1 994 ? -27.511 -15.916 18.066 1.00 95.00 994 ALA A C 1
ATOM 7770 O O . ALA A 1 994 ? -27.599 -16.749 18.967 1.00 95.00 994 ALA A O 1
ATOM 7771 N N . LEU A 1 995 ? -28.095 -14.716 18.148 1.00 93.75 995 LEU A N 1
ATOM 7772 C CA . LEU A 1 995 ? -28.995 -14.355 19.248 1.00 93.75 995 LEU A CA 1
ATOM 7773 C C . LEU A 1 995 ? -30.149 -15.345 19.370 1.00 93.75 995 LEU A C 1
ATOM 7775 O O . LEU A 1 995 ? -30.425 -15.896 20.433 1.00 93.75 995 LEU A O 1
ATOM 7779 N N . HIS A 1 996 ? -30.801 -15.620 18.243 1.00 93.88 996 HIS A N 1
ATOM 7780 C CA . HIS A 1 996 ? -31.961 -16.506 18.175 1.00 93.88 996 HIS A CA 1
ATOM 7781 C C . HIS A 1 996 ? -31.584 -17.988 18.037 1.00 93.88 996 HIS A C 1
ATOM 7783 O O . HIS A 1 996 ? -32.448 -18.811 17.742 1.00 93.88 996 HIS A O 1
ATOM 7789 N N . SER A 1 997 ? -30.321 -18.343 18.299 1.00 92.38 997 SER A N 1
ATOM 7790 C CA . SER A 1 997 ? -29.828 -19.727 18.301 1.00 92.38 997 SER A CA 1
ATOM 7791 C C . SER A 1 997 ? -30.508 -20.623 19.345 1.00 92.38 997 SER A C 1
ATOM 7793 O O . SER A 1 997 ? -30.638 -21.827 19.140 1.00 92.38 997 SER A O 1
ATOM 7795 N N . GLY A 1 998 ? -30.926 -20.056 20.485 1.00 89.38 998 GLY A N 1
ATOM 7796 C CA . GLY A 1 998 ? -31.507 -20.788 21.623 1.00 89.38 998 GLY A CA 1
ATOM 7797 C C . GLY A 1 998 ? -30.505 -21.600 22.457 1.00 89.38 998 GLY A C 1
ATOM 7798 O O . GLY A 1 998 ? -30.859 -22.116 23.516 1.00 89.38 998 GLY A O 1
ATOM 7799 N N . VAL A 1 999 ? -29.257 -21.686 22.002 1.00 92.25 999 VAL A N 1
ATOM 7800 C CA . VAL A 1 999 ? -28.090 -22.143 22.769 1.00 92.25 999 VAL A CA 1
ATOM 7801 C C . VAL A 1 999 ? -27.382 -20.942 23.419 1.00 92.25 999 VAL A C 1
ATOM 7803 O O . VAL A 1 999 ? -26.802 -21.065 24.499 1.00 92.25 999 VAL A O 1
ATOM 7806 N N . CYS A 1 1000 ? -27.522 -19.751 22.829 1.00 95.75 1000 CYS A N 1
ATOM 7807 C CA . CYS A 1 1000 ? -27.200 -18.474 23.448 1.00 95.75 1000 CYS A CA 1
ATOM 7808 C C . CYS A 1 1000 ? -28.003 -18.265 24.757 1.00 95.75 1000 CYS A C 1
ATOM 7810 O O . CYS A 1 1000 ? -29.168 -17.878 24.710 1.00 95.75 1000 CYS A O 1
ATOM 7812 N N . LYS A 1 1001 ? -27.390 -18.472 25.934 1.00 95.25 1001 LYS A N 1
ATOM 7813 C CA . LYS A 1 1001 ? -27.962 -18.145 27.251 1.00 95.25 1001 LYS A CA 1
ATOM 7814 C C . LYS A 1 1001 ? -28.070 -16.648 27.547 1.00 95.25 1001 LYS A C 1
ATOM 7816 O O . LYS A 1 1001 ? -28.684 -16.354 28.546 1.00 95.25 1001 LYS A O 1
ATOM 7821 N N . GLY A 1 1002 ? -27.501 -15.689 26.828 1.00 95.75 1002 GLY A N 1
ATOM 7822 C CA . GLY A 1 1002 ? -27.547 -14.311 27.338 1.00 95.75 1002 GLY A CA 1
ATOM 7823 C C . GLY A 1 1002 ? -27.066 -13.268 26.366 1.00 95.75 1002 GLY A C 1
ATOM 7824 O O . GLY A 1 1002 ? -26.650 -13.605 25.259 1.00 95.75 1002 GLY A O 1
ATOM 7825 N N . THR A 1 1003 ? -27.107 -12.003 26.770 1.00 97.50 1003 THR A N 1
ATOM 7826 C CA . THR A 1 1003 ? -26.258 -11.018 26.112 1.00 97.50 1003 THR A CA 1
ATOM 7827 C C . THR A 1 1003 ? -25.488 -10.173 27.111 1.00 97.50 1003 THR A C 1
ATOM 7829 O O . THR A 1 1003 ? -26.005 -9.520 28.011 1.00 97.50 1003 THR A O 1
ATOM 7832 N N . ALA A 1 1004 ? -24.182 -10.153 26.935 1.00 97.31 1004 ALA A N 1
ATOM 7833 C CA . ALA A 1 1004 ? -23.479 -8.958 27.300 1.00 97.31 1004 ALA A CA 1
ATOM 7834 C C . ALA A 1 1004 ? -23.848 -7.960 26.250 1.00 97.31 1004 ALA A C 1
ATOM 7836 O O . ALA A 1 1004 ? -23.813 -8.345 25.094 1.00 97.31 1004 ALA A O 1
ATOM 7837 N N . MET A 1 1005 ? -23.854 -6.683 26.574 1.00 96.12 1005 MET A N 1
ATOM 7838 C CA . MET A 1 1005 ? -22.633 -6.016 26.167 1.00 96.12 1005 MET A CA 1
ATOM 7839 C C . MET A 1 1005 ? -22.371 -4.761 26.938 1.00 96.12 1005 MET A C 1
ATOM 7841 O O . MET A 1 1005 ? -23.268 -4.357 27.656 1.00 96.12 1005 MET A O 1
ATOM 7845 N N . ILE A 1 1006 ? -21.267 -4.055 26.694 1.00 95.75 1006 ILE A N 1
ATOM 7846 C CA . ILE A 1 1006 ? -19.958 -4.051 27.372 1.00 95.75 1006 ILE A CA 1
ATOM 7847 C C . ILE A 1 1006 ? -19.417 -2.606 27.261 1.00 95.75 1006 ILE A C 1
ATOM 7849 O O . ILE A 1 1006 ? -19.955 -1.884 26.439 1.00 95.75 1006 ILE A O 1
ATOM 7853 N N . MET A 1 1007 ? -18.454 -2.137 28.070 1.00 89.50 1007 MET A N 1
ATOM 7854 C CA . MET A 1 1007 ? -18.593 -0.811 28.661 1.00 89.50 1007 MET A CA 1
ATOM 7855 C C . MET A 1 1007 ? -17.344 0.028 28.957 1.00 89.50 1007 MET A C 1
ATOM 7857 O O . MET A 1 1007 ? -16.248 -0.506 28.916 1.00 89.50 1007 MET A O 1
ATOM 7861 N N . ASP A 1 1008 ? -17.551 1.329 29.237 1.00 88.00 1008 ASP A N 1
ATOM 7862 C CA . ASP A 1 1008 ? -16.547 2.408 29.325 1.00 88.00 1008 ASP A CA 1
ATOM 7863 C C . ASP A 1 1008 ? -16.884 3.459 30.395 1.00 88.00 1008 ASP A C 1
ATOM 7865 O O . ASP A 1 1008 ? -18.052 3.601 30.760 1.00 88.00 1008 ASP A O 1
ATOM 7869 N N . GLU A 1 1009 ? -15.938 4.381 30.675 1.00 84.56 1009 GLU A N 1
ATOM 7870 C CA . GLU A 1 1009 ? -16.316 5.697 31.204 1.00 84.56 1009 GLU A CA 1
ATOM 7871 C C . GLU A 1 1009 ? -17.042 6.627 30.247 1.00 84.56 1009 GLU A C 1
ATOM 7873 O O . GLU A 1 1009 ? -17.767 7.454 30.753 1.00 84.56 1009 GLU A O 1
ATOM 7878 N N . ARG A 1 1010 ? -16.887 6.560 28.925 1.00 86.25 1010 ARG A N 1
ATOM 7879 C CA . ARG A 1 1010 ? -17.867 7.175 28.017 1.00 86.25 1010 ARG A CA 1
ATOM 7880 C C . ARG A 1 1010 ? -18.827 6.078 27.617 1.00 86.25 1010 ARG A C 1
ATOM 7882 O O . ARG A 1 1010 ? -19.850 5.962 28.267 1.00 86.25 1010 ARG A O 1
ATOM 7889 N N . ALA A 1 1011 ? -18.448 5.298 26.589 1.00 88.19 1011 ALA A N 1
ATOM 7890 C CA . ALA A 1 1011 ? -19.147 4.183 25.937 1.00 88.19 1011 ALA A CA 1
ATOM 7891 C C . ALA A 1 1011 ? -20.000 4.522 24.699 1.00 88.19 1011 ALA A C 1
ATOM 7893 O O . ALA A 1 1011 ? -21.211 4.599 24.780 1.00 88.19 1011 ALA A O 1
ATOM 7894 N N . SER A 1 1012 ? -19.399 4.723 23.508 1.00 87.81 1012 SER A N 1
ATOM 7895 C CA . SER A 1 1012 ? -19.973 5.499 22.376 1.00 87.81 1012 SER A CA 1
ATOM 7896 C C . SER A 1 1012 ? -21.062 4.928 21.422 1.00 87.81 1012 SER A C 1
ATOM 7898 O O . SER A 1 1012 ? -21.125 5.357 20.289 1.00 87.81 1012 SER A O 1
ATOM 7900 N N . LEU A 1 1013 ? -21.971 4.020 21.775 1.00 89.88 1013 LEU A N 1
ATOM 7901 C CA . LEU A 1 1013 ? -22.871 3.282 20.849 1.00 89.88 1013 LEU A CA 1
ATOM 7902 C C . LEU A 1 1013 ? -24.395 3.406 20.809 1.00 89.88 1013 LEU A C 1
ATOM 7904 O O . LEU A 1 1013 ? -25.008 2.937 19.879 1.00 89.88 1013 LEU A O 1
ATOM 7908 N N . LEU A 1 1014 ? -25.027 4.223 21.615 1.00 89.81 1014 LEU A N 1
ATOM 7909 C CA . LEU A 1 1014 ? -26.173 4.984 21.203 1.00 89.81 1014 LEU A CA 1
ATOM 7910 C C . LEU A 1 1014 ? -25.619 6.024 20.111 1.00 89.81 1014 LEU A C 1
ATOM 7912 O O . LEU A 1 1014 ? -26.419 6.747 19.531 1.00 89.81 1014 LEU A O 1
ATOM 7916 N N . ASN A 1 1015 ? -24.308 5.942 19.657 1.00 88.06 1015 ASN A N 1
ATOM 7917 C CA . ASN A 1 1015 ? -23.707 6.342 18.330 1.00 88.06 1015 ASN A CA 1
ATOM 7918 C C . ASN A 1 1015 ? -23.160 5.183 17.345 1.00 88.06 1015 ASN A C 1
ATOM 7920 O O . ASN A 1 1015 ? -22.290 4.583 17.917 1.00 88.06 1015 ASN A O 1
ATOM 7924 N N . ARG A 1 1016 ? -23.302 4.613 16.066 1.00 88.81 1016 ARG A N 1
ATOM 7925 C CA . ARG A 1 1016 ? -24.084 4.308 14.743 1.00 88.81 1016 ARG A CA 1
ATOM 7926 C C . ARG A 1 1016 ? -24.899 2.958 14.421 1.00 88.81 1016 ARG A C 1
ATOM 7928 O O . ARG A 1 1016 ? -24.309 1.885 14.361 1.00 88.81 1016 ARG A O 1
ATOM 7935 N N . SER A 1 1017 ? -26.162 3.021 13.942 1.00 89.62 1017 SER A N 1
ATOM 7936 C CA . SER A 1 1017 ? -27.431 2.308 14.347 1.00 89.62 1017 SER A CA 1
ATOM 7937 C C . SER A 1 1017 ? -27.527 0.786 14.509 1.00 89.62 1017 SER A C 1
ATOM 7939 O O . SER A 1 1017 ? -28.549 0.285 14.982 1.00 89.62 1017 SER A O 1
ATOM 7941 N N . TRP A 1 1018 ? -26.526 0.016 14.096 1.00 87.75 1018 TRP A N 1
ATOM 7942 C CA . TRP A 1 1018 ? -26.696 -1.436 14.030 1.00 87.75 1018 TRP A CA 1
ATOM 7943 C C . TRP A 1 1018 ? -26.933 -2.117 15.394 1.00 87.75 1018 TRP A C 1
ATOM 7945 O O . TRP A 1 1018 ? -27.252 -3.299 15.447 1.00 87.75 1018 TRP A O 1
ATOM 7955 N N . CYS A 1 1019 ? -26.737 -1.392 16.494 1.00 89.31 1019 CYS A N 1
ATOM 7956 C CA . CYS A 1 1019 ? -26.777 -1.923 17.849 1.00 89.31 1019 CYS A CA 1
ATOM 7957 C C . CYS A 1 1019 ? -28.140 -2.268 18.355 1.00 89.31 1019 CYS A C 1
ATOM 7959 O O . CYS A 1 1019 ? -28.369 -3.255 19.040 1.00 89.31 1019 CYS A O 1
ATOM 7961 N N . LEU A 1 1020 ? -29.016 -1.339 18.047 1.00 90.81 1020 LEU A N 1
ATOM 7962 C CA . LEU A 1 1020 ? -30.257 -1.104 18.720 1.00 90.81 1020 LEU A CA 1
ATOM 7963 C C . LEU A 1 1020 ? -31.171 -2.263 18.360 1.00 90.81 1020 LEU A C 1
ATOM 7965 O O . LEU A 1 1020 ? -31.943 -2.736 19.178 1.00 90.81 1020 LEU A O 1
ATOM 7969 N N . PHE A 1 1021 ? -30.955 -2.796 17.164 1.00 91.56 1021 PHE A N 1
ATOM 7970 C CA . PHE A 1 1021 ? -31.339 -4.107 16.705 1.00 91.56 1021 PHE A CA 1
ATOM 7971 C C . PHE A 1 1021 ? -30.962 -5.278 17.631 1.00 91.56 1021 PHE A C 1
ATOM 7973 O O . PHE A 1 1021 ? -31.827 -6.101 17.899 1.00 91.56 1021 PHE A O 1
ATOM 7980 N N . GLU A 1 1022 ? -29.725 -5.381 18.111 1.00 94.31 1022 GLU A N 1
ATOM 7981 C CA . GLU A 1 1022 ? -29.216 -6.483 18.948 1.00 94.31 1022 GLU A CA 1
ATOM 7982 C C . GLU A 1 1022 ? -29.710 -6.384 20.377 1.00 94.31 1022 GLU A C 1
ATOM 7984 O O . GLU A 1 1022 ? -30.227 -7.359 20.915 1.00 94.31 1022 GLU A O 1
ATOM 7989 N N . LEU A 1 1023 ? -29.682 -5.169 20.929 1.00 93.44 1023 LEU A N 1
ATOM 7990 C CA . LEU A 1 1023 ? -30.465 -4.811 22.100 1.00 93.44 1023 LEU A CA 1
ATOM 7991 C C . LEU A 1 1023 ? -31.878 -5.326 21.923 1.00 93.44 1023 LEU A C 1
ATOM 7993 O O . LEU A 1 1023 ? -32.348 -6.087 22.753 1.00 93.44 1023 LEU A O 1
ATOM 7997 N N . LEU A 1 1024 ? -32.558 -4.881 20.865 1.00 93.06 1024 LEU A N 1
ATOM 7998 C CA . LEU A 1 1024 ? -33.973 -5.120 20.631 1.00 93.06 1024 LEU A CA 1
ATOM 7999 C C . LEU A 1 1024 ? -34.249 -6.618 20.559 1.00 93.06 1024 LEU A C 1
ATOM 8001 O O . LEU A 1 1024 ? -35.170 -7.102 21.214 1.00 93.06 1024 LEU A O 1
ATOM 8005 N N . GLN A 1 1025 ? -33.409 -7.345 19.823 1.00 94.94 1025 GLN A N 1
ATOM 8006 C CA . GLN A 1 1025 ? -33.452 -8.794 19.746 1.00 94.94 1025 GLN A CA 1
ATOM 8007 C C . GLN A 1 1025 ? -33.336 -9.401 21.137 1.00 94.94 1025 GLN A C 1
ATOM 8009 O O . GLN A 1 1025 ? -34.160 -10.246 21.488 1.00 94.94 1025 GLN A O 1
ATOM 8014 N N . THR A 1 1026 ? -32.419 -8.922 21.975 1.00 94.81 1026 THR A N 1
ATOM 8015 C CA . THR A 1 1026 ? -32.290 -9.475 23.315 1.00 94.81 1026 THR A CA 1
ATOM 8016 C C . THR A 1 1026 ? -33.369 -9.010 24.301 1.00 94.81 1026 THR A C 1
ATOM 8018 O O . THR A 1 1026 ? -33.820 -9.806 25.122 1.00 94.81 1026 THR A O 1
ATOM 8021 N N . VAL A 1 1027 ? -33.918 -7.798 24.145 1.00 92.31 1027 VAL A N 1
ATOM 8022 C CA . VAL A 1 1027 ? -35.140 -7.321 24.829 1.00 92.31 1027 VAL A CA 1
ATOM 8023 C C . VAL A 1 1027 ? -36.299 -8.249 24.524 1.00 92.31 1027 VAL A C 1
ATOM 8025 O O . VAL A 1 1027 ? -37.156 -8.487 25.383 1.00 92.31 1027 VAL A O 1
ATOM 8028 N N . THR A 1 1028 ? -36.333 -8.785 23.314 1.00 90.44 1028 THR A N 1
ATOM 8029 C CA . THR A 1 1028 ? -37.304 -9.780 22.888 1.00 90.44 1028 THR A CA 1
ATOM 8030 C C . THR A 1 1028 ? -36.955 -11.180 23.432 1.00 90.44 1028 THR A C 1
ATOM 8032 O O . THR A 1 1028 ? -37.865 -11.889 23.870 1.00 90.44 1028 THR A O 1
ATOM 8035 N N . LEU A 1 1029 ? -35.676 -11.567 23.530 1.00 92.94 1029 LEU A N 1
ATOM 8036 C CA . LEU A 1 1029 ? -35.243 -12.867 24.078 1.00 92.94 1029 LEU A CA 1
ATOM 8037 C C . LEU A 1 1029 ? -35.486 -13.018 25.586 1.00 92.94 1029 LEU A C 1
ATOM 8039 O O . LEU A 1 1029 ? -36.079 -14.021 25.976 1.00 92.94 1029 LEU A O 1
ATOM 8043 N N . GLU A 1 1030 ? -35.182 -12.019 26.424 1.00 91.62 1030 GLU A N 1
ATOM 8044 C CA . GLU A 1 1030 ? -35.482 -12.069 27.874 1.00 91.62 1030 GLU A CA 1
ATOM 8045 C C . GLU A 1 1030 ? -36.946 -12.404 28.185 1.00 91.62 1030 GLU A C 1
ATOM 8047 O O . GLU A 1 1030 ? -37.278 -13.014 29.200 1.00 91.62 1030 GLU A O 1
ATOM 8052 N N . LYS A 1 1031 ? -37.852 -11.948 27.315 1.00 86.19 1031 LYS A N 1
ATOM 8053 C CA . LYS A 1 1031 ? -39.302 -12.105 27.476 1.00 86.19 1031 LYS A CA 1
ATOM 8054 C C . LYS A 1 1031 ? -39.823 -13.419 26.899 1.00 86.19 1031 LYS A C 1
ATOM 8056 O O . LYS A 1 1031 ? -40.992 -13.737 27.111 1.00 86.19 1031 LYS A O 1
ATOM 8061 N N . THR A 1 1032 ? -39.004 -14.145 26.137 1.00 86.69 1032 THR A N 1
ATOM 8062 C CA . THR A 1 1032 ? -39.428 -15.314 25.349 1.00 86.69 1032 THR A CA 1
ATOM 8063 C C . THR A 1 1032 ? -38.633 -16.588 25.641 1.00 86.69 1032 THR A C 1
ATOM 8065 O O . THR A 1 1032 ? -39.165 -17.675 25.415 1.00 86.69 1032 THR A O 1
ATOM 8068 N N . GLN A 1 1033 ? -37.422 -16.494 26.198 1.00 88.81 1033 GLN A N 1
ATOM 8069 C CA . GLN A 1 1033 ? -36.563 -17.632 26.531 1.00 88.81 1033 GLN A CA 1
ATOM 8070 C C . GLN A 1 1033 ? -36.219 -17.663 28.028 1.00 88.81 1033 GLN A C 1
ATOM 8072 O O . GLN A 1 1033 ? -35.511 -16.806 28.538 1.00 88.81 1033 GLN A O 1
ATOM 8077 N N . ALA A 1 1034 ? -36.688 -18.691 28.743 1.00 80.94 1034 ALA A N 1
ATOM 8078 C CA . ALA A 1 1034 ? -36.512 -18.806 30.198 1.00 80.94 1034 ALA A CA 1
ATOM 8079 C C . ALA A 1 1034 ? -35.113 -19.275 30.652 1.00 80.94 1034 ALA A C 1
ATOM 8081 O O . ALA A 1 1034 ? -34.781 -19.140 31.826 1.00 80.94 1034 ALA A O 1
ATOM 8082 N N . ASN A 1 1035 ? -34.312 -19.837 29.740 1.00 83.50 1035 ASN A N 1
ATOM 8083 C CA . ASN A 1 1035 ? -32.911 -20.206 29.994 1.00 83.50 1035 ASN A CA 1
ATOM 8084 C C . ASN A 1 1035 ? -31.941 -19.064 29.667 1.00 83.50 1035 ASN A C 1
ATOM 8086 O O . ASN A 1 1035 ? -30.740 -19.203 29.888 1.00 83.50 1035 ASN A O 1
ATOM 8090 N N . PHE A 1 1036 ? -32.463 -17.964 29.123 1.00 92.94 1036 PHE A N 1
ATOM 8091 C CA . PHE A 1 1036 ? -31.693 -16.766 28.884 1.00 92.94 1036 PHE A CA 1
ATOM 8092 C C . PHE A 1 1036 ? -31.446 -16.108 30.257 1.00 92.94 1036 PHE A C 1
ATOM 8094 O O . PHE A 1 1036 ? -32.412 -15.792 30.950 1.00 92.94 1036 PHE A O 1
ATOM 8101 N N . THR A 1 1037 ? -30.195 -15.939 30.695 1.00 90.38 1037 THR A N 1
ATOM 8102 C CA . THR A 1 1037 ? -29.727 -15.498 32.027 1.00 90.38 1037 THR A CA 1
ATOM 8103 C C . THR A 1 1037 ? -30.188 -14.104 32.439 1.00 90.38 1037 THR A C 1
ATOM 8105 O O . THR A 1 1037 ? -29.727 -13.550 33.439 1.00 90.38 1037 THR A O 1
ATOM 8108 N N . GLY A 1 1038 ? -31.009 -13.472 31.612 1.00 91.88 1038 GLY A N 1
ATOM 8109 C CA . GLY A 1 1038 ? -30.634 -12.148 31.216 1.00 91.88 1038 GLY A CA 1
ATOM 8110 C C . GLY A 1 1038 ? -29.169 -12.152 30.762 1.00 91.88 1038 GLY A C 1
ATOM 8111 O O . GLY A 1 1038 ? -28.794 -12.885 29.849 1.00 91.88 1038 GLY A O 1
ATOM 8112 N N . LEU A 1 1039 ? -28.483 -11.128 31.252 1.00 93.62 1039 LEU A N 1
ATOM 8113 C CA . LEU A 1 1039 ? -28.123 -10.012 30.384 1.00 93.62 1039 LEU A CA 1
ATOM 8114 C C . LEU A 1 1039 ? -27.896 -8.799 31.330 1.00 93.62 1039 LEU A C 1
ATOM 8116 O O . LEU A 1 1039 ? -28.656 -8.632 32.286 1.00 93.62 1039 LEU A O 1
ATOM 8120 N N . TYR A 1 1040 ? -26.809 -8.034 31.209 1.00 95.75 1040 TYR A N 1
ATOM 8121 C CA . TYR A 1 1040 ? -25.921 -7.830 32.362 1.00 95.75 1040 TYR A CA 1
ATOM 8122 C C . TYR A 1 1040 ? -25.084 -6.472 32.424 1.00 95.75 1040 TYR A C 1
ATOM 8124 O O . TYR A 1 1040 ? -24.705 -6.024 31.348 1.00 95.75 1040 TYR A O 1
ATOM 8132 N N . PHE A 1 1041 ? -24.649 -5.898 33.614 1.00 94.94 1041 PHE A N 1
ATOM 8133 C CA . PHE A 1 1041 ? -23.834 -4.619 33.900 1.00 94.94 1041 PHE A CA 1
ATOM 8134 C C . PHE A 1 1041 ? -22.313 -4.650 34.509 1.00 94.94 1041 PHE A C 1
ATOM 8136 O O . PHE A 1 1041 ? -22.032 -5.544 35.256 1.00 94.94 1041 PHE A O 1
ATOM 8143 N N . CYS A 1 1042 ? -21.268 -3.790 34.237 1.00 95.31 1042 CYS A N 1
ATOM 8144 C CA . CYS A 1 1042 ? -19.715 -3.880 34.227 1.00 95.31 1042 CYS A CA 1
ATOM 8145 C C . CYS A 1 1042 ? -19.009 -2.826 35.116 1.00 95.31 1042 CYS A C 1
ATOM 8147 O O . CYS A 1 1042 ? -19.414 -1.673 35.056 1.00 95.31 1042 CYS A O 1
ATOM 8149 N N . THR A 1 1043 ? -17.786 -3.126 35.580 1.00 94.00 1043 THR A N 1
ATOM 8150 C CA . THR A 1 1043 ? -16.534 -2.305 35.617 1.00 94.00 1043 THR A CA 1
ATOM 8151 C C . THR A 1 1043 ? -15.317 -3.275 35.796 1.00 94.00 1043 THR A C 1
ATOM 8153 O O . THR A 1 1043 ? -15.581 -4.422 36.083 1.00 94.00 1043 THR A O 1
ATOM 8156 N N . PRO A 1 1044 ? -14.004 -2.990 35.650 1.00 91.81 1044 PRO A N 1
ATOM 8157 C CA . PRO A 1 1044 ? -12.965 -4.054 35.680 1.00 91.81 1044 PRO A CA 1
ATOM 8158 C C . PRO A 1 1044 ? -12.398 -4.293 37.050 1.00 91.81 1044 PRO A C 1
ATOM 8160 O O . PRO A 1 1044 ? -11.729 -5.271 37.331 1.00 91.81 1044 PRO A O 1
ATOM 8163 N N . THR A 1 1045 ? -12.639 -3.323 37.888 1.00 91.00 1045 THR A N 1
ATOM 8164 C CA . THR A 1 1045 ? -12.810 -3.477 39.293 1.00 91.00 1045 THR A CA 1
ATOM 8165 C C . THR A 1 1045 ? -13.935 -4.503 39.489 1.00 91.00 1045 THR A C 1
ATOM 8167 O O . THR A 1 1045 ? -13.648 -5.567 40.029 1.00 91.00 1045 THR A O 1
ATOM 8170 N N . GLY A 1 1046 ? -15.093 -4.362 38.832 1.00 90.31 1046 GLY A N 1
ATOM 8171 C CA . GLY A 1 1046 ? -15.906 -5.537 38.497 1.00 90.31 1046 GLY A CA 1
ATOM 8172 C C . GLY A 1 1046 ? -17.344 -5.342 37.966 1.00 90.31 1046 GLY A C 1
ATOM 8173 O O . GLY A 1 1046 ? -17.964 -4.285 38.020 1.00 90.31 1046 GLY A O 1
ATOM 8174 N N . VAL A 1 1047 ? -17.851 -6.447 37.437 1.00 93.62 1047 VAL A N 1
ATOM 8175 C CA . VAL A 1 1047 ? -19.224 -6.851 37.091 1.00 93.62 1047 VAL A CA 1
ATOM 8176 C C . VAL A 1 1047 ? -20.324 -6.208 37.997 1.00 93.62 1047 VAL A C 1
ATOM 8178 O O . VAL A 1 1047 ? -20.705 -6.729 39.033 1.00 93.62 1047 VAL A O 1
ATOM 8181 N N . LEU A 1 1048 ? -20.922 -5.085 37.570 1.00 91.44 1048 LEU A N 1
ATOM 8182 C CA . LEU A 1 1048 ? -21.950 -4.236 38.229 1.00 91.44 1048 LEU A CA 1
ATOM 8183 C C . LEU A 1 1048 ? -23.293 -4.904 38.668 1.00 91.44 1048 LEU A C 1
ATOM 8185 O O . LEU A 1 1048 ? -23.695 -4.701 39.805 1.00 91.44 1048 LEU A O 1
ATOM 8189 N N . ASN A 1 1049 ? -23.999 -5.731 37.870 1.00 92.00 1049 ASN A N 1
ATOM 8190 C CA . ASN A 1 1049 ? -25.109 -6.621 38.360 1.00 92.00 1049 ASN A CA 1
ATOM 8191 C C . ASN A 1 1049 ? -24.623 -7.693 39.327 1.00 92.00 1049 ASN A C 1
ATOM 8193 O O . ASN A 1 1049 ? -25.457 -8.443 39.843 1.00 92.00 1049 ASN A O 1
ATOM 8197 N N . ASN A 1 1050 ? -23.320 -7.825 39.570 1.00 87.75 1050 ASN A N 1
ATOM 8198 C CA . ASN A 1 1050 ? -22.841 -8.536 40.746 1.00 87.75 1050 ASN A CA 1
ATOM 8199 C C . ASN A 1 1050 ? -22.313 -7.624 41.843 1.00 87.75 1050 ASN A C 1
ATOM 8201 O O . ASN A 1 1050 ? -22.494 -7.975 43.000 1.00 87.75 1050 ASN A O 1
ATOM 8205 N N . GLY A 1 1051 ? -21.946 -6.395 41.499 1.00 84.44 1051 GLY A N 1
ATOM 8206 C CA . GLY A 1 1051 ? -21.660 -5.303 42.417 1.00 84.44 1051 GLY A CA 1
ATOM 8207 C C . GLY A 1 1051 ? -20.176 -4.957 42.470 1.00 84.44 1051 GLY A C 1
ATOM 8208 O O . GLY A 1 1051 ? -19.818 -3.952 43.074 1.00 84.44 1051 GLY A O 1
ATOM 8209 N N . ASP A 1 1052 ? -19.341 -5.731 41.776 1.00 84.69 1052 ASP A N 1
ATOM 8210 C CA . ASP A 1 1052 ? -17.886 -5.814 41.939 1.00 84.69 1052 ASP A CA 1
ATOM 8211 C C . ASP A 1 1052 ? -17.120 -4.514 41.574 1.00 84.69 1052 ASP A C 1
ATOM 8213 O O . ASP A 1 1052 ? -15.897 -4.444 41.655 1.00 84.69 1052 ASP A O 1
ATOM 8217 N N . ALA A 1 1053 ? -17.838 -3.464 41.180 1.00 85.50 1053 ALA A N 1
ATOM 8218 C CA . ALA A 1 1053 ? -17.314 -2.221 40.657 1.00 85.50 1053 ALA A CA 1
ATOM 8219 C C . ALA A 1 1053 ? -16.762 -1.202 41.646 1.00 85.50 1053 ALA A C 1
ATOM 8221 O O . ALA A 1 1053 ? -17.316 -0.974 42.718 1.00 85.50 1053 ALA A O 1
ATOM 8222 N N . THR A 1 1054 ? -15.780 -0.420 41.187 1.00 86.88 1054 THR A N 1
ATOM 8223 C CA . THR A 1 1054 ? -15.449 0.862 41.828 1.00 86.88 1054 THR A CA 1
ATOM 8224 C C . THR A 1 1054 ? -16.643 1.818 41.770 1.00 86.88 1054 THR A C 1
ATOM 8226 O O . THR A 1 1054 ? -17.327 1.896 40.758 1.00 86.88 1054 THR A O 1
ATOM 8229 N N . VAL A 1 1055 ? -16.895 2.609 42.822 1.00 85.88 1055 VAL A N 1
ATOM 8230 C CA . VAL A 1 1055 ? -18.038 3.555 42.865 1.00 85.88 1055 VAL A CA 1
ATOM 8231 C C . VAL A 1 1055 ? -17.812 4.794 42.018 1.00 85.88 1055 VAL A C 1
ATOM 8233 O O . VAL A 1 1055 ? -18.711 5.223 41.294 1.00 85.88 1055 VAL A O 1
ATOM 8236 N N . GLU A 1 1056 ? -16.583 5.302 41.975 1.00 86.12 1056 GLU A N 1
ATOM 8237 C CA . GLU A 1 1056 ? -16.180 6.212 40.902 1.00 86.12 1056 GLU A CA 1
ATOM 8238 C C . GLU A 1 1056 ? -16.062 5.501 39.547 1.00 86.12 1056 GLU A C 1
ATOM 8240 O O . GLU A 1 1056 ? -15.622 6.075 38.566 1.00 86.12 1056 GLU A O 1
ATOM 8245 N N . LEU A 1 1057 ? -16.579 4.280 39.454 1.00 84.12 1057 LEU A N 1
ATOM 8246 C CA . LEU A 1 1057 ? -16.897 3.623 38.210 1.00 84.12 1057 LEU A CA 1
ATOM 8247 C C . LEU A 1 1057 ? -18.343 3.102 38.136 1.00 84.12 1057 LEU A C 1
ATOM 8249 O O . LEU A 1 1057 ? -18.803 2.840 37.039 1.00 84.12 1057 LEU A O 1
ATOM 8253 N N . ALA A 1 1058 ? -19.131 3.255 39.217 1.00 86.12 1058 ALA A N 1
ATOM 8254 C CA . ALA A 1 1058 ? -20.574 3.012 39.358 1.00 86.12 1058 ALA A CA 1
ATOM 8255 C C . ALA A 1 1058 ? -21.473 4.273 39.532 1.00 86.12 1058 ALA A C 1
ATOM 8257 O O . ALA A 1 1058 ? -22.679 4.149 39.456 1.00 86.12 1058 ALA A O 1
ATOM 8258 N N . MET A 1 1059 ? -20.959 5.498 39.711 1.00 86.94 1059 MET A N 1
ATOM 8259 C CA . MET A 1 1059 ? -21.819 6.686 39.989 1.00 86.94 1059 MET A CA 1
ATOM 8260 C C . MET A 1 1059 ? -22.149 7.635 38.839 1.00 86.94 1059 MET A C 1
ATOM 8262 O O . MET A 1 1059 ? -23.055 8.458 38.943 1.00 86.94 1059 MET A O 1
ATOM 8266 N N . ASN A 1 1060 ? -21.363 7.600 37.782 1.00 88.44 1060 ASN A N 1
ATOM 8267 C CA . ASN A 1 1060 ? -21.560 8.474 36.627 1.00 88.44 1060 ASN A CA 1
ATOM 8268 C C . ASN A 1 1060 ? -22.517 7.726 35.662 1.00 88.44 1060 ASN A C 1
ATOM 8270 O O . ASN A 1 1060 ? -23.402 8.270 34.997 1.00 88.44 1060 ASN A O 1
ATOM 8274 N N . ILE A 1 1061 ? -22.566 6.421 35.879 1.00 87.62 1061 ILE A N 1
ATOM 8275 C CA . ILE A 1 1061 ? -23.738 5.587 35.740 1.00 87.62 1061 ILE A CA 1
ATOM 8276 C C . ILE A 1 1061 ? -24.974 6.221 36.392 1.00 87.62 1061 ILE A C 1
ATOM 8278 O O . ILE A 1 1061 ? -24.923 6.725 37.506 1.00 87.62 1061 ILE A O 1
ATOM 8282 N N . GLY A 1 1062 ? -26.110 6.198 35.697 1.00 87.50 1062 GLY A N 1
ATOM 8283 C CA . GLY A 1 1062 ? -27.330 6.863 36.156 1.00 87.50 1062 GLY A CA 1
ATOM 8284 C C . GLY A 1 1062 ? -27.349 8.386 35.967 1.00 87.50 1062 GLY A C 1
ATOM 8285 O O . GLY A 1 1062 ? -28.425 8.961 36.099 1.00 87.50 1062 GLY A O 1
ATOM 8286 N N . LYS A 1 1063 ? -26.235 9.039 35.595 1.00 89.25 1063 LYS A N 1
ATOM 8287 C CA . LYS A 1 1063 ? -26.179 10.499 35.360 1.00 89.25 1063 LYS A CA 1
ATOM 8288 C C . LYS A 1 1063 ? -26.322 10.883 33.897 1.00 89.25 1063 LYS A C 1
ATOM 8290 O O . LYS A 1 1063 ? -27.362 11.401 33.507 1.00 89.25 1063 LYS A O 1
ATOM 8295 N N . ARG A 1 1064 ? -25.391 10.514 33.022 1.00 89.44 1064 ARG A N 1
ATOM 8296 C CA . ARG A 1 1064 ? -25.639 10.547 31.569 1.00 89.44 1064 ARG A CA 1
ATOM 8297 C C . ARG A 1 1064 ? -26.506 9.318 31.145 1.00 89.44 1064 ARG A C 1
ATOM 8299 O O . ARG A 1 1064 ? -27.121 9.331 30.091 1.00 89.44 1064 ARG A O 1
ATOM 8306 N N . ILE A 1 1065 ? -26.808 8.368 32.054 1.00 87.56 1065 ILE A N 1
ATOM 8307 C CA . ILE A 1 1065 ? -28.010 7.484 31.998 1.00 87.56 1065 ILE A CA 1
ATOM 8308 C C . ILE A 1 1065 ? -29.262 8.111 32.664 1.00 87.56 1065 ILE A C 1
ATOM 8310 O O . ILE A 1 1065 ? -30.382 7.625 32.562 1.00 87.56 1065 ILE A O 1
ATOM 8314 N N . ALA A 1 1066 ? -29.160 9.326 33.176 1.00 88.25 1066 ALA A N 1
ATOM 8315 C CA . ALA A 1 1066 ? -30.265 10.271 33.056 1.00 88.25 1066 ALA A CA 1
ATOM 8316 C C . ALA A 1 1066 ? -30.262 10.977 31.679 1.00 88.25 1066 ALA A C 1
ATOM 8318 O O . ALA A 1 1066 ? -30.816 12.070 31.558 1.00 88.25 1066 ALA A O 1
ATOM 8319 N N . GLY A 1 1067 ? -29.714 10.363 30.608 1.00 83.06 1067 GLY A N 1
ATOM 8320 C CA . GLY A 1 1067 ? -30.614 10.111 29.478 1.00 83.06 1067 GLY A CA 1
ATOM 8321 C C . GLY A 1 1067 ? -30.177 10.054 28.007 1.00 83.06 1067 GLY A C 1
ATOM 8322 O O . GLY A 1 1067 ? -29.224 10.706 27.610 1.00 83.06 1067 GLY A O 1
ATOM 8323 N N . LEU A 1 1068 ? -30.972 9.373 27.153 1.00 86.50 1068 LEU A N 1
ATOM 8324 C CA . LEU A 1 1068 ? -31.118 9.711 25.710 1.00 86.50 1068 LEU A CA 1
ATOM 8325 C C . LEU A 1 1068 ? -32.435 9.357 25.049 1.00 86.50 1068 LEU A C 1
ATOM 8327 O O . LEU A 1 1068 ? -33.341 8.964 25.734 1.00 86.50 1068 LEU A O 1
ATOM 8331 N N . SER A 1 1069 ? -32.589 9.451 23.741 1.00 89.75 1069 SER A N 1
ATOM 8332 C CA . SER A 1 1069 ? -33.587 8.598 23.105 1.00 89.75 1069 SER A CA 1
ATOM 8333 C C . SER A 1 1069 ? -32.921 7.583 22.190 1.00 89.75 1069 SER A C 1
ATOM 8335 O O . SER A 1 1069 ? -32.088 8.029 21.405 1.00 89.75 1069 SER A O 1
ATOM 8337 N N . LEU A 1 1070 ? -33.422 6.329 22.138 1.00 88.94 1070 LEU A N 1
ATOM 8338 C CA . LEU A 1 1070 ? -33.196 5.397 21.023 1.00 88.94 1070 LEU A CA 1
ATOM 8339 C C . LEU A 1 1070 ? -33.680 5.980 19.699 1.00 88.94 1070 LEU A C 1
ATOM 8341 O O . LEU A 1 1070 ? -33.621 5.315 18.676 1.00 88.94 1070 LEU A O 1
ATOM 8345 N N . GLN A 1 1071 ? -34.103 7.248 19.731 1.00 90.00 1071 GLN A N 1
ATOM 8346 C CA . GLN A 1 1071 ? -34.151 8.270 18.712 1.00 90.00 1071 GLN A CA 1
ATOM 8347 C C . GLN A 1 1071 ? -32.940 9.282 18.596 1.00 90.00 1071 GLN A C 1
ATOM 8349 O O . GLN A 1 1071 ? -33.207 10.398 18.160 1.00 90.00 1071 GLN A O 1
ATOM 8354 N N . SER A 1 1072 ? -31.626 8.953 18.751 1.00 88.75 1072 SER A N 1
ATOM 8355 C CA . SER A 1 1072 ? -30.492 9.866 18.327 1.00 88.75 1072 SER A CA 1
ATOM 8356 C C . SER A 1 1072 ? -29.349 9.399 17.347 1.00 88.75 1072 SER A C 1
ATOM 8358 O O . SER A 1 1072 ? -28.255 9.963 17.335 1.00 88.75 1072 SER A O 1
ATOM 8360 N N . ALA A 1 1073 ? -29.596 8.417 16.477 1.00 88.38 1073 ALA A N 1
ATOM 8361 C CA . ALA A 1 1073 ? -28.747 7.784 15.459 1.00 88.38 1073 ALA A CA 1
ATOM 8362 C C . ALA A 1 1073 ? -27.962 8.613 14.420 1.00 88.38 1073 ALA A C 1
ATOM 8364 O O . ALA A 1 1073 ? -28.367 9.649 13.917 1.00 88.38 1073 ALA A O 1
ATOM 8365 N N . THR A 1 1074 ? -26.934 7.960 13.889 1.00 88.19 1074 THR A N 1
ATOM 8366 C CA . THR A 1 1074 ? -26.510 7.873 12.481 1.00 88.19 1074 THR A CA 1
ATOM 8367 C C . THR A 1 1074 ? -26.305 6.381 12.184 1.00 88.19 1074 THR A C 1
ATOM 8369 O O . THR A 1 1074 ? -26.528 5.569 13.072 1.00 88.19 1074 THR A O 1
ATOM 8372 N N . ALA A 1 1075 ? -25.911 5.944 10.997 1.00 84.12 1075 ALA A N 1
ATOM 8373 C CA . ALA A 1 1075 ? -25.362 4.595 10.817 1.00 84.12 1075 ALA A CA 1
ATOM 8374 C C . ALA A 1 1075 ? -24.277 4.614 9.755 1.00 84.12 1075 ALA A C 1
ATOM 8376 O O . ALA A 1 1075 ? -23.960 5.671 9.221 1.00 84.12 1075 ALA A O 1
ATOM 8377 N N . THR A 1 1076 ? -23.702 3.436 9.518 1.00 76.69 1076 THR A N 1
ATOM 8378 C CA . THR A 1 1076 ? -22.809 3.163 8.396 1.00 76.69 1076 THR A CA 1
ATOM 8379 C C . THR A 1 1076 ? -23.565 3.428 7.091 1.00 76.69 1076 THR A C 1
ATOM 8381 O O . THR A 1 1076 ? -23.422 4.481 6.479 1.00 76.69 1076 THR A O 1
ATOM 8384 N N . SER A 1 1077 ? -24.475 2.529 6.703 1.00 82.06 1077 SER A N 1
ATOM 8385 C CA . SER A 1 1077 ? -25.495 2.880 5.720 1.00 82.06 1077 SER A CA 1
ATOM 8386 C C . SER A 1 1077 ? -26.655 3.595 6.407 1.00 82.06 1077 SER A C 1
ATOM 8388 O O . SER A 1 1077 ? -27.132 3.143 7.447 1.00 82.06 1077 SER A O 1
ATOM 8390 N N . GLN A 1 1078 ? -27.169 4.664 5.800 1.00 87.38 1078 GLN A N 1
ATOM 8391 C CA . GLN A 1 1078 ? -28.437 5.265 6.225 1.00 87.38 1078 GLN A CA 1
ATOM 8392 C C . GLN A 1 1078 ? -29.606 4.264 6.090 1.00 87.38 1078 GLN A C 1
ATOM 8394 O O . GLN A 1 1078 ? -30.531 4.302 6.901 1.00 87.38 1078 GLN A O 1
ATOM 8399 N N . ASP A 1 1079 ? -29.523 3.309 5.155 1.00 84.44 1079 ASP A N 1
ATOM 8400 C CA . ASP A 1 1079 ? -30.517 2.237 5.006 1.00 84.44 1079 ASP A CA 1
ATOM 8401 C C . ASP A 1 1079 ? -30.545 1.298 6.227 1.00 84.44 1079 ASP A C 1
ATOM 8403 O O . ASP A 1 1079 ? -31.620 0.891 6.669 1.00 84.44 1079 ASP A O 1
ATOM 8407 N N . ASP A 1 1080 ? -29.378 0.993 6.813 1.00 83.75 1080 ASP A N 1
ATOM 8408 C CA . ASP A 1 1080 ? -29.269 0.145 8.009 1.00 83.75 1080 ASP A CA 1
ATOM 8409 C C . ASP A 1 1080 ? -29.953 0.813 9.207 1.00 83.75 1080 ASP A C 1
ATOM 8411 O O . ASP A 1 1080 ? -30.706 0.178 9.946 1.00 83.75 1080 ASP A O 1
ATOM 8415 N N . LYS A 1 1081 ? -29.725 2.125 9.363 1.00 89.69 1081 LYS A N 1
ATOM 8416 C CA . LYS A 1 1081 ? -30.418 2.971 10.339 1.00 89.69 1081 LYS A CA 1
ATOM 8417 C C . LYS A 1 1081 ? -31.921 2.878 10.144 1.00 89.69 1081 LYS A C 1
ATOM 8419 O O . LYS A 1 1081 ? -32.623 2.433 11.045 1.00 89.69 1081 LYS A O 1
ATOM 8424 N N . ASP A 1 1082 ? -32.427 3.229 8.968 1.00 90.75 1082 ASP A N 1
ATOM 8425 C CA . ASP A 1 1082 ? -33.873 3.304 8.753 1.00 90.75 1082 ASP A CA 1
ATOM 8426 C C . ASP A 1 1082 ? -34.574 1.936 8.824 1.00 90.75 1082 ASP A C 1
ATOM 8428 O O . ASP A 1 1082 ? -35.713 1.859 9.300 1.00 90.75 1082 ASP A O 1
ATOM 8432 N N . MET A 1 1083 ? -33.881 0.845 8.478 1.00 90.19 1083 MET A N 1
ATOM 8433 C CA . MET A 1 1083 ? -34.331 -0.521 8.763 1.00 90.19 1083 MET A CA 1
ATOM 8434 C C . MET A 1 1083 ? -34.514 -0.755 10.268 1.00 90.19 1083 MET A C 1
ATOM 8436 O O . MET A 1 1083 ? -35.565 -1.232 10.697 1.00 90.19 1083 MET A O 1
ATOM 8440 N N . ILE A 1 1084 ? -33.506 -0.441 11.077 1.00 90.44 1084 ILE A N 1
ATOM 8441 C CA . ILE A 1 1084 ? -33.489 -0.774 12.507 1.00 90.44 1084 ILE A CA 1
ATOM 8442 C C . ILE A 1 1084 ? -34.459 0.105 13.291 1.00 90.44 1084 ILE A C 1
ATOM 8444 O O . ILE A 1 1084 ? -35.202 -0.394 14.137 1.00 90.44 1084 ILE A O 1
ATOM 8448 N N . ASN A 1 1085 ? -34.562 1.378 12.917 1.00 92.19 1085 ASN A N 1
ATOM 8449 C CA . ASN A 1 1085 ? -35.551 2.315 13.445 1.00 92.19 1085 ASN A CA 1
ATOM 8450 C C . ASN A 1 1085 ? -36.966 1.752 13.335 1.00 92.19 1085 ASN A C 1
ATOM 8452 O O . ASN A 1 1085 ? -37.758 1.803 14.277 1.00 92.19 1085 ASN A O 1
ATOM 8456 N N . LYS A 1 1086 ? -37.270 1.192 12.162 1.00 92.31 1086 LYS A N 1
ATOM 8457 C CA . LYS A 1 1086 ? -38.549 0.562 11.878 1.00 92.31 1086 LYS A CA 1
ATOM 8458 C C . LYS A 1 1086 ? -38.766 -0.676 12.752 1.00 92.31 1086 LYS A C 1
ATOM 8460 O O . LYS A 1 1086 ? -39.843 -0.788 13.329 1.00 92.31 1086 LYS A O 1
ATOM 8465 N N . LEU A 1 1087 ? -37.765 -1.546 12.918 1.00 90.62 1087 LEU A N 1
ATOM 8466 C CA . LEU A 1 1087 ? -37.877 -2.735 13.781 1.00 90.62 1087 LEU A CA 1
ATOM 8467 C C . LEU A 1 1087 ? -38.206 -2.368 15.232 1.00 90.62 1087 LEU A C 1
ATOM 8469 O O . LEU A 1 1087 ? -39.063 -2.996 15.847 1.00 90.62 1087 LEU A O 1
ATOM 8473 N N . VAL A 1 1088 ? -37.601 -1.309 15.766 1.00 90.25 1088 VAL A N 1
ATOM 8474 C CA . VAL A 1 1088 ? -37.868 -0.845 17.136 1.00 90.25 1088 VAL A CA 1
ATOM 8475 C C . VAL A 1 1088 ? -39.286 -0.304 17.290 1.00 90.25 1088 VAL A C 1
ATOM 8477 O O . VAL A 1 1088 ? -39.975 -0.605 18.269 1.00 90.25 1088 VAL A O 1
ATOM 8480 N N . LEU A 1 1089 ? -39.747 0.475 16.310 1.00 91.12 1089 LEU A N 1
ATOM 8481 C CA . LEU A 1 1089 ? -41.118 0.976 16.277 1.00 91.12 1089 LEU A CA 1
ATOM 8482 C C . LEU A 1 1089 ? -42.143 -0.157 16.087 1.00 91.12 1089 LEU A C 1
ATOM 8484 O O . LEU A 1 1089 ? -43.238 -0.063 16.637 1.00 91.12 1089 LEU A O 1
ATOM 8488 N N . GLU A 1 1090 ? -41.796 -1.233 15.375 1.00 90.62 1090 GLU A N 1
ATOM 8489 C CA . GLU A 1 1090 ? -42.663 -2.400 15.152 1.00 90.62 1090 GLU A CA 1
ATOM 8490 C C . GLU A 1 1090 ? -42.707 -3.363 16.357 1.00 90.62 1090 GLU A C 1
ATOM 8492 O O . GLU A 1 1090 ? -43.795 -3.777 16.759 1.00 90.62 1090 GLU A O 1
ATOM 8497 N N . GLU A 1 1091 ? -41.568 -3.698 16.973 1.00 87.56 1091 GLU A N 1
ATOM 8498 C CA . GLU A 1 1091 ? -41.498 -4.646 18.101 1.00 87.56 1091 GLU A CA 1
ATOM 8499 C C . GLU A 1 1091 ? -41.832 -4.002 19.459 1.00 87.56 1091 GLU A C 1
ATOM 8501 O O . GLU A 1 1091 ? -42.523 -4.604 20.289 1.00 87.56 1091 GLU A O 1
ATOM 8506 N N . MET A 1 1092 ? -41.373 -2.769 19.709 1.00 87.31 1092 MET A N 1
ATOM 8507 C CA . MET A 1 1092 ? -41.520 -2.115 21.019 1.00 87.31 1092 MET A CA 1
ATOM 8508 C C . MET A 1 1092 ? -42.621 -1.050 21.025 1.00 87.31 1092 MET A C 1
ATOM 8510 O O . MET A 1 1092 ? -43.223 -0.813 22.077 1.00 87.31 1092 MET A O 1
ATOM 8514 N N . GLY A 1 1093 ? -42.968 -0.474 19.870 1.00 85.88 1093 GLY A N 1
ATOM 8515 C CA . GLY A 1 1093 ? -44.078 0.476 19.697 1.00 85.88 1093 GLY A CA 1
ATOM 8516 C C . GLY A 1 1093 ? -43.702 1.949 19.892 1.00 85.88 1093 GLY A C 1
ATOM 8517 O O . GLY A 1 1093 ? -44.417 2.835 19.429 1.00 85.88 1093 GLY A O 1
ATOM 8518 N N . SER A 1 1094 ? -42.581 2.227 20.556 1.00 90.44 1094 SER A N 1
ATOM 8519 C CA . SER A 1 1094 ? -41.932 3.540 20.596 1.00 90.44 1094 SER A CA 1
ATOM 8520 C C . SER A 1 1094 ? -40.497 3.397 21.089 1.00 90.44 1094 SER A C 1
ATOM 8522 O O . SER A 1 1094 ? -40.206 2.478 21.860 1.00 90.44 1094 SER A O 1
ATOM 8524 N N . PHE A 1 1095 ? -39.636 4.351 20.720 1.00 91.12 1095 PHE A N 1
ATOM 8525 C CA . PHE A 1 1095 ? -38.323 4.490 21.346 1.00 91.12 1095 PHE A CA 1
ATOM 8526 C C . PHE A 1 1095 ? -38.478 4.631 22.864 1.00 91.12 1095 PHE A C 1
ATOM 8528 O O . PHE A 1 1095 ? -38.033 3.730 23.555 1.00 91.12 1095 PHE A O 1
ATOM 8535 N N . HIS A 1 1096 ? -39.303 5.567 23.369 1.00 91.06 1096 HIS A N 1
ATOM 8536 C CA . HIS A 1 1096 ? -39.619 5.719 24.809 1.00 91.06 1096 HIS A CA 1
ATOM 8537 C C . HIS A 1 1096 ? -39.943 4.390 25.562 1.00 91.06 1096 HIS A C 1
ATOM 8539 O O . HIS A 1 1096 ? -39.743 4.292 26.771 1.00 91.06 1096 HIS A O 1
ATOM 8545 N N . ARG A 1 1097 ? -40.459 3.338 24.908 1.00 88.81 1097 ARG A N 1
ATOM 8546 C CA . ARG A 1 1097 ? -40.738 2.061 25.591 1.00 88.81 1097 ARG A CA 1
ATOM 8547 C C . ARG A 1 1097 ? -39.559 1.098 25.609 1.00 88.81 1097 ARG A C 1
ATOM 8549 O O . ARG A 1 1097 ? -39.393 0.421 26.624 1.00 88.81 1097 ARG A O 1
ATOM 8556 N N . ILE A 1 1098 ? -38.805 0.989 24.514 1.00 89.62 1098 ILE A N 1
ATOM 8557 C CA . ILE A 1 1098 ? -37.542 0.255 24.579 1.00 89.62 1098 ILE A CA 1
ATOM 8558 C C . ILE A 1 1098 ? -36.680 0.981 25.608 1.00 89.62 1098 ILE A C 1
ATOM 8560 O O . ILE A 1 1098 ? -36.428 0.346 26.628 1.00 89.62 1098 ILE A O 1
ATOM 8564 N N . ASP A 1 1099 ? -36.550 2.318 25.480 1.00 91.38 1099 ASP A N 1
ATOM 8565 C CA . ASP A 1 1099 ? -36.201 3.389 26.450 1.00 91.38 1099 ASP A CA 1
ATOM 8566 C C . ASP A 1 1099 ? -37.020 3.386 27.777 1.00 91.38 1099 ASP A C 1
ATOM 8568 O O . ASP A 1 1099 ? -37.194 4.421 28.425 1.00 91.38 1099 ASP A O 1
ATOM 8572 N N . ARG A 1 1100 ? -37.532 2.240 28.254 1.00 92.31 1100 ARG A N 1
ATOM 8573 C CA . ARG A 1 1100 ? -37.855 2.084 29.682 1.00 92.31 1100 ARG A CA 1
ATOM 8574 C C . ARG A 1 1100 ? -37.494 0.738 30.335 1.00 92.31 1100 ARG A C 1
ATOM 8576 O O . ARG A 1 1100 ? -38.234 0.236 31.185 1.00 92.31 1100 ARG A O 1
ATOM 8583 N N . ILE A 1 1101 ? -36.375 0.166 29.914 1.00 90.69 1101 ILE A N 1
ATOM 8584 C CA . ILE A 1 1101 ? -35.710 -1.050 30.351 1.00 90.69 1101 ILE A CA 1
ATOM 8585 C C . ILE A 1 1101 ? -34.258 -0.810 30.924 1.00 90.69 1101 ILE A C 1
ATOM 8587 O O . ILE A 1 1101 ? -33.900 -1.558 31.822 1.00 90.69 1101 ILE A O 1
ATOM 8591 N N . LEU A 1 1102 ? -33.431 0.214 30.558 1.00 91.69 1102 LEU A N 1
ATOM 8592 C CA . LEU A 1 1102 ? -32.063 0.548 31.137 1.00 91.69 1102 LEU A CA 1
ATOM 8593 C C . LEU A 1 1102 ? -31.908 1.380 32.394 1.00 91.69 1102 LEU A C 1
ATOM 8595 O O . LEU A 1 1102 ? -31.068 1.001 33.166 1.00 91.69 1102 LEU A O 1
ATOM 8599 N N . ARG A 1 1103 ? -32.673 2.397 32.755 1.00 93.56 1103 ARG A N 1
ATOM 8600 C CA . ARG A 1 1103 ? -32.573 2.965 34.103 1.00 93.56 1103 ARG A CA 1
ATOM 8601 C C . ARG A 1 1103 ? -33.111 1.960 35.122 1.00 93.56 1103 ARG A C 1
ATOM 8603 O O . ARG A 1 1103 ? -32.785 2.096 36.287 1.00 93.56 1103 ARG A O 1
ATOM 8610 N N . ASN A 1 1104 ? -33.899 0.959 34.711 1.00 92.56 1104 ASN A N 1
ATOM 8611 C CA . ASN A 1 1104 ? -34.607 0.067 35.629 1.00 92.56 1104 ASN A CA 1
ATOM 8612 C C . ASN A 1 1104 ? -33.701 -0.897 36.412 1.00 92.56 1104 ASN A C 1
ATOM 8614 O O . ASN A 1 1104 ? -33.278 -0.576 37.514 1.00 92.56 1104 ASN A O 1
ATOM 8618 N N . HIS A 1 1105 ? -33.481 -2.117 35.953 1.00 91.06 1105 HIS A N 1
ATOM 8619 C CA . HIS A 1 1105 ? -32.537 -2.437 34.894 1.00 91.06 1105 HIS A CA 1
ATOM 8620 C C . HIS A 1 1105 ? -31.110 -2.086 35.411 1.00 91.06 1105 HIS A C 1
ATOM 8622 O O . HIS A 1 1105 ? -30.586 -2.723 36.318 1.00 91.06 1105 HIS A O 1
ATOM 8628 N N . LEU A 1 1106 ? -30.529 -0.962 34.977 1.00 90.50 1106 LEU A N 1
ATOM 8629 C CA . LEU A 1 1106 ? -29.260 -0.443 35.510 1.00 90.50 1106 LEU A CA 1
ATOM 8630 C C . LEU A 1 1106 ? -29.333 0.014 36.951 1.00 90.50 1106 LEU A C 1
ATOM 8632 O O . LEU A 1 1106 ? -28.368 -0.176 37.680 1.00 90.50 1106 LEU A O 1
ATOM 8636 N N . ALA A 1 1107 ? -30.427 0.647 37.384 1.00 91.19 1107 ALA A N 1
ATOM 8637 C CA . ALA A 1 1107 ? -30.538 0.989 38.792 1.00 91.19 1107 ALA A CA 1
ATOM 8638 C C . ALA A 1 1107 ? -30.571 -0.284 39.649 1.00 91.19 1107 ALA A C 1
ATOM 8640 O O . ALA A 1 1107 ? -30.133 -0.229 40.789 1.00 91.19 1107 ALA A O 1
ATOM 8641 N N . ASP A 1 1108 ? -31.031 -1.430 39.133 1.00 91.75 1108 ASP A N 1
ATOM 8642 C CA . ASP A 1 1108 ? -30.919 -2.722 39.820 1.00 91.75 1108 ASP A CA 1
ATOM 8643 C C . ASP A 1 1108 ? -29.458 -3.182 39.936 1.00 91.75 1108 ASP A C 1
ATOM 8645 O O . ASP A 1 1108 ? -29.045 -3.608 41.015 1.00 91.75 1108 ASP A O 1
ATOM 8649 N N . ALA A 1 1109 ? -28.644 -2.983 38.899 1.00 90.31 1109 ALA A N 1
ATOM 8650 C CA . ALA A 1 1109 ? -27.199 -3.186 38.984 1.00 90.31 1109 ALA A CA 1
ATOM 8651 C C . ALA A 1 1109 ? -26.511 -2.202 39.955 1.00 90.31 1109 ALA A C 1
ATOM 8653 O O . ALA A 1 1109 ? -25.711 -2.595 40.801 1.00 90.31 1109 ALA A O 1
ATOM 8654 N N . LEU A 1 1110 ? -26.876 -0.919 39.910 1.00 89.12 1110 LEU A N 1
ATOM 8655 C CA . LEU A 1 1110 ? -26.305 0.120 40.770 1.00 89.12 1110 LEU A CA 1
ATOM 8656 C C . LEU A 1 1110 ? -26.640 -0.047 42.244 1.00 89.12 1110 LEU A C 1
ATOM 8658 O O . LEU A 1 1110 ? -25.771 0.170 43.085 1.00 89.12 1110 LEU A O 1
ATOM 8662 N N . LYS A 1 1111 ? -27.861 -0.489 42.565 1.00 90.81 1111 LYS A N 1
ATOM 8663 C CA . LYS A 1 1111 ? -28.235 -0.880 43.932 1.00 90.81 1111 LYS A CA 1
ATOM 8664 C C . LYS A 1 1111 ? -27.306 -1.974 44.466 1.00 90.81 1111 LYS A C 1
ATOM 8666 O O . LYS A 1 1111 ? -27.031 -1.992 45.662 1.00 90.81 1111 LYS A O 1
ATOM 8671 N N . LYS A 1 1112 ? -26.809 -2.867 43.601 1.00 88.25 1112 LYS A N 1
ATOM 8672 C CA . LYS A 1 1112 ? -25.911 -3.956 44.000 1.00 88.25 1112 LYS A CA 1
ATOM 8673 C C . LYS A 1 1112 ? -24.469 -3.485 44.204 1.00 88.25 1112 LYS A C 1
ATOM 8675 O O . LYS A 1 1112 ? -23.881 -3.838 45.220 1.00 88.25 1112 LYS A O 1
ATOM 8680 N N . CYS A 1 1113 ? -23.947 -2.614 43.335 1.00 85.88 1113 CYS A N 1
ATOM 8681 C CA . CYS A 1 1113 ? -22.674 -1.923 43.594 1.00 85.88 1113 CYS A CA 1
ATOM 8682 C C . CYS A 1 1113 ? -22.695 -1.097 44.874 1.00 85.88 1113 CYS A C 1
ATOM 8684 O O . CYS A 1 1113 ? -21.745 -1.151 45.648 1.00 85.88 1113 CYS A O 1
ATOM 8686 N N . GLN A 1 1114 ? -23.780 -0.357 45.116 1.00 87.31 1114 GLN A N 1
ATOM 8687 C CA . GLN A 1 1114 ? -23.936 0.380 46.363 1.00 87.31 1114 GLN A CA 1
ATOM 8688 C C . GLN A 1 1114 ? -23.876 -0.577 47.564 1.00 87.31 1114 GLN A C 1
ATOM 8690 O O . GLN A 1 1114 ? -23.072 -0.361 48.464 1.00 87.31 1114 GLN A O 1
ATOM 8695 N N . GLY A 1 1115 ? -24.656 -1.665 47.541 1.00 87.88 1115 GLY A N 1
ATOM 8696 C CA . GLY A 1 1115 ? -24.692 -2.644 48.631 1.00 87.88 1115 GLY A CA 1
ATOM 8697 C C . GLY A 1 1115 ? -23.334 -3.285 48.943 1.00 87.88 1115 GLY A C 1
ATOM 8698 O O . GLY A 1 1115 ? -22.967 -3.362 50.112 1.00 87.88 1115 GLY A O 1
ATOM 8699 N N . MET A 1 1116 ? -22.565 -3.684 47.923 1.00 85.44 1116 MET A N 1
ATOM 8700 C CA . MET A 1 1116 ? -21.219 -4.245 48.130 1.00 85.44 1116 MET A CA 1
ATOM 8701 C C . MET A 1 1116 ? -20.226 -3.234 48.708 1.00 85.44 1116 MET A C 1
ATOM 8703 O O . MET A 1 1116 ? -19.328 -3.612 49.456 1.00 85.44 1116 MET A O 1
ATOM 8707 N N . VAL A 1 1117 ? -20.361 -1.952 48.372 1.00 85.50 1117 VAL A N 1
ATOM 8708 C CA . VAL A 1 1117 ? -19.432 -0.923 48.854 1.00 85.50 1117 VAL A CA 1
ATOM 8709 C C . VAL A 1 1117 ? -19.789 -0.471 50.266 1.00 85.50 1117 VAL A C 1
ATOM 8711 O O . VAL A 1 1117 ? -18.885 -0.279 51.078 1.00 85.50 1117 VAL A O 1
ATOM 8714 N N . ASP A 1 1118 ? -21.080 -0.389 50.594 1.00 89.50 1118 ASP A N 1
ATOM 8715 C CA . ASP A 1 1118 ? -21.542 -0.208 51.973 1.00 89.50 1118 ASP A CA 1
ATOM 8716 C C . ASP A 1 1118 ? -21.009 -1.360 52.869 1.00 89.50 1118 ASP A C 1
ATOM 8718 O O . ASP A 1 1118 ? -20.446 -1.105 53.934 1.00 89.50 1118 ASP A O 1
ATOM 8722 N N . GLU A 1 1119 ? -21.052 -2.614 52.392 1.00 89.38 1119 GLU A N 1
ATOM 8723 C CA . GLU A 1 1119 ? -20.472 -3.789 53.072 1.00 89.38 1119 GLU A CA 1
ATOM 8724 C C . GLU A 1 1119 ? -18.935 -3.718 53.215 1.00 89.38 1119 GLU A C 1
ATOM 8726 O O . GLU A 1 1119 ? -18.391 -4.029 54.279 1.00 89.38 1119 GLU A O 1
ATOM 8731 N N . GLN A 1 1120 ? -18.206 -3.271 52.186 1.00 86.38 1120 GLN A N 1
ATOM 8732 C CA . GLN A 1 1120 ? -16.751 -3.068 52.274 1.00 86.38 1120 GLN A CA 1
ATOM 8733 C C . GLN A 1 1120 ? -16.372 -1.982 53.292 1.00 86.38 1120 GLN A C 1
ATOM 8735 O O . GLN A 1 1120 ? -15.394 -2.152 54.026 1.00 86.38 1120 GLN A O 1
ATOM 8740 N N . PHE A 1 1121 ? -17.143 -0.893 53.384 1.00 87.56 1121 PHE A N 1
ATOM 8741 C CA . PHE A 1 1121 ? -16.922 0.142 54.396 1.00 87.56 1121 PHE A CA 1
ATOM 8742 C C . PHE A 1 1121 ? -17.187 -0.371 55.816 1.00 87.56 1121 PHE A C 1
ATOM 8744 O O . PHE A 1 1121 ? -16.354 -0.138 56.691 1.00 87.56 1121 PHE A O 1
ATOM 8751 N N . ASP A 1 1122 ? -18.279 -1.104 56.055 1.00 90.44 1122 ASP A N 1
ATOM 8752 C CA . ASP A 1 1122 ? -18.584 -1.672 57.379 1.00 90.44 1122 ASP A CA 1
ATOM 8753 C C . ASP A 1 1122 ? -17.512 -2.678 57.847 1.00 90.44 1122 ASP A C 1
ATOM 8755 O O . ASP A 1 1122 ? -17.099 -2.658 59.016 1.00 90.44 1122 ASP A O 1
ATOM 8759 N N . ASN A 1 1123 ? -16.981 -3.498 56.933 1.00 86.69 1123 ASN A N 1
ATOM 8760 C CA . ASN A 1 1123 ? -15.850 -4.388 57.213 1.00 86.69 1123 ASN A CA 1
ATOM 8761 C C . ASN A 1 1123 ? -14.577 -3.595 57.569 1.00 86.69 1123 ASN A C 1
ATOM 8763 O O . ASN A 1 1123 ? -13.992 -3.811 58.634 1.00 86.69 1123 ASN A O 1
ATOM 8767 N N . LEU A 1 1124 ? -14.193 -2.606 56.752 1.00 86.44 1124 LEU A N 1
ATOM 8768 C CA . LEU A 1 1124 ? -13.022 -1.756 57.005 1.00 86.44 1124 LEU A CA 1
ATOM 8769 C C . LEU A 1 1124 ? -13.145 -0.965 58.321 1.00 86.44 1124 LEU A C 1
ATOM 8771 O O . LEU A 1 1124 ? -12.175 -0.837 59.071 1.00 86.44 1124 LEU A O 1
ATOM 8775 N N . PHE A 1 1125 ? -14.335 -0.455 58.652 1.00 89.56 1125 PHE A N 1
ATOM 8776 C CA . PHE A 1 1125 ? -14.578 0.208 59.935 1.00 89.56 1125 PHE A CA 1
ATOM 8777 C C . PHE A 1 1125 ? -14.474 -0.757 61.121 1.00 89.56 1125 PHE A C 1
ATOM 8779 O O . PHE A 1 1125 ? -14.080 -0.321 62.206 1.00 89.56 1125 PHE A O 1
ATOM 8786 N N . THR A 1 1126 ? -14.794 -2.040 60.939 1.00 88.31 1126 THR A N 1
ATOM 8787 C CA . THR A 1 1126 ? -14.658 -3.076 61.975 1.00 88.31 1126 THR A CA 1
ATOM 8788 C C . THR A 1 1126 ? -13.186 -3.414 62.236 1.00 88.31 1126 THR A C 1
ATOM 8790 O O . THR A 1 1126 ? -12.761 -3.437 63.397 1.00 88.31 1126 THR A O 1
ATOM 8793 N N . GLU A 1 1127 ? -12.381 -3.567 61.178 1.00 85.31 1127 GLU A N 1
ATOM 8794 C CA . GLU A 1 1127 ? -10.926 -3.760 61.275 1.00 85.31 1127 GLU A CA 1
ATOM 8795 C C . GLU A 1 1127 ? -10.223 -2.560 61.927 1.00 85.31 1127 GLU A C 1
ATOM 8797 O O . GLU A 1 1127 ? -9.476 -2.723 62.895 1.00 85.31 1127 GLU A O 1
ATOM 8802 N N . LEU A 1 1128 ? -10.505 -1.336 61.460 1.00 81.62 1128 LEU A N 1
ATOM 8803 C CA . LEU A 1 1128 ? -9.894 -0.103 61.979 1.00 81.62 1128 LEU A CA 1
ATOM 8804 C C . LEU A 1 1128 ? -10.259 0.195 63.443 1.00 81.62 1128 LEU A C 1
ATOM 8806 O O . LEU A 1 1128 ? -9.528 0.915 64.125 1.00 81.62 1128 LEU A O 1
ATOM 8810 N N . GLN A 1 1129 ? -11.364 -0.362 63.947 1.00 86.62 1129 GLN A N 1
ATOM 8811 C CA . GLN A 1 1129 ? -11.738 -0.294 65.365 1.00 86.62 1129 GLN A CA 1
ATOM 8812 C C . GLN A 1 1129 ? -11.028 -1.345 66.237 1.00 86.62 1129 GLN A C 1
ATOM 8814 O O . GLN A 1 1129 ? -11.202 -1.336 67.456 1.00 86.62 1129 GLN A O 1
ATOM 8819 N N . GLY A 1 1130 ? -10.220 -2.232 65.646 1.00 56.44 1130 GLY A N 1
ATOM 8820 C CA . GLY A 1 1130 ? -9.503 -3.294 66.356 1.00 56.44 1130 GLY A CA 1
ATOM 8821 C C . GLY A 1 1130 ? -10.391 -4.458 66.804 1.00 56.44 1130 GLY A C 1
ATOM 8822 O O . GLY A 1 1130 ? -9.946 -5.283 67.597 1.00 56.44 1130 GLY A O 1
ATOM 8823 N N . ASN A 1 1131 ? -11.627 -4.543 66.299 1.00 58.69 1131 ASN A N 1
ATOM 8824 C CA . ASN A 1 1131 ? -12.593 -5.596 66.628 1.00 58.69 1131 ASN A CA 1
ATOM 8825 C C . ASN A 1 1131 ? -12.510 -6.772 65.636 1.00 58.69 1131 ASN A C 1
ATOM 8827 O O . ASN A 1 1131 ? -13.535 -7.307 65.215 1.00 58.69 1131 ASN A O 1
ATOM 8831 N N . ALA A 1 1132 ? -11.294 -7.168 65.250 1.00 46.78 1132 ALA A N 1
ATOM 8832 C CA . ALA A 1 1132 ? -11.089 -8.358 64.432 1.00 46.78 1132 ALA A CA 1
ATOM 8833 C C . ALA A 1 1132 ? -11.557 -9.609 65.210 1.00 46.78 1132 ALA A C 1
ATOM 8835 O O . ALA A 1 1132 ? -11.139 -9.789 66.359 1.00 46.78 1132 ALA A O 1
ATOM 8836 N N . PRO A 1 1133 ? -12.416 -10.471 64.636 1.00 47.50 1133 PRO A N 1
ATOM 8837 C CA . PRO A 1 1133 ? -12.848 -11.690 65.306 1.00 47.50 1133 PRO A CA 1
ATOM 8838 C C . PRO A 1 1133 ? -11.684 -12.684 65.409 1.00 47.50 1133 PRO A C 1
ATOM 8840 O O . PRO A 1 1133 ? -11.087 -13.072 64.407 1.00 47.50 1133 PRO A O 1
ATOM 8843 N N . GLU A 1 1134 ? -11.364 -13.130 66.626 1.00 47.72 1134 GLU A N 1
ATOM 8844 C CA . GLU A 1 1134 ? -10.434 -14.246 66.806 1.00 47.72 1134 GLU A CA 1
ATOM 8845 C C . GLU A 1 1134 ? -11.077 -15.556 66.319 1.00 47.72 1134 GLU A C 1
ATOM 8847 O O . GLU A 1 1134 ? -12.150 -15.939 66.791 1.00 47.72 1134 GLU A O 1
ATOM 8852 N N . ASN A 1 1135 ? -10.322 -16.291 65.493 1.00 43.34 1135 ASN A N 1
ATOM 8853 C CA . ASN A 1 1135 ? -10.591 -17.623 64.930 1.00 43.34 1135 ASN A CA 1
ATOM 8854 C C . ASN A 1 1135 ? -11.545 -17.685 63.722 1.00 43.34 1135 ASN A C 1
ATOM 8856 O O . ASN A 1 1135 ? -12.760 -17.726 63.879 1.00 43.34 1135 ASN A O 1
ATOM 8860 N N . GLU A 1 1136 ? -10.966 -17.955 62.548 1.00 38.88 1136 GLU A N 1
ATOM 8861 C CA . GLU A 1 1136 ? -11.345 -19.164 61.802 1.00 38.88 1136 GLU A CA 1
ATOM 8862 C C . GLU A 1 1136 ? -10.104 -19.796 61.134 1.00 38.88 1136 GLU A C 1
ATOM 8864 O O . GLU A 1 1136 ? -9.838 -19.671 59.942 1.00 38.88 1136 GLU A O 1
ATOM 8869 N N . LEU A 1 1137 ? -9.291 -20.458 61.966 1.00 36.81 1137 LEU A N 1
ATOM 8870 C CA . LEU A 1 1137 ? -8.362 -21.505 61.529 1.00 36.81 1137 LEU A CA 1
ATOM 8871 C C . LEU A 1 1137 ? -9.032 -22.877 61.749 1.00 36.81 1137 LEU A C 1
ATOM 8873 O O . LEU A 1 1137 ? -9.916 -23.003 62.591 1.00 36.81 1137 LEU A O 1
ATOM 8877 N N . GLU A 1 1138 ? -8.539 -23.902 61.050 1.00 38.53 1138 GLU A N 1
ATOM 8878 C CA . GLU A 1 1138 ? -8.915 -25.324 61.194 1.00 38.53 1138 GLU A CA 1
ATOM 8879 C C . GLU A 1 1138 ? -10.291 -25.769 60.649 1.00 38.53 1138 GLU A C 1
ATOM 8881 O O . GLU A 1 1138 ? -11.152 -26.288 61.359 1.00 38.53 1138 GLU A O 1
ATOM 8886 N N . SER A 1 1139 ? -10.405 -25.802 59.318 1.00 32.72 1139 SER A N 1
ATOM 8887 C CA . SER A 1 1139 ? -10.914 -27.010 58.648 1.00 32.72 1139 SER A CA 1
ATOM 8888 C C . SER A 1 1139 ? -10.143 -27.223 57.330 1.00 32.72 1139 SER A C 1
ATOM 8890 O O . SER A 1 1139 ? -9.826 -26.249 56.658 1.00 32.72 1139 SER A O 1
ATOM 8892 N N . MET A 1 1140 ? -9.733 -28.425 56.913 1.00 28.50 1140 MET A N 1
ATOM 8893 C CA . MET A 1 1140 ? -9.849 -29.762 57.514 1.00 28.50 1140 MET A CA 1
ATOM 8894 C C . MET A 1 1140 ? -8.500 -30.494 57.429 1.00 28.50 1140 MET A C 1
ATOM 8896 O O . MET A 1 1140 ? -7.759 -30.309 56.466 1.00 28.50 1140 MET A O 1
ATOM 8900 N N . GLY A 1 1141 ? -8.220 -31.410 58.359 1.00 31.08 1141 GLY A N 1
ATOM 8901 C CA . GLY A 1 1141 ? -7.093 -32.335 58.236 1.00 31.08 1141 GLY A CA 1
ATOM 8902 C C . GLY A 1 1141 ? -7.375 -33.684 58.889 1.00 31.08 1141 GLY A C 1
ATOM 8903 O O . GLY A 1 1141 ? -7.718 -33.718 60.062 1.00 31.08 1141 GLY A O 1
ATOM 8904 N N . GLU A 1 1142 ? -7.239 -34.769 58.119 1.00 35.50 1142 GLU A N 1
ATOM 8905 C CA . GLU A 1 1142 ? -6.674 -36.074 58.518 1.00 35.50 1142 GLU A CA 1
ATOM 8906 C C . GLU A 1 1142 ? -6.929 -37.142 57.438 1.00 35.50 1142 GLU A C 1
ATOM 8908 O O . GLU A 1 1142 ? -8.075 -37.450 57.124 1.00 35.50 1142 GLU A O 1
ATOM 8913 N N . SER A 1 1143 ? -5.867 -37.821 56.988 1.00 29.19 1143 SER A N 1
ATOM 8914 C CA . SER A 1 1143 ? -5.831 -39.291 57.050 1.00 29.19 1143 SER A CA 1
ATOM 8915 C C . SER A 1 1143 ? -4.402 -39.827 56.882 1.00 29.19 1143 SER A C 1
ATOM 8917 O O . SER A 1 1143 ? -3.909 -39.896 55.765 1.00 29.19 1143 SER A O 1
ATOM 8919 N N . GLN A 1 1144 ? -3.802 -40.251 58.000 1.00 33.94 1144 GLN A N 1
ATOM 8920 C CA . GLN A 1 1144 ? -2.815 -41.340 58.139 1.00 33.94 1144 GLN A CA 1
ATOM 8921 C C . GLN A 1 1144 ? -1.560 -41.345 57.231 1.00 33.94 1144 GLN A C 1
ATOM 8923 O O . GLN A 1 1144 ? -1.625 -41.414 56.010 1.00 33.94 1144 GLN A O 1
ATOM 8928 N N . GLY A 1 1145 ? -0.386 -41.425 57.859 1.00 30.67 1145 GLY A N 1
ATOM 8929 C CA . GLY A 1 1145 ? 0.888 -41.706 57.189 1.00 30.67 1145 GLY A CA 1
ATOM 8930 C C . GLY A 1 1145 ? 1.728 -42.702 57.987 1.00 30.67 1145 GLY A C 1
ATOM 8931 O O . GLY A 1 1145 ? 1.291 -43.192 59.027 1.00 30.67 1145 GLY A O 1
ATOM 8932 N N . GLU A 1 1146 ? 2.954 -42.960 57.537 1.00 30.89 1146 GLU A N 1
ATOM 8933 C CA . GLU A 1 1146 ? 3.952 -43.698 58.314 1.00 30.89 1146 GLU A CA 1
ATOM 8934 C C . GLU A 1 1146 ? 5.361 -43.135 58.065 1.00 30.89 1146 GLU A C 1
ATOM 8936 O O . GLU A 1 1146 ? 5.673 -42.622 56.992 1.00 30.89 1146 GLU A O 1
ATOM 8941 N N . SER A 1 1147 ? 6.203 -43.204 59.094 1.00 27.20 1147 SER A N 1
ATOM 8942 C CA . SER A 1 1147 ? 7.629 -42.839 59.078 1.00 27.20 1147 SER A CA 1
ATOM 8943 C C . SER A 1 1147 ? 8.459 -44.141 59.128 1.00 27.20 1147 SER A C 1
ATOM 8945 O O . SER A 1 1147 ? 7.909 -45.139 59.602 1.00 27.20 1147 SER A O 1
ATOM 8947 N N . PRO A 1 1148 ? 9.752 -44.186 58.718 1.00 39.50 1148 PRO A N 1
ATOM 8948 C CA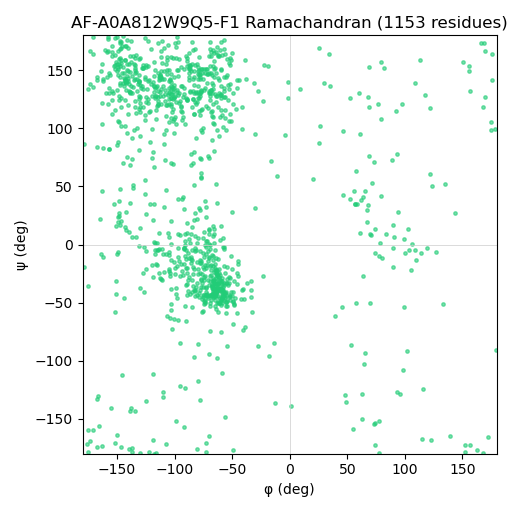 . PRO A 1 1148 ? 10.755 -43.277 59.282 1.00 39.50 1148 PRO A CA 1
ATOM 8949 C C . PRO A 1 1148 ? 11.935 -42.813 58.390 1.00 39.50 1148 PRO A C 1
ATOM 8951 O O . PRO A 1 1148 ? 12.429 -43.497 57.499 1.00 39.50 1148 PRO A O 1
ATOM 8954 N N . VAL A 1 1149 ? 12.441 -41.644 58.787 1.00 33.28 1149 VAL A N 1
ATOM 8955 C CA . VAL A 1 1149 ? 13.805 -41.078 58.644 1.00 33.28 1149 VAL A CA 1
ATOM 8956 C C . VAL A 1 1149 ? 14.832 -42.098 59.231 1.00 33.28 1149 VAL A C 1
ATOM 8958 O O . VAL A 1 1149 ? 14.455 -42.748 60.213 1.00 33.28 1149 VAL A O 1
ATOM 8961 N N . PRO A 1 1150 ? 16.086 -42.285 58.723 1.00 48.22 1150 PRO A N 1
ATOM 8962 C CA . PRO A 1 1150 ? 17.050 -41.178 58.637 1.00 48.22 1150 PRO A CA 1
ATOM 8963 C C . PRO A 1 1150 ? 18.194 -41.194 57.590 1.00 48.22 1150 PRO A C 1
ATOM 8965 O O . PRO A 1 1150 ? 18.524 -42.219 57.003 1.00 48.22 1150 PRO A O 1
ATOM 8968 N N . ASP A 1 1151 ? 18.852 -40.024 57.530 1.00 30.84 1151 ASP A N 1
ATOM 8969 C CA . ASP A 1 1151 ? 20.272 -39.770 57.207 1.00 30.84 1151 ASP A CA 1
ATOM 8970 C C . ASP A 1 1151 ? 20.785 -40.014 55.758 1.00 30.84 1151 ASP A C 1
ATOM 8972 O O . ASP A 1 1151 ? 20.224 -40.790 54.994 1.00 30.84 1151 ASP A O 1
ATOM 8976 N N . GLU A 1 1152 ? 21.832 -39.320 55.274 1.00 32.22 1152 GLU A N 1
ATOM 8977 C CA . GLU A 1 1152 ? 22.803 -38.464 55.990 1.00 32.22 1152 GLU A CA 1
ATOM 8978 C C . GLU A 1 1152 ? 23.323 -37.262 55.151 1.00 32.22 1152 GLU A C 1
ATOM 8980 O O . GLU A 1 1152 ? 23.729 -37.421 54.003 1.00 32.22 1152 GLU A O 1
ATOM 8985 N N . SER A 1 1153 ? 23.454 -36.095 55.801 1.00 34.28 1153 SER A N 1
ATOM 8986 C CA . SER A 1 1153 ? 24.495 -35.052 55.598 1.00 34.28 1153 SER A CA 1
ATOM 8987 C C . SER A 1 1153 ? 24.613 -34.172 54.318 1.00 34.28 1153 SER A C 1
ATOM 8989 O O . SER A 1 1153 ? 24.842 -34.669 53.226 1.00 34.28 1153 SER A O 1
ATOM 8991 N N . VAL A 1 1154 ? 24.658 -32.841 54.558 1.00 33.38 1154 VAL A N 1
ATOM 8992 C CA . VAL A 1 1154 ? 25.741 -31.866 54.205 1.00 33.38 1154 VAL A CA 1
ATOM 8993 C C . VAL A 1 1154 ? 26.114 -31.679 52.710 1.00 33.38 1154 VAL A C 1
ATOM 8995 O O . VAL A 1 1154 ? 26.455 -32.634 52.025 1.00 33.38 1154 VAL A O 1
ATOM 8998 N N . VAL A 1 1155 ? 26.202 -30.459 52.149 1.00 39.16 1155 VAL A N 1
ATOM 8999 C CA . VAL A 1 1155 ? 26.335 -29.090 52.721 1.00 39.16 1155 VAL A CA 1
ATOM 9000 C C . VAL A 1 1155 ? 25.104 -28.234 52.440 1.00 39.16 1155 VAL A C 1
ATOM 9002 O O . VAL A 1 1155 ? 24.723 -28.167 51.254 1.00 39.16 1155 VAL A O 1
#

Mean predicted aligned error: 23.28 Å